Protein AF-A0A7C5S3G1-F1 (afdb_monomer)

Radius of gyration: 50.73 Å; Cα contacts (8 Å, |Δi|>4): 1025; chains: 1; bounding box: 122×66×166 Å

pLDDT: mean 83.25, std 14.41, range [30.55, 98.38]

Solvent-accessible surface area (backbone atoms only — not comparable to full-atom values): 41359 Å² total; per-residue (Å²): 82,63,66,64,18,50,52,30,42,52,52,16,53,56,25,45,77,72,67,38,54,65,62,16,49,53,29,41,54,52,16,39,71,38,32,77,83,46,61,65,61,52,51,53,49,47,70,59,40,53,64,52,35,52,52,27,40,56,52,16,50,55,28,47,76,70,50,36,33,71,62,14,27,49,29,13,47,56,23,28,73,66,38,77,78,48,62,65,35,47,55,52,22,52,53,24,49,50,54,54,49,52,37,51,53,52,54,52,50,38,54,48,25,56,75,71,66,37,59,69,59,28,55,53,54,52,70,72,47,56,78,71,61,60,52,76,75,57,47,58,52,51,50,45,39,65,73,30,52,52,54,34,55,53,36,43,52,54,15,52,50,27,45,76,56,18,38,49,70,60,15,46,54,32,21,49,55,24,40,74,65,38,77,78,46,60,67,38,56,53,48,38,54,50,49,50,51,52,49,57,52,38,54,54,37,50,51,53,18,48,55,27,43,76,70,66,38,30,69,58,16,42,54,40,42,52,52,35,42,74,75,28,68,50,44,64,69,56,51,54,50,43,50,50,38,42,52,52,43,44,58,71,30,62,94,42,71,71,20,73,69,51,40,51,54,41,34,50,52,44,28,70,78,36,71,85,42,62,66,48,45,56,51,36,54,55,49,52,53,50,50,52,52,51,51,55,40,50,51,52,17,53,54,26,40,76,69,68,37,30,72,59,15,32,51,37,30,45,58,52,30,76,76,42,77,65,41,62,70,45,53,50,53,30,52,51,25,52,51,62,57,53,64,59,58,54,64,69,48,55,73,62,52,66,69,59,58,75,79,62,65,78,69,58,66,64,67,55,58,55,52,58,51,54,28,48,57,32,41,75,70,70,38,53,69,60,18,50,53,63,71,64,57,88,71,84,92,71,94,54,77,74,59,57,50,60,53,51,51,54,52,50,53,52,50,50,52,52,42,48,55,51,22,52,51,27,48,76,72,69,38,53,68,61,19,45,51,41,52,52,49,49,44,61,72,56,53,85,82,46,64,67,60,46,52,53,51,53,19,52,48,26,40,55,52,19,54,54,32,42,57,50,16,52,52,31,43,76,70,65,39,51,71,60,14,36,54,30,21,52,51,19,22,55,25,28,57,66,29,61,60,86,63,60,58,66,29,48,47,26,51,52,50,32,53,55,49,50,59,62,70,63,60,91,84,87,73,62,75,67,62,52,53,50,54,50,47,73,77,64,74,74,79,91,85,48,75,71,56,56,55,55,35,64,75,68,71,47,38,62,68,61,15,51,52,28,36,53,53,18,41,54,27,47,64,70,68,36,30,81,64,14,25,63,36,12,49,49,14,26,68,24,29,76,82,42,59,66,27,51,30,50,24,54,49,21,50,53,39,48,61,18,45,79,72,48,17,29,58,40,50,83,56,68,79,64,65,56,87,78,71,78,80,56,46,73,79,48,53,75,65,26,33,26,32,41,25,23,45,28,86,41,42,78,69,39,63,55,51,42,54,45,22,49,63,51,51,39,48,59,21,44,77,72,78,30,33,43,26,40,53,71,55,49,30,45,58,23,14,36,58,80,66,24,43,32,43,75,32,71,70,88,57,88,78,33,35,44,32,43,86,34,90,60,73,59,34,25,60,71,45,80,67,24,41,27,96,65,61,37,27,48,50,29,6,30,44,15,24,47,25,64,42,68,47,97,58,84,94,56,76,19,27,35,29,34,12,20,17,11,64,22,46,71,73,46,19,19,24,85,25,70,49,75,45,52,42,81,53,54,36,80,52,28,28,34,40,36,23,37,77,65,79,68,94,83,81,124

Structure (mmCIF, N/CA/C/O backbone):
data_AF-A0A7C5S3G1-F1
#
_entry.id   AF-A0A7C5S3G1-F1
#
loop_
_atom_site.group_PDB
_atom_site.id
_atom_site.type_symbol
_atom_site.label_atom_id
_atom_site.label_alt_id
_atom_site.label_comp_id
_atom_site.label_asym_id
_atom_site.label_entity_id
_atom_site.label_seq_id
_atom_site.pdbx_PDB_ins_code
_atom_site.Cartn_x
_atom_site.Cartn_y
_atom_site.Cartn_z
_atom_site.occupancy
_atom_site.B_iso_or_equiv
_atom_site.auth_seq_id
_atom_site.auth_comp_id
_atom_site.auth_asym_id
_atom_site.auth_atom_id
_atom_site.pdbx_PDB_model_num
ATOM 1 N N . ASP A 1 1 ? 62.668 -14.182 -77.738 1.00 82.31 1 ASP A N 1
ATOM 2 C CA . ASP A 1 1 ? 61.913 -14.275 -79.000 1.00 82.31 1 ASP A CA 1
ATOM 3 C C . ASP A 1 1 ? 61.719 -12.854 -79.522 1.00 82.31 1 ASP A C 1
ATOM 5 O O . ASP A 1 1 ? 60.781 -12.180 -79.097 1.00 82.31 1 ASP A O 1
ATOM 9 N N . PRO A 1 2 ? 62.682 -12.342 -80.312 1.00 82.62 2 PRO A N 1
ATOM 10 C CA . PRO A 1 2 ? 62.678 -10.951 -80.769 1.00 82.62 2 PRO A CA 1
ATOM 11 C C . PRO A 1 2 ? 61.502 -10.607 -81.692 1.00 82.62 2 PRO A C 1
ATOM 13 O O . PRO A 1 2 ? 61.017 -9.477 -81.658 1.00 82.62 2 PRO A O 1
ATOM 16 N N . ASP A 1 3 ? 61.011 -11.572 -82.473 1.00 85.25 3 ASP A N 1
ATOM 17 C CA . ASP A 1 3 ? 59.884 -11.356 -83.385 1.00 85.25 3 ASP A CA 1
ATOM 18 C C . ASP A 1 3 ? 58.589 -11.169 -82.592 1.00 85.25 3 ASP A C 1
ATOM 20 O O . ASP A 1 3 ? 57.885 -10.173 -82.773 1.00 85.25 3 ASP A O 1
ATOM 24 N N . ARG A 1 4 ? 58.349 -12.018 -81.583 1.00 89.44 4 ARG A N 1
ATOM 25 C CA . ARG A 1 4 ? 57.205 -11.839 -80.679 1.00 89.44 4 ARG A CA 1
ATOM 26 C C . ARG A 1 4 ? 57.287 -10.551 -79.852 1.00 89.44 4 ARG A C 1
ATOM 28 O O . ARG A 1 4 ? 56.257 -9.952 -79.543 1.00 89.44 4 ARG A O 1
ATOM 35 N N . ALA A 1 5 ? 58.494 -10.107 -79.489 1.00 87.81 5 ALA A N 1
ATOM 36 C CA . ALA A 1 5 ? 58.695 -8.820 -78.821 1.00 87.81 5 ALA A CA 1
ATOM 37 C C . ALA A 1 5 ? 58.315 -7.631 -79.728 1.00 87.81 5 ALA A C 1
ATOM 39 O O . ALA A 1 5 ? 57.731 -6.658 -79.250 1.00 87.81 5 ALA A O 1
ATOM 40 N N . ARG A 1 6 ? 58.594 -7.718 -81.036 1.00 87.75 6 ARG A N 1
ATOM 41 C CA . ARG A 1 6 ? 58.230 -6.692 -82.026 1.00 87.75 6 ARG A CA 1
ATOM 42 C C . ARG A 1 6 ? 56.716 -6.636 -82.277 1.00 87.75 6 ARG A C 1
ATOM 44 O O . ARG A 1 6 ? 56.167 -5.535 -82.367 1.00 87.75 6 ARG A O 1
ATOM 51 N N . ASP A 1 7 ? 56.042 -7.785 -82.313 1.00 91.06 7 ASP A N 1
ATOM 52 C CA . ASP A 1 7 ? 54.574 -7.852 -82.400 1.00 91.06 7 ASP A CA 1
ATOM 53 C C . ASP A 1 7 ? 53.919 -7.149 -81.205 1.00 91.06 7 ASP A C 1
ATOM 55 O O . ASP A 1 7 ? 53.092 -6.254 -81.377 1.00 91.06 7 ASP A O 1
ATOM 59 N N . LEU A 1 8 ? 54.362 -7.477 -79.986 1.00 91.38 8 LEU A N 1
ATOM 60 C CA . LEU A 1 8 ? 53.862 -6.859 -78.755 1.00 91.38 8 LEU A CA 1
ATOM 61 C C . LEU A 1 8 ? 54.127 -5.350 -78.700 1.00 91.38 8 LEU A C 1
ATOM 63 O O . LEU A 1 8 ? 53.281 -4.600 -78.219 1.00 91.38 8 LEU A O 1
ATOM 67 N N . ALA A 1 9 ? 55.272 -4.883 -79.203 1.00 88.88 9 ALA A N 1
ATOM 68 C CA . ALA A 1 9 ? 55.548 -3.451 -79.304 1.00 88.88 9 ALA A CA 1
ATOM 69 C C . ALA A 1 9 ? 54.588 -2.747 -80.284 1.00 88.88 9 ALA A C 1
ATOM 71 O O . ALA A 1 9 ? 54.141 -1.635 -80.015 1.00 88.88 9 ALA A O 1
ATOM 72 N N . THR A 1 10 ? 54.212 -3.406 -81.383 1.00 92.06 10 THR A N 1
ATOM 73 C CA . THR A 1 10 ? 53.241 -2.875 -82.356 1.00 92.06 10 THR A CA 1
ATOM 74 C C . THR A 1 10 ? 51.826 -2.837 -81.771 1.00 92.06 10 THR A C 1
ATOM 76 O O . THR A 1 10 ? 51.118 -1.836 -81.898 1.00 92.06 10 THR A O 1
ATOM 79 N N . GLU A 1 11 ? 51.424 -3.900 -81.070 1.00 92.50 11 GLU A N 1
ATOM 80 C CA . GLU A 1 11 ? 50.157 -3.953 -80.331 1.00 92.50 11 GLU A CA 1
ATOM 81 C C . GLU A 1 11 ? 50.089 -2.868 -79.243 1.00 92.50 11 GLU A C 1
ATOM 83 O O . GLU A 1 11 ? 49.038 -2.242 -79.061 1.00 92.50 11 GLU A O 1
ATOM 88 N N . ALA A 1 12 ? 51.213 -2.590 -78.574 1.00 91.38 12 ALA A N 1
ATOM 89 C CA . ALA A 1 12 ? 51.317 -1.527 -77.584 1.00 91.38 12 ALA A CA 1
ATOM 90 C C . ALA A 1 12 ? 51.097 -0.136 -78.192 1.00 91.38 12 ALA A C 1
ATOM 92 O O . ALA A 1 12 ? 50.335 0.656 -77.639 1.00 91.38 12 ALA A O 1
ATOM 93 N N . GLU A 1 13 ? 51.697 0.164 -79.347 1.00 90.88 13 GLU A N 1
ATOM 94 C CA . GLU A 1 13 ? 51.466 1.440 -80.040 1.00 90.88 13 GLU A CA 1
ATOM 95 C C . GLU A 1 13 ? 49.998 1.582 -80.474 1.00 90.88 13 GLU A C 1
ATOM 97 O O . GLU A 1 13 ? 49.388 2.638 -80.296 1.00 90.88 13 GLU A O 1
ATOM 102 N N . ALA A 1 14 ? 49.371 0.497 -80.939 1.00 90.94 14 ALA A N 1
ATOM 103 C CA . ALA A 1 14 ? 47.941 0.500 -81.239 1.00 90.94 14 ALA A CA 1
ATOM 104 C C . ALA A 1 14 ? 47.080 0.753 -79.984 1.00 90.94 14 ALA A C 1
ATOM 106 O O . ALA A 1 14 ? 46.043 1.413 -80.070 1.00 90.94 14 ALA A O 1
ATOM 107 N N . ALA A 1 15 ? 47.489 0.247 -78.816 1.00 90.00 15 ALA A N 1
ATOM 108 C CA . ALA A 1 15 ? 46.822 0.520 -77.543 1.00 90.00 15 ALA A CA 1
ATOM 109 C C . ALA A 1 15 ? 46.979 1.987 -77.102 1.00 90.00 15 ALA A C 1
ATOM 111 O O . ALA A 1 15 ? 45.993 2.588 -76.673 1.00 90.00 15 ALA A O 1
ATOM 112 N N . LEU A 1 16 ? 48.153 2.599 -77.300 1.00 89.88 16 LEU A N 1
ATOM 113 C CA . LEU A 1 16 ? 48.372 4.029 -77.035 1.00 89.88 16 LEU A CA 1
ATOM 114 C C . LEU A 1 16 ? 47.479 4.921 -77.901 1.00 89.88 16 LEU A C 1
ATOM 116 O O . LEU A 1 16 ? 46.891 5.869 -77.386 1.00 89.88 16 LEU A O 1
ATOM 120 N N . VAL A 1 17 ? 47.313 4.593 -79.187 1.00 90.38 17 VAL A N 1
ATOM 121 C CA . VAL A 1 17 ? 46.406 5.324 -80.095 1.00 90.38 17 VAL A CA 1
ATOM 122 C C . VAL A 1 17 ? 44.952 5.261 -79.614 1.00 90.38 17 VAL A C 1
ATOM 124 O O . VAL A 1 17 ? 44.202 6.220 -79.779 1.00 90.38 17 VAL A O 1
ATOM 127 N N . ARG A 1 18 ? 44.555 4.159 -78.966 1.00 91.00 18 ARG A N 1
ATOM 128 C CA . ARG A 1 18 ? 43.231 4.009 -78.339 1.00 91.00 18 ARG A CA 1
ATOM 129 C C . ARG A 1 18 ? 43.126 4.659 -76.952 1.00 91.00 18 ARG A C 1
ATOM 131 O O . ARG A 1 18 ? 42.055 4.609 -76.354 1.00 91.00 18 ARG A O 1
ATOM 138 N N . GLY A 1 19 ? 44.205 5.246 -76.433 1.00 86.94 19 GLY A N 1
ATOM 139 C CA . GLY A 1 19 ? 44.266 5.832 -75.092 1.00 86.94 19 GLY A CA 1
ATOM 140 C C . GLY A 1 19 ? 44.413 4.814 -73.953 1.00 86.94 19 GLY A C 1
ATOM 141 O O . GLY A 1 19 ? 44.324 5.196 -72.788 1.00 86.94 19 GLY A O 1
ATOM 142 N N . ASP A 1 20 ? 44.655 3.535 -74.253 1.00 88.12 20 ASP A N 1
ATOM 143 C CA . ASP A 1 20 ? 44.841 2.479 -73.252 1.00 88.12 20 ASP A CA 1
ATOM 144 C C . ASP A 1 20 ? 46.323 2.332 -72.880 1.00 88.12 20 ASP A C 1
ATOM 146 O O . ASP A 1 20 ? 47.040 1.416 -73.300 1.00 88.12 20 ASP A O 1
ATOM 150 N N . MET A 1 21 ? 46.789 3.296 -72.089 1.00 87.00 21 MET A N 1
ATOM 151 C CA . MET A 1 21 ? 48.182 3.388 -71.662 1.00 87.00 21 MET A CA 1
ATOM 152 C C . MET A 1 21 ? 48.625 2.196 -70.805 1.00 87.00 21 MET A C 1
ATOM 154 O O . MET A 1 21 ? 49.755 1.735 -70.947 1.00 87.00 21 MET A O 1
ATOM 158 N N . LEU A 1 22 ? 47.755 1.665 -69.941 1.00 86.31 22 LEU A N 1
ATOM 159 C CA . LEU A 1 22 ? 48.108 0.556 -69.050 1.00 86.31 22 LEU A CA 1
ATOM 160 C C . LEU A 1 22 ? 48.348 -0.737 -69.838 1.00 86.31 22 LEU A C 1
ATOM 162 O O . LEU A 1 22 ? 49.325 -1.443 -69.583 1.00 86.31 22 LEU A O 1
ATOM 166 N N . SER A 1 23 ? 47.494 -1.033 -70.822 1.00 87.56 23 SER A N 1
ATOM 167 C CA . SER A 1 23 ? 47.705 -2.179 -71.709 1.00 87.56 23 SER A CA 1
ATOM 168 C C . SER A 1 23 ? 48.968 -2.010 -72.550 1.00 87.56 23 SER A C 1
ATOM 170 O O . SER A 1 23 ? 49.753 -2.952 -72.647 1.00 87.56 23 SER A O 1
ATOM 172 N N . ALA A 1 24 ? 49.221 -0.806 -73.077 1.00 90.25 24 ALA A N 1
ATOM 173 C CA . ALA A 1 24 ? 50.446 -0.513 -73.818 1.00 90.25 24 ALA A CA 1
ATOM 174 C C . ALA A 1 24 ? 51.715 -0.726 -72.975 1.00 90.25 24 ALA A C 1
ATOM 176 O O . ALA A 1 24 ? 52.665 -1.365 -73.424 1.00 90.25 24 ALA A O 1
ATOM 177 N N . VAL A 1 25 ? 51.718 -0.250 -71.727 1.00 90.44 25 VAL A N 1
ATOM 178 C CA . VAL A 1 25 ? 52.826 -0.436 -70.778 1.00 90.44 25 VAL A CA 1
ATOM 179 C C . VAL A 1 25 ? 53.055 -1.918 -70.476 1.00 90.44 25 VAL A C 1
ATOM 181 O O . VAL A 1 25 ? 54.194 -2.377 -70.536 1.00 90.44 25 VAL A O 1
ATOM 184 N N . ARG A 1 26 ? 51.994 -2.699 -70.229 1.00 89.19 26 ARG A N 1
ATOM 185 C CA . ARG A 1 26 ? 52.100 -4.153 -69.994 1.00 89.19 26 ARG A CA 1
ATOM 186 C C . ARG A 1 26 ? 52.662 -4.897 -71.205 1.00 89.19 26 ARG A C 1
ATOM 188 O O . ARG A 1 26 ? 53.531 -5.755 -71.043 1.00 89.19 26 ARG A O 1
ATOM 195 N N . MET A 1 27 ? 52.199 -4.555 -72.407 1.00 91.69 27 MET A N 1
ATOM 196 C CA . MET A 1 27 ? 52.683 -5.133 -73.664 1.00 91.69 27 MET A CA 1
ATOM 197 C C . MET A 1 27 ? 54.166 -4.805 -73.896 1.00 91.69 27 MET A C 1
ATOM 199 O O . MET A 1 27 ? 54.946 -5.709 -74.193 1.00 91.69 27 MET A O 1
ATOM 203 N N . LEU A 1 28 ? 54.590 -3.556 -73.664 1.00 89.50 28 LEU A N 1
ATOM 204 C CA . LEU A 1 28 ? 56.001 -3.151 -73.742 1.00 89.50 28 LEU A CA 1
ATOM 205 C C . LEU A 1 28 ? 56.870 -3.844 -72.680 1.00 89.50 28 LEU A C 1
ATOM 207 O O . LEU A 1 28 ? 57.966 -4.307 -72.990 1.00 89.50 28 LEU A O 1
ATOM 211 N N . GLN A 1 29 ? 56.390 -3.981 -71.441 1.00 89.00 29 GLN A N 1
ATOM 212 C CA . GLN A 1 29 ? 57.085 -4.735 -70.390 1.00 89.00 29 GLN A CA 1
ATOM 213 C C . GLN A 1 29 ? 57.253 -6.216 -70.766 1.00 89.00 29 GLN A C 1
ATOM 215 O O . GLN A 1 29 ? 58.312 -6.801 -70.530 1.00 89.00 29 GLN A O 1
ATOM 220 N N . GLN A 1 30 ? 56.230 -6.835 -71.363 1.00 90.38 30 GLN A N 1
ATOM 221 C CA . GLN A 1 30 ? 56.302 -8.213 -71.849 1.00 90.38 30 GLN A CA 1
ATOM 222 C C . GLN A 1 30 ? 57.262 -8.344 -73.039 1.00 90.38 30 GLN A C 1
ATOM 224 O O . GLN A 1 30 ? 58.056 -9.285 -73.067 1.00 90.38 30 GLN A O 1
ATOM 229 N N . ALA A 1 31 ? 57.256 -7.381 -73.965 1.00 90.19 31 ALA A N 1
ATOM 230 C CA . ALA A 1 31 ? 58.207 -7.316 -75.072 1.00 90.19 31 ALA A CA 1
ATOM 231 C C . ALA A 1 31 ? 59.661 -7.244 -74.568 1.00 90.19 31 ALA A C 1
ATOM 233 O O . ALA A 1 31 ? 60.505 -8.017 -75.014 1.00 90.19 31 ALA A O 1
ATOM 234 N N . ILE A 1 32 ? 59.943 -6.408 -73.562 1.00 89.50 32 ILE A N 1
ATOM 235 C CA . ILE A 1 32 ? 61.277 -6.291 -72.941 1.00 89.50 32 ILE A CA 1
ATOM 236 C C . ILE A 1 32 ? 61.702 -7.591 -72.238 1.00 89.50 32 ILE A C 1
ATOM 238 O O . ILE A 1 32 ? 62.880 -7.940 -72.252 1.00 89.50 32 ILE A O 1
ATOM 242 N N . LYS A 1 33 ? 60.774 -8.346 -71.634 1.00 89.44 33 LYS A N 1
ATOM 243 C CA . LYS A 1 33 ? 61.093 -9.665 -71.050 1.00 89.44 33 LYS A CA 1
ATOM 244 C C . LYS A 1 33 ? 61.487 -10.695 -72.113 1.00 89.44 33 LYS A C 1
ATOM 246 O O . LYS A 1 33 ? 62.301 -11.571 -71.831 1.00 89.44 33 LYS A O 1
ATOM 251 N N . LEU A 1 34 ? 60.908 -10.603 -73.311 1.00 89.69 34 LEU A N 1
ATOM 252 C CA . LEU A 1 34 ? 61.186 -11.503 -74.435 1.00 89.69 34 LEU A CA 1
ATOM 253 C C . LEU A 1 34 ? 62.453 -11.120 -75.216 1.00 89.69 34 LEU A C 1
ATOM 255 O O . LEU A 1 34 ? 63.053 -12.000 -75.846 1.00 89.69 34 LEU A O 1
ATOM 259 N N . ASP A 1 35 ? 62.853 -9.847 -75.151 1.00 89.00 35 ASP A N 1
ATOM 260 C CA . ASP A 1 35 ? 64.079 -9.292 -75.729 1.00 89.00 35 ASP A CA 1
ATOM 261 C C . ASP A 1 35 ? 64.787 -8.354 -74.732 1.00 89.00 35 ASP A C 1
ATOM 263 O O . ASP A 1 35 ? 64.680 -7.124 -74.764 1.00 89.00 35 ASP A O 1
ATOM 267 N N . THR A 1 36 ? 65.528 -8.962 -73.805 1.00 84.00 36 THR A N 1
ATOM 268 C CA . THR A 1 36 ? 66.110 -8.256 -72.658 1.00 84.00 36 THR A CA 1
ATOM 269 C C . THR A 1 36 ? 67.249 -7.311 -73.018 1.00 84.00 36 THR A C 1
ATOM 271 O O . THR A 1 36 ? 67.618 -6.513 -72.164 1.00 84.00 36 THR A O 1
ATOM 274 N N . LYS A 1 37 ? 67.812 -7.359 -74.232 1.00 85.88 37 LYS A N 1
ATOM 275 C CA . LYS A 1 37 ? 68.916 -6.477 -74.665 1.00 85.88 37 LYS A CA 1
ATOM 276 C C . LYS A 1 37 ? 68.439 -5.268 -75.483 1.00 85.88 37 LYS A C 1
ATOM 278 O O . LYS A 1 37 ? 69.264 -4.491 -75.952 1.00 85.88 37 LYS A O 1
ATOM 283 N N . ASN A 1 38 ? 67.128 -5.098 -75.656 1.00 87.81 38 ASN A N 1
ATOM 284 C CA . ASN A 1 38 ? 66.557 -4.046 -76.489 1.00 87.81 38 ASN A CA 1
ATOM 285 C C . ASN A 1 38 ? 66.454 -2.703 -75.754 1.00 87.81 38 ASN A C 1
ATOM 287 O O . ASN A 1 38 ? 65.442 -2.384 -75.121 1.00 87.81 38 ASN A O 1
ATOM 291 N N . ASP A 1 39 ? 67.508 -1.896 -75.849 1.00 85.06 39 ASP A N 1
ATOM 292 C CA . ASP A 1 39 ? 67.550 -0.590 -75.189 1.00 85.06 39 ASP A CA 1
ATOM 293 C C . ASP A 1 39 ? 66.545 0.413 -75.777 1.00 85.06 39 ASP A C 1
ATOM 295 O O . ASP A 1 39 ? 66.054 1.278 -75.053 1.00 85.06 39 ASP A O 1
ATOM 299 N N . THR A 1 40 ? 66.145 0.262 -77.043 1.00 87.62 40 THR A N 1
ATOM 300 C CA . THR A 1 40 ? 65.120 1.111 -77.671 1.00 87.62 40 THR A CA 1
ATOM 301 C C . THR A 1 40 ? 63.745 0.900 -77.037 1.00 87.62 40 THR A C 1
ATOM 303 O O . THR A 1 40 ? 63.069 1.875 -76.706 1.00 87.62 40 THR A O 1
ATOM 306 N N . LEU A 1 41 ? 63.339 -0.353 -76.797 1.00 87.56 41 LEU A N 1
ATOM 307 C CA . LEU A 1 41 ? 62.082 -0.656 -76.101 1.00 87.56 41 LEU A CA 1
ATOM 308 C C . LEU A 1 41 ? 62.104 -0.160 -74.649 1.00 87.56 41 LEU A C 1
ATOM 310 O O . LEU A 1 41 ? 61.102 0.371 -74.169 1.00 87.56 41 LEU A O 1
ATOM 314 N N . ARG A 1 42 ? 63.253 -0.261 -73.966 1.00 86.50 42 ARG A N 1
ATOM 315 C CA . ARG A 1 42 ? 63.431 0.281 -72.607 1.00 86.50 42 ARG A CA 1
ATOM 316 C C . ARG A 1 42 ? 63.316 1.805 -72.571 1.00 86.50 42 ARG A C 1
ATOM 318 O O . ARG A 1 42 ? 62.611 2.333 -71.718 1.00 86.50 42 ARG A O 1
ATOM 325 N N . GLN A 1 43 ? 63.959 2.508 -73.504 1.00 87.19 43 GLN A N 1
ATOM 326 C CA . GLN A 1 43 ? 63.862 3.968 -73.621 1.00 87.19 43 GLN A CA 1
ATOM 327 C C . GLN A 1 43 ? 62.438 4.415 -73.969 1.00 87.19 43 GLN A C 1
ATOM 329 O O . GLN A 1 43 ? 61.948 5.388 -73.397 1.00 87.19 43 GLN A O 1
ATOM 334 N N . ARG A 1 44 ? 61.746 3.687 -74.856 1.00 89.12 44 ARG A N 1
ATOM 335 C CA . ARG A 1 44 ? 60.343 3.953 -75.200 1.00 89.12 44 ARG A CA 1
ATOM 336 C C . ARG A 1 44 ? 59.425 3.782 -73.992 1.00 89.12 44 ARG A C 1
ATOM 338 O O . ARG A 1 44 ? 58.617 4.668 -73.727 1.00 89.12 44 ARG A O 1
ATOM 345 N N . LEU A 1 45 ? 59.579 2.688 -73.242 1.00 88.44 45 LEU A N 1
ATOM 346 C CA . LEU A 1 45 ? 58.820 2.444 -72.016 1.00 88.44 45 LEU A CA 1
ATOM 347 C C . LEU A 1 45 ? 59.086 3.536 -70.968 1.00 88.44 45 LEU A C 1
ATOM 349 O O . LEU A 1 45 ? 58.136 4.101 -70.433 1.00 88.44 45 LEU A O 1
ATOM 353 N N . ALA A 1 46 ? 60.352 3.887 -70.724 1.00 86.06 46 ALA A N 1
ATOM 354 C CA . ALA A 1 46 ? 60.721 4.942 -69.778 1.00 86.06 46 ALA A CA 1
ATOM 355 C C . ALA A 1 46 ? 60.149 6.314 -70.183 1.00 86.06 46 ALA A C 1
ATOM 357 O O . ALA A 1 46 ? 59.576 7.019 -69.356 1.00 86.06 46 ALA A O 1
ATOM 358 N N . GLY A 1 47 ? 60.222 6.672 -71.470 1.00 86.94 47 GLY A N 1
ATOM 359 C CA . GLY A 1 47 ? 59.671 7.927 -71.991 1.00 86.94 47 GLY A CA 1
ATOM 360 C C . GLY A 1 47 ? 58.148 8.046 -71.862 1.00 86.94 47 GLY A C 1
ATOM 361 O O . GLY A 1 47 ? 57.636 9.160 -71.772 1.00 86.94 47 GLY A O 1
ATOM 362 N N . LEU A 1 48 ? 57.429 6.920 -71.823 1.00 87.94 48 LEU A N 1
ATOM 363 C CA . LEU A 1 48 ? 55.980 6.878 -71.609 1.00 87.94 48 LEU A CA 1
ATOM 364 C C . LEU A 1 48 ? 55.614 6.884 -70.118 1.00 87.94 48 LEU A C 1
ATOM 366 O O . LEU A 1 48 ? 54.720 7.617 -69.706 1.00 87.94 48 LEU A O 1
ATOM 370 N N . VAL A 1 49 ? 56.297 6.071 -69.310 1.00 90.31 49 VAL A N 1
ATOM 371 C CA . VAL A 1 49 ? 55.931 5.807 -67.911 1.00 90.31 49 VAL A CA 1
ATOM 372 C C . VAL A 1 49 ? 56.387 6.927 -66.974 1.00 90.31 49 VAL A C 1
ATOM 374 O O . VAL A 1 49 ? 55.588 7.415 -66.175 1.00 90.31 49 VAL A O 1
ATOM 377 N N . THR A 1 50 ? 57.637 7.390 -67.083 1.00 88.88 50 THR A N 1
ATOM 378 C CA . THR A 1 50 ? 58.234 8.322 -66.109 1.00 88.88 50 THR A CA 1
ATOM 379 C C . THR A 1 50 ? 57.477 9.659 -65.973 1.00 88.88 50 THR A C 1
ATOM 381 O O . THR A 1 50 ? 57.247 10.089 -64.838 1.00 88.88 50 THR A O 1
ATOM 384 N N . PRO A 1 51 ? 57.038 10.339 -67.056 1.00 91.12 51 PRO A N 1
ATOM 385 C CA . PRO A 1 51 ? 56.298 11.600 -66.934 1.00 91.12 51 PRO A CA 1
ATOM 386 C C . PRO A 1 51 ? 54.912 11.436 -66.295 1.00 91.12 51 PRO A C 1
ATOM 388 O O . PRO A 1 51 ? 54.498 12.282 -65.498 1.00 91.12 51 PRO A O 1
ATOM 391 N N . GLU A 1 52 ? 54.200 10.354 -66.621 1.00 90.50 52 GLU A N 1
ATOM 392 C CA . GLU A 1 52 ? 52.841 10.129 -66.119 1.00 90.50 52 GLU A CA 1
ATOM 393 C C . GLU A 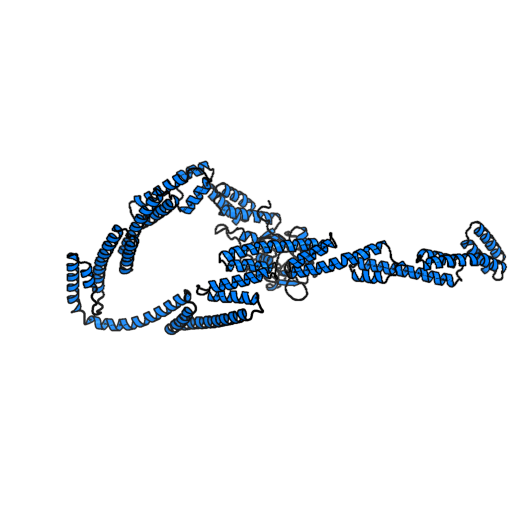1 52 ? 52.853 9.646 -64.664 1.00 90.50 52 GLU A C 1
ATOM 395 O O . GLU A 1 52 ? 52.067 10.144 -63.858 1.00 90.50 52 GLU A O 1
ATOM 400 N N . VAL A 1 53 ? 53.797 8.772 -64.287 1.00 92.62 53 VAL A N 1
ATOM 401 C CA . VAL A 1 53 ? 54.021 8.380 -62.884 1.00 92.62 53 VAL A CA 1
ATOM 402 C C . VAL A 1 53 ? 54.314 9.614 -62.033 1.00 92.62 53 VAL A C 1
ATOM 404 O O . VAL A 1 53 ? 53.642 9.828 -61.025 1.00 92.62 53 VAL A O 1
ATOM 407 N N . ARG A 1 54 ? 55.221 10.499 -62.471 1.00 93.88 54 ARG A N 1
ATOM 408 C CA . ARG A 1 54 ? 55.523 11.749 -61.754 1.00 93.88 54 ARG A CA 1
ATOM 409 C C . ARG A 1 54 ? 54.283 12.624 -61.567 1.00 93.88 54 ARG A C 1
ATOM 411 O O . ARG A 1 54 ? 54.020 13.097 -60.465 1.00 93.88 54 ARG A O 1
ATOM 418 N N . LYS A 1 55 ? 53.493 12.812 -62.626 1.00 94.38 55 LYS A N 1
ATOM 419 C CA . LYS A 1 55 ? 52.247 13.590 -62.587 1.00 94.38 55 LYS A CA 1
AT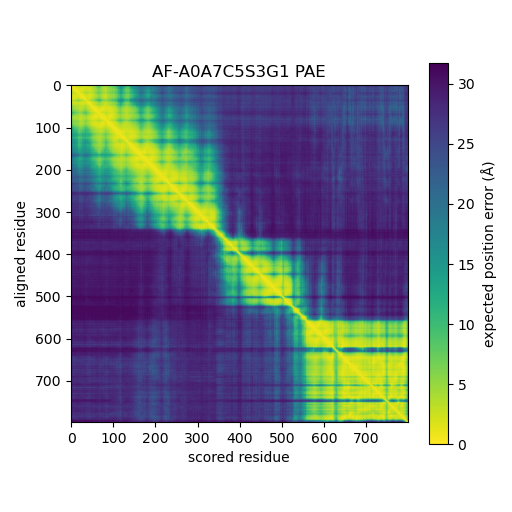OM 420 C C . LYS A 1 55 ? 51.222 12.992 -61.617 1.00 94.38 55 LYS A C 1
ATOM 422 O O . LYS A 1 55 ? 50.611 13.739 -60.851 1.00 94.38 55 LYS A O 1
ATOM 427 N N . LEU A 1 56 ? 51.040 11.670 -61.629 1.00 94.94 56 LEU A N 1
ATOM 428 C CA . LEU A 1 56 ? 50.133 10.959 -60.723 1.00 94.94 56 LEU A CA 1
ATOM 429 C C . LEU A 1 56 ? 50.601 11.041 -59.269 1.00 94.94 56 LEU A C 1
ATOM 431 O O . LEU A 1 56 ? 49.790 11.310 -58.385 1.00 94.94 56 LEU A O 1
ATOM 435 N N . VAL A 1 57 ? 51.900 10.872 -59.021 1.00 95.38 57 VAL A N 1
ATOM 436 C CA . VAL A 1 57 ? 52.489 10.985 -57.684 1.00 95.38 57 VAL A CA 1
ATOM 437 C C . VAL A 1 57 ? 52.368 12.419 -57.154 1.00 95.38 57 VAL A C 1
ATOM 439 O O . VAL A 1 57 ? 51.945 12.610 -56.016 1.00 95.38 57 VAL A O 1
ATOM 442 N N . ASP A 1 58 ? 52.644 13.444 -57.963 1.00 95.06 58 ASP A N 1
ATOM 443 C CA . ASP A 1 58 ? 52.511 14.849 -57.552 1.00 95.06 58 ASP A CA 1
ATOM 444 C C . ASP A 1 58 ? 51.050 15.244 -57.281 1.00 95.06 58 ASP A C 1
ATOM 446 O O . ASP A 1 58 ? 50.759 15.952 -56.310 1.00 95.06 58 ASP A O 1
ATOM 450 N N . ALA A 1 59 ? 50.109 14.760 -58.097 1.00 94.69 59 ALA A N 1
ATOM 451 C CA . ALA A 1 59 ? 48.679 14.919 -57.840 1.00 94.69 59 ALA A CA 1
ATOM 452 C C . ALA A 1 59 ? 48.256 14.199 -56.549 1.00 94.69 59 ALA A C 1
ATOM 454 O O . ALA A 1 59 ? 47.579 14.791 -55.704 1.00 94.69 59 ALA A O 1
ATOM 455 N N . GLY A 1 60 ? 48.715 12.959 -56.359 1.00 95.44 60 GLY A N 1
ATOM 456 C CA . GLY A 1 60 ? 48.465 12.158 -55.165 1.00 95.44 60 GLY A CA 1
ATOM 457 C C . GLY A 1 60 ? 49.011 12.811 -53.896 1.00 95.44 60 GLY A C 1
ATOM 458 O O . GLY A 1 60 ? 48.312 12.844 -52.889 1.00 95.44 60 GLY A O 1
ATOM 459 N N . ARG A 1 61 ? 50.207 13.417 -53.931 1.00 95.50 61 ARG A N 1
ATOM 460 C CA . ARG A 1 61 ? 50.771 14.171 -52.793 1.00 95.50 61 ARG A CA 1
ATOM 461 C C . ARG A 1 61 ? 49.898 15.354 -52.400 1.00 95.50 61 ARG A C 1
ATOM 463 O O . ARG A 1 61 ? 49.637 15.543 -51.216 1.00 95.50 61 ARG A O 1
ATOM 470 N N . LYS A 1 62 ? 49.433 16.139 -53.378 1.00 94.81 62 LYS A N 1
ATOM 471 C CA . LYS A 1 62 ? 48.526 17.270 -53.118 1.00 94.81 62 LYS A CA 1
ATOM 472 C C . LYS A 1 62 ? 47.238 16.789 -52.452 1.00 94.81 62 LYS A C 1
ATOM 474 O O . LYS A 1 62 ? 46.821 17.360 -51.451 1.00 94.81 62 LYS A O 1
ATOM 479 N N . MET A 1 63 ? 46.651 15.708 -52.963 1.00 94.06 63 MET A N 1
ATOM 480 C CA . MET A 1 63 ? 45.462 15.083 -52.374 1.00 94.06 63 MET A CA 1
ATOM 481 C C . MET A 1 63 ? 45.733 14.557 -50.957 1.00 94.06 63 MET A C 1
ATOM 483 O O . MET A 1 63 ? 44.917 14.764 -50.064 1.00 94.06 63 MET A O 1
ATOM 487 N N . LEU A 1 64 ? 46.894 13.936 -50.727 1.00 90.12 64 LEU A N 1
ATOM 488 C CA . LEU A 1 64 ? 47.298 13.395 -49.429 1.00 90.12 64 LEU A CA 1
ATOM 489 C C . LEU A 1 64 ? 47.443 14.497 -48.369 1.00 90.12 64 LEU A C 1
ATOM 491 O O . LEU A 1 64 ? 46.939 14.340 -47.259 1.00 90.12 64 LEU A O 1
ATOM 495 N N . VAL A 1 65 ? 48.078 15.620 -48.721 1.00 89.31 65 VAL A N 1
ATOM 496 C CA . VAL A 1 65 ? 48.202 16.804 -47.849 1.00 89.31 65 VAL A CA 1
ATOM 497 C C . VAL A 1 65 ? 46.836 17.431 -47.567 1.00 89.31 65 VAL A C 1
ATOM 499 O O . VAL A 1 65 ? 46.579 17.865 -46.450 1.00 89.31 65 VAL A O 1
ATOM 502 N N . ASN A 1 66 ? 45.932 17.414 -48.547 1.00 87.00 66 ASN A N 1
ATOM 503 C CA . ASN A 1 66 ? 44.571 17.935 -48.408 1.00 87.00 66 ASN A CA 1
ATOM 504 C C . ASN A 1 66 ? 43.597 16.961 -47.707 1.00 87.00 66 ASN A C 1
ATOM 506 O O . ASN A 1 66 ? 42.396 17.226 -47.674 1.00 87.00 66 ASN A O 1
ATOM 510 N N . GLY A 1 67 ? 44.068 15.818 -47.190 1.00 85.31 67 GLY A N 1
ATOM 511 C CA . GLY A 1 67 ? 43.227 14.825 -46.507 1.00 85.31 67 GLY A CA 1
ATOM 512 C C . GLY A 1 67 ? 42.305 14.011 -47.430 1.00 85.31 67 GLY A C 1
ATOM 513 O O . GLY A 1 67 ? 41.437 13.271 -46.965 1.00 85.31 67 GLY A O 1
ATOM 514 N N . GLN A 1 68 ? 42.489 14.103 -48.748 1.00 90.12 68 GLN A N 1
ATOM 515 C CA . GLN A 1 68 ? 41.738 13.358 -49.765 1.00 90.12 68 GLN A CA 1
ATOM 516 C C . GLN A 1 68 ? 42.348 11.962 -49.963 1.00 90.12 68 GLN A C 1
ATOM 518 O O . GLN A 1 68 ? 42.846 11.612 -51.032 1.00 90.12 68 GLN A O 1
ATOM 523 N N . TYR A 1 69 ? 42.368 11.160 -48.893 1.00 91.12 69 TYR A N 1
ATOM 524 C CA . TYR A 1 69 ? 43.095 9.884 -48.850 1.00 91.12 69 TYR A CA 1
ATOM 525 C C . TYR A 1 69 ? 42.587 8.853 -49.869 1.00 91.12 69 TYR A C 1
ATOM 527 O O . TYR A 1 69 ? 43.369 8.045 -50.361 1.00 91.12 69 TYR A O 1
ATOM 535 N N . SER A 1 70 ? 41.293 8.881 -50.214 1.00 90.56 70 SER A N 1
ATOM 536 C CA . SER A 1 70 ? 40.703 7.946 -51.189 1.00 90.56 70 SER A CA 1
ATOM 537 C C . SER A 1 70 ? 41.163 8.249 -52.614 1.00 90.56 70 SER A C 1
ATOM 539 O O . SER A 1 70 ? 41.510 7.343 -53.372 1.00 90.56 70 SER A O 1
ATOM 541 N N . GLU A 1 71 ? 41.181 9.528 -52.974 1.00 92.94 71 GLU A N 1
ATOM 542 C CA . GLU A 1 71 ? 41.652 10.030 -54.257 1.00 92.94 71 GLU A CA 1
ATOM 543 C C . GLU A 1 71 ? 43.178 9.904 -54.366 1.00 92.94 71 GLU A C 1
ATOM 545 O O . GLU A 1 71 ? 43.673 9.446 -55.395 1.00 92.94 71 GLU A O 1
ATOM 550 N N . ALA A 1 72 ? 43.909 10.195 -53.283 1.00 94.75 72 ALA A N 1
ATOM 551 C CA . ALA A 1 72 ? 45.355 10.003 -53.196 1.00 94.75 72 ALA A CA 1
ATOM 552 C C . ALA A 1 72 ? 45.747 8.529 -53.387 1.00 94.75 72 ALA A C 1
ATOM 554 O O . ALA A 1 72 ? 46.579 8.225 -54.239 1.00 94.75 72 ALA A O 1
ATOM 555 N N . ALA A 1 73 ? 45.100 7.600 -52.670 1.00 95.69 73 ALA A N 1
ATOM 556 C CA . ALA A 1 73 ? 45.339 6.164 -52.830 1.00 95.69 73 ALA A CA 1
ATOM 557 C C . ALA A 1 73 ? 45.047 5.696 -54.264 1.00 95.69 73 ALA A C 1
ATOM 559 O O . ALA A 1 73 ? 45.786 4.885 -54.811 1.00 95.69 73 ALA A O 1
ATOM 560 N N . ARG A 1 74 ? 44.007 6.232 -54.918 1.00 95.31 74 ARG A N 1
ATOM 561 C CA . ARG A 1 74 ? 43.717 5.922 -56.327 1.00 95.31 74 ARG A CA 1
ATOM 562 C C . ARG A 1 74 ? 44.823 6.418 -57.261 1.00 95.31 74 ARG A C 1
ATOM 564 O O . ARG A 1 74 ? 45.244 5.671 -58.137 1.00 95.31 74 ARG A O 1
ATOM 571 N N . ALA A 1 75 ? 45.297 7.649 -57.071 1.00 94.19 75 ALA A N 1
ATOM 572 C CA . ALA A 1 75 ? 46.375 8.221 -57.874 1.00 94.19 75 ALA A CA 1
ATOM 573 C C . ALA A 1 75 ? 47.688 7.436 -57.711 1.00 94.19 75 ALA A C 1
ATOM 575 O O . ALA A 1 75 ? 48.318 7.092 -58.710 1.00 94.19 75 ALA A O 1
ATOM 576 N N . PHE A 1 76 ? 48.059 7.081 -56.476 1.00 97.00 76 PHE A N 1
ATOM 577 C CA . PHE A 1 76 ? 49.250 6.271 -56.214 1.00 97.00 76 PHE A CA 1
ATOM 578 C C . PHE A 1 76 ? 49.108 4.839 -56.731 1.00 97.00 76 PHE A C 1
ATOM 580 O O . PHE A 1 76 ? 50.061 4.314 -57.293 1.00 97.00 76 PHE A O 1
ATOM 587 N N . ARG A 1 77 ? 47.925 4.218 -56.631 1.00 96.31 77 ARG A N 1
ATOM 588 C CA . ARG A 1 77 ? 47.687 2.880 -57.195 1.00 96.31 77 ARG A CA 1
ATOM 589 C C . ARG A 1 77 ? 47.861 2.869 -58.708 1.00 96.31 77 ARG A C 1
ATOM 591 O O . ARG A 1 77 ? 48.572 2.017 -59.218 1.00 96.31 77 ARG A O 1
ATOM 598 N N . ASN A 1 78 ? 47.313 3.868 -59.400 1.00 92.94 78 ASN A N 1
ATOM 599 C CA . ASN A 1 78 ? 47.520 4.023 -60.839 1.00 92.94 78 ASN A CA 1
ATOM 600 C C . ASN A 1 78 ? 49.006 4.227 -61.189 1.00 92.94 78 ASN A C 1
ATOM 602 O O . ASN A 1 78 ? 49.462 3.723 -62.209 1.00 92.94 78 ASN A O 1
ATOM 606 N N . ALA A 1 79 ? 49.767 4.945 -60.355 1.00 93.38 79 ALA A N 1
ATOM 607 C CA . ALA A 1 79 ? 51.209 5.106 -60.542 1.00 93.38 79 ALA A CA 1
ATOM 608 C C . ALA A 1 79 ? 51.969 3.778 -60.361 1.00 93.38 79 ALA A C 1
ATOM 610 O O . ALA A 1 79 ? 52.806 3.447 -61.194 1.00 93.38 79 ALA A O 1
ATOM 611 N N . VAL A 1 80 ? 51.628 2.987 -59.336 1.00 94.00 80 VAL A N 1
ATOM 612 C CA . VAL A 1 80 ? 52.202 1.649 -59.088 1.00 94.00 80 VAL A CA 1
ATOM 613 C C . VAL A 1 80 ? 51.821 0.649 -60.187 1.00 94.00 80 VAL A C 1
ATOM 615 O O . VAL A 1 80 ? 52.633 -0.193 -60.555 1.00 94.00 80 VAL A O 1
ATOM 618 N N . ASP A 1 81 ? 50.614 0.743 -60.746 1.00 90.69 81 ASP A N 1
ATOM 619 C CA . ASP A 1 81 ? 50.181 -0.104 -61.864 1.00 90.69 81 ASP A CA 1
ATOM 620 C C . ASP A 1 81 ? 50.967 0.191 -63.158 1.00 90.69 81 ASP A C 1
ATOM 622 O O . ASP A 1 81 ? 51.183 -0.719 -63.964 1.00 90.69 81 ASP A O 1
ATOM 626 N N . LEU A 1 82 ? 51.398 1.446 -63.360 1.00 89.12 82 LEU A N 1
ATOM 627 C CA . LEU A 1 82 ? 52.239 1.868 -64.489 1.00 89.12 82 LEU A CA 1
ATOM 628 C C . LEU A 1 82 ? 53.724 1.536 -64.267 1.00 89.12 82 LEU A C 1
ATOM 630 O O . LEU A 1 82 ? 54.386 1.061 -65.191 1.00 89.12 82 LEU A O 1
ATOM 634 N N . ASP A 1 83 ? 54.236 1.752 -63.054 1.00 88.94 83 ASP A N 1
ATOM 635 C CA . ASP A 1 83 ? 55.593 1.380 -62.648 1.00 88.94 83 ASP A CA 1
ATOM 636 C C . ASP A 1 83 ? 55.604 0.677 -61.280 1.00 88.94 83 ASP A C 1
ATOM 638 O O . ASP A 1 83 ? 55.721 1.322 -60.233 1.00 88.94 83 ASP A O 1
ATOM 642 N N . PRO A 1 84 ? 55.555 -0.667 -61.263 1.00 88.75 84 PRO A N 1
ATOM 643 C CA . PRO A 1 84 ? 55.630 -1.429 -60.019 1.00 88.75 84 PRO A CA 1
ATOM 644 C C . PRO A 1 84 ? 56.972 -1.298 -59.284 1.00 88.75 84 PRO A C 1
ATOM 646 O O . PRO A 1 84 ? 57.065 -1.688 -58.118 1.00 88.75 84 PRO A O 1
ATOM 649 N N . SER A 1 85 ? 58.025 -0.813 -59.956 1.00 86.94 85 SER A N 1
ATOM 650 C CA . SER A 1 85 ? 59.360 -0.661 -59.372 1.00 86.94 85 SER A CA 1
ATOM 651 C C . SER A 1 85 ? 59.543 0.661 -58.626 1.00 86.94 85 SER A C 1
ATOM 653 O O . SER A 1 85 ? 60.407 0.731 -57.751 1.00 86.94 85 SER A O 1
ATOM 655 N N . ASP A 1 86 ? 58.674 1.651 -58.856 1.00 91.81 86 ASP A N 1
ATOM 656 C CA . ASP A 1 86 ? 58.704 2.936 -58.160 1.00 91.81 86 ASP A CA 1
ATOM 657 C C . ASP A 1 86 ? 58.457 2.738 -56.649 1.00 91.81 86 ASP A C 1
ATOM 659 O O . ASP A 1 86 ? 57.382 2.332 -56.193 1.00 91.81 86 ASP A O 1
ATOM 663 N N . GLU A 1 87 ? 59.503 2.939 -55.845 1.00 93.19 87 GLU A N 1
ATOM 664 C CA . GLU A 1 87 ? 59.448 2.783 -54.386 1.00 93.19 87 GLU A CA 1
ATOM 665 C C . GLU A 1 87 ? 58.641 3.898 -53.717 1.00 93.19 87 GLU A C 1
ATOM 667 O O . GLU A 1 87 ? 57.994 3.687 -52.686 1.00 93.19 87 GLU A O 1
ATOM 672 N N . GLU A 1 88 ? 58.652 5.092 -54.303 1.00 93.12 88 GLU A N 1
ATOM 673 C CA . GLU A 1 88 ? 58.006 6.256 -53.726 1.00 93.12 88 GLU A CA 1
ATOM 674 C C . GLU A 1 88 ? 56.483 6.168 -53.850 1.00 93.12 88 GLU A C 1
ATOM 676 O O . GLU A 1 88 ? 55.779 6.364 -52.853 1.00 93.12 88 GLU A O 1
ATOM 681 N N . ALA A 1 89 ? 55.976 5.819 -55.033 1.00 92.75 89 ALA A N 1
ATOM 682 C CA . ALA A 1 89 ? 54.558 5.598 -55.287 1.00 92.75 89 ALA A CA 1
ATOM 683 C C . ALA A 1 89 ? 53.992 4.493 -54.383 1.00 92.75 89 ALA A C 1
ATOM 685 O O . ALA A 1 89 ? 52.915 4.666 -53.809 1.00 92.75 89 ALA A O 1
ATOM 686 N N . ARG A 1 90 ? 54.741 3.398 -54.175 1.00 95.31 90 ARG A N 1
ATOM 687 C CA . ARG A 1 90 ? 54.348 2.299 -53.274 1.00 95.31 90 ARG A CA 1
ATOM 688 C C . ARG A 1 90 ? 54.260 2.740 -51.815 1.00 95.31 90 ARG A C 1
ATOM 690 O O . ARG A 1 90 ? 53.237 2.513 -51.175 1.00 95.31 90 ARG A O 1
ATOM 697 N N . ARG A 1 91 ? 55.281 3.431 -51.302 1.00 96.38 91 ARG A N 1
ATOM 698 C CA . ARG A 1 91 ? 55.279 3.952 -49.923 1.00 96.38 91 ARG A CA 1
ATOM 699 C C . ARG A 1 91 ? 54.134 4.943 -49.684 1.00 96.38 91 ARG A C 1
ATOM 701 O O . ARG A 1 91 ? 53.508 4.945 -48.623 1.00 96.38 91 ARG A O 1
ATOM 708 N N . LEU A 1 92 ? 53.856 5.813 -50.656 1.00 95.69 92 LEU A N 1
ATOM 709 C CA . LEU A 1 92 ? 52.767 6.789 -50.562 1.00 95.69 92 LEU A CA 1
ATOM 710 C C . LEU A 1 92 ? 51.384 6.132 -50.661 1.00 95.69 92 LEU A C 1
ATOM 712 O O . LEU A 1 92 ? 50.469 6.551 -49.949 1.00 95.69 92 LEU A O 1
ATOM 716 N N . LEU A 1 93 ? 51.242 5.087 -51.484 1.00 95.88 93 LEU A N 1
ATOM 717 C CA . LEU A 1 93 ? 50.040 4.256 -51.533 1.00 95.88 93 LEU A CA 1
ATOM 718 C C . LEU A 1 93 ? 49.776 3.597 -50.177 1.00 95.88 93 LEU A C 1
ATOM 720 O O . LEU A 1 93 ? 48.685 3.762 -49.638 1.00 95.88 93 LEU A O 1
ATOM 724 N N . GLU A 1 94 ? 50.781 2.934 -49.600 1.00 95.06 94 GLU A N 1
ATOM 725 C CA . GLU A 1 94 ? 50.690 2.303 -48.278 1.00 95.06 94 GLU A CA 1
ATOM 726 C C . GLU A 1 94 ? 50.297 3.323 -47.200 1.00 95.06 94 GLU A C 1
ATOM 728 O O . GLU A 1 94 ? 49.406 3.077 -46.389 1.00 95.06 94 GLU A O 1
ATOM 733 N N . THR A 1 95 ? 50.889 4.520 -47.245 1.00 94.25 95 THR A N 1
ATOM 734 C CA . THR A 1 95 ? 50.538 5.618 -46.333 1.00 94.25 95 THR A CA 1
ATOM 735 C C . THR A 1 95 ? 49.066 6.024 -46.475 1.00 94.25 95 THR A C 1
ATOM 737 O O . THR A 1 95 ? 48.362 6.174 -45.474 1.00 94.25 95 THR A O 1
ATOM 740 N N . ALA A 1 96 ? 48.580 6.209 -47.707 1.00 92.94 96 ALA A N 1
ATOM 741 C CA . ALA A 1 96 ? 47.197 6.603 -47.969 1.00 92.94 96 ALA A CA 1
ATOM 742 C C . ALA A 1 96 ? 46.197 5.506 -47.560 1.00 92.94 96 ALA A C 1
ATOM 744 O O . ALA A 1 96 ? 45.171 5.799 -46.941 1.00 92.94 96 ALA A O 1
ATOM 745 N N . GLU A 1 97 ? 46.503 4.243 -47.860 1.00 93.50 97 GLU A N 1
ATOM 746 C CA . GLU A 1 97 ? 45.682 3.088 -47.489 1.00 93.50 97 GLU A CA 1
ATOM 747 C C . GLU A 1 97 ? 45.656 2.857 -45.974 1.00 93.50 97 GLU A C 1
ATOM 749 O O . GLU A 1 97 ? 44.580 2.618 -45.420 1.00 93.50 97 GLU A O 1
ATOM 754 N N . GLY A 1 98 ? 46.789 3.028 -45.286 1.00 92.56 98 GLY A N 1
ATOM 755 C CA . GLY A 1 98 ? 46.869 2.984 -43.826 1.00 92.56 98 GLY A CA 1
ATOM 756 C C . GLY A 1 98 ? 45.945 4.012 -43.167 1.00 92.56 98 GLY A C 1
ATOM 757 O O . GLY A 1 98 ? 45.141 3.662 -42.304 1.00 92.56 98 GLY A O 1
ATOM 758 N N . LYS A 1 99 ? 45.942 5.264 -43.650 1.00 90.88 99 LYS A N 1
ATOM 759 C CA . LYS A 1 99 ? 45.028 6.312 -43.151 1.00 90.88 99 LYS A CA 1
ATOM 760 C C . LYS A 1 99 ? 43.550 5.980 -43.377 1.00 90.88 99 LYS A C 1
ATOM 762 O O . LYS A 1 99 ? 42.709 6.284 -42.527 1.00 90.88 99 LYS A O 1
ATOM 767 N N . LEU A 1 100 ? 43.210 5.353 -44.505 1.00 90.44 100 LEU A N 1
ATOM 768 C CA . LEU A 1 100 ? 41.840 4.903 -44.782 1.00 90.44 100 LEU A CA 1
ATOM 769 C C . LEU A 1 100 ? 41.413 3.749 -43.868 1.00 90.44 100 LEU A C 1
ATOM 771 O O . LEU A 1 100 ? 40.252 3.702 -43.447 1.00 90.44 100 LEU A O 1
ATOM 775 N N . LEU A 1 101 ? 42.334 2.836 -43.553 1.00 91.56 101 LEU A N 1
ATOM 776 C CA . LEU A 1 101 ? 42.097 1.743 -42.617 1.00 91.56 101 LEU A CA 1
ATOM 777 C C . LEU A 1 101 ? 41.885 2.271 -41.191 1.00 91.56 101 LEU A C 1
ATOM 779 O O . LEU A 1 101 ? 40.887 1.914 -40.563 1.00 91.56 101 LEU A O 1
ATOM 783 N N . ASP A 1 102 ? 42.741 3.185 -40.726 1.00 88.44 102 ASP A N 1
ATOM 784 C CA . ASP A 1 102 ? 42.607 3.848 -39.422 1.00 88.44 102 ASP A CA 1
ATOM 785 C C . ASP A 1 102 ? 41.248 4.540 -39.282 1.00 88.44 102 ASP A C 1
ATOM 787 O O . ASP A 1 102 ? 40.543 4.354 -38.286 1.00 88.44 102 ASP A O 1
ATOM 791 N N . LYS A 1 103 ? 40.837 5.289 -40.317 1.00 90.19 103 LYS A N 1
ATOM 792 C CA . LYS A 1 103 ? 39.516 5.926 -40.384 1.00 90.19 103 LYS A CA 1
ATOM 793 C C . LYS A 1 103 ? 38.390 4.906 -40.235 1.00 90.19 103 LYS A C 1
ATOM 795 O O . LYS A 1 103 ? 37.481 5.111 -39.431 1.00 90.19 103 LYS A O 1
ATOM 800 N N . ARG A 1 104 ? 38.434 3.813 -41.005 1.00 91.38 104 ARG A N 1
ATOM 801 C CA . ARG A 1 104 ? 37.404 2.764 -40.973 1.00 91.38 104 ARG A CA 1
ATOM 802 C C . ARG A 1 104 ? 37.302 2.131 -39.586 1.00 91.38 104 ARG A C 1
ATOM 804 O O . ARG A 1 104 ? 36.193 1.988 -39.073 1.00 91.38 104 ARG A O 1
ATOM 811 N N . ASN A 1 105 ? 38.437 1.783 -38.986 1.00 92.19 105 ASN A N 1
ATOM 812 C CA . ASN A 1 105 ? 38.487 1.153 -37.670 1.00 92.19 105 ASN A CA 1
ATOM 813 C C . ASN A 1 105 ? 37.936 2.091 -36.592 1.00 92.19 105 ASN A C 1
ATOM 815 O O . ASN A 1 105 ? 37.020 1.708 -35.867 1.00 92.19 105 ASN A O 1
ATOM 819 N N . ALA A 1 106 ? 38.395 3.347 -36.562 1.00 90.94 106 ALA A N 1
ATOM 820 C CA . ALA A 1 106 ? 37.924 4.344 -35.603 1.00 90.94 106 ALA A CA 1
ATOM 821 C C . ALA A 1 106 ? 36.410 4.589 -35.701 1.00 90.94 106 ALA A C 1
ATOM 823 O O . ALA A 1 106 ? 35.714 4.631 -34.690 1.00 90.94 106 ALA A O 1
ATOM 824 N N . ILE A 1 107 ? 35.874 4.723 -36.916 1.00 91.75 107 ILE A N 1
ATOM 825 C CA . ILE A 1 107 ? 34.438 4.949 -37.126 1.00 91.75 107 ILE A CA 1
ATOM 826 C C . ILE A 1 107 ? 33.616 3.734 -36.688 1.00 91.75 107 ILE A C 1
ATOM 828 O O . ILE A 1 107 ? 32.559 3.899 -36.075 1.00 91.75 107 ILE A O 1
ATOM 832 N N . ASN A 1 108 ? 34.087 2.519 -36.976 1.00 93.38 108 ASN A N 1
ATOM 833 C CA . ASN A 1 108 ? 33.416 1.293 -36.551 1.00 93.38 108 ASN A CA 1
ATOM 834 C C . ASN A 1 108 ? 33.411 1.149 -35.024 1.00 93.38 108 ASN A C 1
ATOM 836 O O . ASN A 1 108 ? 32.365 0.840 -34.458 1.00 93.38 108 ASN A O 1
ATOM 840 N N . GLU A 1 109 ? 34.531 1.438 -34.359 1.00 94.50 109 GLU A N 1
ATOM 841 C CA . GLU A 1 109 ? 34.623 1.468 -32.893 1.00 94.50 109 GLU A CA 1
ATOM 842 C C . GLU A 1 109 ? 33.659 2.490 -32.290 1.00 94.50 109 GLU A C 1
ATOM 844 O O . GLU A 1 109 ? 32.899 2.163 -31.383 1.00 94.50 109 GLU A O 1
ATOM 849 N N . ILE A 1 110 ? 33.615 3.710 -32.833 1.00 94.75 110 ILE A N 1
ATOM 850 C CA . ILE A 1 110 ? 32.700 4.752 -32.354 1.00 94.75 110 ILE A CA 1
ATOM 851 C C . ILE A 1 110 ? 31.242 4.312 -32.509 1.00 94.75 110 ILE A C 1
ATOM 853 O O . ILE A 1 110 ? 30.454 4.443 -31.574 1.00 94.75 110 ILE A O 1
ATOM 857 N N . ARG A 1 111 ? 30.867 3.746 -33.662 1.00 94.25 111 ARG A N 1
ATOM 858 C CA . ARG A 1 111 ? 29.511 3.215 -33.877 1.00 94.25 111 ARG A CA 1
ATOM 859 C C . ARG A 1 111 ? 29.190 2.071 -32.916 1.00 94.25 111 ARG A C 1
ATOM 861 O O . ARG A 1 111 ? 28.062 1.994 -32.428 1.00 94.25 111 ARG A O 1
ATOM 868 N N . GLN A 1 112 ? 30.168 1.223 -32.611 1.00 94.19 112 GLN A N 1
ATOM 869 C CA . GLN A 1 112 ? 30.020 0.157 -31.628 1.00 94.19 112 GLN A CA 1
ATOM 870 C C . GLN A 1 112 ? 29.814 0.723 -30.217 1.00 94.19 112 GLN A C 1
ATOM 872 O O . GLN A 1 112 ? 28.867 0.323 -29.546 1.00 94.19 112 GLN A O 1
ATOM 877 N N . PHE A 1 113 ? 30.597 1.718 -29.792 1.00 96.62 113 PHE A N 1
ATOM 878 C CA . PHE A 1 113 ? 30.400 2.383 -28.501 1.00 96.62 113 PHE A CA 1
ATOM 879 C C . PHE A 1 113 ? 29.037 3.077 -28.399 1.00 96.62 113 PHE A C 1
ATOM 881 O O . PHE A 1 113 ? 28.402 3.016 -27.348 1.00 96.62 113 PHE A O 1
ATOM 888 N N . ILE A 1 114 ? 28.537 3.677 -29.487 1.00 92.69 114 ILE A N 1
ATOM 889 C CA . ILE A 1 114 ? 27.172 4.227 -29.539 1.00 92.69 114 ILE A CA 1
ATOM 890 C C . ILE A 1 114 ? 26.139 3.114 -29.318 1.00 92.69 114 ILE A C 1
ATOM 892 O O . ILE A 1 114 ? 25.222 3.286 -28.514 1.00 92.69 114 ILE A O 1
ATOM 896 N N . LYS A 1 115 ? 26.296 1.966 -29.990 1.00 92.62 115 LYS A N 1
ATOM 897 C CA . LYS A 1 115 ? 25.403 0.803 -29.853 1.00 92.62 115 LYS A CA 1
ATOM 898 C C . LYS A 1 115 ? 25.421 0.221 -28.435 1.00 92.62 115 LYS A C 1
ATOM 900 O O . LYS A 1 115 ? 24.379 -0.171 -27.921 1.00 92.62 115 LYS A O 1
ATOM 905 N N . GLU A 1 116 ? 26.587 0.202 -27.800 1.00 92.06 116 GLU A N 1
ATOM 906 C CA . GLU A 1 116 ? 26.790 -0.246 -26.416 1.00 92.06 116 GLU A CA 1
ATOM 907 C C . GLU A 1 116 ? 26.424 0.825 -25.369 1.00 92.06 116 GLU A C 1
ATOM 909 O O . GLU A 1 116 ? 26.504 0.563 -24.171 1.00 92.06 116 GLU A O 1
ATOM 914 N N . MET A 1 117 ? 26.016 2.029 -25.794 1.00 90.62 117 MET A N 1
ATOM 915 C CA . MET A 1 117 ? 25.712 3.181 -24.927 1.00 90.62 117 MET A CA 1
ATOM 916 C C . MET A 1 117 ? 26.892 3.641 -24.047 1.00 90.62 117 MET A C 1
ATOM 918 O O . MET A 1 117 ? 26.697 4.217 -22.969 1.00 90.62 117 MET A O 1
ATOM 922 N N . ARG A 1 118 ? 28.124 3.417 -24.516 1.00 94.56 118 ARG A N 1
ATOM 923 C CA . ARG A 1 118 ? 29.386 3.834 -23.885 1.00 94.56 118 ARG A CA 1
ATOM 924 C C . ARG A 1 118 ? 29.782 5.236 -24.351 1.00 94.56 118 ARG A C 1
ATOM 926 O O . ARG A 1 118 ? 30.737 5.430 -25.096 1.00 94.56 118 ARG A O 1
ATOM 933 N N . PHE A 1 119 ? 28.987 6.228 -23.963 1.00 93.31 119 PHE A N 1
ATOM 934 C CA . PHE A 1 119 ? 29.077 7.583 -24.517 1.00 93.31 119 PHE A CA 1
ATOM 935 C C . PHE A 1 119 ? 30.377 8.329 -24.177 1.00 93.31 119 PHE A C 1
ATOM 937 O O . PHE A 1 119 ? 30.850 9.112 -24.998 1.00 93.31 119 PHE A O 1
ATOM 944 N N . ASP A 1 120 ? 30.991 8.065 -23.024 1.00 92.56 120 ASP A N 1
ATOM 945 C CA . ASP A 1 120 ? 32.290 8.658 -22.678 1.00 92.56 120 ASP A CA 1
ATOM 946 C C . ASP A 1 120 ? 33.405 8.148 -23.608 1.00 92.56 120 ASP A C 1
ATOM 948 O O . ASP A 1 120 ? 34.222 8.930 -24.099 1.00 92.56 120 ASP A O 1
ATOM 952 N N . ASP A 1 121 ? 33.376 6.853 -23.944 1.00 95.00 121 ASP A N 1
ATOM 953 C CA . ASP A 1 121 ? 34.309 6.237 -24.894 1.00 95.00 121 ASP A CA 1
ATOM 954 C C . ASP A 1 121 ? 34.101 6.762 -26.322 1.00 95.00 121 ASP A C 1
ATOM 956 O O . ASP A 1 121 ? 35.072 6.960 -27.053 1.00 95.00 121 ASP A O 1
ATOM 960 N N . VAL A 1 122 ? 32.853 7.070 -26.707 1.00 95.62 122 VAL A N 1
ATOM 961 C CA . VAL A 1 122 ? 32.536 7.751 -27.978 1.00 95.62 122 VAL A CA 1
ATOM 962 C C . VAL A 1 122 ? 33.252 9.096 -28.063 1.00 95.62 122 VAL A C 1
ATOM 964 O O . VAL A 1 122 ? 33.947 9.359 -29.044 1.00 95.62 122 VAL A O 1
ATOM 967 N N . VAL A 1 123 ? 33.096 9.949 -27.045 1.00 94.62 123 VAL A N 1
ATOM 968 C CA . VAL A 1 123 ? 33.693 11.293 -27.034 1.00 94.62 123 VAL A CA 1
ATOM 969 C C . VAL A 1 123 ? 35.216 11.203 -27.011 1.00 94.62 123 VAL A C 1
ATOM 971 O O . VAL A 1 123 ? 35.881 11.919 -27.761 1.00 94.62 123 VAL A O 1
ATOM 974 N N . LYS A 1 124 ? 35.774 10.299 -26.198 1.00 94.88 124 LYS A N 1
ATOM 975 C CA . LYS A 1 124 ? 37.218 10.061 -26.132 1.00 94.88 124 LYS A CA 1
ATOM 976 C C . LYS A 1 124 ? 37.774 9.649 -27.496 1.00 94.88 124 LYS A C 1
ATOM 978 O O . LYS A 1 124 ? 38.657 10.324 -28.022 1.00 94.88 124 LYS A O 1
ATOM 983 N N . ARG A 1 125 ? 37.207 8.602 -28.104 1.00 94.56 125 ARG A N 1
ATOM 984 C CA . ARG A 1 125 ? 37.683 8.071 -29.386 1.00 94.56 125 ARG A CA 1
ATOM 985 C C . ARG A 1 125 ? 37.504 9.063 -30.535 1.00 94.56 125 ARG A C 1
ATOM 987 O O . ARG A 1 125 ? 38.363 9.151 -31.408 1.00 94.56 125 ARG A O 1
ATOM 994 N N . TRP A 1 126 ? 36.418 9.839 -30.524 1.00 94.56 126 TRP A N 1
ATOM 995 C CA . TRP A 1 126 ? 36.181 10.907 -31.497 1.00 94.56 126 TRP A CA 1
ATOM 996 C C . TRP A 1 126 ? 37.221 12.029 -31.405 1.00 94.56 126 TRP A C 1
ATOM 998 O O . TRP A 1 126 ? 37.693 12.511 -32.434 1.00 94.56 126 TRP A O 1
ATOM 1008 N N . ASN A 1 127 ? 37.616 12.423 -30.190 1.00 92.62 127 ASN A N 1
ATOM 1009 C CA . ASN A 1 127 ? 38.633 13.456 -29.984 1.00 92.62 127 ASN A CA 1
ATOM 1010 C C . ASN A 1 127 ? 40.032 13.003 -30.432 1.00 92.62 127 ASN A C 1
ATOM 1012 O O . ASN A 1 127 ? 40.792 13.829 -30.930 1.00 92.62 127 ASN A O 1
ATOM 1016 N N . GLU A 1 128 ? 40.348 11.712 -30.299 1.00 92.44 128 GLU A N 1
ATOM 1017 C CA . GLU A 1 128 ? 41.602 11.108 -30.779 1.00 92.44 128 GLU A CA 1
ATOM 1018 C C . GLU A 1 128 ? 41.668 10.994 -32.314 1.00 92.44 128 GLU A C 1
ATOM 1020 O O . GLU A 1 128 ? 42.758 10.914 -32.879 1.00 92.44 128 GLU A O 1
ATOM 1025 N N . LEU A 1 129 ? 40.521 10.979 -33.005 1.00 90.06 129 LEU A N 1
ATOM 1026 C CA . LEU A 1 129 ? 40.466 10.912 -34.465 1.00 90.06 129 LEU A CA 1
ATOM 1027 C C . LEU A 1 129 ? 40.806 12.288 -35.075 1.00 90.06 129 LEU A C 1
ATOM 1029 O O . LEU A 1 129 ? 40.102 13.261 -34.771 1.00 90.06 129 LEU A O 1
ATOM 1033 N N . PRO A 1 130 ? 41.820 12.388 -35.959 1.00 87.81 130 PRO A N 1
ATOM 1034 C CA . PRO A 1 130 ? 42.163 13.633 -36.642 1.00 87.81 130 PRO A CA 1
ATOM 1035 C C . PRO A 1 130 ? 40.968 14.244 -37.392 1.00 87.81 130 PRO A C 1
ATOM 1037 O O . PRO A 1 130 ? 40.175 13.485 -37.964 1.00 87.81 130 PRO A O 1
ATOM 1040 N N . PRO A 1 131 ? 40.819 15.584 -37.420 1.00 86.38 131 PRO A N 1
ATOM 1041 C CA . PRO A 1 131 ? 39.696 16.257 -38.077 1.00 86.38 131 PRO A CA 1
ATOM 1042 C C . PRO A 1 131 ? 39.479 15.839 -39.536 1.00 86.38 131 PRO A C 1
ATOM 1044 O O . PRO A 1 131 ? 38.341 15.697 -39.975 1.00 86.38 131 PRO A O 1
ATOM 1047 N N . GLU A 1 132 ? 40.557 15.560 -40.267 1.00 83.12 132 GLU A N 1
ATOM 1048 C CA . GLU A 1 132 ? 40.545 15.177 -41.684 1.00 83.12 132 GLU A CA 1
ATOM 1049 C C . GLU A 1 132 ? 39.915 13.791 -41.909 1.00 83.12 132 GLU A C 1
ATOM 1051 O O . GLU A 1 132 ? 39.425 13.482 -42.997 1.00 83.12 132 GLU A O 1
ATOM 1056 N N . LEU A 1 133 ? 39.901 12.939 -40.877 1.00 85.00 133 LEU A N 1
ATOM 1057 C CA . LEU A 1 133 ? 39.334 11.590 -40.929 1.00 85.00 133 LEU A CA 1
ATOM 1058 C C . LEU A 1 133 ? 37.882 11.522 -40.428 1.00 85.00 133 LEU A C 1
ATOM 1060 O O . LEU A 1 133 ? 37.246 10.473 -40.565 1.00 85.00 133 LEU A O 1
ATOM 1064 N N . ARG A 1 134 ? 37.331 12.615 -39.886 1.00 88.50 134 ARG A N 1
ATOM 1065 C CA . ARG A 1 134 ? 35.981 12.658 -39.304 1.00 88.50 134 ARG A CA 1
ATOM 1066 C C . ARG A 1 134 ? 34.882 12.684 -40.369 1.00 88.50 134 ARG A C 1
ATOM 1068 O O . ARG A 1 134 ? 34.992 13.318 -41.416 1.00 88.50 134 ARG A O 1
ATOM 1075 N N . GLU A 1 135 ? 33.781 11.985 -40.096 1.00 86.50 135 GLU A N 1
ATOM 1076 C CA . GLU A 1 135 ? 32.575 12.017 -40.933 1.00 86.50 135 GLU A CA 1
ATOM 1077 C C . GLU A 1 135 ? 31.586 13.073 -40.423 1.00 86.50 135 GLU A C 1
ATOM 1079 O O . GLU A 1 135 ? 31.150 12.997 -39.278 1.00 86.50 135 GLU A O 1
ATOM 1084 N N . LYS A 1 136 ? 31.130 13.988 -41.291 1.00 85.50 136 LYS A N 1
ATOM 1085 C CA . LYS A 1 136 ? 30.168 15.056 -40.931 1.00 85.50 136 LYS A CA 1
ATOM 1086 C C . LYS A 1 136 ? 28.866 14.548 -40.297 1.00 85.50 136 LYS A C 1
ATOM 1088 O O . LYS A 1 136 ? 28.295 15.201 -39.428 1.00 85.50 136 LYS A O 1
ATOM 1093 N N . ASN A 1 137 ? 28.361 13.396 -40.741 1.00 83.75 137 ASN A N 1
ATOM 1094 C CA . ASN A 1 137 ? 27.132 12.824 -40.180 1.00 83.75 137 ASN A CA 1
ATOM 1095 C C . ASN A 1 137 ? 27.361 12.262 -38.773 1.00 83.75 137 ASN A C 1
ATOM 1097 O O . ASN A 1 137 ? 26.501 12.411 -37.906 1.00 83.75 137 ASN A O 1
ATOM 1101 N N . LEU A 1 138 ? 28.526 11.649 -38.547 1.00 90.00 138 LEU A N 1
ATOM 1102 C CA . LEU A 1 138 ? 28.909 11.133 -37.238 1.00 90.00 138 LEU A CA 1
ATOM 1103 C C . LEU A 1 138 ? 29.224 12.278 -36.269 1.00 90.00 138 LEU A C 1
ATOM 1105 O O . LEU A 1 138 ? 28.858 12.198 -35.104 1.00 90.00 138 LEU A O 1
ATOM 1109 N N . GLU A 1 139 ? 29.797 13.376 -36.763 1.00 91.44 139 GLU A N 1
ATOM 1110 C CA . GLU A 1 139 ? 30.085 14.583 -35.983 1.00 91.44 139 GLU A CA 1
ATOM 1111 C C . GLU A 1 139 ? 28.843 15.138 -35.289 1.00 91.44 139 GLU A C 1
ATOM 1113 O O .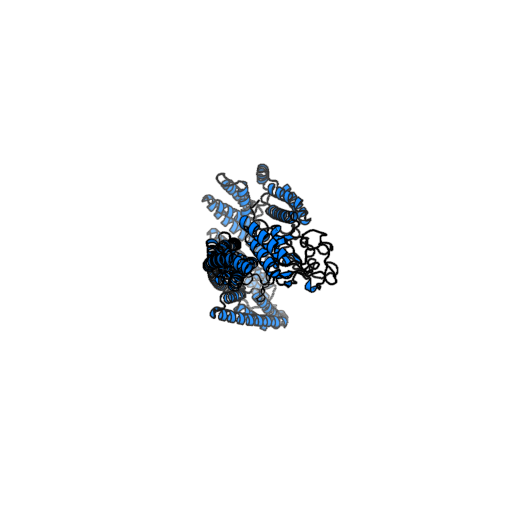 GLU A 1 139 ? 28.829 15.253 -34.067 1.00 91.44 139 GLU A O 1
ATOM 1118 N N . LYS A 1 140 ? 27.751 15.354 -36.035 1.00 91.44 140 LYS A N 1
ATOM 1119 C CA . LYS A 1 140 ? 26.471 15.806 -35.461 1.00 91.44 140 LYS A CA 1
ATOM 1120 C C . LYS A 1 140 ? 25.954 14.864 -34.371 1.00 91.44 140 LYS A C 1
ATOM 1122 O O . LYS A 1 140 ? 25.383 15.304 -33.373 1.00 91.44 140 LYS A O 1
ATOM 1127 N N . GLN A 1 141 ? 26.129 13.557 -34.566 1.00 91.81 141 GLN A N 1
ATOM 1128 C CA . GLN A 1 141 ? 25.696 12.555 -33.597 1.00 91.81 141 GLN A CA 1
ATOM 1129 C C . GLN A 1 141 ? 26.547 12.608 -32.323 1.00 91.81 141 GLN A C 1
ATOM 1131 O O . GLN A 1 141 ? 25.991 12.584 -31.225 1.00 91.81 141 GLN A O 1
ATOM 1136 N N . VAL A 1 142 ? 27.870 12.731 -32.456 1.00 94.56 142 VAL A N 1
ATOM 1137 C CA . VAL A 1 142 ? 28.794 12.852 -31.322 1.00 94.56 142 VAL A CA 1
ATOM 1138 C C . VAL A 1 142 ? 28.585 14.169 -30.573 1.00 94.56 142 VAL A C 1
ATOM 1140 O O . VAL A 1 142 ? 28.562 14.164 -29.345 1.00 94.56 142 VAL A O 1
ATOM 1143 N N . GLU A 1 143 ? 28.351 15.281 -31.272 1.00 93.06 143 GLU A N 1
ATOM 1144 C CA . GLU A 1 143 ? 28.020 16.568 -30.648 1.00 93.06 143 GLU A CA 1
ATOM 1145 C C . GLU A 1 143 ? 26.733 16.488 -29.826 1.00 93.06 143 GLU A C 1
ATOM 1147 O O . GLU A 1 143 ? 26.704 16.936 -28.678 1.00 93.06 143 GLU A O 1
ATOM 1152 N N . ARG A 1 144 ? 25.681 15.852 -30.359 1.00 92.69 144 ARG A N 1
ATOM 1153 C CA . ARG A 1 144 ? 24.450 15.601 -29.597 1.00 92.69 144 ARG A CA 1
ATOM 1154 C C . ARG A 1 144 ? 24.716 14.721 -28.373 1.00 92.69 144 ARG A C 1
ATOM 1156 O O . ARG A 1 144 ? 24.178 14.992 -27.301 1.00 92.69 144 ARG A O 1
ATOM 1163 N N . ILE A 1 145 ? 25.537 13.678 -28.508 1.00 93.56 145 ILE A N 1
ATOM 1164 C CA . ILE A 1 145 ? 25.895 12.804 -27.382 1.00 93.56 145 ILE A CA 1
ATOM 1165 C C . ILE A 1 145 ? 26.605 13.604 -26.284 1.00 93.56 145 ILE A C 1
ATOM 1167 O O . ILE A 1 145 ? 26.216 13.523 -25.119 1.00 93.56 145 ILE A O 1
ATOM 1171 N N . LYS A 1 146 ? 27.591 14.417 -26.670 1.00 93.69 146 LYS A N 1
ATOM 1172 C CA . LYS A 1 146 ? 28.401 15.242 -25.772 1.00 93.69 146 LYS A CA 1
ATOM 1173 C C . LYS A 1 146 ? 27.579 16.313 -25.053 1.00 93.69 146 LYS A C 1
ATOM 1175 O O . LYS A 1 146 ? 27.711 16.463 -23.844 1.00 93.69 146 LYS A O 1
ATOM 1180 N N . ASN A 1 147 ? 26.744 17.047 -25.786 1.00 93.44 147 ASN A N 1
ATOM 1181 C CA . ASN A 1 147 ? 26.087 18.250 -25.268 1.00 93.44 147 ASN A CA 1
ATOM 1182 C C . ASN A 1 147 ? 24.701 17.977 -24.669 1.00 93.44 147 ASN A C 1
ATOM 1184 O O . ASN A 1 147 ? 24.230 18.760 -23.853 1.00 93.44 147 ASN A O 1
ATOM 1188 N N . VAL A 1 148 ? 24.046 16.881 -25.066 1.00 93.94 148 VAL A N 1
ATOM 1189 C CA . VAL A 1 148 ? 22.680 16.556 -24.629 1.00 93.94 148 VAL A CA 1
ATOM 1190 C C . VAL A 1 148 ? 22.645 15.229 -23.883 1.00 93.94 148 VAL A C 1
ATOM 1192 O O . VAL A 1 148 ? 22.240 15.186 -22.727 1.00 93.94 148 VAL A O 1
ATOM 1195 N N . THR A 1 149 ? 23.081 14.133 -24.512 1.00 91.94 149 THR A N 1
ATOM 1196 C CA . THR A 1 149 ? 22.846 12.779 -23.971 1.00 91.94 149 THR A CA 1
ATOM 1197 C C . THR A 1 149 ? 23.603 12.507 -22.668 1.00 91.94 149 THR A C 1
ATOM 1199 O O . THR A 1 149 ? 23.002 11.994 -21.724 1.00 91.94 149 THR A O 1
ATOM 1202 N N . ILE A 1 150 ? 24.894 12.850 -22.589 1.00 92.38 150 ILE A N 1
ATOM 1203 C CA . ILE A 1 150 ? 25.700 12.641 -21.374 1.00 92.38 150 ILE A CA 1
ATOM 1204 C C . ILE A 1 150 ? 25.193 13.519 -20.211 1.00 92.38 150 ILE A C 1
ATOM 1206 O O . ILE A 1 150 ? 24.856 12.947 -19.168 1.00 92.38 150 ILE A O 1
ATOM 1210 N N . PRO A 1 151 ? 25.040 14.855 -20.362 1.00 94.94 151 PRO A N 1
ATOM 1211 C CA . PRO A 1 151 ? 24.521 15.704 -19.286 1.00 94.94 151 PRO A CA 1
ATOM 1212 C C . PRO A 1 151 ? 23.114 15.305 -18.830 1.00 94.94 151 PRO A C 1
ATOM 1214 O O . PRO A 1 151 ? 22.864 15.203 -17.629 1.00 94.94 151 PRO A O 1
ATOM 1217 N N . ALA A 1 152 ? 22.208 14.998 -19.768 1.00 93.69 152 ALA A N 1
ATOM 1218 C CA . ALA A 1 152 ? 20.857 14.548 -19.440 1.00 93.69 152 ALA A CA 1
ATOM 1219 C C . ALA A 1 152 ? 20.878 13.261 -18.599 1.00 93.69 152 ALA A C 1
ATOM 1221 O O . ALA A 1 152 ? 20.160 13.161 -17.608 1.00 93.69 152 ALA A O 1
ATOM 1222 N N . ARG A 1 153 ? 21.733 12.284 -18.933 1.00 91.81 153 ARG A N 1
ATOM 1223 C CA . ARG A 1 153 ? 21.860 11.031 -18.168 1.00 91.81 153 ARG A CA 1
ATOM 1224 C C . ARG A 1 153 ? 22.379 11.257 -16.744 1.00 91.81 153 ARG A C 1
ATOM 1226 O O . ARG A 1 153 ? 21.897 10.607 -15.813 1.00 91.81 153 ARG A O 1
ATOM 1233 N N . GLN A 1 154 ? 23.337 12.166 -16.566 1.00 93.00 154 GLN A N 1
ATOM 1234 C CA . GLN A 1 154 ? 23.862 12.518 -15.244 1.00 93.00 154 GLN A CA 1
ATOM 1235 C C . GLN A 1 154 ? 22.793 13.209 -14.392 1.00 93.00 154 GLN A C 1
ATOM 1237 O O . GLN A 1 154 ? 22.546 12.791 -13.262 1.00 93.00 154 GLN A O 1
ATOM 1242 N N . LEU A 1 155 ? 22.099 14.200 -14.958 1.00 96.31 155 LEU A N 1
ATOM 1243 C CA . LEU A 1 155 ? 21.034 14.929 -14.269 1.00 96.31 155 LEU A CA 1
ATOM 1244 C C . LEU A 1 155 ? 19.841 14.035 -13.915 1.00 96.31 155 LEU A C 1
ATOM 1246 O O . LEU A 1 155 ? 19.310 14.159 -12.818 1.00 96.31 155 LEU A O 1
ATOM 1250 N N . VAL A 1 156 ? 19.448 13.093 -14.784 1.00 94.88 156 VAL A N 1
ATOM 1251 C CA . VAL A 1 156 ? 18.408 12.100 -14.450 1.00 94.88 156 VAL A CA 1
ATOM 1252 C C . VAL A 1 156 ? 18.830 11.238 -13.267 1.00 94.88 156 VAL A C 1
ATOM 1254 O O . VAL A 1 156 ? 18.022 11.000 -12.378 1.00 94.88 156 VAL A O 1
ATOM 1257 N N . THR A 1 157 ? 20.087 10.789 -13.231 1.00 94.62 157 THR A N 1
ATOM 1258 C CA . THR A 1 157 ? 20.601 10.006 -12.095 1.00 94.62 157 THR A CA 1
ATOM 1259 C C . THR A 1 157 ? 20.514 10.810 -10.795 1.00 94.62 157 THR A C 1
ATOM 1261 O O . THR A 1 157 ? 19.984 10.310 -9.808 1.00 94.62 157 THR A O 1
ATOM 1264 N N . GLN A 1 158 ? 20.930 12.081 -10.814 1.00 95.44 158 GLN A N 1
ATOM 1265 C CA . GLN A 1 158 ? 20.815 12.978 -9.657 1.00 95.44 158 GLN A CA 1
ATOM 1266 C C . GLN A 1 158 ? 19.351 13.224 -9.256 1.00 95.44 158 GLN A C 1
ATOM 1268 O O . GLN A 1 158 ? 19.027 13.238 -8.069 1.00 95.44 158 GLN A O 1
ATOM 1273 N N . ALA A 1 159 ? 18.449 13.383 -10.229 1.00 95.06 159 ALA A N 1
ATOM 1274 C CA . ALA A 1 159 ? 17.020 13.562 -9.983 1.00 95.06 159 ALA A CA 1
ATOM 1275 C C . ALA A 1 159 ? 16.401 12.323 -9.320 1.00 95.06 159 ALA A C 1
ATOM 1277 O O . ALA A 1 159 ? 15.662 12.444 -8.342 1.00 95.06 159 ALA A O 1
ATOM 1278 N N . ASP A 1 160 ? 16.743 11.130 -9.814 1.00 92.56 160 ASP A N 1
ATOM 1279 C CA . ASP A 1 160 ? 16.311 9.855 -9.244 1.00 92.56 160 ASP A CA 1
ATOM 1280 C C . ASP A 1 160 ? 16.837 9.694 -7.805 1.00 92.56 160 ASP A C 1
ATOM 1282 O O . ASP A 1 160 ? 16.094 9.284 -6.912 1.00 92.56 160 ASP A O 1
ATOM 1286 N N . GLU A 1 161 ? 18.098 10.050 -7.546 1.00 92.06 161 GLU A N 1
ATOM 1287 C CA . GLU A 1 161 ? 18.695 10.047 -6.204 1.00 92.06 161 GLU A CA 1
ATOM 1288 C C . GLU A 1 161 ? 18.003 11.033 -5.254 1.00 92.06 161 GLU A C 1
ATOM 1290 O O . GLU A 1 161 ? 17.701 10.680 -4.111 1.00 92.06 161 GLU A O 1
ATOM 1295 N N . ALA A 1 162 ? 17.703 12.249 -5.716 1.00 90.38 162 ALA A N 1
ATOM 1296 C CA . ALA A 1 162 ? 16.957 13.241 -4.946 1.00 90.38 162 ALA A CA 1
ATOM 1297 C C . ALA A 1 162 ? 15.530 12.760 -4.635 1.00 90.38 162 ALA A C 1
ATOM 1299 O O . ALA A 1 162 ? 15.091 12.842 -3.485 1.00 90.38 162 ALA A O 1
ATOM 1300 N N . ASN A 1 163 ? 14.831 12.178 -5.617 1.00 89.75 163 ASN A N 1
ATOM 1301 C CA . ASN A 1 163 ? 13.493 11.606 -5.447 1.00 89.75 163 ASN A CA 1
ATOM 1302 C C . ASN A 1 163 ? 13.506 10.466 -4.415 1.00 89.75 163 ASN A C 1
ATOM 1304 O O . ASN A 1 163 ? 12.719 10.470 -3.467 1.00 89.75 163 ASN A O 1
ATOM 1308 N N . ASN A 1 164 ? 14.441 9.522 -4.548 1.00 84.88 164 ASN A N 1
ATOM 1309 C CA . ASN A 1 164 ? 14.594 8.402 -3.616 1.00 84.88 164 ASN A CA 1
ATOM 1310 C C . ASN A 1 164 ? 14.998 8.865 -2.208 1.00 84.88 164 ASN A C 1
ATOM 1312 O O . ASN A 1 164 ? 14.565 8.278 -1.218 1.00 84.88 164 ASN A O 1
ATOM 1316 N N . GLY A 1 165 ? 15.786 9.937 -2.110 1.00 81.50 165 GLY A N 1
ATOM 1317 C CA . GLY A 1 165 ? 16.164 10.575 -0.850 1.00 81.50 165 GLY A CA 1
ATOM 1318 C C . GLY A 1 165 ? 15.070 11.446 -0.220 1.00 81.50 165 GLY A C 1
ATOM 1319 O O . GLY A 1 165 ? 15.306 12.030 0.836 1.00 81.50 165 GLY A O 1
ATOM 1320 N N . GLY A 1 166 ? 13.894 11.573 -0.846 1.00 81.06 166 GLY A N 1
ATOM 1321 C CA . GLY A 1 166 ? 12.796 12.410 -0.355 1.00 81.06 166 GLY A CA 1
ATOM 1322 C C . GLY A 1 166 ? 13.014 13.916 -0.538 1.00 81.06 166 GLY A C 1
ATOM 1323 O O . GLY A 1 166 ? 12.254 14.709 0.011 1.00 81.06 166 GLY A O 1
ATOM 1324 N N . ARG A 1 167 ? 14.014 14.339 -1.320 1.00 87.75 167 ARG A N 1
ATOM 1325 C CA . ARG A 1 167 ? 14.251 15.746 -1.683 1.00 87.75 167 ARG A CA 1
ATOM 1326 C C . ARG A 1 167 ? 13.420 16.103 -2.916 1.00 87.75 167 ARG A C 1
ATOM 1328 O O . ARG A 1 167 ? 13.928 16.325 -4.008 1.00 87.75 167 ARG A O 1
ATOM 1335 N N . ILE A 1 168 ? 12.100 16.117 -2.727 1.00 88.06 168 ILE A N 1
ATOM 1336 C CA . ILE A 1 168 ? 11.092 16.219 -3.798 1.00 88.06 168 ILE A CA 1
ATOM 1337 C C . ILE A 1 168 ? 11.252 17.495 -4.630 1.00 88.06 168 ILE A C 1
ATOM 1339 O O . ILE A 1 168 ? 11.188 17.422 -5.852 1.00 88.06 168 ILE A O 1
ATOM 1343 N N . ASN A 1 169 ? 11.487 18.653 -4.004 1.00 87.69 169 ASN A N 1
ATOM 1344 C CA . ASN A 1 169 ? 11.636 19.912 -4.746 1.00 87.69 169 ASN A CA 1
ATOM 1345 C C . ASN A 1 169 ? 12.898 19.914 -5.624 1.00 87.69 169 ASN A C 1
ATOM 1347 O O . ASN A 1 169 ? 12.817 20.264 -6.796 1.00 87.69 169 ASN A O 1
ATOM 1351 N N . GLU A 1 170 ? 14.025 19.431 -5.093 1.00 91.31 170 GLU A N 1
ATOM 1352 C CA . GLU A 1 170 ? 15.267 19.263 -5.858 1.00 91.31 170 GLU A CA 1
ATOM 1353 C C . GLU A 1 170 ? 15.065 18.293 -7.034 1.00 91.31 170 GLU A C 1
ATOM 1355 O O . GLU A 1 170 ? 15.472 18.579 -8.157 1.00 91.31 170 GLU A O 1
ATOM 1360 N N . ALA A 1 171 ? 14.363 17.176 -6.811 1.00 94.12 171 ALA A N 1
ATOM 1361 C CA . ALA A 1 171 ? 14.057 16.214 -7.866 1.00 94.12 171 ALA A CA 1
ATOM 1362 C C . ALA A 1 171 ? 13.206 16.823 -8.995 1.00 94.12 171 ALA A C 1
ATOM 1364 O O . ALA A 1 171 ? 13.485 16.571 -10.167 1.00 94.12 171 ALA A O 1
ATOM 1365 N N . VAL A 1 172 ? 12.196 17.645 -8.667 1.00 94.25 172 VAL A N 1
ATOM 1366 C CA . VAL A 1 172 ? 11.395 18.372 -9.673 1.00 94.25 172 VAL A CA 1
ATOM 1367 C C . VAL A 1 172 ? 12.287 19.259 -10.537 1.00 94.25 172 VAL A C 1
ATOM 1369 O O . VAL A 1 172 ? 12.215 19.169 -11.762 1.00 94.25 172 VAL A O 1
ATOM 1372 N N . GLU A 1 173 ? 13.133 20.081 -9.913 1.00 95.44 173 GLU A N 1
ATOM 1373 C CA . GLU A 1 173 ? 14.030 20.996 -10.627 1.00 95.44 173 GLU A CA 1
ATOM 1374 C C . GLU A 1 173 ? 15.007 20.242 -11.535 1.00 95.44 173 GLU A C 1
ATOM 1376 O O . GLU A 1 173 ? 15.229 20.633 -12.682 1.00 95.44 173 GLU A O 1
ATOM 1381 N N . LEU A 1 174 ? 15.578 19.135 -11.053 1.00 97.12 174 LEU A N 1
ATOM 1382 C CA . LEU A 1 174 ? 16.513 18.326 -11.831 1.00 97.12 174 LEU A CA 1
ATOM 1383 C C . LEU A 1 174 ? 15.830 17.653 -13.029 1.00 97.12 174 LEU A C 1
ATOM 1385 O O . LEU A 1 174 ? 16.366 17.711 -14.135 1.00 97.12 174 LEU A O 1
ATOM 1389 N N . TYR A 1 175 ? 14.632 17.078 -12.864 1.00 97.31 175 TYR A N 1
ATOM 1390 C CA . TYR A 1 175 ? 13.889 16.522 -14.002 1.00 97.31 175 TYR A CA 1
ATOM 1391 C C . TYR A 1 175 ? 13.482 17.597 -15.017 1.00 97.31 175 TYR A C 1
ATOM 1393 O O . TYR A 1 175 ? 13.513 17.332 -16.217 1.00 97.31 175 TYR A O 1
ATOM 1401 N N . GLN A 1 176 ? 13.137 18.808 -14.572 1.00 97.00 176 GLN A N 1
ATOM 1402 C CA . GLN A 1 176 ? 12.847 19.928 -15.474 1.00 97.00 176 GLN A CA 1
ATOM 1403 C C . GLN A 1 176 ? 14.080 20.328 -16.290 1.00 97.00 176 GLN A C 1
ATOM 1405 O O . GLN A 1 176 ? 13.986 20.393 -17.513 1.00 97.00 176 GLN A O 1
ATOM 1410 N N . LYS A 1 177 ? 15.250 20.464 -15.651 1.00 97.25 177 LYS A N 1
ATOM 1411 C CA . LYS A 1 177 ? 16.527 20.722 -16.345 1.00 97.25 177 LYS A CA 1
ATOM 1412 C C . LYS A 1 177 ? 16.860 19.650 -17.382 1.00 97.25 177 LYS A C 1
ATOM 1414 O O . LYS A 1 177 ? 17.380 19.959 -18.450 1.00 97.25 177 LYS A O 1
ATOM 1419 N N . VAL A 1 178 ? 16.543 18.382 -17.107 1.00 97.38 178 VAL A N 1
ATOM 1420 C CA . VAL A 1 178 ? 16.703 17.315 -18.108 1.00 97.38 178 VAL A CA 1
ATOM 1421 C C . VAL A 1 178 ? 15.806 17.560 -19.316 1.00 97.38 178 VAL A C 1
ATOM 1423 O O . VAL A 1 178 ? 16.266 17.394 -20.438 1.00 97.38 178 VAL A O 1
ATOM 1426 N N . LEU A 1 179 ? 14.543 17.934 -19.107 1.00 95.94 179 LEU A N 1
ATOM 1427 C CA . LEU A 1 179 ? 13.588 18.160 -20.195 1.00 95.94 179 LEU A CA 1
ATOM 1428 C C . LEU A 1 179 ? 13.876 19.439 -20.991 1.00 95.94 179 LEU A C 1
ATOM 1430 O O . LEU A 1 179 ? 13.518 19.502 -22.163 1.00 95.94 179 LEU A O 1
ATOM 1434 N N . GLU A 1 180 ? 14.548 20.423 -20.393 1.00 95.75 180 GLU A N 1
ATOM 1435 C CA . GLU A 1 180 ? 15.100 21.579 -21.110 1.00 95.75 180 GLU A CA 1
ATOM 1436 C C . GLU A 1 180 ? 16.227 21.165 -22.069 1.00 95.75 180 GLU A C 1
ATOM 1438 O O . GLU A 1 180 ? 16.305 21.673 -23.187 1.00 95.75 180 GLU A O 1
ATOM 1443 N N . LEU A 1 181 ? 17.074 20.211 -21.662 1.00 94.06 181 LEU A N 1
ATOM 1444 C CA . LEU A 1 181 ? 18.165 19.680 -22.488 1.00 94.06 181 LEU A CA 1
ATOM 1445 C C . LEU A 1 181 ? 17.681 18.659 -23.532 1.00 94.06 181 LEU A C 1
ATOM 1447 O O . LEU A 1 181 ? 18.116 18.685 -24.682 1.00 94.06 181 LEU A O 1
ATOM 1451 N N . ASP A 1 182 ? 16.798 17.744 -23.133 1.00 93.44 182 ASP A N 1
ATOM 1452 C CA . ASP A 1 182 ? 16.225 16.682 -23.961 1.00 93.44 182 ASP A CA 1
ATOM 1453 C C . ASP A 1 182 ? 14.705 16.568 -23.728 1.00 93.44 182 ASP A C 1
ATOM 1455 O O . ASP A 1 182 ? 14.248 15.766 -22.902 1.00 93.44 182 ASP A O 1
ATOM 1459 N N . PRO A 1 183 ? 13.888 17.319 -24.493 1.00 94.75 183 PRO A N 1
ATOM 1460 C CA . PRO A 1 183 ? 12.428 17.328 -24.351 1.00 94.75 183 PRO A CA 1
ATOM 1461 C C . PRO A 1 183 ? 11.752 15.969 -24.570 1.00 94.75 183 PRO A C 1
ATOM 1463 O O . PRO A 1 183 ? 10.587 15.777 -24.209 1.00 94.75 183 PRO A O 1
ATOM 1466 N N . ASN A 1 184 ? 12.452 15.009 -25.180 1.00 90.88 184 ASN A N 1
ATOM 1467 C CA . ASN A 1 184 ? 11.938 13.672 -25.464 1.00 90.88 184 ASN A CA 1
ATOM 1468 C C . ASN A 1 184 ? 12.411 12.620 -24.454 1.00 90.88 184 ASN A C 1
ATOM 1470 O O . ASN A 1 184 ? 12.102 11.440 -24.621 1.00 90.88 184 ASN A O 1
ATOM 1474 N N . ASN A 1 185 ? 13.098 13.027 -23.384 1.00 93.50 185 ASN A N 1
ATOM 1475 C CA . ASN A 1 185 ? 13.570 12.108 -22.360 1.00 93.50 185 ASN A CA 1
ATOM 1476 C C . ASN A 1 185 ? 12.401 11.499 -21.567 1.00 93.50 185 ASN A C 1
ATOM 1478 O O . ASN A 1 185 ? 11.825 12.117 -20.670 1.00 93.50 185 ASN A O 1
ATOM 1482 N N . GLN A 1 186 ? 12.057 10.255 -21.899 1.00 92.25 186 GLN A N 1
ATOM 1483 C CA . GLN A 1 186 ? 10.917 9.560 -21.305 1.00 92.25 186 GLN A CA 1
ATOM 1484 C C . GLN A 1 186 ? 11.082 9.341 -19.796 1.00 92.25 186 GLN A C 1
ATOM 1486 O O . GLN A 1 186 ? 10.132 9.531 -19.038 1.00 92.25 186 GLN A O 1
ATOM 1491 N N . ARG A 1 187 ? 12.300 9.015 -19.347 1.00 90.12 187 ARG A N 1
ATOM 1492 C CA . ARG A 1 187 ? 12.593 8.769 -17.929 1.00 90.12 187 ARG A CA 1
ATOM 1493 C C . ARG A 1 187 ? 12.373 10.024 -17.086 1.00 90.12 187 ARG A C 1
ATOM 1495 O O . ARG A 1 187 ? 11.774 9.933 -16.022 1.00 90.12 187 ARG A O 1
ATOM 1502 N N . ALA A 1 188 ? 12.777 11.194 -17.583 1.00 94.06 188 ALA A N 1
ATOM 1503 C CA . ALA A 1 188 ? 12.522 12.458 -16.898 1.00 94.06 188 ALA A CA 1
ATOM 1504 C C . ALA A 1 188 ? 11.033 12.841 -16.875 1.00 94.06 188 ALA A C 1
ATOM 1506 O O . ALA A 1 188 ? 10.552 13.320 -15.850 1.00 94.06 188 ALA A O 1
ATOM 1507 N N . LYS A 1 189 ? 10.273 12.581 -17.953 1.00 94.19 189 LYS A N 1
ATOM 1508 C CA . LYS A 1 189 ? 8.808 12.797 -17.971 1.00 94.19 189 LYS A CA 1
ATOM 1509 C C . LYS A 1 189 ? 8.094 11.941 -16.926 1.00 94.19 189 LYS A C 1
ATOM 1511 O O . LYS A 1 189 ? 7.228 12.433 -16.202 1.00 94.19 189 LYS A O 1
ATOM 1516 N N . GLU A 1 190 ? 8.451 10.663 -16.852 1.00 92.00 190 GLU A N 1
ATOM 1517 C CA . GLU A 1 190 ? 7.879 9.719 -15.890 1.00 92.00 190 GLU A CA 1
ATOM 1518 C C . GLU A 1 190 ? 8.267 10.075 -14.453 1.00 92.00 190 GLU A C 1
ATOM 1520 O O . GLU A 1 190 ? 7.387 10.171 -13.595 1.00 92.00 190 GLU A O 1
ATOM 1525 N N . GLY A 1 191 ? 9.551 10.359 -14.214 1.00 90.56 191 GLY A N 1
ATOM 1526 C CA . GLY A 1 191 ? 10.061 10.786 -12.912 1.00 90.56 191 GLY A CA 1
ATOM 1527 C C . GLY A 1 191 ? 9.392 12.068 -12.417 1.00 90.56 191 GLY A C 1
ATOM 1528 O O . GLY A 1 191 ? 8.903 12.116 -11.288 1.00 90.56 191 GLY A O 1
ATOM 1529 N N . LEU A 1 192 ? 9.246 13.079 -13.278 1.00 93.81 192 LEU A N 1
ATOM 1530 C CA . LEU A 1 192 ? 8.556 14.323 -12.933 1.00 93.81 192 LEU A CA 1
ATOM 1531 C C . LEU A 1 192 ? 7.091 14.075 -12.542 1.00 93.81 192 LEU A C 1
ATOM 1533 O O . LEU A 1 192 ? 6.624 14.603 -11.531 1.00 93.81 192 LEU A O 1
ATOM 1537 N N . LYS A 1 193 ? 6.372 13.234 -13.296 1.00 93.25 193 LYS A N 1
ATOM 1538 C CA . LYS A 1 193 ? 4.982 12.859 -12.988 1.00 93.25 193 LYS A CA 1
ATOM 1539 C C . LYS A 1 193 ? 4.874 12.121 -11.652 1.00 93.25 193 LYS A C 1
ATOM 1541 O O . LYS A 1 193 ? 3.930 12.350 -10.895 1.00 93.25 193 LYS A O 1
ATOM 1546 N N . GLU A 1 194 ? 5.819 11.234 -11.351 1.00 90.19 194 GLU A N 1
ATOM 1547 C CA . GLU A 1 194 ? 5.880 10.526 -10.071 1.00 90.19 194 GLU A CA 1
ATOM 1548 C C . GLU A 1 194 ? 6.100 11.496 -8.903 1.00 90.19 194 GLU A C 1
ATOM 1550 O O . GLU A 1 194 ? 5.339 11.480 -7.931 1.00 90.19 194 GLU A O 1
ATOM 1555 N N . VAL A 1 195 ? 7.102 12.370 -9.009 1.00 91.69 195 VAL A N 1
ATOM 1556 C CA . VAL A 1 195 ? 7.446 13.344 -7.964 1.00 91.69 195 VAL A CA 1
ATOM 1557 C C . VAL A 1 195 ? 6.299 14.329 -7.727 1.00 91.69 195 VAL A C 1
ATOM 1559 O O . VAL A 1 195 ? 5.962 14.612 -6.577 1.00 91.69 195 VAL A O 1
ATOM 1562 N N . GLN A 1 196 ? 5.624 14.783 -8.786 1.00 90.56 196 GLN A N 1
ATOM 1563 C CA . GLN A 1 196 ? 4.427 15.622 -8.671 1.00 90.56 196 GLN A CA 1
ATOM 1564 C C . GLN A 1 196 ? 3.296 14.913 -7.918 1.00 90.56 196 GLN A C 1
ATOM 1566 O O . GLN A 1 196 ? 2.692 15.504 -7.026 1.00 90.56 196 GLN A O 1
ATOM 1571 N N . ARG A 1 197 ? 3.046 13.626 -8.198 1.00 89.56 197 ARG A N 1
ATOM 1572 C CA . ARG A 1 197 ? 2.052 12.833 -7.454 1.00 89.56 197 ARG A CA 1
ATOM 1573 C C . ARG A 1 197 ? 2.413 12.693 -5.976 1.00 89.56 197 ARG A C 1
ATOM 1575 O O . ARG A 1 197 ? 1.529 12.827 -5.129 1.00 89.56 197 ARG A O 1
ATOM 1582 N N . LYS A 1 198 ? 3.689 12.436 -5.654 1.00 87.25 198 LYS A N 1
ATOM 1583 C CA . LYS A 1 198 ? 4.171 12.378 -4.260 1.00 87.25 198 LYS A CA 1
ATOM 1584 C C . LYS A 1 198 ? 3.937 13.708 -3.545 1.00 87.25 198 LYS A C 1
ATOM 1586 O O . LYS A 1 198 ? 3.409 13.697 -2.436 1.00 87.25 198 LYS A O 1
ATOM 1591 N N . LYS A 1 199 ? 4.254 14.826 -4.207 1.00 86.31 199 LYS A N 1
ATOM 1592 C CA . LYS A 1 199 ? 4.037 16.184 -3.693 1.00 86.31 199 LYS A CA 1
ATOM 1593 C C . LYS A 1 199 ? 2.560 16.458 -3.408 1.00 86.31 199 LYS A C 1
ATOM 1595 O O . LYS A 1 199 ? 2.213 16.735 -2.268 1.00 86.31 199 LYS A O 1
ATOM 1600 N N . SER A 1 200 ? 1.675 16.260 -4.388 1.00 87.00 200 SER A N 1
ATOM 1601 C CA . SER A 1 200 ? 0.234 16.489 -4.201 1.00 87.00 200 SER A CA 1
ATOM 1602 C C . SER A 1 200 ? -0.359 15.632 -3.081 1.00 87.00 200 SER A C 1
ATOM 1604 O O . SER A 1 200 ? -1.198 16.097 -2.316 1.00 87.00 200 SER A O 1
ATOM 1606 N N . ARG A 1 201 ? 0.087 14.376 -2.949 1.00 86.56 201 ARG A N 1
ATOM 1607 C CA . ARG A 1 201 ? -0.355 13.500 -1.857 1.00 86.56 201 ARG A CA 1
ATOM 1608 C C . ARG A 1 201 ? 0.140 13.988 -0.494 1.00 86.56 201 ARG A C 1
ATOM 1610 O O . ARG A 1 201 ? -0.624 13.935 0.467 1.00 86.56 201 ARG A O 1
ATOM 1617 N N . ALA A 1 202 ? 1.392 14.433 -0.408 1.00 87.25 202 ALA A N 1
ATOM 1618 C CA . ALA A 1 202 ? 1.948 15.007 0.812 1.00 87.25 202 ALA A CA 1
ATOM 1619 C C . ALA A 1 202 ? 1.173 16.265 1.235 1.00 87.25 202 ALA A C 1
ATOM 1621 O O . ALA A 1 202 ? 0.811 16.367 2.402 1.00 87.25 202 ALA A O 1
ATOM 1622 N N . ASP A 1 203 ? 0.823 17.146 0.293 1.00 86.56 203 ASP A N 1
ATOM 1623 C CA . ASP A 1 203 ? 0.067 18.377 0.566 1.00 86.56 203 ASP A CA 1
ATOM 1624 C C . ASP A 1 203 ? -1.329 18.094 1.154 1.00 86.56 203 ASP A C 1
ATOM 1626 O O . ASP A 1 203 ? -1.742 18.726 2.131 1.00 86.56 203 ASP A O 1
ATOM 1630 N N . VAL A 1 204 ? -2.049 17.106 0.604 1.00 88.75 204 VAL A N 1
ATOM 1631 C CA . VAL A 1 204 ? -3.374 16.696 1.110 1.00 88.75 204 VAL A CA 1
ATOM 1632 C C . VAL A 1 204 ? -3.277 16.161 2.539 1.00 88.75 204 VAL A C 1
ATOM 1634 O O . VAL A 1 204 ? -4.017 16.605 3.416 1.00 88.75 204 VAL A O 1
ATOM 1637 N N . LEU A 1 205 ? -2.338 15.245 2.788 1.00 89.25 205 LEU A N 1
ATOM 1638 C CA . LEU A 1 205 ? -2.125 14.672 4.119 1.00 89.25 205 LEU A CA 1
ATOM 1639 C C . LEU A 1 205 ? -1.641 15.728 5.118 1.00 89.25 205 LEU A C 1
ATOM 1641 O O . LEU A 1 205 ? -1.993 15.682 6.295 1.00 89.25 205 LEU A O 1
ATOM 1645 N N . LEU A 1 206 ? -0.841 16.695 4.665 1.00 90.00 206 LEU A N 1
ATOM 1646 C CA . LEU A 1 206 ? -0.363 17.774 5.517 1.00 90.00 206 LEU A CA 1
ATOM 1647 C C . LEU A 1 206 ? -1.550 18.593 6.031 1.00 90.00 206 LEU A C 1
ATOM 1649 O O . LEU A 1 206 ? -1.632 18.832 7.238 1.00 90.00 206 LEU A O 1
ATOM 1653 N N . LYS A 1 207 ? -2.490 18.946 5.141 1.00 91.06 207 LYS A N 1
ATOM 1654 C CA . LYS A 1 207 ? -3.733 19.649 5.486 1.00 91.06 207 LYS A CA 1
ATOM 1655 C C . LYS A 1 207 ? -4.605 18.842 6.454 1.00 91.06 207 LYS A C 1
ATOM 1657 O O . LYS A 1 207 ? -5.003 19.380 7.482 1.00 91.06 207 LYS A O 1
ATOM 1662 N N . GLU A 1 208 ? -4.840 17.562 6.171 1.00 91.31 208 GLU A N 1
ATOM 1663 C CA . GLU A 1 208 ? -5.621 16.669 7.043 1.00 91.31 208 GLU A CA 1
ATOM 1664 C C . GLU A 1 208 ? -5.013 16.572 8.454 1.00 91.31 208 GLU A C 1
ATOM 1666 O O . GLU A 1 208 ? -5.711 16.687 9.463 1.00 91.31 208 GLU A O 1
ATOM 1671 N N . GLY A 1 209 ? -3.688 16.432 8.554 1.00 92.69 209 GLY A N 1
ATOM 1672 C CA . GLY A 1 209 ? -3.024 16.390 9.854 1.00 92.69 209 GLY A CA 1
ATOM 1673 C C . GLY A 1 209 ? -3.128 17.715 10.622 1.00 92.69 209 GLY A C 1
ATOM 1674 O O . GLY A 1 209 ? -3.282 17.685 11.842 1.00 92.69 209 GLY A O 1
ATOM 1675 N N . TYR A 1 210 ? -3.141 18.871 9.939 1.00 93.31 210 TYR A N 1
ATOM 1676 C CA . TYR A 1 210 ? -3.414 20.163 10.589 1.00 93.31 210 TYR A CA 1
ATOM 1677 C C . TYR A 1 210 ? -4.840 20.251 11.128 1.00 93.31 210 TYR A C 1
ATOM 1679 O O . TYR A 1 210 ? -5.030 20.749 12.236 1.00 93.31 210 TYR A O 1
ATOM 1687 N N . GLU A 1 211 ? -5.835 19.764 10.386 1.00 92.75 211 GLU A N 1
ATOM 1688 C CA . GLU A 1 211 ? -7.228 19.735 10.846 1.00 92.75 211 GLU A CA 1
ATOM 1689 C C . GLU A 1 211 ? -7.353 18.920 12.145 1.00 92.75 211 GLU A C 1
ATOM 1691 O O . GLU A 1 211 ? -7.956 19.381 13.118 1.00 92.75 211 GLU A O 1
ATOM 1696 N N . HIS A 1 212 ? -6.693 17.759 12.218 1.00 94.50 212 HIS A N 1
ATOM 1697 C CA . HIS A 1 212 ? -6.634 16.953 13.441 1.00 94.50 212 HIS A CA 1
ATOM 1698 C C . HIS A 1 212 ? -5.858 17.620 14.578 1.00 94.50 212 HIS A C 1
ATOM 1700 O O . HIS A 1 212 ? -6.299 17.583 15.728 1.00 94.50 212 HIS A O 1
ATOM 1706 N N . PHE A 1 213 ? -4.731 18.262 14.270 1.00 94.75 213 PHE A N 1
ATOM 1707 C CA . PHE A 1 213 ? -3.927 18.975 15.258 1.00 94.75 213 PHE A CA 1
ATOM 1708 C C . PHE A 1 213 ? -4.717 20.126 15.900 1.00 94.75 213 PHE A C 1
ATOM 1710 O O . PHE A 1 213 ? -4.753 20.242 17.125 1.00 94.75 213 PHE A O 1
ATOM 1717 N N . LEU A 1 214 ? -5.420 20.929 15.091 1.00 92.44 214 LEU A N 1
ATOM 1718 C CA . LEU A 1 214 ? -6.280 22.020 15.565 1.00 92.44 214 LEU A CA 1
ATOM 1719 C C . LEU A 1 214 ? -7.471 21.506 16.385 1.00 92.44 214 LEU A C 1
ATOM 1721 O O . LEU A 1 214 ? -7.857 22.135 17.369 1.00 92.44 214 LEU A O 1
ATOM 1725 N N . ALA A 1 215 ? -8.005 20.331 16.044 1.00 92.56 215 ALA A N 1
ATOM 1726 C CA . ALA A 1 215 ? -9.034 19.649 16.828 1.00 92.56 215 ALA A CA 1
ATOM 1727 C C . ALA A 1 215 ? -8.511 19.026 18.144 1.00 92.56 215 ALA A C 1
ATOM 1729 O O . ALA A 1 215 ? -9.286 18.407 18.873 1.00 92.56 215 ALA A O 1
ATOM 1730 N N . ARG A 1 216 ? -7.212 19.174 18.459 1.00 93.44 216 ARG A N 1
ATOM 1731 C CA . ARG A 1 216 ? -6.504 18.518 19.578 1.00 93.44 216 ARG A CA 1
ATOM 1732 C C . ARG A 1 216 ? -6.531 16.985 19.521 1.00 93.44 216 ARG A C 1
ATOM 1734 O O . ARG A 1 216 ? -6.275 16.323 20.528 1.00 93.44 216 ARG A O 1
ATOM 1741 N N . ASP A 1 217 ? -6.796 16.405 18.351 1.00 94.06 217 ASP A N 1
ATOM 1742 C CA . ASP A 1 217 ? -6.656 14.968 18.099 1.00 94.06 217 ASP A CA 1
ATOM 1743 C C . ASP A 1 217 ? -5.214 14.665 17.668 1.00 94.06 217 ASP A C 1
ATOM 1745 O O . ASP A 1 217 ? -4.916 14.334 16.517 1.00 94.06 217 ASP A O 1
ATOM 1749 N N . PHE A 1 218 ? -4.284 14.841 18.611 1.00 94.12 218 PHE A N 1
ATOM 1750 C CA . PHE A 1 218 ? -2.851 14.717 18.340 1.00 94.12 218 PHE A CA 1
ATOM 1751 C C . PHE A 1 218 ? -2.446 13.306 17.899 1.00 94.12 218 PHE A C 1
ATOM 1753 O O . PHE A 1 218 ? -1.497 13.159 17.137 1.00 94.12 218 PHE A O 1
ATOM 1760 N N . GLU A 1 219 ? -3.164 12.270 18.346 1.00 92.25 219 GLU A N 1
ATOM 1761 C CA . GLU A 1 219 ? -2.901 10.880 17.955 1.00 92.25 219 GLU A CA 1
ATOM 1762 C C . GLU A 1 219 ? -3.121 10.698 16.448 1.00 92.25 219 GLU A C 1
ATOM 1764 O O . GLU A 1 219 ? -2.224 10.217 15.755 1.00 92.25 219 GLU A O 1
ATOM 1769 N N . ARG A 1 220 ? -4.250 11.184 15.911 1.00 92.44 220 ARG A N 1
ATOM 1770 C CA . ARG A 1 220 ? -4.487 11.148 14.460 1.00 92.44 220 ARG A CA 1
ATOM 1771 C C . ARG A 1 220 ? -3.567 12.078 13.687 1.00 92.44 220 ARG A C 1
ATOM 1773 O O . ARG A 1 220 ? -3.093 11.687 12.625 1.00 92.44 220 ARG A O 1
ATOM 1780 N N . ALA A 1 221 ? -3.291 13.276 14.202 1.00 94.12 221 ALA A N 1
ATOM 1781 C CA . ALA A 1 221 ? -2.366 14.204 13.551 1.00 94.12 221 ALA A CA 1
ATOM 1782 C C . ALA A 1 221 ? -0.972 13.575 13.371 1.00 94.12 221 ALA A C 1
ATOM 1784 O O . ALA A 1 221 ? -0.401 13.633 12.281 1.00 94.12 221 ALA A O 1
ATOM 1785 N N . ILE A 1 222 ? -0.460 12.905 14.412 1.00 94.75 222 ILE A N 1
ATOM 1786 C CA . ILE A 1 222 ? 0.809 12.169 14.362 1.00 94.75 222 ILE A CA 1
ATOM 1787 C C . ILE A 1 222 ? 0.741 11.027 13.346 1.00 94.75 222 ILE A C 1
ATOM 1789 O O . ILE A 1 222 ? 1.668 10.885 12.550 1.00 94.75 222 ILE A O 1
ATOM 1793 N N . ASP A 1 223 ? -0.335 10.237 13.328 1.00 93.12 223 ASP A N 1
ATOM 1794 C CA . ASP A 1 223 ? -0.489 9.121 12.384 1.00 93.12 223 ASP A CA 1
ATOM 1795 C C . ASP A 1 223 ? -0.518 9.597 10.921 1.00 93.12 223 ASP A C 1
ATOM 1797 O O . ASP A 1 223 ? 0.171 9.035 10.062 1.00 93.12 223 ASP A O 1
ATOM 1801 N N . VAL A 1 224 ? -1.284 10.654 10.631 1.00 92.25 224 VAL A N 1
ATOM 1802 C CA . VAL A 1 224 ? -1.412 11.239 9.288 1.00 92.25 224 VAL A CA 1
ATOM 1803 C C . VAL A 1 224 ? -0.078 11.816 8.822 1.00 92.25 224 VAL A C 1
ATOM 1805 O O . VAL A 1 224 ? 0.404 11.453 7.747 1.00 92.25 224 VAL A O 1
ATOM 1808 N N . TRP A 1 225 ? 0.573 12.651 9.634 1.00 93.81 225 TRP A N 1
ATOM 1809 C CA . TRP A 1 225 ? 1.866 13.235 9.272 1.00 93.81 225 TRP A CA 1
ATOM 1810 C C . TRP A 1 225 ? 2.993 12.193 9.197 1.00 93.81 225 TRP A C 1
ATOM 1812 O O . TRP A 1 225 ? 3.852 12.286 8.320 1.00 93.81 225 TRP A O 1
ATOM 1822 N N . SER A 1 226 ? 2.959 11.135 10.012 1.00 91.25 226 SER A N 1
ATOM 1823 C CA . SER A 1 226 ? 3.916 10.022 9.905 1.00 91.25 226 SER A CA 1
ATOM 1824 C C . SER A 1 226 ? 3.786 9.277 8.573 1.00 91.25 226 SER A C 1
ATOM 1826 O O . SER A 1 226 ? 4.781 8.779 8.043 1.00 91.25 226 SER A O 1
ATOM 1828 N N . ASN A 1 227 ? 2.588 9.226 7.977 1.00 89.44 227 ASN A N 1
ATOM 1829 C CA . ASN A 1 227 ? 2.418 8.663 6.637 1.00 89.44 227 ASN A CA 1
ATOM 1830 C C . ASN A 1 227 ? 3.084 9.521 5.557 1.00 89.44 227 ASN A C 1
ATOM 1832 O O . ASN A 1 227 ? 3.529 8.967 4.552 1.00 89.44 227 ASN A O 1
ATOM 1836 N N . ILE A 1 228 ? 3.211 10.836 5.764 1.00 89.19 228 ILE A N 1
ATOM 1837 C CA . ILE A 1 228 ? 3.933 11.702 4.826 1.00 89.19 228 ILE A CA 1
ATOM 1838 C C . ILE A 1 228 ? 5.410 11.331 4.811 1.00 89.19 228 ILE A C 1
ATOM 1840 O O . ILE A 1 228 ? 5.949 11.153 3.728 1.00 89.19 228 ILE A O 1
ATOM 1844 N N . LEU A 1 229 ? 6.041 11.077 5.964 1.00 86.38 229 LEU A N 1
ATOM 1845 C CA . LEU A 1 229 ? 7.443 10.632 6.013 1.00 86.38 229 LEU A CA 1
ATOM 1846 C C . LEU A 1 229 ? 7.678 9.259 5.359 1.00 86.38 229 LEU A C 1
ATOM 1848 O O . LEU A 1 229 ? 8.800 8.940 4.981 1.00 86.38 229 LEU A O 1
ATOM 1852 N N . ARG A 1 230 ? 6.636 8.444 5.154 1.00 83.50 230 ARG A N 1
ATOM 1853 C CA . ARG A 1 230 ? 6.747 7.213 4.346 1.00 83.50 230 ARG A CA 1
ATOM 1854 C C . ARG A 1 230 ? 6.781 7.497 2.843 1.00 83.50 230 ARG A C 1
ATOM 1856 O O . ARG A 1 230 ? 7.335 6.703 2.091 1.00 83.50 230 ARG A O 1
ATOM 1863 N N . VAL A 1 231 ? 6.167 8.597 2.406 1.00 81.19 231 VAL A N 1
ATOM 1864 C CA . VAL A 1 231 ? 6.131 9.043 1.002 1.00 81.19 231 VAL A CA 1
ATOM 1865 C C . VAL A 1 231 ? 7.311 9.970 0.689 1.00 81.19 231 VAL A C 1
ATOM 1867 O O . VAL A 1 231 ? 7.879 9.895 -0.399 1.00 81.19 231 VAL A O 1
ATOM 1870 N N . VAL A 1 232 ? 7.686 10.815 1.652 1.00 84.19 232 VAL A N 1
ATOM 1871 C CA . VAL A 1 232 ? 8.733 11.839 1.589 1.00 84.19 232 VAL A CA 1
ATOM 1872 C C . VAL A 1 232 ? 9.577 11.789 2.878 1.00 84.19 232 VAL A C 1
ATOM 1874 O O . VAL A 1 232 ? 9.365 12.579 3.797 1.00 84.19 232 VAL A O 1
ATOM 1877 N N . PRO A 1 233 ? 10.548 10.860 2.984 1.00 79.38 233 PRO A N 1
ATOM 1878 C CA . PRO A 1 233 ? 11.318 10.645 4.220 1.00 79.38 233 PRO A CA 1
ATOM 1879 C C . PRO A 1 233 ? 12.143 11.849 4.697 1.00 79.38 233 PRO A C 1
ATOM 1881 O O . PRO A 1 233 ? 12.456 11.968 5.882 1.00 79.38 233 PRO A O 1
ATOM 1884 N N . GLY A 1 234 ? 12.506 12.741 3.774 1.00 75.62 234 GLY A N 1
ATOM 1885 C CA . GLY A 1 234 ? 13.341 13.915 4.023 1.00 75.62 234 GLY A CA 1
ATOM 1886 C C . GLY A 1 234 ? 12.581 15.210 4.320 1.00 75.62 234 GLY A C 1
ATOM 1887 O O . GLY A 1 234 ? 13.205 16.266 4.309 1.00 75.62 234 GLY A O 1
ATOM 1888 N N . ASP A 1 235 ? 11.264 15.171 4.543 1.00 84.19 235 ASP A N 1
ATOM 1889 C CA . ASP A 1 235 ? 10.474 16.395 4.722 1.00 84.19 235 ASP A CA 1
ATOM 1890 C C . ASP A 1 235 ? 10.702 17.044 6.102 1.00 84.19 235 ASP A C 1
ATOM 1892 O O . ASP A 1 235 ? 10.138 16.641 7.124 1.00 84.19 235 ASP A O 1
ATOM 1896 N N . GLU A 1 236 ? 11.538 18.083 6.128 1.00 83.75 236 GLU A N 1
ATOM 1897 C CA . GLU A 1 236 ? 11.864 18.839 7.341 1.00 83.75 236 GLU A CA 1
ATOM 1898 C C . GLU A 1 236 ? 10.672 19.616 7.916 1.00 83.75 236 GLU A C 1
ATOM 1900 O O . GLU A 1 236 ? 10.601 19.839 9.128 1.00 83.75 236 GLU A O 1
ATOM 1905 N N . GLN A 1 237 ? 9.711 20.024 7.082 1.00 85.88 237 GLN A N 1
ATOM 1906 C CA . GLN A 1 237 ? 8.519 20.719 7.560 1.00 85.88 237 GLN A CA 1
ATOM 1907 C C . GLN A 1 237 ? 7.633 19.754 8.350 1.00 85.88 237 GLN A C 1
ATOM 1909 O O . GLN A 1 237 ? 7.204 20.073 9.460 1.00 85.88 237 GLN A O 1
ATOM 1914 N N . VAL A 1 238 ? 7.409 18.556 7.813 1.00 90.31 238 VAL A N 1
ATOM 1915 C CA . VAL A 1 238 ? 6.620 17.509 8.472 1.00 90.31 238 VAL A CA 1
ATOM 1916 C C . VAL A 1 238 ? 7.294 17.039 9.758 1.00 90.31 238 VAL A C 1
ATOM 1918 O O . VAL A 1 238 ? 6.612 16.899 10.772 1.00 90.31 238 VAL A O 1
ATOM 1921 N N . LYS A 1 239 ? 8.623 16.853 9.766 1.00 90.44 239 LYS A N 1
ATOM 1922 C CA . LYS A 1 239 ? 9.363 16.495 10.991 1.00 90.44 239 LYS A CA 1
ATOM 1923 C C . LYS A 1 239 ? 9.127 17.502 12.114 1.00 90.44 239 LYS A C 1
ATOM 1925 O O . LYS A 1 239 ? 8.779 17.096 13.221 1.00 90.44 239 LYS A O 1
ATOM 1930 N N . LYS A 1 240 ? 9.233 18.806 11.827 1.00 90.94 240 LYS A N 1
ATOM 1931 C CA . LYS A 1 240 ? 8.949 19.869 12.810 1.00 90.94 240 LYS A CA 1
ATOM 1932 C C . LYS A 1 240 ? 7.528 19.771 13.365 1.00 90.94 240 LYS A C 1
ATOM 1934 O O . LYS A 1 240 ? 7.341 19.864 14.575 1.00 90.94 240 LYS A O 1
ATOM 1939 N N . ARG A 1 241 ? 6.537 19.528 12.501 1.00 92.81 241 ARG A N 1
ATOM 1940 C CA . ARG A 1 241 ? 5.131 19.368 12.914 1.00 92.81 241 ARG A CA 1
ATOM 1941 C C . ARG A 1 241 ? 4.887 18.115 13.741 1.00 92.81 241 ARG A C 1
ATOM 1943 O O . ARG A 1 241 ? 4.157 18.166 14.727 1.00 92.81 241 ARG A O 1
ATOM 1950 N N . LEU A 1 242 ? 5.538 17.007 13.403 1.00 93.62 242 LEU A N 1
ATOM 1951 C CA . LEU A 1 242 ? 5.489 15.797 14.215 1.00 93.62 242 LEU A CA 1
ATOM 1952 C C . LEU A 1 242 ? 6.084 16.032 15.602 1.00 93.62 242 LEU A C 1
ATOM 1954 O O . LEU A 1 242 ? 5.465 15.625 16.581 1.00 93.62 242 LEU A O 1
ATOM 1958 N N . ILE A 1 243 ? 7.230 16.707 15.709 1.00 91.62 243 ILE A N 1
ATOM 1959 C CA . ILE A 1 243 ? 7.842 17.048 17.003 1.00 91.62 243 ILE A CA 1
ATOM 1960 C C . ILE A 1 243 ? 6.883 17.896 17.849 1.00 91.62 243 ILE A C 1
ATOM 1962 O O . ILE A 1 243 ? 6.655 17.593 19.021 1.00 91.62 243 ILE A O 1
ATOM 1966 N N . GLU A 1 244 ? 6.274 18.916 17.243 1.00 92.88 244 GLU A N 1
ATOM 1967 C CA . GLU A 1 244 ? 5.269 19.772 17.879 1.00 92.88 244 GLU A CA 1
ATOM 1968 C C . GLU A 1 244 ? 4.071 18.953 18.394 1.00 92.88 244 GLU A C 1
ATOM 1970 O O . GLU A 1 244 ? 3.745 19.019 19.580 1.00 92.88 244 GLU A O 1
ATOM 1975 N N . ALA A 1 245 ? 3.483 18.090 17.558 1.00 94.44 245 ALA A N 1
ATOM 1976 C CA . ALA A 1 245 ? 2.370 17.227 17.961 1.00 94.44 245 ALA A CA 1
ATOM 1977 C C . ALA A 1 245 ? 2.729 16.230 19.062 1.00 94.44 245 ALA A C 1
ATOM 1979 O O . ALA A 1 245 ? 1.930 16.015 19.972 1.00 94.44 245 ALA A O 1
ATOM 1980 N N . HIS A 1 246 ? 3.923 15.636 19.023 1.00 93.75 246 HIS A N 1
ATOM 1981 C CA . HIS A 1 246 ? 4.375 14.745 20.089 1.00 93.75 246 HIS A CA 1
ATOM 1982 C C . HIS A 1 246 ? 4.505 15.490 21.421 1.00 93.75 246 HIS A C 1
ATOM 1984 O O . HIS A 1 246 ? 4.056 14.979 22.448 1.00 93.75 246 HIS A O 1
ATOM 1990 N N . ASN A 1 247 ? 5.084 16.693 21.419 1.00 92.12 247 ASN A N 1
ATOM 1991 C CA . ASN A 1 247 ? 5.248 17.503 22.626 1.00 92.12 247 ASN A CA 1
ATOM 1992 C C . ASN A 1 247 ? 3.901 17.950 23.212 1.00 92.12 247 ASN A C 1
ATOM 1994 O O . ASN A 1 247 ? 3.678 17.791 24.417 1.00 92.12 247 ASN A O 1
ATOM 1998 N N . GLU A 1 248 ? 2.985 18.430 22.370 1.00 94.00 248 GLU A N 1
ATOM 1999 C CA . GLU A 1 248 ? 1.625 18.799 22.780 1.00 94.00 248 GLU A CA 1
ATOM 2000 C C . GLU A 1 248 ? 0.853 17.591 23.323 1.00 94.00 248 GLU A C 1
ATOM 2002 O O . GLU A 1 248 ? 0.234 17.672 24.389 1.00 94.00 248 GLU A O 1
ATOM 2007 N N . TYR A 1 249 ? 0.964 16.423 22.678 1.00 94.94 249 TYR A N 1
ATOM 2008 C CA . TYR A 1 249 ? 0.292 15.217 23.157 1.00 94.94 249 TYR A CA 1
ATOM 2009 C C . TYR A 1 249 ? 0.871 14.721 24.488 1.00 94.94 249 TYR A C 1
ATOM 2011 O O . TYR A 1 249 ? 0.127 14.337 25.392 1.00 94.94 249 TYR A O 1
ATOM 2019 N N . ILE A 1 250 ? 2.197 14.770 24.656 1.00 90.88 250 ILE A N 1
ATOM 2020 C CA . ILE A 1 250 ? 2.845 14.456 25.937 1.00 90.88 250 ILE A CA 1
ATOM 2021 C C . ILE A 1 250 ? 2.328 15.388 27.035 1.00 90.88 250 ILE A C 1
ATOM 2023 O O . ILE A 1 250 ? 2.071 14.923 28.146 1.00 90.88 250 ILE A O 1
ATOM 2027 N N . SER A 1 251 ? 2.174 16.682 26.741 1.00 90.44 251 SER A N 1
ATOM 2028 C CA . SER A 1 251 ? 1.622 17.661 27.680 1.00 90.44 251 SER A CA 1
ATOM 2029 C C . SER A 1 251 ? 0.179 17.318 28.065 1.00 90.44 251 SER A C 1
ATOM 2031 O O . SER A 1 251 ? -0.134 17.229 29.253 1.00 90.44 251 SER A O 1
ATOM 2033 N N . ASP A 1 252 ? -0.668 17.018 27.076 1.00 90.38 252 ASP A N 1
ATOM 2034 C CA . ASP A 1 252 ? -2.084 16.684 27.256 1.00 90.38 252 ASP A CA 1
ATOM 2035 C C . ASP A 1 252 ? -2.311 15.369 28.028 1.00 90.38 252 ASP A C 1
ATOM 2037 O O . ASP A 1 252 ? -3.298 15.228 28.750 1.00 90.38 252 ASP A O 1
ATOM 2041 N N . LEU A 1 253 ? -1.389 14.407 27.935 1.00 88.31 253 LEU A N 1
ATOM 2042 C CA . LEU A 1 253 ? -1.483 13.115 28.626 1.00 88.31 253 LEU A CA 1
ATOM 2043 C C . LEU A 1 253 ? -1.054 13.146 30.099 1.00 88.31 253 LEU A C 1
ATOM 2045 O O . LEU A 1 253 ? -1.307 12.173 30.823 1.00 88.31 253 LEU A O 1
ATOM 2049 N N . LYS A 1 254 ? -0.407 14.218 30.572 1.00 84.44 254 LYS A N 1
ATOM 2050 C CA . LYS A 1 254 ? 0.022 14.318 31.975 1.00 84.44 254 LYS A CA 1
ATOM 2051 C C . LYS A 1 254 ? -1.193 14.260 32.906 1.00 84.44 254 LYS A C 1
ATOM 2053 O O . LYS A 1 254 ? -2.107 15.069 32.816 1.00 84.44 254 LYS A O 1
ATOM 2058 N N . GLY A 1 255 ? -1.194 13.291 33.822 1.00 74.69 255 GLY A N 1
ATOM 2059 C CA . GLY A 1 255 ? -2.263 13.113 34.812 1.00 74.69 255 GLY A CA 1
ATOM 2060 C C . GLY A 1 255 ? -3.535 12.418 34.303 1.00 74.69 255 GLY A C 1
ATOM 2061 O O . GLY A 1 255 ? -4.465 12.245 35.091 1.00 74.69 255 GLY A O 1
ATOM 2062 N N . LYS A 1 256 ? -3.588 11.987 33.031 1.00 79.38 256 LYS A N 1
ATOM 2063 C CA . LYS A 1 256 ? -4.715 11.219 32.468 1.00 79.38 256 LYS A CA 1
ATOM 2064 C C . LYS A 1 256 ? -4.536 9.707 32.667 1.00 79.38 256 LYS A C 1
ATOM 2066 O O . LYS A 1 256 ? -3.413 9.199 32.641 1.00 79.38 256 LYS A O 1
ATOM 2071 N N . GLU A 1 257 ? -5.646 8.976 32.819 1.00 74.25 257 GLU A N 1
ATOM 2072 C CA . GLU A 1 257 ? -5.657 7.507 32.953 1.00 74.25 257 GLU A CA 1
ATOM 2073 C C . GLU A 1 257 ? -4.874 6.835 31.803 1.00 74.25 257 GLU A C 1
ATOM 2075 O O . GLU A 1 257 ? -5.163 7.042 30.624 1.00 74.25 257 GLU A O 1
ATOM 2080 N N . GLY A 1 258 ? -3.852 6.038 32.139 1.00 73.88 258 GLY A N 1
ATOM 2081 C CA . GLY A 1 258 ? -3.007 5.343 31.156 1.00 73.88 258 GLY A CA 1
ATOM 2082 C C . GLY A 1 258 ? -1.999 6.227 30.401 1.00 73.88 258 GLY A C 1
ATOM 2083 O O . GLY A 1 258 ? -1.233 5.704 29.582 1.00 73.88 258 GLY A O 1
ATOM 2084 N N . GLY A 1 259 ? -1.947 7.533 30.695 1.00 80.44 259 GLY A N 1
ATOM 2085 C CA . GLY A 1 259 ? -1.077 8.507 30.029 1.00 80.44 259 GLY A CA 1
ATOM 2086 C C . GLY A 1 259 ? 0.413 8.196 30.164 1.00 80.44 259 GLY A C 1
ATOM 2087 O O . GLY A 1 259 ? 1.154 8.343 29.196 1.00 80.44 259 GLY A O 1
ATOM 2088 N N . PHE A 1 260 ? 0.844 7.649 31.306 1.00 80.38 260 PHE A N 1
ATOM 2089 C CA . PHE A 1 260 ? 2.247 7.300 31.572 1.00 80.38 260 PHE A CA 1
ATOM 2090 C C . PHE A 1 260 ? 2.858 6.377 30.499 1.00 80.38 260 PHE A C 1
ATOM 2092 O O . PHE A 1 260 ? 3.926 6.653 29.957 1.00 80.38 260 PHE A O 1
ATOM 2099 N N . SER A 1 261 ? 2.141 5.317 30.111 1.00 80.75 261 SER A N 1
ATOM 2100 C CA . SER A 1 261 ? 2.598 4.377 29.074 1.00 80.75 261 SER A CA 1
ATOM 2101 C C . SER A 1 261 ? 2.597 4.974 27.659 1.00 80.75 261 SER A C 1
ATOM 2103 O O . SER A 1 261 ? 3.429 4.618 26.823 1.00 80.75 261 SER A O 1
ATOM 2105 N N . LYS A 1 262 ? 1.661 5.890 27.376 1.00 87.31 262 LYS A N 1
ATOM 2106 C CA . LYS A 1 262 ? 1.571 6.598 26.094 1.00 87.31 262 LYS A CA 1
ATOM 2107 C C . LYS A 1 262 ? 2.707 7.614 25.945 1.00 87.31 262 LYS A C 1
ATOM 2109 O O . LYS A 1 262 ? 3.336 7.641 24.895 1.00 87.31 262 LYS A O 1
ATOM 2114 N N . ILE A 1 263 ? 3.028 8.362 27.003 1.00 89.81 263 ILE A N 1
ATOM 2115 C CA . ILE A 1 263 ? 4.127 9.342 27.025 1.00 89.81 263 ILE A CA 1
ATOM 2116 C C . ILE A 1 263 ? 5.459 8.688 26.645 1.00 89.81 263 ILE A C 1
ATOM 2118 O O . ILE A 1 263 ? 6.188 9.233 25.823 1.00 89.81 263 ILE A O 1
ATOM 2122 N N . ILE A 1 264 ? 5.755 7.493 27.165 1.00 88.56 264 ILE A N 1
ATOM 2123 C CA . ILE A 1 264 ? 6.990 6.768 26.823 1.00 88.56 264 ILE A CA 1
ATOM 2124 C C . ILE A 1 264 ? 7.045 6.433 25.329 1.00 88.56 264 ILE A C 1
ATOM 2126 O O . ILE A 1 264 ? 8.078 6.637 24.699 1.00 88.56 264 ILE A O 1
ATOM 2130 N N . ARG A 1 265 ? 5.936 5.966 24.736 1.00 89.56 265 ARG A N 1
ATOM 2131 C CA . ARG A 1 265 ? 5.870 5.705 23.286 1.00 89.56 265 ARG A CA 1
ATOM 2132 C C . ARG A 1 265 ? 6.097 6.975 22.468 1.00 89.56 265 ARG A C 1
ATOM 2134 O O . ARG A 1 265 ? 6.859 6.942 21.512 1.00 89.56 265 ARG A O 1
ATOM 2141 N N . LEU A 1 266 ? 5.496 8.089 22.879 1.00 92.12 266 LEU A N 1
ATOM 2142 C CA . LEU A 1 266 ? 5.676 9.378 22.207 1.00 92.12 266 LEU A CA 1
ATOM 2143 C C . LEU A 1 266 ? 7.120 9.887 22.321 1.00 92.12 266 LEU A C 1
ATOM 2145 O O . LEU A 1 266 ? 7.675 10.390 21.351 1.00 92.12 266 LEU A O 1
ATOM 2149 N N . ARG A 1 267 ? 7.775 9.704 23.473 1.00 92.00 267 ARG A N 1
ATOM 2150 C CA . ARG A 1 267 ? 9.196 10.050 23.634 1.00 92.00 267 ARG A CA 1
ATOM 2151 C C . ARG A 1 267 ? 10.121 9.191 22.778 1.00 92.00 267 ARG A C 1
ATOM 2153 O O . ARG A 1 267 ? 11.117 9.713 22.293 1.00 92.00 267 ARG A O 1
ATOM 2160 N N . LYS A 1 268 ? 9.795 7.911 22.565 1.00 91.62 268 LYS A N 1
ATOM 2161 C CA . LYS A 1 268 ? 10.515 7.071 21.592 1.00 91.62 268 LYS A CA 1
ATOM 2162 C C . LYS A 1 268 ? 10.407 7.654 20.190 1.00 91.62 268 LYS A C 1
ATOM 2164 O O . LYS A 1 268 ? 11.439 7.883 19.573 1.00 91.62 268 LYS A O 1
ATOM 2169 N N . GLY A 1 269 ? 9.191 8.005 19.764 1.00 89.69 269 GLY A N 1
ATOM 2170 C CA . GLY A 1 269 ? 8.961 8.681 18.484 1.00 89.69 269 GLY A CA 1
ATOM 2171 C C . GLY A 1 269 ? 9.757 9.985 18.342 1.00 89.69 269 GLY A C 1
ATOM 2172 O O . GLY A 1 269 ? 10.384 10.211 17.316 1.00 89.69 269 GLY A O 1
ATOM 2173 N N . LEU A 1 270 ? 9.832 10.809 19.394 1.00 91.00 270 LEU A N 1
ATOM 2174 C CA . LEU A 1 270 ? 10.662 12.025 19.395 1.00 91.00 270 LEU A CA 1
ATOM 2175 C C . LEU A 1 270 ? 12.159 11.738 19.221 1.00 91.00 270 LEU A C 1
ATOM 2177 O O . LEU A 1 270 ? 12.825 12.434 18.464 1.00 91.00 270 LEU A O 1
ATOM 2181 N N . VAL A 1 271 ? 12.696 10.719 19.898 1.00 91.56 271 VAL A N 1
ATOM 2182 C CA . VAL A 1 271 ? 14.110 10.324 19.754 1.00 91.56 271 VAL A CA 1
ATOM 2183 C C . VAL A 1 271 ? 14.393 9.737 18.367 1.00 91.56 271 VAL A C 1
ATOM 2185 O O . VAL A 1 271 ? 15.488 9.921 17.844 1.00 91.56 271 VAL A O 1
ATOM 2188 N N . GLU A 1 272 ? 13.423 9.052 17.760 1.00 89.25 272 GLU A N 1
ATOM 2189 C CA . GLU A 1 272 ? 13.519 8.559 16.380 1.00 89.25 272 GLU A CA 1
ATOM 2190 C C . GLU A 1 272 ? 13.518 9.708 15.360 1.00 89.25 272 GLU A C 1
ATOM 2192 O O . GLU A 1 272 ? 14.294 9.678 14.406 1.00 89.25 272 GLU A O 1
ATOM 2197 N N . LEU A 1 273 ? 12.691 10.737 15.579 1.00 87.69 273 LEU A N 1
ATOM 2198 C CA . LEU A 1 273 ? 12.632 11.938 14.739 1.00 87.69 273 LEU A CA 1
ATOM 2199 C C . LEU A 1 273 ? 13.877 12.820 14.892 1.00 87.69 273 LEU A C 1
ATOM 2201 O O . LEU A 1 273 ? 14.363 13.371 13.905 1.00 87.69 273 LEU A O 1
ATOM 2205 N N . GLU A 1 274 ? 14.415 12.925 16.110 1.00 88.31 274 GLU A N 1
ATOM 2206 C CA . GLU A 1 274 ? 15.611 13.708 16.422 1.00 88.31 274 GLU A CA 1
ATOM 2207 C C . GLU A 1 274 ? 16.663 12.875 17.168 1.00 88.31 274 GLU A C 1
ATOM 2209 O O . GLU A 1 274 ? 16.880 13.053 18.375 1.00 88.31 274 GLU A O 1
ATOM 2214 N N . PRO A 1 275 ? 17.408 12.002 16.466 1.00 86.62 275 PRO A N 1
ATOM 2215 C CA . PRO A 1 275 ? 18.412 11.180 17.118 1.00 86.62 275 PRO A CA 1
ATOM 2216 C C . PRO A 1 275 ? 19.468 12.019 17.836 1.00 86.62 275 PRO A C 1
ATOM 2218 O O . PRO A 1 275 ? 19.933 11.614 18.889 1.00 86.62 275 PRO A O 1
ATOM 2221 N N . SER A 1 276 ? 19.852 13.192 17.340 1.00 86.62 276 SER A N 1
ATOM 2222 C CA . SER A 1 276 ? 20.866 14.042 17.981 1.00 86.62 276 SER A CA 1
ATOM 2223 C C . SER A 1 276 ? 20.384 14.763 19.251 1.00 86.62 276 SER A C 1
ATOM 2225 O O 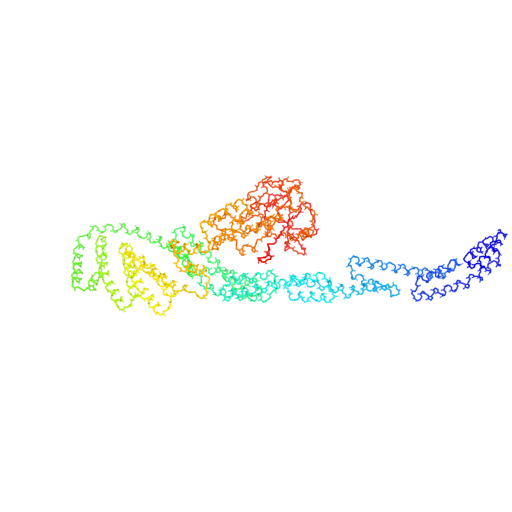. SER A 1 276 ? 21.216 15.297 19.992 1.00 86.62 276 SER A O 1
ATOM 2227 N N . ASN A 1 277 ? 19.079 14.764 19.550 1.00 88.75 277 ASN A N 1
ATOM 2228 C CA . ASN A 1 277 ? 18.511 15.504 20.673 1.00 88.75 277 ASN A CA 1
ATOM 2229 C C . ASN A 1 277 ? 18.804 14.805 22.018 1.00 88.75 277 ASN A C 1
ATOM 2231 O O . ASN A 1 277 ? 18.145 13.844 22.427 1.00 88.75 277 ASN A O 1
ATOM 2235 N N . ARG A 1 278 ? 19.821 15.309 22.733 1.00 89.00 278 ARG A N 1
ATOM 2236 C CA . ARG A 1 278 ? 20.243 14.779 24.042 1.00 89.00 278 ARG A CA 1
ATOM 2237 C C . ARG A 1 278 ? 19.159 14.907 25.112 1.00 89.00 278 ARG A C 1
ATOM 2239 O O . ARG A 1 278 ? 19.050 14.027 25.963 1.00 89.00 278 ARG A O 1
ATOM 2246 N N . GLU A 1 279 ? 18.364 15.971 25.074 1.00 86.00 279 GLU A N 1
ATOM 2247 C CA . GLU A 1 279 ? 17.320 16.220 26.069 1.00 86.00 279 GLU A CA 1
ATOM 2248 C C . GLU A 1 279 ? 16.167 15.221 25.929 1.00 86.00 279 GLU A C 1
ATOM 2250 O O . GLU A 1 279 ? 15.744 14.620 26.922 1.00 86.00 279 GLU A O 1
ATOM 2255 N N . ALA A 1 280 ? 15.716 14.968 24.696 1.00 83.81 280 ALA A N 1
ATOM 2256 C CA . ALA A 1 280 ? 14.690 13.968 24.405 1.00 83.81 280 ALA A CA 1
ATOM 2257 C C . ALA A 1 280 ? 15.122 12.562 24.859 1.00 83.81 280 ALA A C 1
ATOM 2259 O O . ALA A 1 280 ? 14.341 11.857 25.506 1.00 83.81 280 ALA A O 1
ATOM 2260 N N . ARG A 1 281 ? 16.388 12.186 24.610 1.00 89.50 281 ARG A N 1
ATOM 2261 C CA . ARG A 1 281 ? 16.973 10.911 25.067 1.00 89.50 281 ARG A CA 1
ATOM 2262 C C . ARG A 1 281 ? 17.007 10.797 26.588 1.00 89.50 281 ARG A C 1
ATOM 2264 O O . ARG A 1 281 ? 16.519 9.813 27.134 1.00 89.50 281 ARG A O 1
ATOM 2271 N N . ALA A 1 282 ? 17.515 11.819 27.277 1.00 89.25 282 ALA A N 1
ATOM 2272 C CA . ALA A 1 282 ? 17.565 11.832 28.739 1.00 89.25 282 ALA A CA 1
ATOM 2273 C C . ALA A 1 282 ? 16.159 11.807 29.368 1.00 89.25 282 ALA A C 1
ATOM 2275 O O . ALA A 1 282 ? 15.950 11.269 30.456 1.00 89.25 282 ALA A O 1
ATOM 2276 N N . ALA A 1 283 ? 15.163 12.404 28.710 1.00 86.94 283 ALA A N 1
ATOM 2277 C CA . ALA A 1 283 ? 13.777 12.323 29.151 1.00 86.94 283 ALA A CA 1
ATOM 2278 C C . ALA A 1 283 ? 13.177 10.921 28.950 1.00 86.94 283 ALA A C 1
ATOM 2280 O O . ALA A 1 283 ? 12.492 10.433 29.848 1.00 86.94 283 ALA A O 1
ATOM 2281 N N . LEU A 1 284 ? 13.461 10.263 27.819 1.00 91.00 284 LEU A N 1
ATOM 2282 C CA . LEU A 1 284 ? 13.048 8.882 27.564 1.00 91.00 284 LEU A CA 1
ATOM 2283 C C . LEU A 1 284 ? 13.658 7.916 28.587 1.00 91.00 284 LEU A C 1
ATOM 2285 O O . LEU A 1 284 ? 12.921 7.152 29.202 1.00 91.00 284 LEU A O 1
ATOM 2289 N N . GLU A 1 285 ? 14.967 7.998 28.824 1.00 89.56 285 GLU A N 1
ATOM 2290 C CA . GLU A 1 285 ? 15.680 7.126 29.765 1.00 89.56 285 GLU A CA 1
ATOM 2291 C C . GLU A 1 285 ? 15.111 7.235 31.190 1.00 89.56 285 GLU A C 1
ATOM 2293 O O . GLU A 1 285 ? 14.848 6.227 31.850 1.00 89.56 285 GLU A O 1
ATOM 2298 N N . ARG A 1 286 ? 14.820 8.464 31.645 1.00 88.88 286 ARG A N 1
ATOM 2299 C CA . ARG A 1 286 ? 14.165 8.705 32.942 1.00 88.88 286 ARG A CA 1
ATOM 2300 C C . ARG A 1 286 ? 12.786 8.051 33.036 1.00 88.88 286 ARG A C 1
ATOM 2302 O O . ARG A 1 286 ? 12.454 7.485 34.079 1.00 88.88 286 ARG A O 1
ATOM 2309 N N . ASP A 1 287 ? 11.971 8.144 31.989 1.00 85.94 287 ASP A N 1
ATOM 2310 C CA . ASP A 1 287 ? 10.616 7.585 32.000 1.00 85.94 287 ASP A CA 1
ATOM 2311 C C . ASP A 1 287 ? 10.621 6.050 31.832 1.00 85.94 287 ASP A C 1
ATOM 2313 O O . ASP A 1 287 ? 9.816 5.363 32.464 1.00 85.94 287 ASP A O 1
ATOM 2317 N N . GLU A 1 288 ? 11.572 5.483 31.082 1.00 87.00 288 GLU A N 1
ATOM 2318 C CA . GLU A 1 288 ? 11.784 4.031 30.992 1.00 87.00 288 GLU A CA 1
ATOM 2319 C C . GLU A 1 288 ? 12.250 3.426 32.323 1.00 87.00 288 GLU A C 1
ATOM 2321 O O . GLU A 1 288 ? 11.740 2.378 32.734 1.00 87.00 288 GLU A O 1
ATOM 2326 N N . ALA A 1 289 ? 13.148 4.105 33.044 1.00 86.81 289 ALA A N 1
ATOM 2327 C CA . ALA A 1 289 ? 13.562 3.693 34.384 1.00 86.81 289 ALA A CA 1
ATOM 2328 C C . ALA A 1 289 ? 12.368 3.647 35.355 1.00 86.81 289 ALA A C 1
ATOM 2330 O O . ALA A 1 289 ? 12.176 2.653 36.062 1.00 86.81 289 ALA A O 1
ATOM 2331 N N . LYS A 1 290 ? 11.504 4.673 35.327 1.00 84.69 290 LYS A N 1
ATOM 2332 C CA . LYS A 1 290 ? 10.262 4.698 36.118 1.00 84.69 290 LYS A CA 1
ATOM 2333 C C . LYS A 1 290 ? 9.298 3.576 35.730 1.00 84.69 290 LYS A C 1
ATOM 2335 O O . LYS A 1 290 ? 8.665 2.992 36.606 1.00 84.69 290 LYS A O 1
ATOM 2340 N N . LEU A 1 291 ? 9.174 3.249 34.441 1.00 84.12 291 LEU A N 1
ATOM 2341 C CA . LEU A 1 291 ? 8.316 2.150 33.982 1.00 84.12 291 LEU A CA 1
ATOM 2342 C C . LEU A 1 291 ? 8.821 0.791 34.468 1.00 84.12 291 LEU A C 1
ATOM 2344 O O . LEU A 1 291 ? 8.020 -0.053 34.875 1.00 84.12 291 LEU A O 1
ATOM 2348 N N . LYS A 1 292 ? 10.140 0.584 34.459 1.00 86.44 292 LYS A N 1
ATOM 2349 C CA . LYS A 1 292 ? 10.756 -0.621 35.015 1.00 86.44 292 LYS A CA 1
ATOM 2350 C C . LYS A 1 292 ? 10.433 -0.763 36.504 1.00 86.44 292 LYS A C 1
ATOM 2352 O O . LYS A 1 292 ? 9.918 -1.803 36.912 1.00 86.44 292 LYS A O 1
ATOM 2357 N N . GLU A 1 293 ? 10.635 0.298 37.285 1.00 86.88 293 GLU A N 1
ATOM 2358 C CA . GLU A 1 293 ? 10.303 0.319 38.716 1.00 86.88 293 GLU A CA 1
ATOM 2359 C C . GLU A 1 293 ? 8.805 0.056 38.964 1.00 86.88 293 GLU A C 1
ATOM 2361 O O . GLU A 1 293 ? 8.438 -0.756 39.820 1.00 86.88 293 GLU A O 1
ATOM 2366 N N . TYR A 1 294 ? 7.930 0.683 38.173 1.00 85.44 294 TYR A N 1
ATOM 2367 C CA . TYR A 1 294 ? 6.482 0.487 38.235 1.00 85.44 294 TYR A CA 1
ATOM 2368 C C . TYR A 1 294 ? 6.086 -0.981 37.993 1.00 85.44 294 TYR A C 1
ATOM 2370 O O . TYR A 1 294 ? 5.287 -1.551 38.743 1.00 85.44 294 TYR A O 1
ATOM 2378 N N . ASN A 1 295 ? 6.671 -1.629 36.983 1.00 85.75 295 ASN A N 1
ATOM 2379 C CA . ASN A 1 295 ? 6.390 -3.029 36.660 1.00 85.75 295 ASN A CA 1
ATOM 2380 C C . ASN A 1 295 ? 6.866 -3.984 37.765 1.00 85.75 295 ASN A C 1
ATOM 2382 O O . ASN A 1 295 ? 6.101 -4.851 38.198 1.00 85.75 295 ASN A O 1
ATOM 2386 N N . GLU A 1 296 ? 8.081 -3.788 38.285 1.00 89.44 296 GLU A N 1
ATOM 2387 C CA . GLU A 1 296 ? 8.615 -4.583 39.399 1.00 89.44 296 GLU A CA 1
ATOM 2388 C C . GLU A 1 296 ? 7.736 -4.466 40.653 1.00 89.44 296 GLU A C 1
ATOM 2390 O O . GLU A 1 296 ? 7.441 -5.452 41.340 1.00 89.44 296 GLU A O 1
ATOM 2395 N N . LEU A 1 297 ? 7.277 -3.253 40.960 1.00 89.88 297 LEU A N 1
ATOM 2396 C CA . LEU A 1 297 ? 6.416 -2.989 42.106 1.00 89.88 297 LEU A CA 1
ATOM 2397 C C . LEU A 1 297 ? 5.021 -3.623 41.934 1.00 89.88 297 LEU A C 1
ATOM 2399 O O . LEU A 1 297 ? 4.465 -4.151 42.904 1.00 89.88 297 LEU A O 1
ATOM 2403 N N . SER A 1 298 ? 4.484 -3.641 40.711 1.00 88.06 298 SER A N 1
ATOM 2404 C CA . SER A 1 298 ? 3.221 -4.312 40.359 1.00 88.06 298 SER A CA 1
ATOM 2405 C C . SER A 1 298 ? 3.295 -5.833 40.527 1.00 88.06 298 SER A C 1
ATOM 2407 O O . SER A 1 298 ? 2.392 -6.455 41.107 1.00 88.06 298 SER A O 1
ATOM 2409 N N . GLU A 1 299 ? 4.408 -6.445 40.118 1.00 91.62 299 GLU A N 1
ATOM 2410 C CA . GLU A 1 299 ? 4.648 -7.875 40.315 1.00 91.62 299 GLU A CA 1
ATOM 2411 C C . GLU A 1 299 ? 4.749 -8.219 41.810 1.00 91.62 299 GLU A C 1
ATOM 2413 O O . GLU A 1 299 ? 4.087 -9.144 42.301 1.00 91.62 299 GLU A O 1
ATOM 2418 N N . ARG A 1 300 ? 5.506 -7.419 42.576 1.00 93.81 300 ARG A N 1
ATOM 2419 C CA . ARG A 1 300 ? 5.620 -7.567 44.038 1.00 93.81 300 ARG A CA 1
ATOM 2420 C C . ARG A 1 300 ? 4.260 -7.454 44.727 1.00 93.81 300 ARG A C 1
ATOM 2422 O O . ARG A 1 300 ? 3.974 -8.245 45.632 1.00 93.81 300 ARG A O 1
ATOM 2429 N N . ALA A 1 301 ? 3.406 -6.525 44.293 1.00 91.19 301 ALA A N 1
ATOM 2430 C CA . ALA A 1 301 ? 2.046 -6.368 44.807 1.00 91.19 301 ALA A CA 1
ATOM 2431 C C . ALA A 1 301 ? 1.191 -7.622 44.567 1.00 91.19 301 ALA A C 1
ATOM 2433 O O . ALA A 1 301 ? 0.600 -8.166 45.507 1.00 91.19 301 ALA A O 1
ATOM 2434 N N . SER A 1 302 ? 1.204 -8.136 43.336 1.00 91.62 302 SER A N 1
ATOM 2435 C CA . SER A 1 302 ? 0.451 -9.329 42.932 1.00 91.62 302 SER A CA 1
ATOM 2436 C C . SER A 1 302 ? 0.925 -10.589 43.669 1.00 91.62 302 SER A C 1
ATOM 2438 O O . SER A 1 302 ? 0.116 -11.352 44.203 1.00 91.62 302 SER A O 1
ATOM 2440 N N . LYS A 1 303 ? 2.245 -10.767 43.810 1.00 94.00 303 LYS A N 1
ATOM 2441 C CA . LYS A 1 303 ? 2.868 -11.876 44.554 1.00 94.00 303 LYS A CA 1
ATOM 2442 C C . LYS A 1 303 ? 2.596 -11.808 46.059 1.00 94.00 303 LYS A C 1
ATOM 2444 O O . LYS A 1 303 ? 2.432 -12.837 46.718 1.00 94.00 303 LYS A O 1
ATOM 2449 N N . ALA A 1 304 ? 2.551 -10.608 46.637 1.00 92.06 304 ALA A N 1
ATOM 2450 C CA . ALA A 1 304 ? 2.156 -10.427 48.032 1.00 92.06 304 ALA A CA 1
ATOM 2451 C C . ALA A 1 304 ? 0.678 -10.794 48.243 1.00 92.06 304 ALA A C 1
ATOM 2453 O O . ALA A 1 304 ? 0.340 -11.433 49.243 1.00 92.06 304 ALA A O 1
ATOM 2454 N N . PHE A 1 305 ? -0.190 -10.446 47.290 1.00 92.00 305 PHE A N 1
ATOM 2455 C CA . PHE A 1 305 ? -1.612 -10.765 47.348 1.00 92.00 305 PHE A CA 1
ATOM 2456 C C . PHE A 1 305 ? -1.875 -12.272 47.248 1.00 92.00 305 PHE A C 1
ATOM 2458 O O . PHE A 1 305 ? -2.591 -12.815 48.092 1.00 92.00 305 PHE A O 1
ATOM 2465 N N . SER A 1 306 ? -1.247 -12.964 46.289 1.00 91.06 306 SER A N 1
ATOM 2466 C CA . SER A 1 306 ? -1.394 -14.419 46.116 1.00 91.06 306 SER A CA 1
ATOM 2467 C C . SER A 1 306 ? -0.900 -15.203 47.334 1.00 91.06 306 SER A C 1
ATOM 2469 O O . SER A 1 306 ? -1.542 -16.152 47.779 1.00 91.06 306 SER A O 1
ATOM 2471 N N . ARG A 1 307 ? 0.176 -14.732 47.977 1.00 94.19 307 ARG A N 1
ATOM 2472 C CA . ARG A 1 307 ? 0.707 -15.288 49.234 1.00 94.19 307 ARG A CA 1
ATOM 2473 C C . ARG A 1 307 ? -0.093 -14.885 50.481 1.00 94.19 307 ARG A C 1
ATOM 2475 O O . ARG A 1 307 ? 0.407 -15.018 51.594 1.00 94.19 307 ARG A O 1
ATOM 2482 N N . ARG A 1 308 ? -1.312 -14.354 50.322 1.00 88.81 308 ARG A N 1
ATOM 2483 C CA . ARG A 1 308 ? -2.216 -13.914 51.405 1.00 88.81 308 ARG A CA 1
ATOM 2484 C C . ARG A 1 308 ? -1.624 -12.835 52.329 1.00 88.81 308 ARG A C 1
ATOM 2486 O O . ARG A 1 308 ? -2.156 -12.576 53.410 1.00 88.81 308 ARG A O 1
ATOM 2493 N N . ARG A 1 309 ? -0.557 -12.146 51.905 1.00 92.25 309 ARG A N 1
ATOM 2494 C CA . ARG A 1 309 ? 0.073 -11.019 52.617 1.00 92.25 309 ARG A CA 1
ATOM 2495 C C . ARG A 1 309 ? -0.616 -9.709 52.233 1.00 92.25 309 ARG A C 1
ATOM 2497 O O . ARG A 1 309 ? 0.004 -8.779 51.721 1.00 92.25 309 ARG A O 1
ATOM 2504 N N . TYR A 1 310 ? -1.921 -9.628 52.500 1.00 89.38 310 TYR A N 1
ATOM 2505 C CA . TYR A 1 310 ? -2.788 -8.537 52.030 1.00 89.38 310 TYR A CA 1
ATOM 2506 C C . TYR A 1 310 ? -2.353 -7.140 52.502 1.00 89.38 310 TYR A C 1
ATOM 2508 O O . TYR A 1 310 ? -2.558 -6.166 51.785 1.00 89.38 310 TYR A O 1
ATOM 2516 N N . GLY A 1 311 ? -1.710 -7.029 53.671 1.00 88.62 311 GLY A N 1
ATOM 2517 C CA . GLY A 1 311 ? -1.145 -5.764 54.157 1.00 88.62 311 GLY A CA 1
ATOM 2518 C C . GLY A 1 311 ? 0.046 -5.271 53.329 1.00 88.62 311 GLY A C 1
ATOM 2519 O O . GLY A 1 311 ? 0.132 -4.082 53.044 1.00 88.62 311 GLY A O 1
ATOM 2520 N N . GLN A 1 312 ? 0.933 -6.176 52.898 1.00 91.50 312 GLN A N 1
ATOM 2521 C CA . GLN A 1 312 ? 2.055 -5.836 52.012 1.00 91.50 312 GLN A CA 1
ATOM 2522 C C . GLN A 1 312 ? 1.549 -5.512 50.600 1.00 91.50 312 GLN A C 1
ATOM 2524 O O . GLN A 1 312 ? 1.938 -4.494 50.036 1.00 91.50 312 GLN A O 1
ATOM 2529 N N . ALA A 1 313 ? 0.605 -6.305 50.079 1.00 91.50 313 ALA A N 1
ATOM 2530 C CA . ALA A 1 313 ? -0.037 -6.047 48.788 1.00 91.50 313 ALA A CA 1
ATOM 2531 C C . ALA A 1 313 ? -0.721 -4.668 48.738 1.00 91.50 313 ALA A C 1
ATOM 2533 O O . ALA A 1 313 ? -0.537 -3.920 47.783 1.00 91.50 313 ALA A O 1
ATOM 2534 N N . ALA A 1 314 ? -1.447 -4.291 49.799 1.00 91.25 314 ALA A N 1
ATOM 2535 C CA . ALA A 1 314 ? -2.086 -2.980 49.897 1.00 91.25 314 ALA A CA 1
ATOM 2536 C C . ALA A 1 314 ? -1.081 -1.814 49.943 1.00 91.25 314 ALA A C 1
ATOM 2538 O O . ALA A 1 314 ? -1.384 -0.749 49.414 1.00 91.25 314 ALA A O 1
ATOM 2539 N N . ARG A 1 315 ? 0.108 -1.992 50.539 1.00 92.69 315 ARG A N 1
ATOM 2540 C CA . ARG A 1 315 ? 1.166 -0.964 50.509 1.00 92.69 315 ARG A CA 1
ATOM 2541 C C . ARG A 1 315 ? 1.759 -0.801 49.112 1.00 92.69 315 ARG A C 1
ATOM 2543 O O . ARG A 1 315 ? 1.917 0.326 48.664 1.00 92.69 315 ARG A O 1
ATOM 2550 N N . TYR A 1 316 ? 2.071 -1.906 48.430 1.00 93.56 316 TYR A N 1
ATOM 2551 C CA . TYR A 1 316 ? 2.644 -1.852 47.082 1.00 93.56 316 TYR A CA 1
ATOM 2552 C C . TYR A 1 316 ? 1.659 -1.263 46.062 1.00 93.56 316 TYR A C 1
ATOM 2554 O O . TYR A 1 316 ? 2.037 -0.368 45.315 1.00 93.56 316 TYR A O 1
ATOM 2562 N N . TRP A 1 317 ? 0.383 -1.666 46.090 1.00 92.31 317 TRP A N 1
ATOM 2563 C CA . TRP A 1 317 ? -0.647 -1.026 45.261 1.00 92.31 317 TRP A CA 1
ATOM 2564 C C . TRP A 1 317 ? -0.937 0.426 45.652 1.00 92.31 317 TRP A C 1
ATOM 2566 O O . TRP A 1 317 ? -1.314 1.197 44.783 1.00 92.31 317 TRP A O 1
ATOM 2576 N N . GLY A 1 318 ? -0.737 0.818 46.915 1.00 90.12 318 GLY A N 1
ATOM 2577 C CA . GLY A 1 318 ? -0.792 2.224 47.329 1.00 90.12 318 GLY A CA 1
ATOM 2578 C C . GLY A 1 318 ? 0.277 3.065 46.631 1.00 90.12 318 GLY A C 1
ATOM 2579 O O . GLY A 1 318 ? -0.065 4.010 45.937 1.00 90.12 318 GLY A O 1
ATOM 2580 N N . LYS A 1 319 ? 1.544 2.636 46.700 1.00 89.31 319 LYS A N 1
ATOM 2581 C CA . LYS A 1 319 ? 2.662 3.309 46.015 1.00 89.31 319 LYS A CA 1
ATOM 2582 C C . LYS A 1 319 ? 2.470 3.414 44.497 1.00 89.31 319 LYS A C 1
ATOM 2584 O O . LYS A 1 319 ? 2.833 4.415 43.896 1.00 89.31 319 LYS A O 1
ATOM 2589 N N . LEU A 1 320 ? 1.900 2.383 43.871 1.00 88.00 320 LEU A N 1
ATOM 2590 C CA . LEU A 1 320 ? 1.588 2.423 42.439 1.00 88.00 320 LEU A CA 1
ATOM 2591 C C . LEU A 1 320 ? 0.444 3.388 42.106 1.00 88.00 320 LEU A C 1
ATOM 2593 O O . LEU A 1 320 ? 0.438 3.967 41.025 1.00 88.00 320 LEU A O 1
ATOM 2597 N N . LEU A 1 321 ? -0.521 3.548 43.015 1.00 85.56 321 LEU A N 1
ATOM 2598 C CA . LEU A 1 321 ? -1.616 4.503 42.863 1.00 85.56 321 LEU A CA 1
ATOM 2599 C C . LEU A 1 321 ? -1.129 5.945 43.058 1.00 85.56 321 LEU A C 1
ATOM 2601 O O . LEU A 1 321 ? -1.631 6.832 42.386 1.00 85.56 321 LEU A O 1
ATOM 2605 N N . ASP A 1 322 ? -0.124 6.177 43.904 1.00 82.69 322 ASP A N 1
ATOM 2606 C CA . ASP A 1 322 ? 0.509 7.497 44.034 1.00 82.69 322 ASP A CA 1
ATOM 2607 C C . ASP A 1 322 ? 1.187 7.930 42.715 1.00 82.69 322 ASP A C 1
ATOM 2609 O O . ASP A 1 322 ? 1.200 9.112 42.381 1.00 82.69 322 ASP A O 1
ATOM 2613 N N . ALA A 1 323 ? 1.706 6.969 41.937 1.00 75.50 323 ALA A N 1
ATOM 2614 C CA . ALA A 1 323 ? 2.311 7.208 40.623 1.00 75.50 323 ALA A CA 1
ATOM 2615 C C . ALA A 1 323 ? 1.289 7.309 39.468 1.00 75.50 323 ALA A C 1
ATOM 2617 O O . ALA A 1 323 ? 1.546 8.006 38.488 1.00 75.50 323 ALA A O 1
ATOM 2618 N N . ASP A 1 324 ? 0.145 6.623 39.565 1.00 75.81 324 ASP A N 1
ATOM 2619 C CA . ASP A 1 324 ? -0.942 6.640 38.570 1.00 75.81 324 ASP A CA 1
ATOM 2620 C C . ASP A 1 324 ? -2.322 6.675 39.270 1.00 75.81 324 ASP A C 1
ATOM 2622 O O . ASP A 1 324 ? -2.991 5.638 39.397 1.00 75.81 324 ASP A O 1
ATOM 2626 N N . PRO A 1 325 ? -2.765 7.858 39.753 1.00 76.19 325 PRO A N 1
ATOM 2627 C CA . PRO A 1 325 ? -3.936 7.991 40.631 1.00 76.19 325 PRO A CA 1
ATOM 2628 C C . PRO A 1 325 ? -5.261 7.560 40.007 1.00 76.19 325 PRO A C 1
ATOM 2630 O O . PRO A 1 325 ? -6.202 7.210 40.722 1.00 76.19 325 PRO A O 1
ATOM 2633 N N . GLN A 1 326 ? -5.353 7.579 38.676 1.00 74.94 326 GLN A N 1
ATOM 2634 C CA . GLN A 1 326 ? -6.577 7.236 37.952 1.00 74.94 326 GLN A CA 1
ATOM 2635 C C . GLN A 1 326 ? -6.642 5.759 37.539 1.00 74.94 326 GLN A C 1
ATOM 2637 O O . GLN A 1 326 ? -7.627 5.334 36.935 1.00 74.94 326 GLN A O 1
ATOM 2642 N N . ASN A 1 327 ? -5.650 4.938 37.900 1.00 80.75 327 ASN A N 1
ATOM 2643 C CA . ASN A 1 327 ? -5.617 3.536 37.505 1.00 80.75 327 ASN A CA 1
ATOM 2644 C C . ASN A 1 327 ? -6.701 2.701 38.211 1.00 80.75 327 ASN A C 1
ATOM 2646 O O . ASN A 1 327 ? -6.562 2.259 39.364 1.00 80.75 327 ASN A O 1
ATOM 2650 N N . LYS A 1 328 ? -7.795 2.418 37.495 1.00 81.69 328 LYS A N 1
ATOM 2651 C CA . LYS A 1 328 ? -8.935 1.649 38.023 1.00 81.69 328 LYS A CA 1
ATOM 2652 C C . LYS A 1 328 ? -8.553 0.225 38.435 1.00 81.69 328 LYS A C 1
ATOM 2654 O O . LYS A 1 328 ? -9.091 -0.280 39.424 1.00 81.69 328 LYS A O 1
ATOM 2659 N N . LYS A 1 329 ? -7.600 -0.415 37.741 1.00 83.81 329 LYS A N 1
ATOM 2660 C CA . LYS A 1 329 ? -7.140 -1.783 38.061 1.00 83.81 329 LYS A CA 1
ATOM 2661 C C . LYS A 1 329 ? -6.401 -1.832 39.398 1.00 83.81 329 LYS A C 1
ATOM 2663 O O . LYS A 1 329 ? -6.660 -2.724 40.212 1.00 83.81 329 LYS A O 1
ATOM 2668 N N . ILE A 1 330 ? -5.529 -0.859 39.656 1.00 86.44 330 ILE A N 1
ATOM 2669 C CA . ILE A 1 330 ? -4.804 -0.756 40.930 1.00 86.44 330 ILE A CA 1
ATOM 2670 C C . ILE A 1 330 ? -5.755 -0.363 42.058 1.00 86.44 330 ILE A C 1
ATOM 2672 O O . ILE A 1 330 ? -5.734 -0.981 43.123 1.00 86.44 330 ILE A O 1
ATOM 2676 N N . THR A 1 331 ? -6.682 0.561 41.794 1.00 87.12 331 THR A N 1
ATOM 2677 C CA . THR A 1 331 ? -7.738 0.946 42.742 1.00 87.12 331 THR A CA 1
ATOM 2678 C C . THR A 1 331 ? -8.601 -0.252 43.159 1.00 87.12 331 THR A C 1
ATOM 2680 O O . THR A 1 331 ? -8.878 -0.450 44.348 1.00 87.12 331 THR A O 1
ATOM 2683 N N . ALA A 1 332 ? -9.016 -1.088 42.202 1.00 88.38 332 ALA A N 1
ATOM 2684 C CA . ALA A 1 332 ? -9.791 -2.299 42.465 1.00 88.38 332 ALA A CA 1
ATOM 2685 C C . ALA A 1 332 ? -8.987 -3.329 43.276 1.00 88.38 332 ALA A C 1
ATOM 2687 O O . ALA A 1 332 ? -9.485 -3.851 44.278 1.00 88.38 332 ALA A O 1
ATOM 2688 N N . SER A 1 333 ? -7.729 -3.565 42.897 1.00 90.38 333 SER A N 1
ATOM 2689 C CA . SER A 1 333 ? -6.817 -4.484 43.590 1.00 90.38 333 SER A CA 1
ATOM 2690 C C . SER A 1 333 ? -6.539 -4.049 45.036 1.00 90.38 333 SER A C 1
ATOM 2692 O O . SER A 1 333 ? -6.626 -4.851 45.971 1.00 90.38 333 SER A O 1
ATOM 2694 N N . LEU A 1 334 ? -6.331 -2.748 45.260 1.00 92.00 334 LEU A N 1
ATOM 2695 C CA . LEU A 1 334 ? -6.179 -2.156 46.589 1.00 92.00 334 LEU A CA 1
ATOM 2696 C C . LEU A 1 334 ? -7.447 -2.328 47.441 1.00 92.00 334 LEU A C 1
ATOM 2698 O O . LEU A 1 334 ? -7.366 -2.739 48.605 1.00 92.00 334 LEU A O 1
ATOM 2702 N N . LYS A 1 335 ? -8.633 -2.067 46.870 1.00 90.50 335 LYS A N 1
ATOM 2703 C CA . LYS A 1 335 ? -9.923 -2.310 47.544 1.00 90.50 335 LYS A CA 1
ATOM 2704 C C . LYS A 1 335 ? -10.092 -3.789 47.910 1.00 90.50 335 LYS A C 1
ATOM 2706 O O . LYS A 1 335 ? -10.529 -4.088 49.025 1.00 90.50 335 LYS A O 1
ATOM 2711 N N . ALA A 1 336 ? -9.711 -4.711 47.025 1.00 88.94 336 ALA A N 1
ATOM 2712 C CA . ALA A 1 336 ? -9.770 -6.150 47.277 1.00 88.94 336 ALA A CA 1
ATOM 2713 C C . ALA A 1 336 ? -8.852 -6.574 48.439 1.00 88.94 336 ALA A C 1
ATOM 2715 O O . ALA A 1 336 ? -9.303 -7.276 49.350 1.00 88.94 336 ALA A O 1
ATOM 2716 N N . ALA A 1 337 ? -7.604 -6.089 48.477 1.00 87.94 337 ALA A N 1
ATOM 2717 C CA . ALA A 1 337 ? -6.683 -6.334 49.594 1.00 87.94 337 ALA A CA 1
ATOM 2718 C C . ALA A 1 337 ? -7.225 -5.797 50.926 1.00 87.94 337 ALA A C 1
ATOM 2720 O O . ALA A 1 337 ? -7.214 -6.507 51.936 1.00 87.94 337 ALA A O 1
ATOM 2721 N N . ARG A 1 338 ? -7.765 -4.569 50.930 1.00 88.00 338 ARG A N 1
ATOM 2722 C CA . ARG A 1 338 ? -8.351 -3.946 52.130 1.00 88.00 338 ARG A CA 1
ATOM 2723 C C . ARG A 1 338 ? -9.578 -4.708 52.651 1.00 88.00 338 ARG A C 1
ATOM 2725 O O . ARG A 1 338 ? -9.703 -4.887 53.863 1.00 88.00 338 ARG A O 1
ATOM 2732 N N . ARG A 1 339 ? -10.451 -5.232 51.777 1.00 85.12 339 ARG A N 1
ATOM 2733 C CA . ARG A 1 339 ? -11.588 -6.082 52.202 1.00 85.12 339 ARG A CA 1
ATOM 2734 C C . ARG A 1 339 ? -11.127 -7.366 52.890 1.00 85.12 339 ARG A C 1
ATOM 2736 O O . ARG A 1 339 ? -11.668 -7.724 53.935 1.00 85.12 339 ARG A O 1
ATOM 2743 N N . LYS A 1 340 ? -10.113 -8.045 52.341 1.00 83.62 340 LYS A N 1
ATOM 2744 C CA . LYS A 1 340 ? -9.575 -9.289 52.922 1.00 83.62 340 LYS A CA 1
ATOM 2745 C C . LYS A 1 340 ? -8.929 -9.065 54.299 1.00 83.62 340 LYS A C 1
ATOM 2747 O O . LYS A 1 340 ? -8.983 -9.965 55.133 1.00 83.62 340 LYS A O 1
ATOM 2752 N N . LEU A 1 341 ? -8.403 -7.866 54.577 1.00 77.38 341 LEU A N 1
ATOM 2753 C CA . LEU A 1 341 ? -7.940 -7.466 55.916 1.00 77.38 341 LEU A CA 1
ATOM 2754 C C . LEU A 1 341 ? -9.096 -7.287 56.921 1.00 77.38 341 LEU A C 1
ATOM 2756 O O . LEU A 1 341 ? -8.983 -7.747 58.057 1.00 77.38 341 LEU A O 1
ATOM 2760 N N . ARG A 1 342 ? -10.225 -6.680 56.514 1.00 70.19 342 ARG A N 1
ATOM 2761 C CA . ARG A 1 342 ? -11.406 -6.491 57.389 1.00 70.19 342 ARG A CA 1
ATOM 2762 C C . ARG A 1 342 ? -12.075 -7.812 57.790 1.00 70.19 342 ARG A C 1
ATOM 2764 O O . ARG A 1 342 ? -12.420 -7.982 58.956 1.00 70.19 342 ARG A O 1
ATOM 2771 N N . GLY A 1 343 ? -12.180 -8.781 56.877 1.00 59.97 343 GLY A N 1
ATOM 2772 C CA . GLY A 1 343 ? -12.825 -10.079 57.146 1.00 59.97 343 GLY A CA 1
ATOM 2773 C C . GLY A 1 343 ? -12.102 -10.994 58.152 1.00 59.97 343 GLY A C 1
ATOM 2774 O O . GLY A 1 343 ? -12.681 -11.982 58.600 1.00 59.97 343 GLY A O 1
ATOM 2775 N N . ARG A 1 344 ? -10.847 -10.687 58.519 1.00 55.00 344 ARG A N 1
ATOM 2776 C CA . ARG A 1 344 ? -10.064 -11.459 59.503 1.00 55.00 344 ARG A CA 1
ATOM 2777 C C . ARG A 1 344 ? -10.199 -10.918 60.932 1.00 55.00 344 ARG A C 1
ATOM 2779 O O . ARG A 1 344 ? -10.122 -11.700 61.867 1.00 55.00 344 ARG A O 1
ATOM 2786 N N . ARG A 1 345 ? -10.452 -9.612 61.103 1.00 53.44 345 ARG A N 1
ATOM 2787 C CA . ARG A 1 345 ? -10.686 -8.995 62.426 1.00 53.44 345 ARG A CA 1
ATOM 2788 C C . ARG A 1 345 ? -12.081 -9.290 62.982 1.00 53.44 345 ARG A C 1
ATOM 2790 O O . ARG A 1 345 ? -12.221 -9.504 64.175 1.00 53.44 345 ARG A O 1
ATOM 2797 N N . ILE A 1 346 ? -13.089 -9.365 62.113 1.00 52.06 346 ILE A N 1
ATOM 2798 C CA . ILE A 1 346 ? -14.494 -9.568 62.510 1.00 52.06 346 ILE A CA 1
ATOM 2799 C C . ILE A 1 346 ? -14.736 -10.988 63.058 1.00 52.06 346 ILE A C 1
ATOM 2801 O O . ILE A 1 346 ? -15.500 -11.169 63.998 1.00 52.06 346 ILE A O 1
ATOM 2805 N N . ARG A 1 347 ? -14.027 -12.000 62.542 1.00 49.91 347 ARG A N 1
ATOM 2806 C CA . ARG A 1 347 ? -14.217 -13.409 62.931 1.00 49.91 347 ARG A CA 1
ATOM 2807 C C . ARG A 1 347 ? -13.731 -13.737 64.348 1.00 49.91 347 ARG A C 1
ATOM 2809 O O . ARG A 1 347 ? -14.330 -14.576 65.003 1.00 49.91 347 ARG A O 1
ATOM 2816 N N . ASN A 1 348 ? -12.696 -13.048 64.827 1.00 48.53 348 ASN A N 1
ATOM 2817 C CA . ASN A 1 348 ? -12.164 -13.238 66.182 1.00 48.53 348 ASN A CA 1
ATOM 2818 C C . ASN A 1 348 ? -12.956 -12.448 67.239 1.00 48.53 348 ASN A C 1
ATOM 2820 O O . ASN A 1 348 ? -12.863 -12.746 68.421 1.00 48.53 348 ASN A O 1
ATOM 2824 N N . PHE A 1 349 ? -13.740 -11.455 66.814 1.00 48.34 349 PHE A N 1
ATOM 2825 C CA . PHE A 1 349 ? -14.528 -10.596 67.698 1.00 48.34 349 PHE A CA 1
ATOM 2826 C C . PHE A 1 349 ? -15.916 -11.191 68.007 1.00 48.34 349 PHE A C 1
ATOM 2828 O O . PHE A 1 349 ? -16.416 -11.060 69.117 1.00 48.34 349 PHE A O 1
ATOM 2835 N N . ILE A 1 350 ? -16.515 -11.919 67.056 1.00 49.84 350 ILE A N 1
ATOM 2836 C CA . ILE A 1 350 ? -17.870 -12.489 67.189 1.00 49.84 350 ILE A CA 1
ATOM 2837 C C . ILE A 1 350 ? -17.953 -13.591 68.265 1.00 49.84 350 ILE A C 1
ATOM 2839 O O . ILE A 1 350 ? -18.956 -13.668 68.964 1.00 49.84 350 ILE A O 1
ATOM 2843 N N . GLY A 1 351 ? -16.903 -14.397 68.465 1.00 48.12 351 GLY A N 1
ATOM 2844 C CA . GLY A 1 351 ? -16.903 -15.463 69.483 1.00 48.12 351 GLY A CA 1
ATOM 2845 C C . GLY A 1 351 ? -16.856 -14.961 70.933 1.00 48.12 351 GLY A C 1
ATOM 2846 O O . GLY A 1 351 ? -17.346 -15.635 71.829 1.00 48.12 351 GLY A O 1
ATOM 2847 N N . PHE A 1 352 ? -16.313 -13.763 71.162 1.00 47.62 352 PHE A N 1
ATOM 2848 C CA . PHE A 1 352 ? -16.157 -13.181 72.500 1.00 47.62 352 PHE A CA 1
ATOM 2849 C C . PHE A 1 352 ? -17.402 -12.391 72.948 1.00 47.62 352 PHE A C 1
ATOM 2851 O O . PHE A 1 352 ? -17.720 -12.325 74.131 1.00 47.62 352 PHE A O 1
ATOM 2858 N N . VAL A 1 353 ? -18.150 -11.828 71.994 1.00 47.31 353 VAL A N 1
ATOM 2859 C CA . VAL A 1 353 ? -19.311 -10.961 72.260 1.00 47.31 353 VAL A CA 1
ATOM 2860 C C . VAL A 1 353 ? -20.586 -11.758 72.579 1.00 47.31 353 VAL A C 1
ATOM 2862 O O . VAL A 1 353 ? -21.419 -11.293 73.352 1.00 47.31 353 VAL A O 1
ATOM 2865 N N . VAL A 1 354 ? -20.724 -12.985 72.064 1.00 51.16 354 VAL A N 1
ATOM 2866 C CA . VAL A 1 354 ? -21.900 -13.847 72.318 1.00 51.16 354 VAL A CA 1
ATOM 2867 C C . VAL A 1 354 ? -21.988 -14.300 73.787 1.00 51.16 354 VAL A C 1
ATOM 2869 O O . VAL A 1 354 ? -23.087 -14.475 74.301 1.00 51.16 354 VAL A O 1
ATOM 2872 N N . PHE A 1 355 ? -20.858 -14.407 74.492 1.00 47.97 355 PHE A N 1
ATOM 2873 C CA . PHE A 1 355 ? -20.806 -14.820 75.901 1.00 47.97 355 PHE A CA 1
ATOM 2874 C C . PHE A 1 355 ? -21.230 -13.705 76.879 1.00 47.97 355 PHE A C 1
ATOM 2876 O O . PHE A 1 355 ? -21.855 -13.974 77.900 1.00 47.97 355 PHE A O 1
ATOM 2883 N N . LEU A 1 356 ? -20.952 -12.439 76.547 1.00 45.88 356 LEU A N 1
ATOM 2884 C CA . LEU A 1 356 ? -21.248 -11.287 77.413 1.00 45.88 356 LEU A CA 1
ATOM 2885 C C . LEU A 1 356 ? -22.698 -10.782 77.299 1.00 45.88 356 LEU A C 1
ATOM 2887 O O . LEU A 1 356 ? -23.213 -10.176 78.236 1.00 45.88 356 LEU A O 1
ATOM 2891 N N . LEU A 1 357 ? -23.382 -11.051 76.182 1.00 48.66 357 LEU A N 1
ATOM 2892 C CA . LEU A 1 357 ? -24.739 -10.545 75.926 1.00 48.66 357 LEU A CA 1
ATOM 2893 C C . LEU A 1 357 ? -25.855 -11.307 76.658 1.00 48.66 357 LEU A C 1
ATOM 2895 O O . LEU A 1 357 ? -26.961 -10.785 76.777 1.00 48.66 357 LEU A O 1
ATOM 2899 N N . VAL A 1 358 ? -25.571 -12.496 77.196 1.00 51.03 358 VAL A N 1
ATOM 2900 C CA . VAL A 1 358 ? -26.545 -13.291 77.968 1.00 51.03 358 VAL A CA 1
ATOM 2901 C C . VAL A 1 358 ? -26.749 -12.724 79.385 1.00 51.03 358 VAL A C 1
ATOM 2903 O O . VAL A 1 358 ? -27.807 -12.921 79.972 1.00 51.03 358 VAL A O 1
ATOM 2906 N N . LEU A 1 359 ? -25.798 -11.944 79.917 1.00 47.81 359 LEU A N 1
ATOM 2907 C CA . LEU A 1 359 ? -25.840 -11.441 81.301 1.00 47.81 359 LEU A CA 1
ATOM 2908 C C . LEU A 1 359 ? -26.418 -10.020 81.466 1.00 47.81 359 LEU A C 1
ATOM 2910 O O . LEU A 1 359 ? -26.761 -9.636 82.578 1.00 47.81 359 LEU A O 1
ATOM 2914 N N . ALA A 1 360 ? -26.580 -9.240 80.390 1.00 49.53 360 ALA A N 1
ATOM 2915 C CA . ALA A 1 360 ? -26.971 -7.820 80.469 1.00 49.53 360 ALA A CA 1
ATOM 2916 C C . ALA A 1 360 ? -28.381 -7.499 79.918 1.00 49.53 360 ALA A C 1
ATOM 2918 O O . ALA A 1 360 ? -28.731 -6.332 79.741 1.00 49.53 360 ALA A O 1
ATOM 2919 N N . GLY A 1 361 ? -29.202 -8.514 79.624 1.00 49.09 361 GLY A N 1
ATOM 2920 C CA . GLY A 1 361 ? -30.473 -8.349 78.898 1.00 49.09 361 GLY A CA 1
ATOM 2921 C C . GLY A 1 361 ? -31.628 -7.700 79.678 1.00 49.09 361 GLY A C 1
ATOM 2922 O O . GLY A 1 361 ? -32.582 -7.234 79.060 1.00 49.09 361 GLY A O 1
ATOM 2923 N N . GLY A 1 362 ? -31.563 -7.638 81.012 1.00 49.09 362 GLY A N 1
ATOM 2924 C CA . GLY A 1 362 ? -32.703 -7.227 81.848 1.00 49.09 362 GLY A CA 1
ATOM 2925 C C . GLY A 1 362 ? -32.907 -5.714 82.018 1.00 49.09 362 GLY A C 1
ATOM 2926 O O . GLY A 1 362 ? -34.043 -5.259 82.092 1.00 49.09 362 GLY A O 1
ATOM 2927 N N . ALA A 1 363 ? -31.841 -4.909 82.050 1.00 49.94 363 ALA A N 1
ATOM 2928 C CA . ALA A 1 363 ? -31.938 -3.479 82.394 1.00 49.94 363 ALA A CA 1
ATOM 2929 C C . ALA A 1 363 ? -32.141 -2.546 81.180 1.00 49.94 363 ALA A C 1
ATOM 2931 O O . ALA A 1 363 ? -32.635 -1.427 81.316 1.00 49.94 363 ALA A O 1
ATOM 2932 N N . VAL A 1 364 ? -31.790 -3.002 79.974 1.00 54.66 364 VAL A N 1
ATOM 2933 C CA . VAL A 1 364 ? -31.770 -2.178 78.749 1.00 54.66 364 VAL A CA 1
ATOM 2934 C C . VAL A 1 364 ? -33.173 -1.957 78.168 1.00 54.66 364 VAL A C 1
ATOM 2936 O O . VAL A 1 364 ? -33.467 -0.882 77.651 1.00 54.66 364 VAL A O 1
ATOM 2939 N N . VAL A 1 365 ? -34.075 -2.930 78.334 1.00 55.97 365 VAL A N 1
ATOM 2940 C CA . VAL A 1 365 ? -35.449 -2.893 77.795 1.00 55.97 365 VAL A CA 1
ATOM 2941 C C . VAL A 1 365 ? -36.309 -1.793 78.443 1.00 55.97 365 VAL A C 1
ATOM 2943 O O . VAL A 1 365 ? -37.224 -1.266 77.809 1.00 55.97 365 VAL A O 1
ATOM 2946 N N . TYR A 1 366 ? -36.008 -1.397 79.685 1.00 54.31 366 TYR A N 1
ATOM 2947 C CA . TYR A 1 366 ? -36.803 -0.416 80.432 1.00 54.31 366 TYR A CA 1
ATOM 2948 C C . TYR A 1 366 ? -36.519 1.041 80.018 1.00 54.31 366 TYR A C 1
ATOM 2950 O O . TYR A 1 366 ? -37.449 1.818 79.810 1.00 54.31 366 TYR A O 1
ATOM 2958 N N . LEU A 1 367 ? -35.247 1.410 79.820 1.00 56.41 367 LEU A N 1
ATOM 2959 C CA . LEU A 1 367 ? -34.838 2.780 79.462 1.00 56.41 367 LEU A CA 1
ATOM 2960 C C . LEU A 1 367 ? -35.172 3.157 78.003 1.00 56.41 367 LEU A C 1
ATOM 2962 O O . LEU A 1 367 ? -35.295 4.334 77.667 1.00 56.41 367 LEU A O 1
ATOM 2966 N N . GLU A 1 368 ? -35.336 2.167 77.124 1.00 59.31 368 GLU A N 1
ATOM 2967 C CA . GLU A 1 368 ? -35.572 2.373 75.690 1.00 59.31 368 GLU A CA 1
ATOM 2968 C C . GLU A 1 368 ? -37.017 2.750 75.338 1.00 59.31 368 GLU A C 1
ATOM 2970 O O . GLU A 1 368 ? -37.246 3.589 74.460 1.00 59.31 368 GLU A O 1
ATOM 2975 N N . ASN A 1 369 ? -37.990 2.160 76.037 1.00 60.06 369 ASN A N 1
ATOM 2976 C CA . ASN A 1 369 ? -39.414 2.414 75.804 1.00 60.06 369 ASN A CA 1
ATOM 2977 C C . ASN A 1 369 ? -39.846 3.827 76.233 1.00 60.06 369 ASN A C 1
ATOM 2979 O O . ASN A 1 369 ? -40.778 4.378 75.648 1.00 60.06 369 ASN A O 1
ATOM 2983 N N . ASP A 1 370 ? -39.167 4.438 77.206 1.00 65.81 370 ASP A N 1
ATOM 2984 C CA . ASP A 1 370 ? -39.445 5.811 77.651 1.00 65.81 370 ASP A CA 1
ATOM 2985 C C . ASP A 1 370 ? -39.063 6.855 76.584 1.00 65.81 370 ASP A C 1
ATOM 2987 O O . ASP A 1 370 ? -39.823 7.780 76.296 1.00 65.81 370 ASP A O 1
ATOM 2991 N N . MET A 1 371 ? -37.926 6.675 75.903 1.00 64.56 371 MET A N 1
ATOM 2992 C CA . MET A 1 371 ? -37.477 7.627 74.878 1.00 64.56 371 MET A CA 1
ATOM 2993 C C . MET A 1 371 ? -38.350 7.624 73.621 1.00 64.56 371 MET A C 1
ATOM 2995 O O . MET A 1 371 ? -38.636 8.693 73.082 1.00 64.56 371 MET A O 1
ATOM 2999 N N . LEU A 1 372 ? -38.810 6.452 73.168 1.00 66.38 372 LEU A N 1
ATOM 3000 C CA . LEU A 1 372 ? -39.737 6.367 72.032 1.00 66.38 372 LEU A CA 1
ATOM 3001 C C . LEU A 1 372 ? -41.068 7.069 72.336 1.00 66.38 372 LEU A C 1
ATOM 3003 O O . LEU A 1 372 ? -41.624 7.713 71.449 1.00 66.38 372 LEU A O 1
ATOM 3007 N N . ARG A 1 373 ? -41.541 7.011 73.590 1.00 70.25 373 ARG A N 1
ATOM 3008 C CA . ARG A 1 373 ? -42.732 7.751 74.035 1.00 70.25 373 ARG A CA 1
ATOM 3009 C C . ARG A 1 373 ? -42.510 9.264 74.014 1.00 70.25 373 ARG A C 1
ATOM 3011 O O . ARG A 1 373 ? -43.343 9.977 73.471 1.00 70.25 373 ARG A O 1
ATOM 3018 N N . ARG A 1 374 ? -41.376 9.762 74.522 1.00 70.75 374 ARG A N 1
ATOM 3019 C CA . ARG A 1 374 ? -41.059 11.208 74.516 1.00 70.75 374 ARG A CA 1
ATOM 3020 C C . ARG A 1 374 ? -40.856 11.775 73.110 1.00 70.75 374 ARG A C 1
ATOM 3022 O O . ARG A 1 374 ? -41.239 12.910 72.848 1.00 70.75 374 ARG A O 1
ATOM 3029 N N . ALA A 1 375 ? -40.256 10.999 72.209 1.00 66.69 375 ALA A N 1
ATOM 3030 C CA . ALA A 1 375 ? -40.103 11.397 70.812 1.00 66.69 375 ALA A CA 1
ATOM 3031 C C . ALA A 1 375 ? -41.451 11.433 70.071 1.00 66.69 375 ALA A C 1
ATOM 3033 O O . ALA A 1 375 ? -41.672 12.342 69.274 1.00 66.69 375 ALA A O 1
ATOM 3034 N N . ALA A 1 376 ? -42.353 10.485 70.354 1.00 66.50 376 ALA A N 1
ATOM 3035 C CA . ALA A 1 376 ? -43.715 10.498 69.821 1.00 66.50 376 ALA A CA 1
ATOM 3036 C C . ALA A 1 376 ? -44.510 11.716 70.328 1.00 66.50 376 ALA A C 1
ATOM 3038 O O . ALA A 1 376 ? -45.057 12.456 69.522 1.00 66.50 376 ALA A O 1
ATOM 3039 N N . ASP A 1 377 ? -44.454 12.006 71.630 1.00 72.25 377 ASP A N 1
ATOM 3040 C CA . ASP A 1 377 ? -45.165 13.138 72.245 1.00 72.25 377 ASP A CA 1
ATOM 3041 C C . ASP A 1 377 ? -44.679 14.512 71.724 1.00 72.25 377 ASP A C 1
ATOM 3043 O O . ASP A 1 377 ? -45.461 15.446 71.554 1.00 72.25 377 ASP A O 1
ATOM 3047 N N . ALA A 1 378 ? -43.384 14.646 71.407 1.00 70.50 378 ALA A N 1
ATOM 3048 C CA . ALA A 1 378 ? -42.838 15.847 70.765 1.00 70.50 378 ALA A CA 1
ATOM 3049 C C . ALA A 1 378 ? -43.285 16.000 69.297 1.00 70.50 378 ALA A C 1
ATOM 3051 O O . ALA A 1 378 ? -43.509 17.122 68.834 1.00 70.50 378 ALA A O 1
ATOM 3052 N N . ALA A 1 379 ? -43.425 14.885 68.572 1.00 62.88 379 ALA A N 1
ATOM 3053 C CA . ALA A 1 379 ? -43.921 14.881 67.199 1.00 62.88 379 ALA A CA 1
ATOM 3054 C C . ALA A 1 379 ? -45.419 15.222 67.133 1.00 62.88 379 ALA A C 1
ATOM 3056 O O . ALA A 1 379 ? -45.815 16.023 66.288 1.00 62.88 379 ALA A O 1
ATOM 3057 N N . ASP A 1 380 ? -46.222 14.701 68.065 1.00 69.94 380 ASP A N 1
ATOM 3058 C CA . ASP A 1 380 ? -47.664 14.973 68.154 1.00 69.94 380 ASP A CA 1
ATOM 3059 C C . ASP A 1 380 ? -47.962 16.446 68.490 1.00 69.94 380 ASP A C 1
ATOM 3061 O O . ASP A 1 380 ? -48.976 16.999 68.071 1.00 69.94 380 ASP A O 1
ATOM 3065 N N . LYS A 1 381 ? -47.028 17.130 69.166 1.00 74.25 381 LYS A N 1
ATOM 3066 C CA . LYS A 1 381 ? -47.068 18.582 69.433 1.00 74.25 381 LYS A CA 1
ATOM 3067 C C . LYS A 1 381 ? -46.550 19.444 68.270 1.00 74.25 381 LYS A C 1
ATOM 3069 O O . LYS A 1 381 ? -46.384 20.650 68.431 1.00 74.25 381 LYS A O 1
ATOM 3074 N N . GLY A 1 382 ? -46.264 18.847 67.109 1.00 62.41 382 GLY A N 1
ATOM 3075 C CA . GLY A 1 382 ? -45.821 19.543 65.896 1.00 62.41 382 GLY A CA 1
ATOM 3076 C C . GLY A 1 382 ? -44.338 19.934 65.867 1.00 62.41 382 GLY A C 1
ATOM 3077 O O . GLY A 1 382 ? -43.888 20.537 64.894 1.00 62.41 382 GLY A O 1
ATOM 3078 N N . ASN A 1 383 ? -43.544 19.575 66.884 1.00 74.69 383 ASN A N 1
ATOM 3079 C CA . ASN A 1 383 ? -42.131 19.951 66.978 1.00 74.69 383 ASN A CA 1
ATOM 3080 C C . ASN A 1 383 ? -41.206 18.825 66.476 1.00 74.69 383 ASN A C 1
ATOM 3082 O O . ASN A 1 383 ? -40.500 18.160 67.241 1.00 74.69 383 ASN A O 1
ATOM 3086 N N . ILE A 1 384 ? -41.228 18.592 65.158 1.00 66.62 384 ILE A N 1
ATOM 3087 C CA . ILE A 1 384 ? -40.527 17.466 64.511 1.00 66.62 384 ILE A CA 1
ATOM 3088 C C . ILE A 1 384 ? -39.002 17.552 64.684 1.00 66.62 384 ILE A C 1
ATOM 3090 O O . ILE A 1 384 ? -38.341 16.528 64.864 1.00 66.62 384 ILE A O 1
ATOM 3094 N N . GLU A 1 385 ? -38.431 18.756 64.698 1.00 67.00 385 GLU A N 1
ATOM 3095 C CA . GLU A 1 385 ? -36.990 18.943 64.898 1.00 67.00 385 GLU A CA 1
ATOM 3096 C C . GLU A 1 385 ? -36.560 18.534 66.317 1.00 67.00 385 GLU A C 1
ATOM 3098 O O . GLU A 1 385 ? -35.541 17.863 66.503 1.00 67.00 385 GLU A O 1
ATOM 3103 N N . GLN A 1 386 ? -37.379 18.853 67.325 1.00 72.00 386 GLN A N 1
ATOM 3104 C CA . GLN A 1 386 ? -37.158 18.410 68.699 1.00 72.00 386 GLN A CA 1
ATOM 3105 C C . GLN A 1 386 ? -37.304 16.885 68.831 1.00 72.00 386 GLN A C 1
ATOM 3107 O O . GLN A 1 386 ? -36.487 16.259 69.509 1.00 72.00 386 GLN A O 1
ATOM 3112 N N . ALA A 1 387 ? -38.272 16.271 68.140 1.00 69.44 387 ALA A N 1
ATOM 3113 C CA . ALA A 1 387 ? -38.447 14.817 68.109 1.00 69.44 387 ALA A CA 1
ATOM 3114 C C . ALA A 1 387 ? -37.236 14.087 67.490 1.00 69.44 387 ALA A C 1
ATOM 3116 O O . ALA A 1 387 ? -36.777 13.081 68.036 1.00 69.44 387 ALA A O 1
ATOM 3117 N N . ILE A 1 388 ? -36.658 14.623 66.405 1.00 70.88 388 ILE A N 1
ATOM 3118 C CA . ILE A 1 388 ? -35.432 14.092 65.782 1.00 70.88 388 ILE A CA 1
ATOM 3119 C C . ILE A 1 388 ? -34.236 14.229 66.735 1.00 70.88 388 ILE A C 1
ATOM 3121 O O . ILE A 1 388 ? -33.530 13.248 66.956 1.00 70.88 388 ILE A O 1
ATOM 3125 N N . ARG A 1 389 ? -34.046 15.389 67.385 1.00 73.75 389 ARG A N 1
ATOM 3126 C CA . ARG A 1 389 ? -32.955 15.583 68.362 1.00 73.75 389 ARG A CA 1
ATOM 3127 C C . ARG A 1 389 ? -33.054 14.645 69.568 1.00 73.75 389 ARG A C 1
ATOM 3129 O O . ARG A 1 389 ? -32.022 14.215 70.079 1.00 73.75 389 ARG A O 1
ATOM 3136 N N . ILE A 1 390 ? -34.265 14.329 70.039 1.00 71.81 390 ILE A N 1
ATOM 3137 C CA . ILE A 1 390 ? -34.483 13.360 71.130 1.00 71.81 390 ILE A CA 1
ATOM 3138 C C . ILE A 1 390 ? -34.001 11.963 70.711 1.00 71.81 390 ILE A C 1
ATOM 3140 O O . ILE A 1 390 ? -33.362 11.279 71.510 1.00 71.81 390 ILE A O 1
ATOM 3144 N N . LEU A 1 391 ? -34.253 11.569 69.459 1.00 66.94 391 LEU A N 1
ATOM 3145 C CA . LEU A 1 391 ? -33.834 10.280 68.896 1.00 66.94 391 LEU A CA 1
ATOM 3146 C C . LEU A 1 391 ? -32.351 10.247 68.469 1.00 66.94 391 LEU A C 1
ATOM 3148 O O . LEU A 1 391 ? -31.763 9.173 68.398 1.00 66.94 391 LEU A O 1
ATOM 3152 N N . GLU A 1 392 ? -31.724 11.395 68.198 1.00 69.12 392 GLU A N 1
ATOM 3153 C CA . GLU A 1 392 ? -30.309 11.501 67.796 1.00 69.12 392 GLU A CA 1
ATOM 3154 C C . GLU A 1 392 ? -29.317 11.566 68.970 1.00 69.12 392 GLU A C 1
ATOM 3156 O O . GLU A 1 392 ? -28.103 11.531 68.751 1.00 69.12 392 GLU A O 1
ATOM 3161 N N . ARG A 1 393 ? -29.793 11.635 70.223 1.00 67.06 393 ARG A N 1
ATOM 3162 C CA . ARG A 1 393 ? -28.905 11.642 71.396 1.00 67.06 393 ARG A CA 1
ATOM 3163 C C . ARG A 1 393 ? -28.045 10.362 71.440 1.00 67.06 393 ARG A C 1
ATOM 3165 O O . ARG A 1 393 ? -28.601 9.263 71.377 1.00 67.06 393 ARG A O 1
ATOM 3172 N N . PRO A 1 394 ? -26.708 10.472 71.590 1.00 51.03 394 PRO A N 1
ATOM 3173 C CA . PRO A 1 394 ? -25.817 9.314 71.626 1.00 51.03 394 PRO A CA 1
ATOM 3174 C C . PRO A 1 394 ? -26.179 8.363 72.769 1.00 51.03 394 PRO A C 1
ATOM 3176 O O . PRO A 1 394 ? -26.447 8.808 73.886 1.00 51.03 394 PRO A O 1
ATOM 3179 N N . ARG A 1 395 ? -26.136 7.052 72.512 1.00 56.47 395 ARG A N 1
ATOM 3180 C CA . ARG A 1 395 ? -26.267 6.025 73.553 1.00 56.47 395 ARG A CA 1
ATOM 3181 C C . ARG A 1 395 ? -24.962 5.292 73.816 1.00 56.47 395 ARG A C 1
ATOM 3183 O O . ARG A 1 395 ? -24.103 5.191 72.946 1.00 56.47 395 ARG A O 1
ATOM 3190 N N . PHE A 1 396 ? -24.904 4.718 75.018 1.00 52.28 396 PHE A N 1
ATOM 3191 C CA . PHE A 1 396 ? -24.045 3.591 75.363 1.00 52.28 396 PHE A CA 1
ATOM 3192 C C . PHE A 1 396 ? -24.281 2.427 74.382 1.00 52.28 396 PHE A C 1
ATOM 3194 O O . PHE A 1 396 ? -25.414 1.993 74.171 1.00 52.28 396 PHE A O 1
ATOM 3201 N N . ASP A 1 397 ? -23.197 1.950 73.775 1.00 48.22 397 ASP A N 1
ATOM 3202 C CA . ASP A 1 397 ? -23.148 0.960 72.693 1.00 48.22 397 ASP A CA 1
ATOM 3203 C C . ASP A 1 397 ? -23.482 -0.467 73.205 1.00 48.22 397 ASP A C 1
ATOM 3205 O O . ASP A 1 397 ? -22.594 -1.295 73.407 1.00 48.22 397 ASP A O 1
ATOM 3209 N N . ILE A 1 398 ? -24.764 -0.779 73.454 1.00 46.41 398 ILE A N 1
ATOM 3210 C CA . ILE A 1 398 ? -25.213 -2.152 73.778 1.00 46.41 398 ILE A CA 1
ATOM 3211 C C . ILE A 1 398 ? -25.972 -2.756 72.576 1.00 46.41 398 ILE A C 1
ATOM 3213 O O . ILE A 1 398 ? -27.018 -2.236 72.180 1.00 46.41 398 ILE A O 1
ATOM 3217 N N . PRO A 1 399 ? -25.486 -3.856 71.966 1.00 48.97 399 PRO A N 1
ATOM 3218 C CA . PRO A 1 399 ? -26.014 -4.376 70.708 1.00 48.97 399 PRO A CA 1
ATOM 3219 C C . PRO A 1 399 ? -27.147 -5.396 70.922 1.00 48.97 399 PRO A C 1
ATOM 3221 O O . PRO A 1 399 ? -26.918 -6.603 70.887 1.00 48.97 399 PRO A O 1
ATOM 3224 N N . VAL A 1 400 ? -28.393 -4.928 71.064 1.00 49.50 400 VAL A N 1
ATOM 3225 C CA . VAL A 1 400 ? -29.589 -5.783 70.911 1.00 49.50 400 VAL A CA 1
ATOM 3226 C C . VAL A 1 400 ? -30.256 -5.483 69.562 1.00 49.50 400 VAL A C 1
ATOM 3228 O O . VAL A 1 400 ? -30.875 -4.441 69.356 1.00 49.50 400 VAL A O 1
ATOM 3231 N N . LEU A 1 401 ? -30.101 -6.408 68.607 1.00 49.22 401 LEU A N 1
ATOM 3232 C CA . LEU A 1 401 ? -30.473 -6.263 67.186 1.00 49.22 401 LEU A CA 1
ATOM 3233 C C . LEU A 1 401 ? -31.952 -5.911 66.928 1.00 49.22 401 LEU A C 1
ATOM 3235 O O . LEU A 1 401 ? -32.254 -5.267 65.924 1.00 49.22 401 LEU A O 1
ATOM 3239 N N . VAL A 1 402 ? -32.866 -6.306 67.817 1.00 50.22 402 VAL A N 1
ATOM 3240 C CA . VAL A 1 402 ? -34.318 -6.118 67.636 1.00 50.22 402 VAL A CA 1
ATOM 3241 C C . VAL A 1 402 ? -34.756 -4.672 67.918 1.00 50.22 402 VAL A C 1
ATOM 3243 O O . VAL A 1 402 ? -35.617 -4.143 67.215 1.00 50.22 402 VAL A O 1
ATOM 3246 N N . PHE A 1 403 ? -34.129 -3.990 68.881 1.00 54.31 403 PHE A N 1
ATOM 3247 C CA . PHE A 1 403 ? -34.510 -2.626 69.276 1.00 54.31 403 PHE A CA 1
ATOM 3248 C C . PHE A 1 403 ? -33.920 -1.545 68.363 1.00 54.31 403 PHE A C 1
ATOM 3250 O O . PHE A 1 403 ? -34.597 -0.562 68.050 1.00 54.31 403 PHE A O 1
ATOM 3257 N N . LYS A 1 404 ? -32.717 -1.781 67.818 1.00 58.03 404 LYS A N 1
ATOM 3258 C CA . LYS A 1 404 ? -32.087 -0.895 66.825 1.00 58.03 404 LYS A CA 1
ATOM 3259 C C . LYS A 1 404 ? -32.988 -0.668 65.607 1.00 58.03 404 LYS A C 1
ATOM 3261 O O . LYS A 1 404 ? -33.080 0.456 65.129 1.00 58.03 404 LYS A O 1
ATOM 3266 N N . LYS A 1 405 ? -33.699 -1.707 65.154 1.00 62.50 405 LYS A N 1
ATOM 3267 C CA . LYS A 1 405 ? -34.603 -1.635 63.998 1.00 62.50 405 LYS A CA 1
ATOM 3268 C C . LYS A 1 405 ? -35.818 -0.738 64.263 1.00 62.50 405 LYS A C 1
ATOM 3270 O O . LYS A 1 405 ? -36.045 0.202 63.517 1.00 62.50 405 LYS A O 1
ATOM 3275 N N . ARG A 1 406 ? -36.519 -0.936 65.386 1.00 63.75 406 ARG A N 1
ATOM 3276 C CA . ARG A 1 406 ? -37.724 -0.160 65.753 1.00 63.75 406 ARG A CA 1
ATOM 3277 C C . ARG A 1 406 ? -37.442 1.341 65.919 1.00 63.75 406 ARG A C 1
ATOM 3279 O O . ARG A 1 406 ? -38.265 2.176 65.555 1.00 63.75 406 ARG A O 1
ATOM 3286 N N . HIS A 1 407 ? -36.267 1.677 66.450 1.00 64.94 407 HIS A N 1
ATOM 3287 C CA . HIS A 1 407 ? -35.793 3.056 66.580 1.00 64.94 407 HIS A CA 1
ATOM 3288 C C . HIS A 1 407 ? -35.423 3.675 65.222 1.00 64.94 407 HIS A C 1
ATOM 3290 O O . HIS A 1 407 ? -35.813 4.805 64.926 1.00 64.94 407 HIS A O 1
ATOM 3296 N N . GLN A 1 408 ? -34.700 2.925 64.381 1.00 65.44 408 GLN A N 1
ATOM 3297 C CA . GLN A 1 408 ? -34.345 3.338 63.021 1.00 65.44 408 GLN A CA 1
ATOM 3298 C C . GLN A 1 408 ? -35.599 3.589 62.168 1.00 65.44 408 GLN A C 1
ATOM 3300 O O . GLN A 1 408 ? -35.647 4.577 61.437 1.00 65.44 408 GLN A O 1
ATOM 3305 N N . ASP A 1 409 ? -36.627 2.750 62.311 1.00 67.88 409 ASP A N 1
ATOM 3306 C CA . ASP A 1 409 ? -37.895 2.870 61.588 1.00 67.88 409 ASP A CA 1
ATOM 3307 C C . ASP A 1 409 ? -38.626 4.178 61.957 1.00 67.88 409 ASP A C 1
ATOM 3309 O O . ASP A 1 409 ? -38.992 4.951 61.067 1.00 67.88 409 ASP A O 1
ATOM 3313 N N . LYS A 1 410 ? -38.753 4.503 63.257 1.00 72.06 410 LYS A N 1
ATOM 3314 C CA . LYS A 1 410 ? -39.420 5.742 63.715 1.00 72.06 410 LYS A CA 1
ATOM 3315 C C . LYS A 1 410 ? -38.631 7.012 63.367 1.00 72.06 410 LYS A C 1
ATOM 3317 O O . LYS A 1 410 ? -39.220 8.021 62.984 1.00 72.06 410 LYS A O 1
ATOM 3322 N N . LEU A 1 411 ? -37.298 6.964 63.434 1.00 71.31 411 LEU A N 1
ATOM 3323 C CA . LEU A 1 411 ? -36.433 8.065 62.989 1.00 71.31 411 LEU A CA 1
ATOM 3324 C C . LEU A 1 411 ? -36.548 8.299 61.473 1.00 71.31 411 LEU A C 1
ATOM 3326 O O . LEU A 1 411 ? -36.562 9.443 61.018 1.00 71.31 411 LEU A O 1
ATOM 3330 N N . THR A 1 412 ? -36.660 7.224 60.688 1.00 69.81 412 THR A N 1
ATOM 3331 C CA . THR A 1 412 ? -36.833 7.296 59.230 1.00 69.81 412 THR A CA 1
ATOM 3332 C C . THR A 1 412 ? -38.196 7.886 58.861 1.00 69.81 412 THR A C 1
ATOM 3334 O O . THR A 1 412 ? -38.278 8.691 57.934 1.00 69.81 412 THR A O 1
ATOM 3337 N N . GLU A 1 413 ? -39.253 7.553 59.607 1.00 74.56 413 GLU A N 1
ATOM 3338 C CA . GLU A 1 413 ? -40.592 8.145 59.472 1.00 74.56 413 GLU A CA 1
ATOM 3339 C C . GLU A 1 413 ? -40.584 9.663 59.735 1.00 74.56 413 GLU A C 1
ATOM 3341 O O . GLU A 1 413 ? -41.053 10.439 58.901 1.00 74.56 413 GLU A O 1
ATOM 3346 N N . LEU A 1 414 ? -39.980 10.111 60.841 1.00 74.00 414 LEU A N 1
ATOM 3347 C CA . LEU A 1 414 ? -39.917 11.537 61.195 1.00 74.00 414 LEU A CA 1
ATOM 3348 C C . LEU A 1 414 ? -39.052 12.349 60.223 1.00 74.00 414 LEU A C 1
ATOM 3350 O O . LEU A 1 414 ? -39.464 13.422 59.779 1.00 74.00 414 LEU A O 1
ATOM 3354 N N . ARG A 1 415 ? -37.885 11.822 59.825 1.00 75.38 415 ARG A N 1
ATOM 3355 C CA . ARG A 1 415 ? -37.035 12.457 58.804 1.00 75.38 415 ARG A CA 1
ATOM 3356 C C . ARG A 1 415 ? -37.755 12.553 57.462 1.00 75.38 415 ARG A C 1
ATOM 3358 O O . ARG A 1 415 ? -37.666 13.586 56.807 1.00 75.38 415 ARG A O 1
ATOM 3365 N N . ARG A 1 416 ? -38.502 11.518 57.062 1.00 75.69 416 ARG A N 1
ATOM 3366 C CA . ARG A 1 416 ? -39.304 11.540 55.831 1.00 75.69 416 ARG A CA 1
ATOM 3367 C C . ARG A 1 416 ? -40.294 12.703 55.833 1.00 75.69 416 ARG A C 1
ATOM 3369 O O . ARG A 1 416 ? -40.347 13.429 54.845 1.00 75.69 416 ARG A O 1
ATOM 3376 N N . ASN A 1 417 ? -41.036 12.896 56.922 1.00 76.00 417 ASN A N 1
ATOM 3377 C CA . ASN A 1 417 ? -42.019 13.977 57.022 1.00 76.00 417 ASN A CA 1
ATOM 3378 C C . ASN A 1 417 ? -41.349 15.358 57.010 1.00 76.00 417 ASN A C 1
ATOM 3380 O O . ASN A 1 417 ? -41.785 16.238 56.273 1.00 76.00 417 ASN A O 1
ATOM 3384 N N . PHE A 1 418 ? -40.246 15.520 57.743 1.00 80.19 418 PHE A N 1
ATOM 3385 C CA . PHE A 1 418 ? -39.493 16.774 57.801 1.00 80.19 418 PHE A CA 1
ATOM 3386 C C . PHE A 1 418 ? -38.897 17.182 56.446 1.00 80.19 418 PHE A C 1
ATOM 3388 O O . PHE A 1 418 ? -39.134 18.289 55.965 1.00 80.19 418 PHE A O 1
ATOM 3395 N N . TYR A 1 419 ? -38.157 16.278 55.794 1.00 79.00 419 TYR A N 1
ATOM 3396 C CA . TYR A 1 419 ? -37.535 16.565 54.499 1.00 79.00 419 TYR A CA 1
ATOM 3397 C C . TYR A 1 419 ? -38.571 16.769 53.391 1.00 79.00 419 TYR A C 1
ATOM 3399 O O . TYR A 1 419 ? -38.338 17.589 52.507 1.00 79.00 419 TYR A O 1
ATOM 3407 N N . ARG A 1 420 ? -39.722 16.082 53.447 1.00 77.88 420 ARG A N 1
ATOM 3408 C CA . ARG A 1 420 ? -40.834 16.338 52.519 1.00 77.88 420 ARG A CA 1
ATOM 3409 C C . ARG A 1 420 ? -41.447 17.716 52.721 1.00 77.88 420 ARG A C 1
ATOM 3411 O O . ARG A 1 420 ? -41.576 18.442 51.748 1.00 77.88 420 ARG A O 1
ATOM 3418 N N . GLN A 1 421 ? -41.739 18.110 53.960 1.00 81.06 421 GLN A N 1
ATOM 3419 C CA . GLN A 1 421 ? -42.272 19.446 54.245 1.00 81.06 421 GLN A CA 1
ATOM 3420 C C . GLN A 1 421 ? -41.318 20.558 53.787 1.00 81.06 421 GLN A C 1
ATOM 3422 O O . GLN A 1 421 ? -41.763 21.544 53.203 1.00 81.06 421 GLN A O 1
ATOM 3427 N N . GLN A 1 422 ? -40.007 20.392 53.988 1.00 79.62 422 GLN A N 1
ATOM 3428 C CA . GLN A 1 422 ? -39.027 21.357 53.483 1.00 79.62 422 GLN A CA 1
ATOM 3429 C C . GLN A 1 422 ? -38.911 21.350 51.958 1.00 79.62 422 GLN A C 1
ATOM 3431 O O . GLN A 1 422 ? -38.836 22.417 51.353 1.00 79.62 422 GLN A O 1
ATOM 3436 N N . ALA A 1 423 ? -38.923 20.175 51.322 1.00 80.44 423 ALA A N 1
ATOM 3437 C CA . ALA A 1 423 ? -38.929 20.083 49.866 1.00 80.44 423 ALA A CA 1
ATOM 3438 C C . ALA A 1 423 ? -40.184 20.746 49.276 1.00 80.44 423 ALA A C 1
ATOM 3440 O O . ALA A 1 423 ? -40.074 21.479 48.299 1.00 80.44 423 ALA A O 1
ATOM 3441 N N . ASP A 1 424 ? -41.352 20.569 49.897 1.00 80.25 424 ASP A N 1
ATOM 3442 C CA . ASP A 1 424 ? -42.596 21.236 49.502 1.00 80.25 424 ASP A CA 1
ATOM 3443 C C . ASP A 1 424 ? -42.528 22.754 4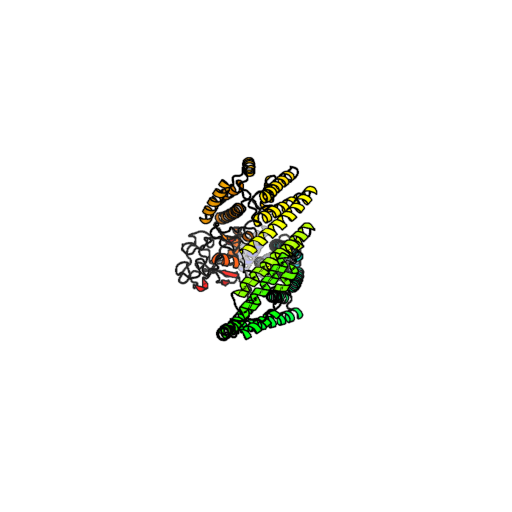9.681 1.00 80.25 424 ASP A C 1
ATOM 3445 O O . ASP A 1 424 ? -43.005 23.495 48.821 1.00 80.25 424 ASP A O 1
ATOM 3449 N N . HIS A 1 425 ? -41.904 23.233 50.758 1.00 82.00 425 HIS A N 1
ATOM 3450 C CA . HIS A 1 425 ? -41.659 24.659 50.950 1.00 82.00 425 HIS A CA 1
ATOM 3451 C C . HIS A 1 425 ? -40.756 25.229 49.844 1.00 82.00 425 HIS A C 1
ATOM 3453 O O . HIS A 1 425 ? -41.100 26.245 49.246 1.00 82.00 425 HIS A O 1
ATOM 3459 N N . LEU A 1 426 ? -39.647 24.551 49.521 1.00 83.00 426 LEU A N 1
ATOM 3460 C CA . LEU A 1 426 ? -38.734 24.965 48.448 1.00 83.00 426 LEU A CA 1
ATOM 3461 C C . LEU A 1 426 ? -39.395 24.924 47.063 1.00 83.00 426 LEU A C 1
ATOM 3463 O O . LEU A 1 426 ? -39.208 25.842 46.267 1.00 83.00 426 LEU A O 1
ATOM 3467 N N . ARG A 1 427 ? -40.240 23.917 46.795 1.00 80.88 427 ARG A N 1
ATOM 3468 C CA . ARG A 1 427 ? -41.062 23.862 45.573 1.00 80.88 427 ARG A CA 1
ATOM 3469 C C . ARG A 1 427 ? -41.961 25.092 45.457 1.00 80.88 427 ARG A C 1
ATOM 3471 O O . ARG A 1 427 ? -42.017 25.702 44.395 1.00 80.88 427 ARG A O 1
ATOM 3478 N N . ARG A 1 428 ? -42.640 25.479 46.545 1.00 80.12 428 ARG A N 1
ATOM 3479 C CA . ARG A 1 428 ? -43.527 26.657 46.566 1.00 80.12 428 ARG A CA 1
ATOM 3480 C C . ARG A 1 428 ? -42.772 27.976 46.424 1.00 80.12 428 ARG A C 1
ATOM 3482 O O . ARG A 1 428 ? -43.335 28.920 45.885 1.00 80.12 428 ARG A O 1
ATOM 3489 N N . SER A 1 429 ? -41.519 28.043 46.874 1.00 80.00 429 SER A N 1
ATOM 3490 C CA . SER A 1 429 ? -40.657 29.214 46.681 1.00 80.00 429 SER A CA 1
ATOM 3491 C C . SER A 1 429 ? -39.920 29.229 45.333 1.00 80.00 429 SER A C 1
ATOM 3493 O O . SER A 1 429 ? -39.138 30.144 45.097 1.00 80.00 429 SER A O 1
ATOM 3495 N N . GLY A 1 430 ? -40.136 28.234 44.462 1.00 76.38 430 GLY A N 1
ATOM 3496 C CA . GLY A 1 430 ? -39.517 28.137 43.134 1.00 76.38 430 GLY A CA 1
ATOM 3497 C C . GLY A 1 430 ? -38.116 27.508 43.096 1.00 76.38 430 GLY A C 1
ATOM 3498 O O . GLY A 1 430 ? -37.541 27.376 42.019 1.00 76.38 430 GLY A O 1
ATOM 3499 N N . ASP A 1 431 ? -37.564 27.067 44.232 1.00 84.00 431 ASP A N 1
ATOM 3500 C CA . ASP A 1 431 ? -36.255 26.400 44.298 1.00 84.00 431 ASP A CA 1
ATOM 3501 C C . ASP A 1 431 ? -36.399 24.882 44.095 1.00 84.00 431 ASP A C 1
ATOM 3503 O O . ASP A 1 431 ? -36.362 24.068 45.027 1.00 84.00 431 ASP A O 1
ATOM 3507 N N . ILE A 1 432 ? -36.593 24.491 42.836 1.00 84.44 432 ILE A N 1
ATOM 3508 C CA . ILE A 1 432 ? -36.763 23.086 42.447 1.00 84.44 432 ILE A CA 1
ATOM 3509 C C . ILE A 1 432 ? -35.482 22.276 42.676 1.00 84.44 432 ILE A C 1
ATOM 3511 O O . ILE A 1 432 ? -35.542 21.119 43.101 1.00 84.44 432 ILE A O 1
ATOM 3515 N N . GLU A 1 433 ? -34.313 22.869 42.430 1.00 82.56 433 GLU A N 1
ATOM 3516 C CA . GLU A 1 433 ? -33.032 22.186 42.612 1.00 82.56 433 GLU A CA 1
ATOM 3517 C C . GLU A 1 433 ? -32.772 21.888 44.095 1.00 82.56 433 GLU A C 1
ATOM 3519 O O . GLU A 1 433 ? -32.372 20.771 44.443 1.00 82.56 433 GLU A O 1
ATOM 3524 N N . GLY A 1 434 ? -33.060 22.847 44.979 1.00 79.31 434 GLY A N 1
ATOM 3525 C CA . GLY A 1 434 ? -33.027 22.668 46.426 1.00 79.31 434 GLY A CA 1
ATOM 3526 C C . GLY A 1 434 ? -34.000 21.587 46.898 1.00 79.31 434 GLY A C 1
ATOM 3527 O O . GLY A 1 434 ? -33.604 20.688 47.648 1.00 79.31 434 GLY A O 1
ATOM 3528 N N . ALA A 1 435 ? -35.237 21.588 46.392 1.00 83.56 435 ALA A N 1
ATOM 3529 C CA . ALA A 1 435 ? -36.225 20.557 46.712 1.00 83.56 435 ALA A CA 1
ATOM 3530 C C . ALA A 1 435 ? -35.759 19.146 46.301 1.00 83.56 435 ALA A C 1
ATOM 3532 O O . ALA A 1 435 ? -35.837 18.202 47.092 1.00 83.56 435 ALA A O 1
ATOM 3533 N N . VAL A 1 436 ? -35.207 18.989 45.091 1.00 86.06 436 VAL A N 1
ATOM 3534 C CA . VAL A 1 436 ? -34.667 17.705 44.613 1.00 86.06 436 VAL A CA 1
ATOM 3535 C C . VAL A 1 436 ? -33.449 17.271 45.433 1.00 86.06 436 VAL A C 1
ATOM 3537 O O . VAL A 1 436 ? -33.349 16.092 45.784 1.00 86.06 436 VAL A O 1
ATOM 3540 N N . LYS A 1 437 ? -32.546 18.193 45.797 1.00 86.00 437 LYS A N 1
ATOM 3541 C CA . LYS A 1 437 ? -31.389 17.897 46.664 1.00 86.00 437 LYS A CA 1
ATOM 3542 C C . LYS A 1 437 ? -31.822 17.358 48.027 1.00 86.00 437 LYS A C 1
ATOM 3544 O O . LYS A 1 437 ? -31.248 16.366 48.482 1.00 86.00 437 LYS A O 1
ATOM 3549 N N . LEU A 1 438 ? -32.852 17.938 48.648 1.00 83.56 438 LEU A N 1
ATOM 3550 C CA . LEU A 1 438 ? -33.393 17.448 49.922 1.00 83.56 438 LEU A CA 1
ATOM 3551 C C . LEU A 1 438 ? -33.990 16.039 49.799 1.00 83.56 438 LEU A C 1
ATOM 3553 O O . LEU A 1 438 ? -33.727 15.179 50.642 1.00 83.56 438 LEU A O 1
ATOM 3557 N N . LEU A 1 439 ? -34.730 15.753 48.725 1.00 84.12 439 LEU A N 1
ATOM 3558 C CA . LEU A 1 439 ? -35.292 14.417 48.484 1.00 84.12 439 LEU A CA 1
ATOM 3559 C C . LEU A 1 439 ? -34.204 13.375 48.185 1.00 84.12 439 LEU A C 1
ATOM 3561 O O . LEU A 1 439 ? -34.272 12.243 48.665 1.00 84.12 439 LEU A O 1
ATOM 3565 N N . GLN A 1 440 ? -33.154 13.749 47.449 1.00 85.88 440 GLN A N 1
ATOM 3566 C CA . GLN A 1 440 ? -31.985 12.893 47.229 1.00 85.88 440 GLN A CA 1
ATOM 3567 C C . GLN A 1 440 ? -31.203 12.647 48.524 1.00 85.88 440 GLN A C 1
ATOM 3569 O O . GLN A 1 440 ? -30.714 11.538 48.751 1.00 85.88 440 GLN A O 1
ATOM 3574 N N . GLN A 1 441 ? -31.090 13.655 49.392 1.00 82.81 441 GLN A N 1
ATOM 3575 C CA . GLN A 1 441 ? -30.510 13.501 50.722 1.00 82.81 441 GLN A CA 1
ATOM 3576 C C . GLN A 1 441 ? -31.338 12.525 51.565 1.00 82.81 441 GLN A C 1
ATOM 3578 O O . GLN A 1 441 ? -30.759 11.640 52.193 1.00 82.81 441 GLN A O 1
ATOM 3583 N N . LEU A 1 442 ? -32.670 12.600 51.503 1.00 82.06 442 LEU A N 1
ATOM 3584 C CA . LEU A 1 442 ? -33.550 11.630 52.151 1.00 82.06 442 LEU A CA 1
ATOM 3585 C C . LEU A 1 442 ? -33.332 10.206 51.608 1.00 82.06 442 LEU A C 1
ATOM 3587 O O . LEU A 1 442 ? -33.201 9.281 52.404 1.00 82.06 442 LEU A O 1
ATOM 3591 N N . ILE A 1 443 ? -33.185 10.018 50.290 1.00 82.75 443 ILE A N 1
ATOM 3592 C CA . ILE A 1 443 ? -32.839 8.708 49.698 1.00 82.75 443 ILE A CA 1
ATOM 3593 C C . ILE A 1 443 ? -31.506 8.174 50.249 1.00 82.75 443 ILE A C 1
ATOM 3595 O O . ILE A 1 443 ? -31.403 6.993 50.581 1.00 82.75 443 ILE A O 1
ATOM 3599 N N . ARG A 1 444 ? -30.484 9.030 50.390 1.00 81.00 444 ARG A N 1
ATOM 3600 C CA . ARG A 1 444 ? -29.188 8.634 50.977 1.00 81.00 444 ARG A CA 1
ATOM 3601 C C . ARG A 1 444 ? -29.314 8.245 52.450 1.00 81.00 444 ARG A C 1
ATOM 3603 O O . ARG A 1 444 ? -28.629 7.323 52.879 1.00 81.00 444 ARG A O 1
ATOM 3610 N N . ILE A 1 445 ? -30.169 8.939 53.203 1.00 73.81 445 ILE A N 1
ATOM 3611 C CA . ILE A 1 445 ? -30.437 8.653 54.618 1.00 73.81 445 ILE A CA 1
ATOM 3612 C C . ILE A 1 445 ? -31.174 7.318 54.782 1.00 73.81 445 ILE A C 1
ATOM 3614 O O . ILE A 1 445 ? -30.852 6.565 55.697 1.00 73.81 445 ILE A O 1
ATOM 3618 N N . VAL A 1 446 ? -32.136 7.023 53.903 1.00 74.62 446 VAL A N 1
ATOM 3619 C CA . VAL A 1 446 ? -32.893 5.759 53.892 1.00 74.62 446 VAL A CA 1
ATOM 3620 C C . VAL A 1 446 ? -31.993 4.564 53.547 1.00 74.62 446 VAL A C 1
ATOM 3622 O O . VAL A 1 446 ? -32.210 3.466 54.054 1.00 74.62 446 VAL A O 1
ATOM 3625 N N . GLY A 1 447 ? -30.958 4.762 52.723 1.00 71.44 447 GLY A N 1
ATOM 3626 C CA . GLY A 1 447 ? -30.030 3.694 52.344 1.00 71.44 447 GLY A CA 1
ATOM 3627 C C . GLY A 1 447 ? -30.693 2.604 51.488 1.00 71.44 447 GLY A C 1
ATOM 3628 O O . GLY A 1 447 ? -31.623 2.876 50.730 1.00 71.44 447 GLY A O 1
ATOM 3629 N N . ASP A 1 448 ? -30.199 1.365 51.577 1.00 67.94 448 ASP A N 1
ATOM 3630 C CA . ASP A 1 448 ? -30.720 0.216 50.808 1.00 67.94 448 ASP A CA 1
ATOM 3631 C C . ASP A 1 448 ? -31.723 -0.651 51.596 1.00 67.94 448 ASP A C 1
ATOM 3633 O O . ASP A 1 448 ? -32.194 -1.672 51.084 1.00 67.94 448 ASP A O 1
ATOM 3637 N N . ASP A 1 449 ? -32.066 -0.240 52.819 1.00 63.88 449 ASP A N 1
ATOM 3638 C CA . ASP A 1 449 ? -32.857 -1.038 53.761 1.00 63.88 449 ASP A CA 1
ATOM 3639 C C . ASP A 1 449 ? -34.367 -1.036 53.429 1.00 63.88 449 ASP A C 1
ATOM 3641 O O . ASP A 1 449 ? -35.034 -2.052 53.630 1.00 63.88 449 ASP A O 1
ATOM 3645 N N . ASP A 1 450 ? -34.904 0.048 52.846 1.00 71.94 450 ASP A N 1
ATOM 3646 C CA . ASP A 1 450 ? -36.311 0.163 52.412 1.00 71.94 450 ASP A CA 1
ATOM 3647 C C . ASP A 1 450 ? -36.423 0.535 50.921 1.00 71.94 450 ASP A C 1
ATOM 3649 O O . ASP A 1 450 ? -36.547 1.697 50.514 1.00 71.94 450 ASP A O 1
ATOM 3653 N N . LYS A 1 451 ? -36.386 -0.501 50.075 1.00 76.56 451 LYS A N 1
ATOM 3654 C CA . LYS A 1 451 ? -36.480 -0.377 48.610 1.00 76.56 451 LYS A CA 1
ATOM 3655 C C . LYS A 1 451 ? -37.812 0.216 48.140 1.00 76.56 451 LYS A C 1
ATOM 3657 O O . LYS A 1 451 ? -37.846 0.871 47.098 1.00 76.56 451 LYS A O 1
ATOM 3662 N N . THR A 1 452 ? -38.898 -0.014 48.877 1.00 79.81 452 THR A N 1
ATOM 3663 C CA . THR A 1 452 ? -40.243 0.450 48.504 1.00 79.81 452 THR A CA 1
ATOM 3664 C C . THR A 1 452 ? -40.345 1.959 48.677 1.00 79.81 452 THR A C 1
ATOM 3666 O O . THR A 1 452 ? -40.793 2.661 47.767 1.00 79.81 452 THR A O 1
ATOM 3669 N N . LEU A 1 453 ? -39.853 2.474 49.807 1.00 77.75 453 LEU A N 1
ATOM 3670 C CA . LEU A 1 453 ? -39.782 3.908 50.058 1.00 77.75 453 LEU A CA 1
ATOM 3671 C C . LEU A 1 453 ? -38.852 4.622 49.076 1.00 77.75 453 LEU A C 1
ATOM 3673 O O . LEU A 1 453 ? -39.221 5.663 48.536 1.00 77.75 453 LEU A O 1
ATOM 3677 N N . LYS A 1 454 ? -37.671 4.054 48.812 1.00 81.38 454 LYS A N 1
ATOM 3678 C CA . LYS A 1 454 ? -36.712 4.605 47.846 1.00 81.38 454 LYS A CA 1
ATOM 3679 C C . LYS A 1 454 ? -37.355 4.803 46.473 1.00 81.38 454 LYS A C 1
ATOM 3681 O O . LYS A 1 454 ? -37.312 5.903 45.932 1.00 81.38 454 LYS A O 1
ATOM 3686 N N . LYS A 1 455 ? -38.068 3.785 45.983 1.00 82.00 455 LYS A N 1
ATOM 3687 C CA . LYS A 1 455 ? -38.811 3.857 44.718 1.00 82.00 455 LYS A CA 1
ATOM 3688 C C . LYS A 1 455 ? -39.925 4.910 44.750 1.00 82.00 455 LYS A C 1
ATOM 3690 O O . LYS A 1 455 ? -40.161 5.581 43.750 1.00 82.00 455 LYS A O 1
ATOM 3695 N N . SER A 1 456 ? -40.611 5.081 45.884 1.00 82.25 456 SER A N 1
ATOM 3696 C CA . SER A 1 456 ? -41.614 6.143 46.045 1.00 82.25 456 SER A CA 1
ATOM 3697 C C . SER A 1 456 ? -41.000 7.545 45.987 1.00 82.25 456 SER A C 1
ATOM 3699 O O . SER A 1 456 ? -41.620 8.434 45.413 1.00 82.25 456 SER A O 1
ATOM 3701 N N . LEU A 1 457 ? -39.818 7.749 46.572 1.00 83.19 457 LEU A N 1
ATOM 3702 C CA . LEU A 1 457 ? -39.111 9.034 46.557 1.00 83.19 457 LEU A CA 1
ATOM 3703 C C . LEU A 1 457 ? -38.512 9.341 45.177 1.00 83.19 457 LEU A C 1
ATOM 3705 O O . LEU A 1 457 ? -38.586 10.475 44.718 1.00 83.19 457 LEU A O 1
ATOM 3709 N N . GLU A 1 458 ? -37.980 8.332 44.482 1.00 84.38 458 GLU A N 1
ATOM 3710 C CA . GLU A 1 458 ? -37.498 8.460 43.099 1.00 84.38 458 GLU A CA 1
ATOM 3711 C C . GLU A 1 458 ? -38.621 8.913 42.156 1.00 84.38 458 GLU A C 1
ATOM 3713 O O . GLU A 1 458 ? -38.433 9.844 41.373 1.00 84.38 458 GLU A O 1
ATOM 3718 N N . ARG A 1 459 ? -39.819 8.328 42.287 1.00 85.69 459 ARG A N 1
ATOM 3719 C CA . ARG A 1 459 ? -41.005 8.771 41.535 1.00 85.69 459 ARG A CA 1
ATOM 3720 C C . ARG A 1 459 ? -41.373 10.223 41.829 1.00 85.69 459 ARG A C 1
ATOM 3722 O O . ARG A 1 459 ? -41.681 10.973 40.910 1.00 85.69 459 ARG A O 1
ATOM 3729 N N . GLU A 1 460 ? -41.311 10.624 43.095 1.00 84.88 460 GLU A N 1
ATOM 3730 C CA . GLU A 1 460 ? -41.621 11.991 43.522 1.00 84.88 460 GLU A CA 1
ATOM 3731 C C . GLU A 1 460 ? -40.630 13.020 42.943 1.00 84.88 460 GLU A C 1
ATOM 3733 O O . GLU A 1 460 ? -41.035 14.091 42.487 1.00 84.88 460 GLU A O 1
ATOM 3738 N N . ILE A 1 461 ? -39.338 12.674 42.884 1.00 86.44 461 ILE A N 1
ATOM 3739 C CA . ILE A 1 461 ? -38.304 13.481 42.218 1.00 86.44 461 ILE A CA 1
ATOM 3740 C C . ILE A 1 461 ? -38.604 13.605 40.723 1.00 86.44 461 ILE A C 1
ATOM 3742 O O . ILE A 1 461 ? -38.573 14.708 40.180 1.00 86.44 461 ILE A O 1
ATOM 3746 N N . HIS A 1 462 ? -38.909 12.489 40.056 1.00 87.00 462 HIS A N 1
ATOM 3747 C CA . HIS A 1 462 ? -39.225 12.490 38.630 1.00 87.00 462 HIS A CA 1
ATOM 3748 C C . HIS A 1 462 ? -40.455 13.341 38.304 1.00 87.00 462 HIS A C 1
ATOM 3750 O O . HIS A 1 462 ? -40.400 14.099 37.338 1.00 87.00 462 HIS A O 1
ATOM 3756 N N . ARG A 1 463 ? -41.503 13.296 39.139 1.00 86.06 463 ARG A N 1
ATOM 3757 C CA . ARG A 1 463 ? -42.687 14.153 38.984 1.00 86.06 463 ARG A CA 1
ATOM 3758 C C . ARG A 1 463 ? -42.337 15.636 39.138 1.00 86.06 463 ARG A C 1
ATOM 3760 O O . ARG A 1 463 ? -42.658 16.429 38.264 1.00 86.06 463 ARG A O 1
ATOM 3767 N N . THR A 1 464 ? -41.576 15.983 40.178 1.00 85.00 464 THR A N 1
ATOM 3768 C CA . THR A 1 464 ? -41.142 17.374 40.434 1.00 85.00 464 THR A CA 1
ATOM 3769 C C . THR A 1 464 ? -40.336 17.950 39.263 1.00 85.00 464 THR A C 1
ATOM 3771 O O . THR A 1 464 ? -40.539 19.090 38.863 1.00 85.00 464 THR A O 1
ATOM 3774 N N . LEU A 1 465 ? -39.424 17.155 38.694 1.00 86.94 465 LEU A N 1
ATOM 3775 C CA . LEU A 1 465 ? -38.628 17.563 37.534 1.00 86.94 465 LEU A CA 1
ATOM 3776 C C . LEU A 1 465 ? -39.474 17.682 36.261 1.00 86.94 465 LEU A C 1
ATOM 3778 O O . LEU A 1 465 ? -39.211 18.560 35.447 1.00 86.94 465 LEU A O 1
ATOM 3782 N N . ALA A 1 466 ? -40.463 16.803 36.074 1.00 86.00 466 ALA A N 1
ATOM 3783 C CA . ALA A 1 466 ? -41.371 16.880 34.934 1.00 86.00 466 ALA A CA 1
ATOM 3784 C C . ALA A 1 466 ? -42.193 18.179 34.956 1.00 86.00 466 ALA A C 1
ATOM 3786 O O . ALA A 1 466 ? -42.352 18.806 33.913 1.00 86.00 466 ALA A O 1
ATOM 3787 N N . ASP A 1 467 ? -42.656 18.606 36.134 1.00 84.62 467 ASP A N 1
ATOM 3788 C CA . ASP A 1 467 ? -43.404 19.856 36.301 1.00 84.62 467 ASP A CA 1
ATOM 3789 C C . ASP A 1 467 ? -42.552 21.098 35.994 1.00 84.62 467 ASP A C 1
ATOM 3791 O O . ASP A 1 467 ? -42.989 21.966 35.242 1.00 84.62 467 ASP A O 1
ATOM 3795 N N . ASP A 1 468 ? -41.316 21.155 36.498 1.00 87.06 468 ASP A N 1
ATOM 3796 C CA . ASP A 1 468 ? -40.373 22.247 36.204 1.00 87.06 468 ASP A CA 1
ATOM 3797 C C . ASP A 1 468 ? -40.026 22.330 34.710 1.00 87.06 468 ASP A C 1
ATOM 3799 O O . ASP A 1 468 ? -40.095 23.398 34.098 1.00 87.06 468 ASP A O 1
ATOM 3803 N N . LEU A 1 469 ? -39.711 21.185 34.095 1.00 88.56 469 LEU A N 1
ATOM 3804 C CA . LEU A 1 469 ? -39.440 21.105 32.660 1.00 88.56 469 LEU A CA 1
ATOM 3805 C C . LEU A 1 469 ? -40.652 21.527 31.829 1.00 88.56 469 LEU A C 1
ATOM 3807 O O . LEU A 1 469 ? -40.475 22.146 30.785 1.00 88.56 469 LEU A O 1
ATOM 3811 N N . ARG A 1 470 ? -41.872 21.231 32.291 1.00 87.62 470 ARG A N 1
ATOM 3812 C CA . ARG A 1 470 ? -43.106 21.638 31.615 1.00 87.62 470 ARG A CA 1
ATOM 3813 C C . ARG A 1 470 ? -43.277 23.151 31.645 1.00 87.62 470 ARG A C 1
ATOM 3815 O O . ARG A 1 470 ? -43.539 23.717 30.593 1.00 87.62 470 ARG A O 1
ATOM 3822 N N . CYS A 1 471 ? -43.053 23.798 32.789 1.00 84.75 471 CYS A N 1
ATOM 3823 C CA . CYS A 1 471 ? -43.085 25.261 32.890 1.00 84.75 471 CYS A CA 1
ATOM 3824 C C . CYS A 1 471 ? -42.031 25.934 31.993 1.00 84.75 471 CYS A C 1
ATOM 3826 O O . CYS A 1 471 ? -42.293 26.967 31.381 1.00 84.75 471 CYS A O 1
ATOM 3828 N N . LYS A 1 472 ? -40.836 25.340 31.880 1.00 88.50 472 LYS A N 1
ATOM 3829 C CA . LYS A 1 472 ? -39.786 25.828 30.971 1.00 88.50 472 LYS A CA 1
ATOM 3830 C C . LYS A 1 472 ? -40.156 25.620 29.505 1.00 88.50 472 LYS A C 1
ATOM 3832 O O . LYS A 1 472 ? -39.936 26.514 28.698 1.00 88.50 472 LYS A O 1
ATOM 3837 N N . ALA A 1 473 ? -40.736 24.468 29.170 1.00 85.19 473 ALA A N 1
ATOM 3838 C CA . ALA A 1 473 ? -41.187 24.159 27.817 1.00 85.19 473 ALA A CA 1
ATOM 3839 C C . ALA A 1 473 ? -42.289 25.122 27.354 1.00 85.19 473 ALA A C 1
ATOM 3841 O O . ALA A 1 473 ? -42.203 25.640 26.245 1.00 85.19 473 ALA A O 1
ATOM 3842 N N . THR A 1 474 ? -43.273 25.414 28.213 1.00 88.38 474 THR A N 1
ATOM 3843 C CA . THR A 1 474 ? -44.336 26.388 27.918 1.00 88.38 474 THR A CA 1
ATOM 3844 C C . THR A 1 474 ? -43.775 27.797 27.748 1.00 88.38 474 THR A C 1
ATOM 3846 O O . THR A 1 474 ? -44.135 28.474 26.795 1.00 88.38 474 THR A O 1
ATOM 3849 N N . ALA A 1 475 ? -42.837 28.222 28.603 1.00 87.12 475 ALA A N 1
ATOM 3850 C CA . ALA A 1 475 ? -42.208 29.538 28.482 1.00 87.12 475 ALA A CA 1
ATOM 3851 C C . ALA A 1 475 ? -41.366 29.676 27.197 1.00 87.12 475 ALA A C 1
ATOM 3853 O O . ALA A 1 475 ? -41.430 30.703 26.526 1.00 87.12 475 ALA A O 1
ATOM 3854 N N . ALA A 1 476 ? -40.604 28.639 26.825 1.00 82.44 476 ALA A N 1
ATOM 3855 C CA . ALA A 1 476 ? -39.850 28.608 25.569 1.00 82.44 476 ALA A CA 1
ATOM 3856 C C . ALA A 1 476 ? -40.784 28.639 24.348 1.00 82.44 476 ALA A C 1
ATOM 3858 O O . ALA A 1 476 ? -40.492 29.296 23.350 1.00 82.44 476 ALA A O 1
ATOM 3859 N N . GLU A 1 477 ? -41.926 27.958 24.441 1.00 84.69 477 GLU A N 1
ATOM 3860 C CA . GLU A 1 477 ? -42.946 27.951 23.400 1.00 84.69 477 GLU A CA 1
ATOM 3861 C C . GLU A 1 477 ? -43.620 29.322 23.232 1.00 84.69 477 GLU A C 1
ATOM 3863 O O . GLU A 1 477 ? -43.744 29.804 22.108 1.00 84.69 477 GLU A O 1
ATOM 3868 N N . GLU A 1 478 ? -43.992 29.981 24.331 1.00 87.44 478 GLU A N 1
ATOM 3869 C CA . GLU A 1 478 ? -44.534 31.349 24.333 1.00 87.44 478 GLU A CA 1
ATOM 3870 C C . GLU A 1 478 ? -43.521 32.377 23.805 1.00 87.44 478 GLU A C 1
ATOM 3872 O O . GLU A 1 478 ? -43.905 33.344 23.147 1.00 87.44 478 GLU A O 1
ATOM 3877 N N . ALA A 1 479 ? -42.224 32.144 24.031 1.00 83.38 479 ALA A N 1
ATOM 3878 C CA . ALA A 1 479 ? -41.133 32.952 23.487 1.00 83.38 479 ALA A CA 1
ATOM 3879 C C . ALA A 1 479 ? -40.836 32.681 21.995 1.00 83.38 479 ALA A C 1
ATOM 3881 O O . ALA A 1 479 ? -39.998 33.365 21.409 1.00 83.38 479 ALA A O 1
ATOM 3882 N N . GLY A 1 480 ? -41.499 31.700 21.369 1.00 77.88 480 GLY A N 1
ATOM 3883 C CA . GLY A 1 480 ? -41.289 31.324 19.965 1.00 77.88 480 GLY A CA 1
ATOM 3884 C C . GLY A 1 480 ? -40.064 30.436 19.708 1.00 77.88 480 GLY A C 1
ATOM 3885 O O . GLY A 1 480 ? -39.747 30.147 18.552 1.00 77.88 480 GLY A O 1
ATOM 3886 N N . ASN A 1 481 ? -39.391 29.950 20.755 1.00 80.19 481 ASN A N 1
ATOM 3887 C CA . ASN A 1 481 ? -38.252 29.035 20.653 1.00 80.19 481 ASN A CA 1
ATOM 3888 C C . ASN A 1 481 ? -38.739 27.585 20.492 1.00 80.19 481 ASN A C 1
ATOM 3890 O O . ASN A 1 481 ? -38.594 26.745 21.381 1.00 80.19 481 ASN A O 1
ATOM 3894 N N . PHE A 1 482 ? -39.334 27.275 19.340 1.00 76.50 482 PHE A N 1
ATOM 3895 C CA . PHE A 1 482 ? -40.005 25.994 19.090 1.00 76.50 482 PHE A CA 1
ATOM 3896 C C . PHE A 1 482 ? -39.088 24.759 19.179 1.00 76.50 482 PHE A C 1
ATOM 3898 O O . PHE A 1 482 ? -39.531 23.706 19.636 1.00 76.50 482 PHE A O 1
ATOM 3905 N N . GLU A 1 483 ? -37.812 24.865 18.794 1.00 69.12 483 GLU A N 1
ATOM 3906 C CA . GLU A 1 483 ? -36.842 23.761 18.922 1.00 69.12 483 GLU A CA 1
ATOM 3907 C C . GLU A 1 483 ? -36.505 23.457 20.391 1.00 69.12 483 GLU A C 1
ATOM 3909 O O . GLU A 1 483 ? -36.483 22.297 20.814 1.00 69.12 483 GLU A O 1
ATOM 3914 N N . GLU A 1 484 ? -36.302 24.507 21.191 1.00 76.38 484 GLU A N 1
ATOM 3915 C CA . GLU A 1 484 ? -36.058 24.406 22.631 1.00 76.38 484 GLU A CA 1
ATOM 3916 C C . GLU A 1 484 ? -37.294 23.852 23.352 1.00 76.38 484 GLU A C 1
ATOM 3918 O O . GLU A 1 484 ? -37.185 22.907 24.137 1.00 76.38 484 GLU A O 1
ATOM 3923 N N . ALA A 1 485 ? -38.482 24.358 23.011 1.00 80.19 485 ALA A N 1
ATOM 3924 C CA . ALA A 1 485 ? -39.753 23.874 23.533 1.00 80.19 485 ALA A CA 1
ATOM 3925 C C . ALA A 1 485 ? -39.973 22.383 23.226 1.00 80.19 485 ALA A C 1
ATOM 3927 O O . ALA A 1 485 ? -40.289 21.610 24.132 1.00 80.19 485 ALA A O 1
ATOM 3928 N N . ALA A 1 486 ? -39.746 21.940 21.982 1.00 76.50 486 ALA A N 1
ATOM 3929 C CA . ALA A 1 486 ? -39.896 20.535 21.593 1.00 76.50 486 ALA A CA 1
ATOM 3930 C C . ALA A 1 486 ? -38.927 19.609 22.353 1.00 76.50 486 ALA A C 1
ATOM 3932 O O . ALA A 1 486 ? -39.326 18.544 22.836 1.00 76.50 486 ALA A O 1
ATOM 3933 N N . SER A 1 487 ? -37.670 20.034 22.518 1.00 76.69 487 SER A N 1
ATOM 3934 C CA . SER A 1 487 ? -36.677 19.314 23.324 1.00 76.69 487 SER A CA 1
ATOM 3935 C C . SER A 1 487 ? -37.105 19.199 24.792 1.00 76.69 487 SER A C 1
ATOM 3937 O O . SER A 1 487 ? -37.059 18.112 25.379 1.00 76.69 487 SER A O 1
ATOM 3939 N N . LEU A 1 488 ? -37.582 20.294 25.390 1.00 83.62 488 LEU A N 1
ATOM 3940 C CA . LEU A 1 488 ? -38.035 20.318 26.781 1.00 83.62 488 LEU A CA 1
ATOM 3941 C C . LEU A 1 488 ? -39.291 19.458 26.988 1.00 83.62 488 LEU A C 1
ATOM 3943 O O . LEU A 1 488 ? -39.310 18.649 27.917 1.00 83.62 488 LEU A O 1
ATOM 3947 N N . TYR A 1 489 ? -40.293 19.518 26.103 1.00 84.06 489 TYR A N 1
ATOM 3948 C CA . TYR A 1 489 ? -41.475 18.645 26.183 1.00 84.06 489 TYR A CA 1
ATOM 3949 C C . TYR A 1 489 ? -41.135 17.152 26.006 1.00 84.06 489 TYR A C 1
ATOM 3951 O O . TYR A 1 489 ? -41.743 16.300 26.660 1.00 84.06 489 TYR A O 1
ATOM 3959 N N . SER A 1 490 ? -40.123 16.803 25.202 1.00 78.75 490 SER A N 1
ATOM 3960 C CA . SER A 1 490 ? -39.614 15.423 25.126 1.00 78.75 490 SER A CA 1
ATOM 3961 C C . SER A 1 490 ? -39.043 14.954 26.474 1.00 78.75 490 SER A C 1
ATOM 3963 O O . SER A 1 490 ? -39.360 13.863 26.969 1.00 78.75 490 SER A O 1
ATOM 3965 N N . GLN A 1 491 ? -38.279 15.819 27.150 1.00 83.25 491 GLN A N 1
ATOM 3966 C CA . GLN A 1 491 ? -37.772 15.541 28.496 1.00 83.25 491 GLN A CA 1
ATOM 3967 C C . GLN A 1 491 ? -38.902 15.431 29.534 1.00 83.25 491 GLN A C 1
ATOM 3969 O O . GLN A 1 491 ? -38.844 14.535 30.383 1.00 83.25 491 GLN A O 1
ATOM 3974 N N . VAL A 1 492 ? -39.954 16.258 29.439 1.00 85.38 492 VAL A N 1
ATOM 3975 C CA . VAL A 1 492 ? -41.175 16.131 30.263 1.00 85.38 492 VAL A CA 1
ATOM 3976 C C . VAL A 1 492 ? -41.783 14.741 30.100 1.00 85.38 492 VAL A C 1
ATOM 3978 O O . VAL A 1 492 ? -42.044 14.076 31.102 1.00 85.38 492 VAL A O 1
ATOM 3981 N N . SER A 1 493 ? -41.940 14.254 28.862 1.00 82.31 493 SER A N 1
ATOM 3982 C CA . SER A 1 493 ? -42.491 12.917 28.609 1.00 82.31 493 SER A CA 1
ATOM 3983 C C . SER A 1 493 ? -41.665 11.814 29.279 1.00 82.31 493 SER A C 1
ATOM 3985 O O . SER A 1 493 ? -42.242 10.916 29.897 1.00 82.31 493 SER A O 1
ATOM 3987 N N . SER A 1 494 ? -40.334 11.886 29.196 1.00 81.31 494 SER A N 1
ATOM 3988 C CA . SER A 1 494 ? -39.434 10.909 29.823 1.00 81.31 494 SER A CA 1
ATOM 3989 C C . SER A 1 494 ? -39.544 10.915 31.354 1.00 81.31 494 SER A C 1
ATOM 3991 O O . SER A 1 494 ? -39.670 9.857 31.980 1.00 81.31 494 SER A O 1
ATOM 3993 N N . LYS A 1 495 ? -39.529 12.102 31.980 1.00 85.12 495 LYS A N 1
ATOM 3994 C CA . LYS A 1 495 ? -39.609 12.237 33.445 1.00 85.12 495 LYS A CA 1
ATOM 3995 C C . LYS A 1 495 ? -40.991 11.872 33.989 1.00 85.12 495 LYS A C 1
ATOM 3997 O O . LYS A 1 495 ? -41.058 11.181 35.002 1.00 85.12 495 LYS A O 1
ATOM 4002 N N . ALA A 1 496 ? -42.067 12.237 33.294 1.00 82.25 496 ALA A N 1
ATOM 4003 C CA . ALA A 1 496 ? -43.430 11.852 33.659 1.00 82.25 496 ALA A CA 1
ATOM 4004 C C . ALA A 1 496 ? -43.631 10.325 33.590 1.00 82.25 496 ALA A C 1
ATOM 4006 O O . ALA A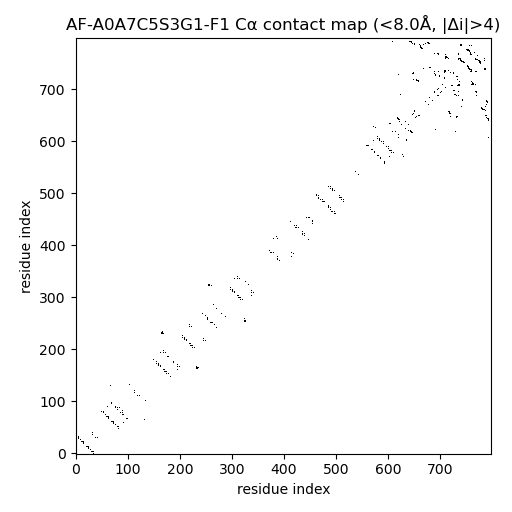 1 496 ? -44.168 9.730 34.523 1.00 82.25 496 ALA A O 1
ATOM 4007 N N . ALA A 1 497 ? -43.102 9.661 32.553 1.00 77.81 497 ALA A N 1
ATOM 4008 C CA . ALA A 1 497 ? -43.139 8.199 32.456 1.00 77.81 497 ALA A CA 1
ATOM 4009 C C . ALA A 1 497 ? -42.370 7.519 33.608 1.00 77.81 497 ALA A C 1
ATOM 4011 O O . ALA A 1 497 ? -42.851 6.553 34.204 1.00 77.81 497 ALA A O 1
ATOM 4012 N N . ALA A 1 498 ? -41.200 8.051 33.981 1.00 79.88 498 ALA A N 1
ATOM 4013 C CA . ALA A 1 498 ? -40.407 7.542 35.104 1.00 79.88 498 ALA A CA 1
ATOM 4014 C C . ALA A 1 498 ? -41.080 7.746 36.480 1.00 79.88 498 ALA A C 1
ATOM 4016 O O . ALA A 1 498 ? -40.848 6.959 37.402 1.00 79.88 498 ALA A O 1
ATOM 4017 N N . ALA A 1 499 ? -41.941 8.760 36.626 1.00 80.06 499 ALA A N 1
ATOM 4018 C CA . ALA A 1 499 ? -42.731 8.990 37.838 1.00 80.06 499 ALA A CA 1
ATOM 4019 C C . ALA A 1 499 ? -43.831 7.931 38.052 1.00 80.06 499 ALA A C 1
ATOM 4021 O O . ALA A 1 499 ? -44.304 7.749 39.177 1.00 80.06 499 ALA A O 1
ATOM 4022 N N . GLY A 1 500 ? -44.189 7.171 37.010 1.00 68.19 500 GLY A N 1
ATOM 4023 C CA . GLY A 1 500 ? -45.205 6.123 37.083 1.00 68.19 500 GLY A CA 1
ATOM 4024 C C . GLY A 1 500 ? -46.616 6.663 37.312 1.00 68.19 500 GLY A C 1
ATOM 4025 O O . GLY A 1 500 ? -47.414 5.974 37.953 1.00 68.19 500 GLY A O 1
ATOM 4026 N N . ASP A 1 501 ? -46.901 7.881 36.835 1.00 59.22 501 ASP A N 1
ATOM 4027 C CA . ASP A 1 501 ? -48.264 8.401 36.750 1.00 59.22 501 ASP A CA 1
ATOM 4028 C C . ASP A 1 501 ? -49.086 7.449 35.880 1.00 59.22 501 ASP A C 1
ATOM 4030 O O . ASP A 1 501 ? -48.834 7.288 34.691 1.00 59.22 501 ASP A O 1
ATOM 4034 N N . LYS A 1 502 ? -50.009 6.731 36.528 1.00 47.66 502 LYS A N 1
ATOM 4035 C CA . LYS A 1 502 ? -50.872 5.727 35.894 1.00 47.66 502 LYS A CA 1
ATOM 4036 C C . LYS A 1 502 ? -51.988 6.336 35.049 1.00 47.66 502 LYS A C 1
ATOM 4038 O O . LYS A 1 502 ? -52.669 5.590 34.357 1.00 47.66 502 LYS A O 1
ATOM 4043 N N . ASP A 1 503 ? -52.134 7.653 35.084 1.00 49.56 503 ASP A N 1
ATOM 4044 C CA . ASP A 1 503 ? -52.920 8.372 34.101 1.00 49.56 503 ASP A CA 1
ATOM 4045 C C . ASP A 1 503 ? -51.937 8.881 33.052 1.00 49.56 503 ASP A C 1
ATOM 4047 O O . ASP A 1 503 ? -51.216 9.854 33.275 1.00 49.56 503 ASP A O 1
ATOM 4051 N N . ASP A 1 504 ? -51.911 8.206 31.904 1.00 53.69 504 ASP A N 1
ATOM 4052 C CA . ASP A 1 504 ? -51.101 8.502 30.715 1.00 53.69 504 ASP A CA 1
ATOM 4053 C C . ASP A 1 504 ? -51.172 9.973 30.237 1.00 53.69 504 ASP A C 1
ATOM 4055 O O . ASP A 1 504 ? -50.459 10.359 29.314 1.00 53.69 504 ASP A O 1
ATOM 4059 N N . SER A 1 505 ? -51.990 10.832 30.856 1.00 63.66 505 SER A N 1
ATOM 4060 C CA . SER A 1 505 ? -52.327 12.169 30.375 1.00 63.66 505 SER A CA 1
ATOM 4061 C C . SER A 1 505 ? -51.143 13.132 30.332 1.00 63.66 505 SER A C 1
ATOM 4063 O O . SER A 1 505 ? -51.009 13.836 29.342 1.00 63.66 505 SER A O 1
ATOM 4065 N N . SER A 1 506 ? -50.244 13.165 31.325 1.00 67.38 506 SER A N 1
ATOM 4066 C CA . SER A 1 506 ? -49.161 14.171 31.339 1.00 67.38 506 SER A CA 1
ATOM 4067 C C . SER A 1 506 ? -48.033 13.840 30.358 1.00 67.38 506 SER A C 1
ATOM 4069 O O . SER A 1 506 ? -47.544 14.720 29.648 1.00 67.38 506 SER A O 1
ATOM 4071 N N . ALA A 1 507 ? -47.640 12.565 30.268 1.00 70.50 507 ALA A N 1
ATOM 4072 C CA . ALA A 1 507 ? -46.643 12.119 29.296 1.00 70.50 507 ALA A CA 1
ATOM 4073 C C . ALA A 1 507 ? -47.209 12.132 27.866 1.00 70.50 507 ALA A C 1
ATOM 4075 O O . ALA A 1 507 ? -46.512 12.552 26.941 1.00 70.50 507 ALA A O 1
ATOM 4076 N N . ALA A 1 508 ? -48.469 11.720 27.678 1.00 70.94 508 ALA A N 1
ATOM 4077 C CA . ALA A 1 508 ? -49.137 11.785 26.381 1.00 70.94 508 ALA A CA 1
ATOM 4078 C C . ALA A 1 508 ? -49.413 13.229 25.940 1.00 70.94 508 ALA A C 1
ATOM 4080 O O . ALA A 1 508 ? -49.206 13.535 24.771 1.00 70.94 508 ALA A O 1
ATOM 4081 N N . ALA A 1 509 ? -49.793 14.135 26.848 1.00 77.38 509 ALA A N 1
ATOM 4082 C CA . ALA A 1 509 ? -49.975 15.554 26.534 1.00 77.38 509 ALA A CA 1
ATOM 4083 C C . ALA A 1 509 ? -48.660 16.205 26.096 1.00 77.38 509 ALA A C 1
ATOM 4085 O O . ALA A 1 509 ? -48.641 16.916 25.097 1.00 77.38 509 ALA A O 1
ATOM 4086 N N . ALA A 1 510 ? -47.545 15.904 26.774 1.00 78.44 510 ALA A N 1
ATOM 4087 C CA . ALA A 1 510 ? -46.229 16.383 26.356 1.00 78.44 510 ALA A CA 1
ATOM 4088 C C . ALA A 1 510 ? -45.850 15.859 24.957 1.00 78.44 510 ALA A C 1
ATOM 4090 O O . ALA A 1 510 ? -45.405 16.631 24.113 1.00 78.44 510 ALA A O 1
ATOM 4091 N N . LYS A 1 511 ? -46.106 14.573 24.666 1.00 73.44 511 LYS A N 1
ATOM 4092 C CA . LYS A 1 511 ? -45.925 14.005 23.316 1.00 73.44 511 LYS A CA 1
ATOM 4093 C C . LYS A 1 511 ? -46.827 14.670 22.273 1.00 73.44 511 LYS A C 1
ATOM 4095 O O . LYS A 1 511 ? -46.362 14.972 21.179 1.00 73.44 511 LYS A O 1
ATOM 4100 N N . SER A 1 512 ? -48.094 14.916 22.604 1.00 74.56 512 SER A N 1
ATOM 4101 C CA . SER A 1 512 ? -49.041 15.606 21.720 1.00 74.56 512 SER A CA 1
ATOM 4102 C C . SER A 1 512 ? -48.568 17.023 21.409 1.00 74.56 512 SER A C 1
ATOM 4104 O O . SER A 1 512 ? -48.592 17.441 20.255 1.00 74.56 512 SER A O 1
ATOM 4106 N N . ARG A 1 513 ? -48.048 17.738 22.414 1.00 80.56 513 ARG A N 1
ATOM 4107 C CA . ARG A 1 513 ? -47.544 19.099 22.233 1.00 80.56 513 ARG A CA 1
ATOM 4108 C C . ARG A 1 513 ? -46.284 19.150 21.372 1.00 80.56 513 ARG A C 1
ATOM 4110 O O . ARG A 1 513 ? -46.189 20.004 20.497 1.00 80.56 513 ARG A O 1
ATOM 4117 N N . VAL A 1 514 ? -45.374 18.182 21.529 1.00 75.19 514 VAL A N 1
ATOM 4118 C CA . VAL A 1 514 ? -44.235 17.993 20.610 1.00 75.19 514 VAL A CA 1
ATOM 4119 C C . VAL A 1 514 ? -44.730 17.846 19.169 1.00 75.19 514 VAL A C 1
ATOM 4121 O O . VAL A 1 514 ? -44.235 18.536 18.285 1.00 75.19 514 VAL A O 1
ATOM 4124 N N . LEU A 1 515 ? -45.744 17.012 18.920 1.00 68.44 515 LEU A N 1
ATOM 4125 C CA . LEU A 1 515 ? -46.302 16.817 17.574 1.00 68.44 515 LEU A CA 1
ATOM 4126 C C . LEU A 1 515 ? -46.920 18.099 16.987 1.00 68.44 515 LEU A C 1
ATOM 4128 O O . LEU A 1 515 ? -46.761 18.369 15.797 1.00 68.44 515 LEU A O 1
ATOM 4132 N N . GLU A 1 516 ? -47.599 18.909 17.798 1.00 73.19 516 GLU A N 1
ATOM 4133 C CA . GLU A 1 516 ? -48.174 20.194 17.371 1.00 73.19 516 GLU A CA 1
ATOM 4134 C C . GLU A 1 516 ? -47.102 21.237 17.018 1.00 73.19 516 GLU A C 1
ATOM 4136 O O . GLU A 1 516 ? -47.203 21.908 15.984 1.00 73.19 516 GLU A O 1
ATOM 4141 N N . ILE A 1 517 ? -46.041 21.330 17.824 1.00 70.88 517 ILE A N 1
ATOM 4142 C CA . ILE A 1 517 ? -44.896 22.212 17.560 1.00 70.88 517 ILE A CA 1
ATOM 4143 C C . ILE A 1 517 ? -44.180 21.786 16.272 1.00 70.88 517 ILE A C 1
ATOM 4145 O O . ILE A 1 517 ? -43.881 22.621 15.418 1.00 70.88 517 ILE A O 1
ATOM 4149 N N . LEU A 1 518 ? -43.983 20.481 16.069 1.00 63.53 518 LEU A N 1
ATOM 4150 C CA . LEU A 1 518 ? -43.371 19.941 14.850 1.00 63.53 518 LEU A CA 1
ATOM 4151 C C . LEU A 1 518 ? -44.208 20.222 13.599 1.00 63.53 518 LEU A C 1
ATOM 4153 O O . LEU A 1 518 ? -43.651 20.589 12.568 1.00 63.53 518 LEU A O 1
ATOM 4157 N N . ASN A 1 519 ? -45.537 20.114 13.684 1.00 60.91 519 ASN A N 1
ATOM 4158 C CA . ASN A 1 519 ? -46.432 20.484 12.582 1.00 60.91 519 ASN A CA 1
ATOM 4159 C C . ASN A 1 519 ? -46.347 21.981 12.240 1.00 60.91 519 ASN A C 1
ATOM 4161 O O . ASN A 1 519 ? -46.519 22.365 11.083 1.00 60.91 519 ASN A O 1
ATOM 4165 N N . THR A 1 520 ? -46.062 22.825 13.232 1.00 64.94 520 THR A N 1
ATOM 4166 C CA . THR A 1 520 ? -45.864 24.268 13.040 1.00 64.94 520 THR A CA 1
ATOM 4167 C C . THR A 1 520 ? -44.517 24.559 12.367 1.00 64.94 520 THR A C 1
ATOM 4169 O O . THR A 1 520 ? -44.469 25.345 11.420 1.00 64.94 520 THR A O 1
ATOM 4172 N N . LEU A 1 521 ? -43.450 23.853 12.763 1.00 57.09 521 LEU A N 1
ATOM 4173 C CA . LEU A 1 521 ? -42.121 23.901 12.128 1.00 57.09 521 LEU A CA 1
ATOM 4174 C C . LEU A 1 521 ? -42.103 23.323 10.696 1.00 57.09 521 LEU A C 1
ATOM 4176 O O . LEU A 1 521 ? -41.277 23.714 9.868 1.00 57.09 521 LEU A O 1
ATOM 4180 N N . ALA A 1 522 ? -43.028 22.411 10.386 1.00 51.19 522 ALA A N 1
ATOM 4181 C CA . ALA A 1 522 ? -43.149 21.737 9.093 1.00 51.19 522 ALA A CA 1
ATOM 4182 C C . ALA A 1 522 ? -43.803 22.582 7.980 1.00 51.19 522 ALA A C 1
ATOM 4184 O O . ALA A 1 522 ? -43.946 22.089 6.860 1.00 51.19 522 ALA A O 1
ATOM 4185 N N . ARG A 1 523 ? -44.180 23.847 8.231 1.00 55.47 523 ARG A N 1
ATOM 4186 C CA . ARG A 1 523 ? -44.698 24.730 7.170 1.00 55.47 523 ARG A CA 1
ATOM 4187 C C . ARG A 1 523 ? -43.623 25.028 6.100 1.00 55.47 523 ARG A C 1
ATOM 4189 O O . ARG A 1 523 ? -42.426 25.030 6.413 1.00 55.47 523 ARG A O 1
ATOM 4196 N N . PRO A 1 524 ? -44.024 25.203 4.827 1.00 47.81 524 PRO A N 1
ATOM 4197 C CA . PRO A 1 524 ? -43.155 24.938 3.689 1.00 47.81 524 PRO A CA 1
ATOM 4198 C C . PRO A 1 524 ? -42.447 26.202 3.215 1.00 47.81 524 PRO A C 1
ATOM 4200 O O . PRO A 1 524 ? -43.059 26.988 2.508 1.00 47.81 524 PRO A O 1
A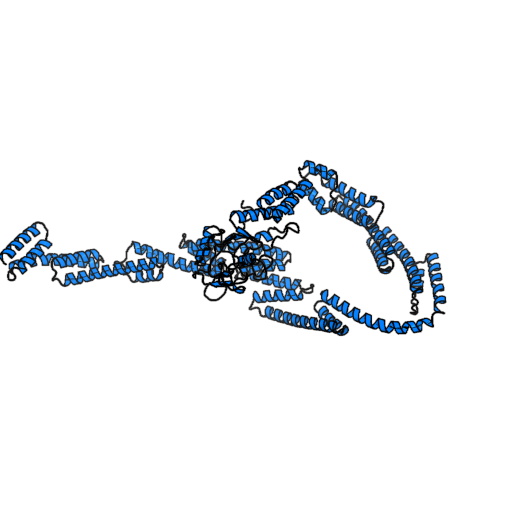TOM 4203 N N . GLU A 1 525 ? -41.156 26.362 3.522 1.00 49.41 525 GLU A N 1
ATOM 4204 C CA . GLU A 1 525 ? -40.319 27.265 2.714 1.00 49.41 525 GLU A CA 1
ATOM 4205 C C . GLU A 1 525 ? -38.904 26.756 2.377 1.00 49.41 525 GLU A C 1
ATOM 4207 O O . GLU A 1 525 ? -38.353 27.263 1.405 1.00 49.41 525 GLU A O 1
ATOM 4212 N N . LYS A 1 526 ? -38.274 25.777 3.071 1.00 46.59 526 LYS A N 1
ATOM 4213 C CA . LYS A 1 526 ? -36.824 25.509 2.833 1.00 46.59 526 LYS A CA 1
ATOM 4214 C C . LYS A 1 526 ? -36.260 24.077 2.981 1.00 46.59 526 LYS A C 1
ATOM 4216 O O . LYS A 1 526 ? -35.051 23.951 3.145 1.00 46.59 526 LYS A O 1
ATOM 4221 N N . THR A 1 527 ? -37.025 22.981 2.944 1.00 48.88 527 THR A N 1
ATOM 4222 C CA . THR A 1 527 ? -36.392 21.633 3.028 1.00 48.88 527 THR A CA 1
ATOM 4223 C C . THR A 1 527 ? -37.248 20.514 2.435 1.00 48.88 527 THR A C 1
ATOM 4225 O O . THR A 1 527 ? -38.474 20.589 2.515 1.00 48.88 527 THR A O 1
ATOM 4228 N N . ASP A 1 528 ? -36.596 19.488 1.869 1.00 54.28 528 ASP A N 1
ATOM 4229 C CA . ASP A 1 528 ? -37.228 18.260 1.364 1.00 54.28 528 ASP A CA 1
ATOM 4230 C C . ASP A 1 528 ? -38.076 17.616 2.485 1.00 54.28 528 ASP A C 1
ATOM 4232 O O . ASP A 1 528 ? -37.559 17.374 3.587 1.00 54.28 528 ASP A O 1
ATOM 4236 N N . PRO A 1 529 ? -39.377 17.357 2.249 1.00 48.50 529 PRO A N 1
ATOM 4237 C CA . PRO A 1 529 ? -40.271 16.748 3.230 1.00 48.50 529 PRO A CA 1
ATOM 4238 C C . PRO A 1 529 ? -39.737 15.442 3.841 1.00 48.50 529 PRO A C 1
ATOM 4240 O O . PRO A 1 529 ? -40.032 15.156 5.001 1.00 48.50 529 PRO A O 1
ATOM 4243 N N . VAL A 1 530 ? -38.938 14.664 3.100 1.00 50.34 530 VAL A N 1
ATOM 4244 C CA . VAL A 1 530 ? -38.426 13.346 3.520 1.00 50.34 530 VAL A CA 1
ATOM 4245 C C . VAL A 1 530 ? -37.191 13.468 4.422 1.00 50.34 530 VAL A C 1
ATOM 4247 O O . VAL A 1 530 ? -37.091 12.775 5.437 1.00 50.34 530 VAL A O 1
ATOM 4250 N N . GLU A 1 531 ? -36.285 14.399 4.119 1.00 50.47 531 GLU A N 1
ATOM 4251 C CA . GLU A 1 531 ? -35.089 14.684 4.927 1.00 50.47 531 GLU A CA 1
ATOM 4252 C C . GLU A 1 531 ? -35.466 15.265 6.302 1.00 50.47 531 GLU A C 1
ATOM 4254 O O . GLU A 1 531 ? -34.910 14.888 7.337 1.00 50.47 531 GLU A O 1
ATOM 4259 N N . ARG A 1 532 ? -36.508 16.104 6.342 1.00 51.84 532 ARG A N 1
ATOM 4260 C CA . ARG A 1 532 ? -37.067 16.649 7.589 1.00 51.84 532 ARG A CA 1
ATOM 4261 C C . ARG A 1 532 ? -37.689 15.581 8.485 1.00 51.84 532 ARG A C 1
ATOM 4263 O O . ARG A 1 532 ? -37.473 15.610 9.693 1.00 51.84 532 ARG A O 1
ATOM 4270 N N . VAL A 1 533 ? -38.417 14.614 7.925 1.00 49.62 533 VAL A N 1
ATOM 4271 C CA . VAL A 1 533 ? -38.985 13.488 8.695 1.00 49.62 533 VAL A CA 1
ATOM 4272 C C . VAL A 1 533 ? -37.877 12.619 9.303 1.00 49.62 533 VAL A C 1
ATOM 4274 O O . VAL A 1 533 ? -38.031 12.100 10.411 1.00 49.62 533 VAL A O 1
ATOM 4277 N N . PHE A 1 534 ? -36.729 12.514 8.630 1.00 51.53 534 PHE A N 1
ATOM 4278 C CA . PHE A 1 534 ? -35.569 11.778 9.128 1.00 51.53 534 PHE A CA 1
ATOM 4279 C C . PHE A 1 534 ? -34.853 12.500 10.282 1.00 51.53 534 PHE A C 1
ATOM 4281 O O . PHE A 1 534 ? -34.532 11.870 11.290 1.00 51.53 534 PHE A O 1
ATOM 4288 N N . LEU A 1 535 ? -34.706 13.826 10.200 1.00 49.44 535 LEU A N 1
ATOM 4289 C CA . LEU A 1 535 ? -34.212 14.654 11.310 1.00 49.44 535 LEU A CA 1
ATOM 4290 C C . LEU A 1 535 ? -35.142 14.581 12.536 1.00 49.44 535 LEU A C 1
ATOM 4292 O O . LEU A 1 535 ? -34.676 14.511 13.671 1.00 49.44 535 LEU A O 1
ATOM 4296 N N . ILE A 1 536 ? -36.458 14.508 12.313 1.00 49.31 536 ILE A N 1
ATOM 4297 C CA . ILE A 1 536 ? -37.475 14.343 13.366 1.00 49.31 536 ILE A CA 1
ATOM 4298 C C . ILE A 1 536 ? -37.392 12.947 14.020 1.00 49.31 536 ILE A C 1
ATOM 4300 O O . ILE A 1 536 ? -37.518 12.830 15.241 1.00 49.31 536 ILE A O 1
ATOM 4304 N N . LYS A 1 537 ? -37.127 11.890 13.236 1.00 52.94 537 LYS A N 1
ATOM 4305 C CA . LYS A 1 537 ? -36.889 10.515 13.721 1.00 52.94 537 LYS A CA 1
ATOM 4306 C C . LYS A 1 537 ? -35.664 10.442 14.637 1.00 52.94 537 LYS A C 1
ATOM 4308 O O . LYS A 1 537 ? -35.727 9.807 15.691 1.00 52.94 537 LYS A O 1
ATOM 4313 N N . GLU A 1 538 ? -34.569 11.084 14.239 1.00 49.53 538 GLU A N 1
ATOM 4314 C CA . GLU A 1 538 ? -33.302 11.067 14.976 1.00 49.53 538 GLU A CA 1
ATOM 4315 C C . GLU A 1 538 ? -33.351 11.943 16.239 1.00 49.53 538 GLU A C 1
ATOM 4317 O O . GLU A 1 538 ? -32.838 11.545 17.284 1.00 49.53 538 GLU A O 1
ATOM 4322 N N . ALA A 1 539 ? -34.046 13.084 16.186 1.00 44.34 539 ALA A N 1
ATOM 4323 C CA . ALA A 1 539 ? -34.167 14.005 17.316 1.00 44.34 539 ALA A CA 1
ATOM 4324 C C . ALA A 1 539 ? -35.100 13.513 18.444 1.00 44.34 539 ALA A C 1
ATOM 4326 O O . ALA A 1 539 ? -34.938 13.939 19.588 1.00 44.34 539 ALA A O 1
ATOM 4327 N N . LEU A 1 540 ? -36.082 12.644 18.155 1.00 46.41 540 LEU A N 1
ATOM 4328 C CA . LEU A 1 540 ? -37.182 12.351 19.095 1.00 46.41 540 LEU A CA 1
ATOM 4329 C C . LEU A 1 540 ? -37.357 10.882 19.499 1.00 46.41 540 LEU A C 1
ATOM 4331 O O . LEU A 1 540 ? -38.058 10.621 20.476 1.00 46.41 540 LEU A O 1
ATOM 4335 N N . GLY A 1 541 ? -36.750 9.919 18.795 1.00 50.97 541 GLY A N 1
ATOM 4336 C CA . GLY A 1 541 ? -36.749 8.506 19.207 1.00 50.97 541 GLY A CA 1
ATOM 4337 C C . GLY A 1 541 ? -38.139 7.857 19.357 1.00 50.97 541 GLY A C 1
ATOM 4338 O O . GLY A 1 541 ? -38.367 7.133 20.327 1.00 50.97 541 GLY A O 1
ATOM 4339 N N . ILE A 1 542 ? -39.075 8.125 18.438 1.00 47.53 542 ILE A N 1
ATOM 4340 C CA . ILE A 1 542 ? -40.467 7.622 18.479 1.00 47.53 542 ILE A CA 1
ATOM 4341 C C . ILE A 1 542 ? -40.632 6.324 17.649 1.00 47.53 542 ILE A C 1
ATOM 4343 O O . ILE A 1 542 ? -40.002 6.165 16.605 1.00 47.53 542 ILE A O 1
ATOM 4347 N N . ASP A 1 543 ? -41.495 5.414 18.126 1.00 46.06 543 ASP A N 1
ATOM 4348 C CA . ASP A 1 543 ? -41.860 4.100 17.549 1.00 46.06 543 ASP A CA 1
ATOM 4349 C C . ASP A 1 543 ? -42.740 4.226 16.267 1.00 46.06 543 ASP A C 1
ATOM 4351 O O . ASP A 1 543 ? -43.532 5.169 16.162 1.00 46.06 543 ASP A O 1
ATOM 4355 N N . PRO A 1 544 ? -42.655 3.306 15.278 1.00 42.06 544 PRO A N 1
ATOM 4356 C CA . PRO A 1 544 ? -42.997 3.543 13.871 1.00 42.06 544 PRO A CA 1
ATOM 4357 C C . PRO A 1 544 ? -44.488 3.426 13.493 1.00 42.06 544 PRO A C 1
ATOM 4359 O O . PRO A 1 544 ? -44.816 3.430 12.309 1.00 42.06 544 PRO A O 1
ATOM 4362 N N . LEU A 1 545 ? -45.419 3.348 14.447 1.00 44.91 545 LEU A N 1
ATOM 4363 C CA . LEU A 1 545 ? -46.851 3.124 14.173 1.00 44.91 545 LEU A CA 1
ATOM 4364 C C . LEU A 1 545 ? -47.696 4.409 14.208 1.00 44.91 545 LEU A C 1
ATOM 4366 O O . LEU A 1 545 ? -48.767 4.441 14.811 1.00 44.91 545 LEU A O 1
ATOM 4370 N N . TYR A 1 546 ? -47.240 5.477 13.545 1.00 49.91 546 TYR A N 1
ATOM 4371 C CA . TYR A 1 546 ? -48.048 6.688 13.366 1.00 49.91 546 TYR A CA 1
ATOM 4372 C C . TYR A 1 546 ? -48.826 6.634 12.033 1.00 49.91 546 TYR A C 1
ATOM 4374 O O . TYR A 1 546 ? -48.202 6.686 10.970 1.00 49.91 546 TYR A O 1
ATOM 4382 N N . PRO A 1 547 ? -50.175 6.578 12.033 1.00 46.34 547 PRO A N 1
ATOM 4383 C CA . PRO A 1 547 ? -50.980 6.387 10.816 1.00 46.34 547 PRO A CA 1
ATOM 4384 C C . PRO A 1 547 ? -50.782 7.457 9.729 1.00 46.34 547 PRO A C 1
ATOM 4386 O O . PRO A 1 547 ? -50.919 7.182 8.542 1.00 46.34 547 PRO A O 1
ATOM 4389 N N . ARG A 1 548 ? -50.395 8.683 10.103 1.00 47.25 548 ARG A N 1
ATOM 4390 C CA . ARG A 1 548 ? -50.117 9.766 9.142 1.00 47.25 548 ARG A CA 1
ATOM 4391 C C . ARG A 1 548 ? -48.765 9.608 8.434 1.00 47.25 548 ARG A C 1
ATOM 4393 O O . ARG A 1 548 ? -48.592 10.135 7.341 1.00 47.25 548 ARG A O 1
ATOM 4400 N N . LEU A 1 549 ? -47.832 8.858 9.031 1.00 49.28 549 LEU A N 1
ATOM 4401 C CA . LEU A 1 549 ? -46.562 8.488 8.405 1.00 49.28 549 LEU A CA 1
ATOM 4402 C C . LEU A 1 549 ? -46.806 7.492 7.263 1.00 49.28 549 LEU A C 1
ATOM 4404 O O . LEU A 1 549 ? -46.204 7.624 6.207 1.00 49.28 549 LEU A O 1
ATOM 4408 N N . GLN A 1 550 ? -47.744 6.554 7.439 1.00 50.34 550 GLN A N 1
ATOM 4409 C CA . GLN A 1 550 ? -48.117 5.585 6.403 1.00 50.34 550 GLN A CA 1
ATOM 4410 C C . GLN A 1 550 ? -48.708 6.262 5.157 1.00 50.34 550 GLN A C 1
ATOM 4412 O O . GLN A 1 550 ? -48.368 5.874 4.042 1.00 50.34 550 GLN A O 1
ATOM 4417 N N . GLU A 1 551 ? -49.518 7.313 5.319 1.00 51.91 551 GLU A N 1
ATOM 4418 C CA . GLU A 1 551 ? -50.080 8.047 4.175 1.00 51.91 551 GLU A CA 1
ATOM 4419 C C . GLU A 1 551 ? -49.027 8.905 3.445 1.00 51.91 551 GLU A C 1
ATOM 4421 O O . GLU A 1 551 ? -49.019 8.949 2.218 1.00 51.91 551 GLU A O 1
ATOM 4426 N N . LEU A 1 552 ? -48.076 9.512 4.168 1.00 49.41 552 LEU A N 1
ATOM 4427 C CA . LEU A 1 552 ? -46.950 10.248 3.565 1.00 49.41 552 LEU A CA 1
ATOM 4428 C C . LEU A 1 552 ? -45.962 9.317 2.835 1.00 49.41 552 LEU A C 1
ATOM 4430 O O . LEU A 1 552 ? -45.452 9.662 1.772 1.00 49.41 552 LEU A O 1
ATOM 4434 N N . VAL A 1 553 ? -45.739 8.111 3.364 1.00 51.19 553 VAL A N 1
ATOM 4435 C CA . VAL A 1 553 ? -44.929 7.047 2.737 1.00 51.19 553 VAL A CA 1
ATOM 4436 C C . VAL A 1 553 ? -45.584 6.544 1.448 1.00 51.19 553 VAL A C 1
ATOM 4438 O O . VAL A 1 553 ? -44.903 6.375 0.435 1.00 51.19 553 VAL A O 1
ATOM 4441 N N . ARG A 1 554 ? -46.916 6.399 1.449 1.00 52.53 554 ARG A N 1
ATOM 4442 C CA . ARG A 1 554 ? -47.708 5.998 0.277 1.00 52.53 554 ARG A CA 1
ATOM 4443 C C . ARG A 1 554 ? -47.693 7.051 -0.836 1.00 52.53 554 ARG A C 1
ATOM 4445 O O . ARG A 1 554 ? -47.705 6.689 -2.007 1.00 52.53 554 ARG A O 1
ATOM 4452 N N . GLN A 1 555 ? -47.622 8.335 -0.484 1.00 54.28 555 GLN A N 1
ATOM 4453 C CA . GLN A 1 555 ? -47.511 9.444 -1.441 1.00 54.28 555 GLN A CA 1
ATOM 4454 C C . GLN A 1 555 ? -46.092 9.606 -2.021 1.00 54.28 555 GLN A C 1
ATOM 4456 O O . GLN A 1 555 ? -45.950 10.138 -3.119 1.00 54.28 555 GLN A O 1
ATOM 4461 N N . GLY A 1 556 ? -45.055 9.116 -1.326 1.00 56.94 556 GLY A N 1
ATOM 4462 C CA . GLY A 1 556 ? -43.651 9.155 -1.766 1.00 56.94 556 GLY A CA 1
ATOM 4463 C C . GLY A 1 556 ? -43.152 7.921 -2.535 1.00 56.94 556 GLY A C 1
ATOM 4464 O O . GLY A 1 556 ? -42.025 7.938 -3.018 1.00 56.94 556 GLY A O 1
ATOM 4465 N N . GLY A 1 557 ? -43.955 6.856 -2.656 1.00 58.88 557 GLY A N 1
ATOM 4466 C CA . GLY A 1 557 ? -43.591 5.636 -3.398 1.00 58.88 557 GLY A CA 1
ATOM 4467 C C . GLY A 1 557 ? -42.622 4.681 -2.679 1.00 58.88 557 GLY A C 1
ATOM 4468 O O . GLY A 1 557 ? -42.110 3.755 -3.306 1.00 58.88 557 GLY A O 1
ATOM 4469 N N . TYR A 1 558 ? -42.378 4.874 -1.381 1.00 65.38 558 TYR A N 1
ATOM 4470 C CA . TYR A 1 558 ? -41.457 4.055 -0.582 1.00 65.38 558 TYR A CA 1
ATOM 4471 C C . TYR A 1 558 ? -42.178 2.862 0.068 1.00 65.38 558 TYR A C 1
ATOM 4473 O O . TYR A 1 558 ? -43.324 2.980 0.500 1.00 65.38 558 TYR A O 1
ATOM 4481 N N . ASN A 1 559 ? -41.514 1.704 0.159 1.00 74.44 559 ASN A N 1
ATOM 4482 C CA . ASN A 1 559 ? -42.087 0.474 0.722 1.00 74.44 559 ASN A CA 1
ATOM 4483 C C . ASN A 1 559 ? -41.057 -0.249 1.602 1.00 74.44 559 ASN A C 1
ATOM 4485 O O . ASN A 1 559 ? -40.243 -1.036 1.119 1.00 74.44 559 ASN A O 1
ATOM 4489 N N . PHE A 1 560 ? -41.110 0.017 2.907 1.00 73.12 560 PHE A N 1
ATOM 4490 C CA . PHE A 1 560 ? -40.135 -0.484 3.880 1.00 73.12 560 PHE A CA 1
ATOM 4491 C C . PHE A 1 560 ? -40.188 -1.999 4.091 1.00 73.12 560 PHE A C 1
ATOM 4493 O O . PHE A 1 560 ? -39.154 -2.617 4.338 1.00 73.12 560 PHE A O 1
ATOM 4500 N N . GLU A 1 561 ? -41.371 -2.607 3.988 1.00 75.81 561 GLU A N 1
ATOM 4501 C CA . GLU A 1 561 ? -41.532 -4.056 4.141 1.00 75.81 561 GLU A CA 1
ATOM 4502 C C . GLU A 1 561 ? -40.876 -4.791 2.966 1.00 75.81 561 GLU A C 1
ATOM 4504 O O . GLU A 1 561 ? -40.039 -5.672 3.171 1.00 75.81 561 GLU A O 1
ATOM 4509 N N . ALA A 1 562 ? -41.142 -4.332 1.739 1.00 81.44 562 ALA A N 1
ATOM 4510 C CA . ALA A 1 562 ? -40.466 -4.837 0.548 1.00 81.44 562 ALA A CA 1
ATOM 4511 C C . ALA A 1 562 ? -38.955 -4.543 0.577 1.00 81.44 562 ALA A C 1
ATOM 4513 O O . ALA A 1 562 ? -38.152 -5.394 0.197 1.00 81.44 562 ALA A O 1
ATOM 4514 N N . ALA A 1 563 ? -38.537 -3.372 1.072 1.00 84.75 563 ALA A N 1
ATOM 4515 C CA . ALA A 1 563 ? -37.121 -3.037 1.224 1.00 84.75 563 ALA A CA 1
ATOM 4516 C C . ALA A 1 563 ? -36.399 -3.993 2.192 1.00 84.75 563 ALA A C 1
ATOM 4518 O O . ALA A 1 563 ? -35.288 -4.444 1.903 1.00 84.75 563 ALA A O 1
ATOM 4519 N N . ALA A 1 564 ? -37.035 -4.347 3.315 1.00 82.19 564 ALA A N 1
ATOM 4520 C CA . ALA A 1 564 ? -36.501 -5.301 4.284 1.00 82.19 564 ALA A CA 1
ATOM 4521 C C . ALA A 1 564 ? -36.402 -6.724 3.707 1.00 82.19 564 ALA A C 1
ATOM 4523 O O . ALA A 1 564 ? -35.396 -7.407 3.924 1.00 82.19 564 ALA A O 1
ATOM 4524 N N . GLU A 1 565 ? -37.397 -7.160 2.929 1.00 89.38 565 GLU A N 1
ATOM 4525 C CA . GLU A 1 565 ? -37.360 -8.445 2.223 1.00 89.38 565 GLU A CA 1
ATOM 4526 C C . GLU A 1 565 ? -36.206 -8.499 1.211 1.00 89.38 565 GLU A C 1
ATOM 4528 O O . GLU A 1 565 ? -35.420 -9.452 1.208 1.00 89.38 565 GLU A O 1
ATOM 4533 N N . LYS A 1 566 ? -36.058 -7.452 0.389 1.00 92.75 566 LYS A N 1
ATOM 4534 C CA . LYS A 1 566 ? -34.979 -7.342 -0.602 1.00 92.75 566 LYS A CA 1
ATOM 4535 C C . LYS A 1 566 ? -33.609 -7.297 0.062 1.00 92.75 566 LYS A C 1
ATOM 4537 O O . LYS A 1 566 ? -32.701 -7.990 -0.385 1.00 92.75 566 LYS A O 1
ATOM 4542 N N . LEU A 1 567 ? -33.457 -6.562 1.164 1.00 90.44 567 LEU A N 1
ATOM 4543 C CA . LEU A 1 567 ? -32.219 -6.551 1.943 1.00 90.44 567 LEU A CA 1
ATOM 4544 C C . LEU A 1 567 ? -31.851 -7.961 2.432 1.00 90.44 567 LEU A C 1
ATOM 4546 O O . LEU A 1 567 ? -30.714 -8.387 2.242 1.00 90.44 567 LEU A O 1
ATOM 4550 N N . ARG A 1 568 ? -32.811 -8.712 2.993 1.00 90.44 568 ARG A N 1
ATOM 4551 C CA . ARG A 1 568 ? -32.595 -10.099 3.442 1.00 90.44 568 ARG A CA 1
ATOM 4552 C C . ARG A 1 568 ? -32.168 -11.012 2.290 1.00 90.44 568 ARG A C 1
ATOM 4554 O O . ARG A 1 568 ? -31.218 -11.773 2.436 1.00 90.44 568 ARG A O 1
ATOM 4561 N N . LEU A 1 569 ? -32.836 -10.919 1.141 1.00 92.69 569 LEU A N 1
ATOM 4562 C CA . LEU A 1 569 ? -32.483 -11.706 -0.041 1.00 92.69 569 LEU A CA 1
ATOM 4563 C C . LEU A 1 569 ? -31.092 -11.329 -0.581 1.00 92.69 569 LEU A C 1
ATOM 4565 O O . LEU A 1 569 ? -30.311 -12.200 -0.956 1.00 92.69 569 LEU A O 1
ATOM 4569 N N . GLY A 1 570 ? -30.757 -10.037 -0.589 1.00 91.88 570 GLY A N 1
ATOM 4570 C CA . GLY A 1 570 ? -29.433 -9.546 -0.963 1.00 91.88 570 GLY A CA 1
ATOM 4571 C C . GLY A 1 570 ? -28.331 -10.078 -0.043 1.00 91.88 570 GLY A C 1
ATOM 4572 O O . GLY A 1 570 ? -27.283 -10.497 -0.529 1.00 91.88 570 GLY A O 1
ATOM 4573 N N . GLU A 1 571 ? -28.587 -10.136 1.268 1.00 89.44 571 GLU A N 1
ATOM 4574 C CA . GLU A 1 571 ? -27.692 -10.756 2.256 1.00 89.44 571 GLU A CA 1
ATOM 4575 C C . GLU A 1 571 ? -27.449 -12.239 1.967 1.00 89.44 571 GLU A C 1
ATOM 4577 O O . GLU A 1 571 ? -26.300 -12.676 1.954 1.00 89.44 571 GLU A O 1
ATOM 4582 N N . GLU A 1 572 ? -28.504 -13.001 1.670 1.00 89.94 572 GLU A N 1
ATOM 4583 C CA . GLU A 1 572 ? -28.389 -14.420 1.313 1.00 89.94 572 GLU A CA 1
ATOM 4584 C C . GLU A 1 572 ? -27.556 -14.629 0.045 1.00 89.94 572 GLU A C 1
ATOM 4586 O O . GLU A 1 572 ? -26.713 -15.527 -0.006 1.00 89.94 572 GLU A O 1
ATOM 4591 N N . MET A 1 573 ? -27.743 -13.779 -0.970 1.00 91.69 573 MET A N 1
ATOM 4592 C CA . MET A 1 573 ? -26.961 -13.846 -2.207 1.00 91.69 573 MET A CA 1
ATOM 4593 C C . MET A 1 573 ? -25.487 -13.496 -1.973 1.00 91.69 573 MET A C 1
ATOM 4595 O O . MET A 1 573 ? -24.614 -14.155 -2.541 1.00 91.69 573 MET A O 1
ATOM 4599 N N . LEU A 1 574 ? -25.190 -12.510 -1.119 1.00 87.56 574 LEU A N 1
ATOM 4600 C CA . LEU A 1 574 ? -23.816 -12.185 -0.723 1.00 87.56 574 LEU A CA 1
ATOM 4601 C C . LEU A 1 574 ? -23.153 -13.327 0.048 1.00 87.56 574 LEU A C 1
ATOM 4603 O O . LEU A 1 574 ? -22.020 -13.688 -0.269 1.00 87.56 574 LEU A O 1
ATOM 4607 N N . ASP A 1 575 ? -23.856 -13.917 1.016 1.00 83.00 575 ASP A N 1
ATOM 4608 C CA . ASP A 1 575 ? -23.358 -15.050 1.804 1.00 83.00 575 ASP A CA 1
ATOM 4609 C C . ASP A 1 575 ? -23.128 -16.295 0.927 1.00 83.00 575 ASP A C 1
ATOM 4611 O O . ASP A 1 575 ? -22.205 -17.072 1.178 1.00 83.00 575 ASP A O 1
ATOM 4615 N N . ALA A 1 576 ? -23.908 -16.457 -0.147 1.00 84.81 576 ALA A N 1
ATOM 4616 C CA . ALA A 1 576 ? -23.698 -17.479 -1.172 1.00 84.81 576 ALA A CA 1
ATOM 4617 C C . ALA A 1 576 ? -22.586 -17.131 -2.189 1.00 84.81 576 ALA A C 1
ATOM 4619 O O . ALA A 1 576 ? -22.306 -17.927 -3.087 1.00 84.81 576 ALA A O 1
ATOM 4620 N N . GLY A 1 577 ? -21.957 -15.953 -2.091 1.00 84.62 577 GLY A N 1
ATOM 4621 C CA . GLY A 1 577 ? -20.920 -15.488 -3.021 1.00 84.62 577 GLY A CA 1
ATOM 4622 C C . GLY A 1 577 ? -21.437 -15.139 -4.423 1.00 84.62 577 GLY A C 1
ATOM 4623 O O . GLY A 1 577 ? -20.658 -15.154 -5.384 1.00 84.62 577 GLY A O 1
ATOM 4624 N N . ASN A 1 578 ? -22.738 -14.858 -4.549 1.00 91.62 578 ASN A N 1
ATOM 4625 C CA . ASN A 1 578 ? -23.428 -14.509 -5.790 1.00 91.62 578 ASN A CA 1
ATOM 4626 C C . ASN A 1 578 ? -23.638 -12.990 -5.888 1.00 91.62 578 ASN A C 1
ATOM 4628 O O . ASN A 1 578 ? -24.741 -12.469 -5.701 1.00 91.62 578 ASN A O 1
ATOM 4632 N N . PHE A 1 579 ? -22.548 -12.271 -6.145 1.00 92.06 579 PHE A N 1
ATOM 4633 C CA . PHE A 1 579 ? -22.516 -10.807 -6.139 1.00 92.06 579 PHE A CA 1
ATOM 4634 C C . PHE A 1 579 ? -23.369 -10.198 -7.256 1.00 92.06 579 PHE A C 1
ATOM 4636 O O . PHE A 1 579 ? -24.025 -9.181 -7.050 1.00 92.06 579 PHE A O 1
ATOM 4643 N N . GLU A 1 580 ? -23.412 -10.862 -8.405 1.00 93.94 580 GLU A N 1
ATOM 4644 C CA . GLU A 1 580 ? -24.132 -10.485 -9.617 1.00 93.94 580 GLU A CA 1
ATOM 4645 C C . GLU A 1 580 ? -25.649 -10.492 -9.398 1.00 93.94 580 GLU A C 1
ATOM 4647 O O . GLU A 1 580 ? -26.351 -9.632 -9.925 1.00 93.94 580 GLU A O 1
ATOM 4652 N N . LYS A 1 581 ? -26.159 -11.424 -8.577 1.00 95.19 581 LYS A N 1
ATOM 4653 C CA . LYS A 1 581 ? -27.561 -11.411 -8.130 1.00 95.19 581 LYS A CA 1
ATOM 4654 C C . LYS A 1 581 ? -27.783 -10.472 -6.951 1.00 95.19 581 LYS A C 1
ATOM 4656 O O . LYS A 1 581 ? -28.819 -9.819 -6.893 1.00 95.19 581 LYS A O 1
ATOM 4661 N N . ALA A 1 582 ? -26.833 -10.393 -6.019 1.00 94.12 582 ALA A N 1
ATOM 4662 C CA . ALA A 1 582 ? -26.967 -9.552 -4.834 1.00 94.12 582 ALA A CA 1
ATOM 4663 C C . ALA A 1 582 ? -27.068 -8.059 -5.180 1.00 94.12 582 ALA A C 1
ATOM 4665 O O . ALA A 1 582 ? -27.917 -7.364 -4.628 1.00 94.12 582 ALA A O 1
ATOM 4666 N N . PHE A 1 583 ? -26.223 -7.570 -6.093 1.00 95.50 583 PHE A N 1
ATOM 4667 C CA . PHE A 1 583 ? -26.124 -6.151 -6.437 1.00 95.50 583 PHE A CA 1
ATOM 4668 C C . PHE A 1 583 ? -27.469 -5.512 -6.837 1.00 95.50 583 PHE A C 1
ATOM 4670 O O . PHE A 1 583 ? -27.904 -4.606 -6.123 1.00 95.50 583 PHE A O 1
ATOM 4677 N N . PRO A 1 584 ? -28.186 -5.989 -7.876 1.00 96.19 584 PRO A N 1
ATOM 4678 C CA . PRO A 1 584 ? -29.452 -5.376 -8.285 1.00 96.19 584 PRO A CA 1
ATOM 4679 C C . PRO A 1 584 ? -30.548 -5.485 -7.213 1.00 96.19 584 PRO A C 1
ATOM 4681 O O . PRO A 1 584 ? -31.360 -4.574 -7.074 1.00 96.19 584 PRO A O 1
ATOM 4684 N N . ILE A 1 585 ? -30.555 -6.559 -6.414 1.00 95.75 585 ILE A N 1
ATOM 4685 C CA . ILE A 1 585 ? -31.511 -6.747 -5.309 1.00 95.75 585 ILE A CA 1
ATOM 4686 C C . ILE A 1 585 ? -31.287 -5.696 -4.212 1.00 95.75 585 ILE A C 1
ATOM 4688 O O . ILE A 1 585 ? -32.239 -5.142 -3.664 1.00 95.75 585 ILE A O 1
ATOM 4692 N N . LEU A 1 586 ? -30.025 -5.400 -3.899 1.00 93.88 586 LEU A N 1
ATOM 4693 C CA . LEU A 1 586 ? -29.652 -4.408 -2.892 1.00 93.88 586 LEU A CA 1
ATOM 4694 C C . LEU A 1 586 ? -29.872 -2.971 -3.385 1.00 93.88 586 LEU A C 1
ATOM 4696 O O . LEU A 1 586 ? -30.263 -2.115 -2.591 1.00 93.88 586 LEU A O 1
ATOM 4700 N N . GLU A 1 587 ? -29.683 -2.702 -4.680 1.00 94.12 587 GLU A N 1
ATOM 4701 C CA . GLU A 1 587 ? -30.074 -1.421 -5.282 1.00 94.12 587 GLU A CA 1
ATOM 4702 C C . GLU A 1 587 ? -31.593 -1.217 -5.249 1.00 94.12 587 GLU A C 1
ATOM 4704 O O . GLU A 1 587 ? -32.065 -0.119 -4.957 1.00 94.12 587 GLU A O 1
ATOM 4709 N N . GLU A 1 588 ? -32.376 -2.267 -5.504 1.00 92.88 588 GLU A N 1
ATOM 4710 C CA . GLU A 1 588 ? -33.834 -2.220 -5.374 1.00 92.88 588 GLU A CA 1
ATOM 4711 C C . GLU A 1 588 ? -34.254 -1.957 -3.921 1.00 92.88 588 GLU A C 1
ATOM 4713 O O . GLU A 1 588 ? -35.084 -1.083 -3.679 1.00 92.88 588 GLU A O 1
ATOM 4718 N N . ALA A 1 589 ? -33.621 -2.619 -2.945 1.00 90.12 589 ALA A N 1
ATOM 4719 C CA . ALA A 1 589 ? -33.843 -2.339 -1.525 1.00 90.12 589 ALA A CA 1
ATOM 4720 C C . ALA A 1 589 ? -33.576 -0.862 -1.182 1.00 90.12 589 ALA A C 1
ATOM 4722 O O . ALA A 1 589 ? -34.349 -0.251 -0.449 1.00 90.12 589 ALA A O 1
ATOM 4723 N N . GLN A 1 590 ? -32.519 -0.268 -1.749 1.00 87.75 590 GLN A N 1
ATOM 4724 C CA . GLN A 1 590 ? -32.198 1.147 -1.556 1.00 87.75 590 GLN A CA 1
ATOM 4725 C C . GLN A 1 590 ? -33.208 2.087 -2.234 1.00 87.75 590 GLN A C 1
ATOM 4727 O O . GLN A 1 590 ? -33.491 3.157 -1.703 1.00 87.75 590 GLN A O 1
ATOM 4732 N N . LYS A 1 591 ? -33.763 1.717 -3.393 1.00 84.31 591 LYS A N 1
ATOM 4733 C CA . LYS A 1 591 ? -34.831 2.496 -4.044 1.00 84.31 591 LYS A CA 1
ATOM 4734 C C . LYS A 1 591 ? -36.115 2.488 -3.212 1.00 84.31 591 LYS A C 1
ATOM 4736 O O . LYS A 1 591 ? -36.789 3.509 -3.125 1.00 84.31 591 LYS A O 1
ATOM 4741 N N . LEU A 1 592 ? -36.433 1.348 -2.599 1.00 81.88 592 LEU A N 1
ATOM 4742 C CA . LEU A 1 592 ? -37.627 1.161 -1.771 1.00 81.88 592 LEU A CA 1
ATOM 4743 C C . LEU A 1 592 ? -37.498 1.813 -0.383 1.00 81.88 592 LEU A C 1
ATOM 4745 O O . LEU A 1 592 ? -38.505 2.270 0.157 1.00 81.88 592 LEU A O 1
ATOM 4749 N N . ASP A 1 593 ? -36.282 1.884 0.170 1.00 76.56 593 ASP A N 1
ATOM 4750 C CA . ASP A 1 593 ? -35.938 2.632 1.386 1.00 76.56 593 ASP A CA 1
ATOM 4751 C C . ASP A 1 593 ? -34.520 3.241 1.286 1.00 76.56 593 ASP A C 1
ATOM 4753 O O . ASP A 1 593 ? -33.522 2.587 1.626 1.00 76.56 593 ASP A O 1
ATOM 4757 N N . PRO A 1 594 ? -34.403 4.521 0.879 1.00 71.19 594 PRO A N 1
ATOM 4758 C CA . PRO A 1 594 ? -33.114 5.208 0.776 1.00 71.19 594 PRO A CA 1
ATOM 4759 C C . PRO A 1 594 ? -32.350 5.327 2.101 1.00 71.19 594 PRO A C 1
ATOM 4761 O O . PRO A 1 594 ? -31.137 5.558 2.093 1.00 71.19 594 PRO A O 1
ATOM 4764 N N . SER A 1 595 ? -33.023 5.147 3.245 1.00 64.94 595 SER A N 1
ATOM 4765 C CA . SER A 1 595 ? -32.395 5.207 4.565 1.00 64.94 595 SER A CA 1
ATOM 4766 C C . SER A 1 595 ? -31.640 3.927 4.947 1.00 64.94 595 SER A C 1
ATOM 4768 O O . SER A 1 595 ? -30.836 3.948 5.890 1.00 64.94 595 SER A O 1
ATOM 4770 N N . LEU A 1 596 ? -31.812 2.827 4.193 1.00 77.75 596 LEU A N 1
ATOM 4771 C CA . LEU A 1 596 ? -31.081 1.567 4.373 1.00 77.75 596 LEU A CA 1
ATOM 4772 C C . LEU A 1 596 ? -29.608 1.710 3.978 1.00 77.75 596 LEU A C 1
ATOM 4774 O O . LEU A 1 596 ? -29.118 1.170 2.984 1.00 77.75 596 LEU A O 1
ATOM 4778 N N . THR A 1 597 ? -28.843 2.357 4.853 1.00 76.75 597 THR A N 1
ATOM 4779 C CA . THR A 1 597 ? -27.384 2.475 4.734 1.00 76.75 597 THR A CA 1
ATOM 4780 C C . THR A 1 597 ? -26.724 1.099 4.588 1.00 76.75 597 THR A C 1
ATOM 4782 O O . THR A 1 597 ? -25.720 0.960 3.893 1.00 76.75 597 THR A O 1
ATOM 4785 N N . ARG A 1 598 ? -27.320 0.066 5.196 1.00 82.81 598 ARG A N 1
ATOM 4786 C CA . ARG A 1 598 ? -26.879 -1.326 5.088 1.00 82.81 598 ARG A CA 1
ATOM 4787 C C . ARG A 1 598 ? -26.926 -1.842 3.644 1.00 82.81 598 ARG A C 1
ATOM 4789 O O . ARG A 1 598 ? -25.915 -2.360 3.175 1.00 82.81 598 ARG A O 1
ATOM 4796 N N . ALA A 1 599 ? -28.043 -1.630 2.942 1.00 86.69 599 ALA A N 1
ATOM 4797 C CA . ALA A 1 599 ? -28.220 -2.032 1.546 1.00 86.69 599 ALA A CA 1
ATOM 4798 C C . ALA A 1 599 ? -27.196 -1.339 0.639 1.00 86.69 599 ALA A C 1
ATOM 4800 O O . ALA A 1 599 ? -26.509 -1.998 -0.135 1.00 86.69 599 ALA A O 1
ATOM 4801 N N . ARG A 1 600 ? -26.993 -0.029 0.831 1.00 86.19 600 ARG A N 1
ATOM 4802 C CA . ARG A 1 600 ? -26.001 0.759 0.083 1.00 86.19 600 ARG A CA 1
ATOM 4803 C C . ARG A 1 600 ? -24.565 0.253 0.271 1.00 86.19 600 ARG A C 1
ATOM 4805 O O . ARG A 1 600 ? -23.814 0.140 -0.695 1.00 86.19 600 ARG A O 1
ATOM 4812 N N . ILE A 1 601 ? -24.169 -0.054 1.510 1.00 86.12 601 ILE A N 1
ATOM 4813 C CA . ILE A 1 601 ? -22.839 -0.605 1.833 1.00 86.12 601 ILE A CA 1
ATOM 4814 C C . ILE A 1 601 ? -22.646 -1.968 1.155 1.00 86.12 601 ILE A C 1
ATOM 4816 O O . ILE A 1 601 ? -21.604 -2.222 0.552 1.00 86.12 601 ILE A O 1
ATOM 4820 N N . MET A 1 602 ? -23.655 -2.835 1.237 1.00 87.94 602 MET A N 1
ATOM 4821 C CA . MET A 1 602 ? -23.630 -4.169 0.641 1.00 87.94 602 MET A CA 1
ATOM 4822 C C . MET A 1 602 ? -23.612 -4.125 -0.892 1.00 87.94 602 MET A C 1
ATOM 4824 O O . MET A 1 602 ? -22.847 -4.864 -1.506 1.00 87.94 602 MET A O 1
ATOM 4828 N N . ALA A 1 603 ? -24.381 -3.225 -1.513 1.00 90.19 603 ALA A N 1
ATOM 4829 C CA . ALA A 1 603 ? -24.375 -3.020 -2.959 1.00 90.19 603 ALA A CA 1
ATOM 4830 C C . ALA A 1 603 ? -22.995 -2.549 -3.441 1.00 90.19 603 ALA A C 1
ATOM 4832 O O . ALA A 1 603 ? -22.445 -3.100 -4.390 1.00 90.19 603 ALA A O 1
ATOM 4833 N N . ALA A 1 604 ? -22.376 -1.595 -2.738 1.00 88.69 604 ALA A N 1
ATOM 4834 C CA . ALA A 1 604 ? -21.020 -1.154 -3.058 1.00 88.69 604 ALA A CA 1
ATOM 4835 C C . ALA A 1 604 ? -19.993 -2.300 -2.962 1.00 88.69 604 ALA A C 1
ATOM 4837 O O . ALA A 1 604 ? -19.123 -2.409 -3.824 1.00 88.69 604 ALA A O 1
ATOM 4838 N N . PHE A 1 605 ? -20.114 -3.182 -1.962 1.00 89.25 605 PHE A N 1
ATOM 4839 C CA . PHE A 1 605 ? -19.257 -4.365 -1.846 1.00 89.25 605 PHE A CA 1
ATOM 4840 C C . PHE A 1 605 ? -19.485 -5.363 -2.986 1.00 89.25 605 PHE A C 1
ATOM 4842 O O . PHE A 1 605 ? -18.521 -5.874 -3.559 1.00 89.25 605 PHE A O 1
ATOM 4849 N N . ALA A 1 606 ? -20.748 -5.628 -3.336 1.00 91.81 606 ALA A N 1
ATOM 4850 C CA . ALA A 1 606 ? -21.100 -6.496 -4.454 1.00 91.81 606 ALA A CA 1
ATOM 4851 C C . ALA A 1 606 ? -20.498 -5.970 -5.764 1.00 91.81 606 ALA A C 1
ATOM 4853 O O . ALA A 1 606 ? -19.838 -6.720 -6.479 1.00 91.81 606 ALA A O 1
ATOM 4854 N N . ARG A 1 607 ? -20.636 -4.665 -6.028 1.00 92.94 607 ARG A N 1
ATOM 4855 C CA . ARG A 1 607 ? -20.072 -3.996 -7.207 1.00 92.94 607 ARG A CA 1
ATOM 4856 C C . ARG A 1 607 ? -18.554 -4.150 -7.297 1.00 92.94 607 ARG A C 1
ATOM 4858 O O . ARG A 1 607 ? -18.050 -4.555 -8.340 1.00 92.94 607 ARG A O 1
ATOM 4865 N N . ASP A 1 608 ? -17.825 -3.871 -6.216 1.00 92.62 608 ASP A N 1
ATOM 4866 C CA . ASP A 1 608 ? -16.360 -3.986 -6.222 1.00 92.62 608 ASP A CA 1
ATOM 4867 C C . ASP A 1 608 ? -15.904 -5.457 -6.403 1.00 92.62 608 ASP A C 1
ATOM 4869 O O . ASP A 1 608 ? -14.897 -5.716 -7.065 1.00 92.62 608 ASP A O 1
ATOM 4873 N N . ASN A 1 609 ? -16.667 -6.442 -5.904 1.00 92.50 609 ASN A N 1
ATOM 4874 C CA . ASN A 1 609 ? -16.405 -7.861 -6.191 1.00 92.50 609 ASN A CA 1
ATOM 4875 C C . ASN A 1 609 ? -16.639 -8.213 -7.661 1.00 92.50 609 ASN A C 1
ATOM 4877 O O . ASN A 1 609 ? -15.800 -8.889 -8.259 1.00 92.50 609 ASN A O 1
ATOM 4881 N N . ILE A 1 610 ? -17.756 -7.763 -8.242 1.00 94.19 610 ILE A N 1
ATOM 4882 C CA . ILE A 1 610 ? -18.068 -7.958 -9.665 1.00 94.19 610 ILE A CA 1
ATOM 4883 C C . ILE A 1 610 ? -16.930 -7.384 -10.517 1.00 94.19 610 ILE A C 1
ATOM 4885 O O . ILE A 1 610 ? -16.415 -8.067 -11.404 1.00 94.19 610 ILE A O 1
ATOM 4889 N N . TYR A 1 611 ? -16.470 -6.172 -10.193 1.00 94.56 611 TYR A N 1
ATOM 4890 C CA . TYR A 1 611 ? -15.367 -5.508 -10.886 1.00 94.56 611 TYR A CA 1
ATOM 4891 C C . TYR A 1 611 ? -14.077 -6.347 -10.913 1.00 94.56 611 TYR A C 1
ATOM 4893 O O . TYR A 1 611 ? -13.437 -6.454 -11.968 1.00 94.56 611 TYR A O 1
ATOM 4901 N N . CYS A 1 612 ? -13.689 -6.950 -9.781 1.00 95.31 612 CYS A N 1
ATOM 4902 C CA . CYS A 1 612 ? -12.520 -7.831 -9.724 1.00 95.31 612 CYS A CA 1
ATOM 4903 C C . CYS A 1 612 ? -12.767 -9.151 -10.478 1.00 95.31 612 CYS A C 1
ATOM 4905 O O . CYS A 1 612 ? -11.926 -9.579 -11.274 1.00 95.31 612 CYS A O 1
ATOM 4907 N N . ARG A 1 613 ? -13.936 -9.778 -10.289 1.00 94.19 613 ARG A N 1
ATOM 4908 C CA . ARG A 1 613 ? -14.272 -11.080 -10.891 1.00 94.19 613 ARG A CA 1
ATOM 4909 C C . ARG A 1 613 ? -14.318 -11.049 -12.411 1.00 94.19 613 ARG A C 1
ATOM 4911 O O . ARG A 1 613 ? -13.839 -11.988 -13.041 1.00 94.1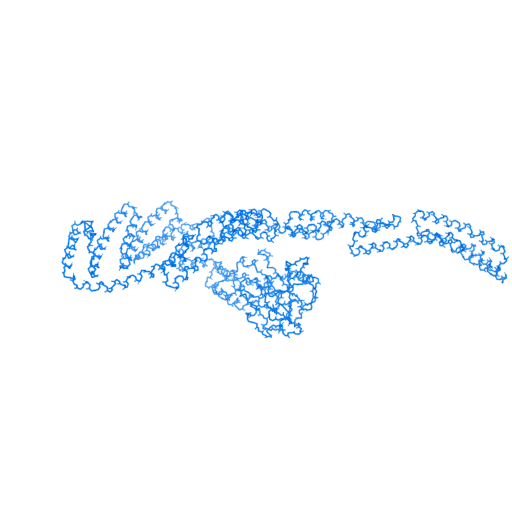9 613 ARG A O 1
ATOM 4918 N N . GLN A 1 614 ? -14.789 -9.955 -13.008 1.00 94.88 614 GLN A N 1
ATOM 4919 C CA . GLN A 1 614 ? -14.753 -9.755 -14.463 1.00 94.88 614 GLN A CA 1
ATOM 4920 C C . GLN A 1 614 ? -13.335 -9.845 -15.055 1.00 94.88 614 GLN A C 1
ATOM 4922 O O . GLN A 1 614 ? -13.180 -10.098 -16.246 1.00 94.88 614 GLN A O 1
ATOM 4927 N N . LYS A 1 615 ? -12.292 -9.657 -14.237 1.00 95.25 615 LYS A N 1
ATOM 4928 C CA . LYS A 1 615 ? -10.874 -9.736 -14.632 1.00 95.25 615 LYS A CA 1
ATOM 4929 C C . LYS A 1 615 ? -10.198 -11.029 -14.154 1.00 95.25 615 LYS A C 1
ATOM 4931 O O . LYS A 1 615 ? -8.970 -11.108 -14.167 1.00 95.25 615 LYS A O 1
ATOM 4936 N N . ASN A 1 616 ? -10.995 -12.011 -13.719 1.00 96.38 616 ASN A N 1
ATOM 4937 C CA . ASN A 1 616 ? -10.572 -13.239 -13.042 1.00 96.38 616 ASN A CA 1
ATOM 4938 C C . ASN A 1 616 ? -9.736 -12.975 -11.774 1.00 96.38 616 ASN A C 1
ATOM 4940 O O . ASN A 1 616 ? -8.757 -13.663 -11.503 1.00 96.38 616 ASN A O 1
ATOM 4944 N N . MET A 1 617 ? -10.077 -11.932 -11.016 1.00 97.50 617 MET A N 1
ATOM 4945 C CA . MET A 1 617 ? -9.368 -11.535 -9.797 1.00 97.50 617 MET A CA 1
ATOM 4946 C C . MET A 1 617 ? -10.294 -11.628 -8.580 1.00 97.50 617 MET A C 1
ATOM 4948 O O . MET A 1 617 ? -11.499 -11.394 -8.680 1.00 97.50 617 MET A O 1
ATOM 4952 N N . ALA A 1 618 ? -9.729 -11.930 -7.416 1.00 95.12 618 ALA A N 1
ATOM 4953 C CA . ALA A 1 618 ? -10.420 -11.875 -6.137 1.00 95.12 618 ALA A CA 1
ATOM 4954 C C . ALA A 1 618 ? -10.283 -10.480 -5.514 1.00 95.12 618 ALA A C 1
ATOM 4956 O O . ALA A 1 618 ? -9.206 -9.883 -5.549 1.00 95.12 618 ALA A O 1
ATOM 4957 N N . LEU A 1 619 ? -11.364 -9.968 -4.923 1.00 93.69 619 LEU A N 1
ATOM 4958 C CA . LEU A 1 619 ? -11.318 -8.759 -4.105 1.00 93.69 619 LEU A CA 1
ATOM 4959 C C . LEU A 1 619 ? -10.693 -9.091 -2.747 1.00 93.69 619 LEU A C 1
ATOM 4961 O O . LEU A 1 619 ? -11.246 -9.883 -1.983 1.00 93.69 619 LEU A O 1
ATOM 4965 N N . ILE A 1 620 ? -9.565 -8.459 -2.430 1.00 92.44 620 ILE A N 1
ATOM 4966 C CA . ILE A 1 620 ? -8.852 -8.662 -1.171 1.00 92.44 620 ILE A CA 1
ATOM 4967 C C . ILE A 1 620 ? -9.126 -7.508 -0.222 1.00 92.44 620 ILE A C 1
ATOM 4969 O O . ILE A 1 620 ? -9.034 -6.334 -0.577 1.00 92.44 620 ILE A O 1
ATOM 4973 N N . THR A 1 621 ? -9.451 -7.859 1.018 1.00 86.44 621 THR A N 1
ATOM 4974 C CA . THR A 1 621 ? -9.835 -6.921 2.071 1.00 86.44 621 THR A CA 1
ATOM 4975 C C . THR A 1 621 ? -9.075 -7.251 3.356 1.00 86.44 621 THR A C 1
ATOM 4977 O O . THR A 1 621 ? -8.839 -8.412 3.686 1.00 86.44 621 THR A O 1
ATOM 4980 N N . GLN A 1 622 ? -8.717 -6.239 4.154 1.00 68.56 622 GLN A N 1
ATOM 4981 C CA . GLN A 1 622 ? -8.014 -6.462 5.434 1.00 68.56 622 GLN A CA 1
ATOM 4982 C C . GLN A 1 622 ? -8.885 -7.141 6.514 1.00 68.56 622 GLN A C 1
ATOM 4984 O O . GLN A 1 622 ? -8.398 -7.509 7.585 1.00 68.56 622 GLN A O 1
ATOM 4989 N N . ARG A 1 623 ? -10.184 -7.314 6.248 1.00 63.91 623 ARG A N 1
ATOM 4990 C CA . ARG A 1 623 ? -11.152 -8.038 7.078 1.00 63.91 623 ARG A CA 1
ATOM 4991 C C . ARG A 1 623 ? -11.898 -9.023 6.190 1.00 63.91 623 ARG A C 1
ATOM 4993 O O . ARG A 1 623 ? -12.506 -8.590 5.218 1.00 63.91 623 ARG A O 1
ATOM 5000 N N . ILE A 1 624 ? -11.896 -10.310 6.534 1.00 54.53 624 ILE A N 1
ATOM 5001 C CA . ILE A 1 624 ? -12.827 -11.275 5.954 1.00 54.53 624 ILE A CA 1
ATOM 5002 C C . ILE A 1 624 ? -14.204 -10.779 6.361 1.00 54.53 624 ILE A C 1
ATOM 5004 O O . ILE A 1 624 ? -14.532 -10.749 7.552 1.00 54.53 624 ILE A O 1
ATOM 5008 N N . MET A 1 625 ? -14.983 -10.349 5.376 1.00 53.12 625 MET A N 1
ATOM 5009 C CA . MET A 1 625 ? -16.415 -10.195 5.558 1.00 53.12 625 MET A CA 1
ATOM 5010 C C . MET A 1 625 ? -16.917 -11.595 5.922 1.00 53.12 625 MET A C 1
ATOM 5012 O O . MET A 1 625 ? -16.845 -12.512 5.108 1.00 53.12 625 MET A O 1
ATOM 5016 N N . GLY A 1 626 ? -17.278 -11.806 7.191 1.00 50.88 626 GLY A N 1
ATOM 5017 C CA . GLY A 1 626 ? -17.983 -13.019 7.606 1.00 50.88 626 GLY A CA 1
ATOM 5018 C C . GLY A 1 626 ? -19.379 -13.052 6.978 1.00 50.88 626 GLY A C 1
ATOM 5019 O O . GLY A 1 626 ? -19.623 -12.391 5.975 1.00 50.88 626 GLY A O 1
ATOM 5020 N N . ARG A 1 627 ? -20.333 -13.749 7.608 1.00 51.03 627 ARG A N 1
ATOM 5021 C CA . ARG A 1 627 ? -21.742 -13.598 7.210 1.00 51.03 627 ARG A CA 1
ATOM 5022 C C . ARG A 1 627 ? -22.131 -12.123 7.283 1.00 51.03 627 ARG A C 1
ATOM 5024 O O . ARG A 1 627 ? -21.993 -11.498 8.343 1.00 51.03 627 ARG A O 1
ATOM 5031 N N . PHE A 1 628 ? -22.618 -11.578 6.172 1.00 51.16 628 PHE A N 1
ATOM 5032 C CA . PHE A 1 628 ? -23.070 -10.189 6.052 1.00 51.16 628 PHE A CA 1
ATOM 5033 C C . PHE A 1 628 ? -24.220 -9.867 7.019 1.00 51.16 628 PHE A C 1
ATOM 5035 O O . PHE A 1 628 ? -24.471 -8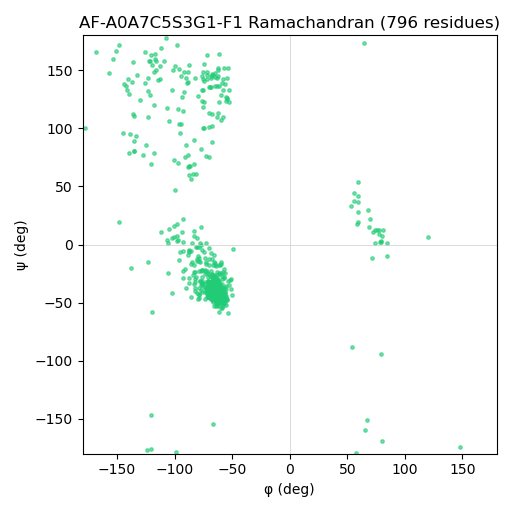.695 7.321 1.00 51.16 628 PHE A O 1
ATOM 5042 N N . SER A 1 629 ? -24.843 -10.910 7.578 1.00 46.03 629 SER A N 1
ATOM 5043 C CA . SER A 1 629 ? -25.899 -10.876 8.587 1.00 46.03 629 SER A CA 1
ATOM 5044 C C . SER A 1 629 ? -25.520 -10.203 9.921 1.00 46.03 629 SER A C 1
ATOM 5046 O O . SER A 1 629 ? -26.417 -9.857 10.683 1.00 46.03 629 SER A O 1
ATOM 5048 N N . ALA A 1 630 ? -24.227 -10.019 10.241 1.00 47.69 630 ALA A N 1
ATOM 5049 C CA . ALA A 1 630 ? -23.808 -9.576 11.581 1.00 47.69 630 ALA A CA 1
ATOM 5050 C C . ALA A 1 630 ? -23.418 -8.087 11.699 1.00 47.69 630 ALA A C 1
ATOM 5052 O O . ALA A 1 630 ? -23.775 -7.470 12.701 1.00 47.69 630 ALA A O 1
ATOM 5053 N N . ASN A 1 631 ? -22.689 -7.506 10.730 1.00 51.75 631 ASN A N 1
ATOM 5054 C CA . ASN A 1 631 ? -22.376 -6.062 10.648 1.00 51.75 631 ASN A CA 1
ATOM 5055 C C . ASN A 1 631 ? -21.567 -5.749 9.360 1.00 51.75 631 ASN A C 1
ATOM 5057 O O . ASN A 1 631 ? -20.362 -6.016 9.333 1.00 51.75 631 ASN A O 1
ATOM 5061 N N . PRO A 1 632 ? -22.156 -5.225 8.269 1.00 57.06 632 PRO A N 1
ATOM 5062 C CA . PRO A 1 632 ? -21.394 -4.945 7.052 1.00 57.06 632 PRO A CA 1
ATOM 5063 C C . PRO A 1 632 ? -20.504 -3.705 7.219 1.00 57.06 632 PRO A C 1
ATOM 5065 O O . PRO A 1 632 ? -20.971 -2.595 7.485 1.00 57.06 632 PRO A O 1
ATOM 5068 N N . HIS A 1 633 ? -19.201 -3.883 7.014 1.00 64.94 633 HIS A N 1
ATOM 5069 C CA . HIS A 1 633 ? -18.206 -2.812 7.056 1.00 64.94 633 HIS A CA 1
ATOM 5070 C C . HIS A 1 633 ? -17.537 -2.668 5.686 1.00 64.94 633 HIS A C 1
ATOM 5072 O O . HIS A 1 633 ? -16.443 -3.175 5.467 1.00 64.94 633 HIS A O 1
ATOM 5078 N N . TRP A 1 634 ? -18.226 -2.005 4.752 1.00 79.62 634 TRP A N 1
ATOM 5079 C CA . TRP A 1 634 ? -17.672 -1.589 3.457 1.00 79.62 634 TRP A CA 1
ATOM 5080 C C . TRP A 1 634 ? -17.748 -0.068 3.312 1.00 79.62 634 TRP A C 1
ATOM 5082 O O . TRP A 1 634 ? -18.581 0.478 2.588 1.00 79.62 634 TRP A O 1
ATOM 5092 N N . ARG A 1 635 ? -16.938 0.644 4.101 1.00 76.62 635 ARG A N 1
ATOM 5093 C CA . ARG A 1 635 ? -16.857 2.114 4.058 1.00 76.62 635 ARG A CA 1
ATOM 5094 C C . ARG A 1 635 ? -15.663 2.561 3.219 1.00 76.62 635 ARG A C 1
ATOM 5096 O O . ARG A 1 635 ? -14.797 1.759 2.884 1.00 76.62 635 ARG A O 1
ATOM 5103 N N . ALA A 1 636 ? -15.569 3.863 2.945 1.00 74.31 636 ALA A N 1
ATOM 5104 C CA . ALA A 1 636 ? -14.456 4.445 2.188 1.00 74.31 636 ALA A CA 1
ATOM 5105 C C . ALA A 1 636 ? -13.070 4.042 2.736 1.00 74.31 636 ALA A C 1
ATOM 5107 O O . ALA A 1 636 ? -12.171 3.747 1.958 1.00 74.31 636 ALA A O 1
ATOM 5108 N N . ALA A 1 637 ? -12.920 3.954 4.063 1.00 75.88 637 ALA A N 1
ATOM 5109 C CA . ALA A 1 637 ? -11.679 3.527 4.717 1.00 75.88 637 ALA A CA 1
ATOM 5110 C C . ALA A 1 637 ? -11.357 2.028 4.555 1.00 75.88 637 ALA A C 1
ATOM 5112 O O . ALA A 1 637 ? -10.187 1.651 4.610 1.00 75.88 637 ALA A O 1
ATOM 5113 N N . ASP A 1 638 ? -12.373 1.173 4.392 1.00 80.56 638 ASP A N 1
ATOM 5114 C CA . ASP A 1 638 ? -12.178 -0.254 4.112 1.00 80.56 638 ASP A CA 1
ATOM 5115 C C . ASP A 1 638 ? -11.831 -0.442 2.628 1.00 80.56 638 ASP A C 1
ATOM 5117 O O . ASP A 1 638 ? -10.855 -1.115 2.295 1.00 80.56 638 ASP A O 1
ATOM 5121 N N . ARG A 1 639 ? -12.582 0.232 1.746 1.00 85.75 639 ARG A N 1
ATOM 5122 C CA . ARG A 1 639 ? -12.386 0.205 0.293 1.00 85.75 639 ARG A CA 1
ATOM 5123 C C . ARG A 1 639 ? -11.024 0.758 -0.130 1.00 85.75 639 ARG A C 1
ATOM 5125 O O . ARG A 1 639 ? -10.410 0.205 -1.031 1.00 85.75 639 ARG A O 1
ATOM 5132 N N . SER A 1 640 ? -10.517 1.806 0.525 1.00 84.12 640 SER A N 1
ATOM 5133 C CA . SER A 1 640 ? -9.208 2.403 0.199 1.00 84.12 640 SER A CA 1
ATOM 5134 C C . SER A 1 640 ? -8.012 1.487 0.470 1.00 84.12 640 SER A C 1
ATOM 5136 O O . SER A 1 640 ? -6.911 1.764 0.003 1.00 84.12 640 SER A O 1
ATOM 5138 N N . LYS A 1 641 ? -8.217 0.407 1.231 1.00 85.06 641 LYS A N 1
ATOM 5139 C CA . LYS A 1 641 ? -7.211 -0.623 1.525 1.00 85.06 641 LYS A CA 1
ATOM 5140 C C . LYS A 1 641 ? -7.463 -1.925 0.766 1.00 85.06 641 LYS A C 1
ATOM 5142 O O . LYS A 1 641 ? -6.750 -2.899 1.000 1.00 85.06 641 LYS A O 1
ATOM 5147 N N . ALA A 1 642 ? -8.506 -1.964 -0.059 1.00 90.31 642 ALA A N 1
ATOM 5148 C CA . ALA A 1 642 ? -8.870 -3.122 -0.850 1.00 90.31 642 ALA A CA 1
ATOM 5149 C C . ALA A 1 642 ? -8.303 -3.016 -2.268 1.00 90.31 642 ALA A C 1
ATOM 5151 O O . ALA A 1 642 ? -8.117 -1.926 -2.807 1.00 90.31 642 ALA A O 1
ATOM 5152 N N . TYR A 1 643 ? -8.038 -4.169 -2.864 1.00 94.88 643 TYR A N 1
ATOM 5153 C CA . TYR A 1 643 ? -7.451 -4.305 -4.193 1.00 94.88 643 TYR A CA 1
ATOM 5154 C C . TYR A 1 643 ? -7.891 -5.642 -4.794 1.00 94.88 643 TYR A C 1
ATOM 5156 O O . TYR A 1 643 ? -8.305 -6.553 -4.076 1.00 94.88 643 TYR A O 1
ATOM 5164 N N . CYS A 1 644 ? -7.812 -5.769 -6.112 1.00 97.19 644 CYS A N 1
ATOM 5165 C CA . CYS A 1 644 ? -8.011 -7.038 -6.794 1.00 97.19 644 CYS A CA 1
ATOM 5166 C C . CYS A 1 644 ? -6.673 -7.790 -6.885 1.00 97.19 644 CYS A C 1
ATOM 5168 O O . CYS A 1 644 ? -5.650 -7.184 -7.205 1.00 97.19 644 CYS A O 1
ATOM 5170 N N . MET A 1 645 ? -6.680 -9.106 -6.679 1.00 97.94 645 MET A N 1
ATOM 5171 C CA . MET A 1 645 ? -5.526 -9.997 -6.869 1.00 97.94 645 MET A CA 1
ATOM 5172 C C . MET A 1 645 ? -5.890 -11.141 -7.815 1.00 97.94 645 MET A C 1
ATOM 5174 O O . MET A 1 645 ? -6.988 -11.684 -7.723 1.00 97.94 645 MET A O 1
ATOM 5178 N N . ASP A 1 646 ? -4.990 -11.506 -8.724 1.00 98.38 646 ASP A N 1
ATOM 5179 C CA . ASP A 1 646 ? -5.168 -12.661 -9.608 1.00 98.38 646 ASP A CA 1
ATOM 5180 C C . ASP A 1 646 ? -5.488 -13.944 -8.812 1.00 98.38 646 ASP A C 1
ATOM 5182 O O . ASP A 1 646 ? -4.836 -14.254 -7.811 1.00 98.38 646 ASP A O 1
ATOM 5186 N N . VAL A 1 647 ? -6.515 -14.679 -9.259 1.00 97.94 647 VAL A N 1
ATOM 5187 C CA . VAL A 1 647 ? -7.002 -15.901 -8.595 1.00 97.94 647 VAL A CA 1
ATOM 5188 C C . VAL A 1 647 ? -5.964 -17.020 -8.651 1.00 97.94 647 VAL A C 1
ATOM 5190 O O . VAL A 1 647 ? -5.784 -17.736 -7.666 1.00 97.94 647 VAL A O 1
ATOM 5193 N N . TYR A 1 648 ? -5.280 -17.141 -9.786 1.00 98.12 648 TYR A N 1
ATOM 5194 C CA . TYR A 1 648 ? -4.217 -18.110 -10.035 1.00 98.12 648 TYR A CA 1
ATOM 5195 C C . TYR A 1 648 ? -2.891 -17.383 -10.293 1.00 98.12 648 TYR A C 1
ATOM 5197 O O . TYR A 1 648 ? -2.881 -16.194 -10.621 1.00 98.12 648 TYR A O 1
ATOM 5205 N N . GLU A 1 649 ? -1.779 -18.108 -10.205 1.00 97.69 649 GLU A N 1
ATOM 5206 C CA . GLU A 1 649 ? -0.473 -17.643 -10.689 1.00 97.69 649 GLU A CA 1
ATOM 5207 C C . GLU A 1 649 ? -0.569 -17.199 -12.166 1.00 97.69 649 GLU A C 1
ATOM 5209 O O . GLU A 1 649 ? -1.421 -17.679 -12.924 1.00 97.69 649 GLU A O 1
ATOM 5214 N N . TYR A 1 650 ? 0.283 -16.266 -12.608 1.00 98.00 650 TYR A N 1
ATOM 5215 C CA . TYR A 1 650 ? 0.269 -15.771 -13.991 1.00 98.00 650 TYR A CA 1
ATOM 5216 C C . TYR A 1 650 ? 0.410 -16.944 -14.985 1.00 98.00 650 TYR A C 1
ATOM 5218 O O . TYR A 1 650 ? 1.369 -17.713 -14.861 1.00 98.00 650 TYR A O 1
ATOM 5226 N N . PRO A 1 651 ? -0.490 -17.101 -15.982 1.00 97.25 651 PRO A N 1
ATOM 5227 C CA . PRO A 1 651 ? -1.320 -16.073 -16.634 1.00 97.25 651 PRO A CA 1
ATOM 5228 C C . PRO A 1 651 ? -2.723 -15.849 -16.037 1.00 97.25 651 PRO A C 1
ATOM 5230 O O . PRO A 1 651 ? -3.603 -15.326 -16.723 1.00 97.25 651 PRO A O 1
ATOM 5233 N N . ASN A 1 652 ? -2.940 -16.223 -14.774 1.00 97.69 652 ASN A N 1
ATOM 5234 C CA . ASN A 1 652 ? -4.205 -16.115 -14.053 1.00 97.69 652 ASN A CA 1
ATOM 5235 C C . ASN A 1 652 ? -5.335 -16.899 -14.740 1.00 97.69 652 ASN A C 1
ATOM 5237 O O . ASN A 1 652 ? -6.393 -16.363 -15.082 1.00 97.69 652 ASN A O 1
ATOM 5241 N N . ARG A 1 653 ? -5.085 -18.188 -14.987 1.00 97.19 653 ARG A N 1
ATOM 5242 C CA . ARG A 1 653 ? -6.031 -19.123 -15.605 1.00 97.19 653 ARG A CA 1
ATOM 5243 C C . ARG A 1 653 ? -5.907 -20.491 -14.947 1.00 97.19 653 ARG A C 1
ATOM 5245 O O . ARG A 1 653 ? -4.804 -20.976 -14.727 1.00 97.19 653 ARG A O 1
ATOM 5252 N N . LYS A 1 654 ? -7.046 -21.118 -14.659 1.00 96.69 654 LYS A N 1
ATOM 5253 C CA . LYS A 1 654 ? -7.083 -22.473 -14.106 1.00 96.69 654 LYS A CA 1
ATOM 5254 C C . LYS A 1 654 ? -6.612 -23.484 -15.151 1.00 96.69 654 LYS A C 1
ATOM 5256 O O . LYS A 1 654 ? -7.086 -23.436 -16.282 1.00 96.69 654 LYS A O 1
ATOM 5261 N N . GLY A 1 655 ? -5.769 -24.430 -14.748 1.00 96.62 655 GLY A N 1
ATOM 5262 C CA . GLY A 1 655 ? -5.297 -25.523 -15.600 1.00 96.62 655 GLY A CA 1
ATOM 5263 C C . GLY A 1 655 ? -4.190 -25.135 -16.582 1.00 96.62 655 GLY A C 1
ATOM 5264 O O . GLY A 1 655 ? -3.749 -25.990 -17.342 1.00 96.62 655 GLY A O 1
ATOM 5265 N N . GLU A 1 656 ? -3.723 -23.888 -16.551 1.00 97.38 656 GLU A N 1
ATOM 5266 C CA . GLU A 1 656 ? -2.538 -23.442 -17.288 1.00 97.38 656 GLU A CA 1
ATOM 5267 C C . GLU A 1 656 ? -1.297 -23.574 -16.407 1.00 97.38 656 GLU A C 1
ATOM 5269 O O . GLU A 1 656 ? -1.375 -23.417 -15.188 1.00 97.38 656 GLU A O 1
ATOM 5274 N N . GLU A 1 657 ? -0.136 -23.838 -17.006 1.00 96.88 657 GLU A N 1
ATOM 5275 C CA . GLU A 1 657 ? 1.111 -23.837 -16.242 1.00 96.88 657 GLU A CA 1
ATOM 5276 C C . GLU A 1 657 ? 1.499 -22.421 -15.795 1.00 96.88 657 GLU A C 1
ATOM 5278 O O . GLU A 1 657 ? 1.497 -21.494 -16.619 1.00 96.88 657 GLU A O 1
ATOM 5283 N N . PRO A 1 658 ? 1.927 -22.238 -14.531 1.00 97.62 658 PRO A N 1
ATOM 5284 C CA . PRO A 1 658 ? 2.413 -20.950 -14.082 1.00 97.62 658 PRO A CA 1
ATOM 5285 C C . PRO A 1 658 ? 3.691 -20.573 -14.830 1.00 97.62 658 PRO A C 1
ATOM 5287 O O . PRO A 1 658 ? 4.624 -21.375 -15.024 1.00 97.62 658 PRO A O 1
ATOM 5290 N N . ARG A 1 659 ? 3.747 -19.308 -15.245 1.00 97.81 659 ARG A N 1
ATOM 5291 C CA . ARG A 1 659 ? 4.920 -18.726 -15.891 1.00 97.81 659 ARG A CA 1
ATOM 5292 C C . ARG A 1 659 ? 6.032 -18.581 -14.856 1.00 97.81 659 ARG A C 1
ATOM 5294 O O . ARG A 1 659 ? 5.945 -17.760 -13.948 1.00 97.81 659 ARG A O 1
ATOM 5301 N N . THR A 1 660 ? 7.099 -19.344 -15.045 1.00 97.44 660 THR A N 1
ATOM 5302 C CA . THR A 1 660 ? 8.317 -19.281 -14.232 1.00 97.44 660 THR A CA 1
ATOM 5303 C C . THR A 1 660 ? 9.526 -18.933 -15.095 1.00 97.44 660 THR A C 1
ATOM 5305 O O . THR A 1 660 ? 9.370 -18.643 -16.284 1.00 97.44 660 THR A O 1
ATOM 5308 N N . SER A 1 661 ? 10.729 -18.925 -14.515 1.00 95.94 661 SER A N 1
ATOM 5309 C CA . SER A 1 661 ? 11.968 -18.529 -15.200 1.00 95.94 661 SER A CA 1
ATOM 5310 C C . SER A 1 661 ? 11.922 -17.095 -15.727 1.00 95.94 661 SER A C 1
ATOM 5312 O O . SER A 1 661 ? 12.471 -16.794 -16.782 1.00 95.94 661 SER A O 1
ATOM 5314 N N . VAL A 1 662 ? 11.282 -16.207 -14.967 1.00 95.44 662 VAL A N 1
ATOM 5315 C CA . VAL A 1 662 ? 11.211 -14.772 -15.254 1.00 95.44 662 VAL A CA 1
ATOM 5316 C C . VAL A 1 662 ? 11.949 -13.979 -14.184 1.00 95.44 662 VAL A C 1
ATOM 5318 O O . VAL A 1 662 ? 11.909 -14.309 -12.995 1.00 95.44 662 VAL A O 1
ATOM 5321 N N . SER A 1 663 ? 12.630 -12.927 -14.616 1.00 95.56 663 SER A N 1
ATOM 5322 C CA . SER A 1 663 ? 13.210 -11.914 -13.741 1.00 95.56 663 SER A CA 1
ATOM 5323 C C . SER A 1 663 ? 12.121 -11.033 -13.118 1.00 95.56 663 SER A C 1
ATOM 5325 O O . SER A 1 663 ? 10.992 -10.962 -13.616 1.00 95.56 663 SER A O 1
ATOM 5327 N N . PHE A 1 664 ? 12.458 -10.302 -12.053 1.00 95.62 664 PHE A N 1
ATOM 5328 C CA . PHE A 1 664 ? 11.532 -9.341 -11.440 1.00 95.62 664 PHE A CA 1
ATOM 5329 C C . PHE A 1 664 ? 11.044 -8.292 -12.456 1.00 95.62 664 PHE A C 1
ATOM 5331 O O . PHE A 1 664 ? 9.862 -7.946 -12.487 1.00 95.62 664 PHE A O 1
ATOM 5338 N N . LEU A 1 665 ? 11.951 -7.797 -13.308 1.00 92.44 665 LEU A N 1
ATOM 5339 C CA . LEU A 1 665 ? 11.633 -6.781 -14.317 1.00 92.44 665 LEU A CA 1
ATOM 5340 C C . LEU A 1 665 ? 10.668 -7.316 -15.383 1.00 92.44 665 LEU A C 1
ATOM 5342 O O . LEU A 1 665 ? 9.756 -6.601 -15.799 1.00 92.44 665 LEU A O 1
ATOM 5346 N N . GLU A 1 666 ? 10.826 -8.576 -15.793 1.00 96.25 666 GLU A N 1
ATOM 5347 C CA . GLU A 1 666 ? 9.900 -9.233 -16.721 1.00 96.25 666 GLU A CA 1
ATOM 5348 C C . GLU A 1 666 ? 8.531 -9.455 -16.081 1.00 96.25 666 GLU A C 1
ATOM 5350 O O . GLU A 1 666 ? 7.522 -9.075 -16.673 1.00 96.25 666 GLU A O 1
ATOM 5355 N N . ALA A 1 667 ? 8.483 -9.992 -14.857 1.00 97.56 667 ALA A N 1
ATOM 5356 C CA . ALA A 1 667 ? 7.241 -10.182 -14.107 1.00 97.56 667 ALA A CA 1
ATOM 5357 C C . ALA A 1 667 ? 6.465 -8.857 -13.950 1.00 97.56 667 ALA A C 1
ATOM 5359 O O . ALA A 1 667 ? 5.264 -8.781 -14.224 1.00 97.56 667 ALA A O 1
ATOM 5360 N N . GLN A 1 668 ? 7.170 -7.772 -13.607 1.00 96.56 668 GLN A N 1
ATOM 5361 C CA . GLN A 1 668 ? 6.589 -6.432 -13.531 1.00 96.56 668 GLN A CA 1
ATOM 5362 C C . GLN A 1 668 ? 6.065 -5.948 -14.889 1.00 96.56 668 GLN A C 1
ATOM 5364 O O . GLN A 1 668 ? 4.974 -5.376 -14.957 1.00 96.56 668 GLN A O 1
ATOM 5369 N N . SER A 1 669 ? 6.819 -6.178 -15.966 1.00 96.25 669 SER A N 1
ATOM 5370 C CA . SER A 1 669 ? 6.414 -5.821 -17.328 1.00 96.25 669 SER A CA 1
ATOM 5371 C C . SER A 1 669 ? 5.142 -6.562 -17.755 1.00 96.25 669 SER A C 1
ATOM 5373 O O . SER A 1 669 ? 4.208 -5.923 -18.239 1.00 96.25 669 SER A O 1
ATOM 5375 N N . PHE A 1 670 ? 5.041 -7.871 -17.496 1.00 97.38 670 PHE A N 1
ATOM 5376 C CA . PHE A 1 670 ? 3.852 -8.666 -17.827 1.00 97.38 670 PHE A CA 1
ATOM 5377 C C . PHE A 1 670 ? 2.589 -8.152 -17.134 1.00 97.38 670 PHE A C 1
ATOM 5379 O O . PHE A 1 670 ? 1.550 -8.012 -17.786 1.00 97.38 670 PHE A O 1
ATOM 5386 N N . CYS A 1 671 ? 2.671 -7.811 -15.844 1.00 97.81 671 CYS A N 1
ATOM 5387 C CA . CYS A 1 671 ? 1.538 -7.206 -15.145 1.00 97.81 671 CYS A CA 1
ATOM 5388 C C . CYS A 1 671 ? 1.167 -5.839 -15.738 1.00 97.81 671 CYS A C 1
ATOM 5390 O O . CYS A 1 671 ? -0.009 -5.592 -16.013 1.00 97.81 671 CYS A O 1
ATOM 5392 N N . ARG A 1 672 ? 2.158 -4.975 -16.007 1.00 96.88 672 ARG A N 1
ATOM 5393 C CA . ARG A 1 672 ? 1.930 -3.631 -16.571 1.00 96.88 672 ARG A CA 1
ATOM 5394 C C . ARG A 1 672 ? 1.298 -3.661 -17.957 1.00 96.88 672 ARG A C 1
ATOM 5396 O O . ARG A 1 672 ? 0.422 -2.845 -18.229 1.00 96.88 672 ARG A O 1
ATOM 5403 N N . GLN A 1 673 ? 1.682 -4.614 -18.806 1.00 95.81 673 GLN A N 1
ATOM 5404 C CA . GLN A 1 673 ? 1.083 -4.802 -20.135 1.00 95.81 673 GLN A CA 1
ATOM 5405 C C . GLN A 1 673 ? -0.426 -5.083 -20.075 1.00 95.81 673 GLN A C 1
ATOM 5407 O O . GLN A 1 673 ? -1.142 -4.775 -21.020 1.00 95.81 673 GLN A O 1
ATOM 5412 N N . HIS A 1 674 ? -0.917 -5.611 -18.951 1.00 94.31 674 HIS A N 1
ATOM 5413 C CA . HIS A 1 674 ? -2.336 -5.885 -18.718 1.00 94.31 674 HIS A CA 1
ATOM 5414 C C . HIS A 1 674 ? -3.016 -4.811 -17.853 1.00 94.31 674 HIS A C 1
ATOM 5416 O O . HIS A 1 674 ? -4.090 -5.053 -17.304 1.00 94.31 674 HIS A O 1
ATOM 5422 N N . GLY A 1 675 ? -2.389 -3.639 -17.682 1.00 94.44 675 GLY A N 1
ATOM 5423 C CA . GLY A 1 675 ? -2.906 -2.556 -16.840 1.00 94.44 675 GLY A CA 1
ATOM 5424 C C . GLY A 1 675 ? -2.891 -2.867 -15.339 1.00 94.44 675 GLY A C 1
ATOM 5425 O O . GLY A 1 675 ? -3.556 -2.182 -14.568 1.00 94.44 675 GLY A O 1
ATOM 5426 N N . LYS A 1 676 ? -2.153 -3.900 -14.918 1.00 96.81 676 LYS A N 1
ATOM 5427 C CA . LYS A 1 676 ? -2.003 -4.336 -13.524 1.00 96.81 676 LYS A CA 1
ATOM 5428 C C . LYS A 1 676 ? -0.603 -3.984 -13.004 1.00 96.81 676 LYS A C 1
ATOM 5430 O O . LYS A 1 676 ? 0.256 -3.486 -13.732 1.00 96.81 676 LYS A O 1
ATOM 5435 N N . ARG A 1 677 ? -0.333 -4.285 -11.738 1.00 97.44 677 ARG A N 1
ATOM 5436 C CA . ARG A 1 677 ? 1.002 -4.218 -11.122 1.00 97.44 677 ARG A CA 1
ATOM 5437 C C . ARG A 1 677 ? 1.357 -5.550 -10.474 1.00 97.44 677 ARG A C 1
ATOM 5439 O O . ARG A 1 677 ? 0.481 -6.385 -10.279 1.00 97.44 677 ARG A O 1
ATOM 5446 N N . LEU A 1 678 ? 2.626 -5.753 -10.129 1.00 97.50 678 LEU A N 1
ATOM 5447 C CA . LEU A 1 678 ? 2.957 -6.826 -9.191 1.00 97.50 678 LEU A CA 1
ATOM 5448 C C . LEU A 1 678 ? 2.292 -6.537 -7.845 1.00 97.50 678 LEU A C 1
ATOM 5450 O O . LEU A 1 678 ? 2.161 -5.379 -7.432 1.00 97.50 678 LEU A O 1
ATOM 5454 N N . CYS A 1 679 ? 1.862 -7.596 -7.173 1.00 96.69 679 CYS A N 1
ATOM 5455 C CA . CYS A 1 679 ? 1.366 -7.485 -5.811 1.00 96.69 679 CYS A CA 1
ATOM 5456 C C . CYS A 1 679 ? 2.481 -7.015 -4.879 1.00 96.69 679 CYS A C 1
ATOM 5458 O O . CYS A 1 679 ? 3.646 -7.393 -5.040 1.00 96.69 679 CYS A O 1
ATOM 5460 N N . ARG A 1 680 ? 2.134 -6.186 -3.896 1.00 95.31 680 ARG A N 1
ATOM 5461 C CA . ARG A 1 680 ? 3.068 -5.841 -2.823 1.00 95.31 680 ARG A CA 1
ATOM 5462 C C . ARG A 1 680 ? 3.199 -7.019 -1.871 1.00 95.31 680 ARG A C 1
ATOM 5464 O O . ARG A 1 680 ? 2.306 -7.853 -1.770 1.00 95.31 680 ARG A O 1
ATOM 5471 N N . THR A 1 681 ? 4.312 -7.094 -1.162 1.00 94.06 681 THR A N 1
ATOM 5472 C CA . THR A 1 681 ? 4.601 -8.178 -0.220 1.00 94.06 681 THR A CA 1
ATOM 5473 C C . THR A 1 681 ? 3.575 -8.231 0.911 1.00 94.06 681 THR A C 1
ATOM 5475 O O . THR A 1 681 ? 3.075 -9.298 1.243 1.00 94.06 681 THR A O 1
ATOM 5478 N N . ASP A 1 682 ? 3.214 -7.080 1.479 1.00 92.06 682 ASP A N 1
ATOM 5479 C CA . ASP A 1 682 ? 2.208 -6.982 2.539 1.00 92.06 682 ASP A CA 1
ATOM 5480 C C . ASP A 1 682 ? 0.798 -7.320 2.039 1.00 92.06 682 ASP A C 1
ATOM 5482 O O . ASP A 1 682 ? 0.017 -7.946 2.756 1.00 92.06 682 ASP A O 1
ATOM 5486 N N . GLU A 1 683 ? 0.488 -6.955 0.795 1.00 94.50 683 GLU A N 1
ATOM 5487 C CA . GLU A 1 683 ? -0.746 -7.358 0.122 1.00 94.50 683 GLU A CA 1
ATOM 5488 C C . GLU A 1 683 ? -0.802 -8.874 -0.070 1.00 94.50 683 GLU A C 1
ATOM 5490 O O . GLU A 1 683 ? -1.743 -9.529 0.375 1.00 94.50 683 GLU A O 1
ATOM 5495 N N . TRP A 1 684 ? 0.241 -9.446 -0.664 1.00 96.00 684 TRP A N 1
ATOM 5496 C CA . TRP A 1 684 ? 0.358 -10.877 -0.905 1.00 96.00 684 TRP A CA 1
ATOM 5497 C C . TRP A 1 684 ? 0.209 -11.686 0.392 1.00 96.00 684 TRP A C 1
ATOM 5499 O O . TRP A 1 684 ? -0.579 -12.630 0.456 1.00 96.00 684 TRP A O 1
ATOM 5509 N N . GLU A 1 685 ? 0.887 -11.270 1.464 1.00 94.81 685 GLU A N 1
ATOM 5510 C CA . GLU A 1 685 ? 0.822 -11.933 2.772 1.00 94.81 685 GLU A CA 1
ATOM 5511 C C . GLU A 1 685 ? -0.567 -11.851 3.393 1.00 94.81 685 GLU A C 1
ATOM 5513 O O . GLU A 1 685 ? -1.089 -12.852 3.889 1.00 94.81 685 GLU A O 1
ATOM 5518 N N . ALA A 1 686 ? -1.184 -10.668 3.352 1.00 91.12 686 ALA A N 1
ATOM 5519 C CA . ALA A 1 686 ? -2.533 -10.468 3.861 1.00 91.12 686 ALA A CA 1
ATOM 5520 C C . ALA A 1 686 ? -3.563 -11.290 3.074 1.00 91.12 686 ALA A C 1
ATOM 5522 O O . ALA A 1 686 ? -4.502 -11.828 3.666 1.00 91.12 686 ALA A O 1
ATOM 5523 N N . ALA A 1 687 ? -3.375 -11.415 1.760 1.00 94.06 687 ALA A N 1
ATOM 5524 C CA . ALA A 1 687 ? -4.208 -12.234 0.900 1.00 94.06 687 ALA A CA 1
ATOM 5525 C C . ALA A 1 687 ? -4.041 -13.725 1.222 1.00 94.06 687 ALA A C 1
ATOM 5527 O O . ALA A 1 687 ? -5.042 -14.409 1.424 1.00 94.06 687 ALA A O 1
ATOM 5528 N N . CYS A 1 688 ? -2.800 -14.210 1.356 1.00 95.38 688 CYS A N 1
ATOM 5529 C CA . CYS A 1 688 ? -2.497 -15.603 1.689 1.00 95.38 688 CYS A CA 1
ATOM 5530 C C . CYS A 1 688 ? -3.069 -15.976 3.058 1.00 95.38 688 CYS A C 1
ATOM 5532 O O . CYS A 1 688 ? -3.910 -16.865 3.165 1.00 95.38 688 CYS A O 1
ATOM 5534 N N . ALA A 1 689 ? -2.671 -15.245 4.102 1.00 91.69 689 ALA A N 1
ATOM 5535 C CA . ALA A 1 689 ? -3.028 -15.539 5.486 1.00 91.69 689 ALA A CA 1
ATOM 5536 C C . ALA A 1 689 ? -4.497 -15.222 5.804 1.00 91.69 689 ALA A C 1
ATOM 5538 O O . ALA A 1 689 ? -5.031 -15.663 6.830 1.00 91.69 689 ALA A O 1
ATOM 5539 N N . THR A 1 690 ? -5.163 -14.452 4.938 1.00 87.81 690 THR A N 1
ATOM 5540 C CA . THR A 1 690 ? -6.492 -13.866 5.138 1.00 87.81 690 THR A CA 1
ATOM 5541 C C . THR A 1 690 ? -6.561 -12.978 6.392 1.00 87.81 690 THR A C 1
ATOM 5543 O O . THR A 1 690 ? -5.604 -12.846 7.159 1.00 87.81 690 THR A O 1
ATOM 5546 N N . SER A 1 691 ? -7.724 -12.392 6.700 1.00 80.38 691 SER A N 1
ATOM 5547 C CA . SER A 1 691 ? -7.867 -11.630 7.954 1.00 80.38 691 SER A CA 1
ATOM 5548 C C . SER A 1 691 ? -7.766 -12.487 9.222 1.00 80.38 691 SER A C 1
ATOM 5550 O O . SER A 1 691 ? -7.758 -11.942 10.326 1.00 80.38 691 SER A O 1
ATOM 5552 N N . ARG A 1 692 ? -7.745 -13.820 9.092 1.00 83.31 692 ARG A N 1
ATOM 5553 C CA . ARG A 1 692 ? -7.539 -14.757 10.206 1.00 83.31 692 ARG A CA 1
ATOM 5554 C C . ARG A 1 692 ? -6.065 -14.893 10.586 1.00 83.31 692 ARG A C 1
ATOM 5556 O O . ARG A 1 692 ? -5.797 -15.452 11.645 1.00 83.31 692 ARG A O 1
ATOM 5563 N N . ARG A 1 693 ? -5.144 -14.350 9.774 1.00 88.00 693 ARG A N 1
ATOM 5564 C CA . ARG A 1 693 ? -3.686 -14.461 9.946 1.00 88.00 693 ARG A CA 1
ATOM 5565 C C . ARG A 1 693 ? -3.223 -15.918 10.014 1.00 88.00 693 ARG A C 1
ATOM 5567 O O . ARG A 1 693 ? -2.448 -16.283 10.894 1.00 88.00 693 ARG A O 1
ATOM 5574 N N . PHE A 1 694 ? -3.758 -16.749 9.125 1.00 92.19 694 PHE A N 1
ATOM 5575 C CA . PHE A 1 694 ? -3.384 -18.151 9.046 1.00 92.19 694 PHE A CA 1
ATOM 5576 C C . PHE A 1 694 ? -1.938 -18.336 8.583 1.00 92.19 694 PHE A C 1
ATOM 5578 O O . PHE A 1 694 ? -1.432 -17.563 7.772 1.00 92.19 694 PHE A O 1
ATOM 5585 N N . THR A 1 695 ? -1.287 -19.381 9.094 1.00 94.31 695 THR A N 1
ATOM 5586 C CA . THR A 1 695 ? 0.070 -19.769 8.677 1.00 94.31 695 THR A CA 1
ATOM 5587 C C . THR A 1 695 ? 0.114 -20.233 7.220 1.00 94.31 695 THR A C 1
ATOM 5589 O O . THR A 1 695 ? 1.062 -19.911 6.513 1.00 94.31 695 THR A O 1
ATOM 5592 N N . TYR A 1 696 ? -0.919 -20.940 6.765 1.00 95.25 696 TYR A N 1
ATOM 5593 C CA . TYR A 1 696 ? -1.118 -21.408 5.392 1.00 95.25 696 TYR A CA 1
ATOM 5594 C C . TYR A 1 696 ? -2.452 -20.864 4.860 1.00 95.25 696 TYR A C 1
ATOM 5596 O O . TYR A 1 696 ? -3.350 -20.577 5.658 1.00 95.25 696 TYR A O 1
ATOM 5604 N N . PRO A 1 697 ? -2.659 -20.776 3.533 1.00 93.50 697 PRO A N 1
ATOM 5605 C CA . PRO A 1 697 ? -3.889 -20.223 2.958 1.00 93.50 697 PRO A CA 1
ATOM 5606 C C . PRO A 1 697 ? -5.175 -20.914 3.427 1.00 93.50 697 PRO A C 1
ATOM 5608 O O . PRO A 1 697 ? -6.247 -20.311 3.445 1.00 93.50 697 PRO A O 1
ATOM 5611 N N . TYR A 1 698 ? -5.070 -22.168 3.858 1.00 92.75 698 TYR A N 1
ATOM 5612 C CA . TYR A 1 698 ? -6.185 -22.991 4.309 1.00 92.75 698 TYR A CA 1
ATOM 5613 C C . TYR A 1 698 ? -6.240 -23.210 5.835 1.00 92.75 698 TYR A C 1
ATOM 5615 O O . TYR A 1 698 ? -7.100 -23.960 6.301 1.00 92.75 698 TYR A O 1
ATOM 5623 N N . GLY A 1 699 ? -5.350 -22.602 6.630 1.00 93.56 699 GLY A N 1
ATOM 5624 C CA . GLY A 1 699 ? -5.353 -22.741 8.093 1.00 93.56 699 GLY A CA 1
ATOM 5625 C C . GLY A 1 699 ? -3.970 -22.681 8.746 1.00 93.56 699 GLY A C 1
ATOM 5626 O O . GLY A 1 699 ? -2.964 -22.416 8.102 1.00 93.56 699 GLY A O 1
ATOM 5627 N N . ASN A 1 700 ? -3.909 -22.923 10.057 1.00 94.50 700 ASN A N 1
ATOM 5628 C CA . ASN A 1 700 ? -2.646 -22.873 10.813 1.00 94.50 700 ASN A CA 1
ATOM 5629 C C . ASN A 1 700 ? -1.836 -24.175 10.759 1.00 94.50 700 ASN A C 1
ATOM 5631 O O . ASN A 1 700 ? -0.623 -24.145 10.936 1.00 94.50 700 ASN A O 1
ATOM 5635 N N . ALA A 1 701 ? -2.498 -25.314 10.554 1.00 94.44 701 ALA A N 1
ATOM 5636 C CA . ALA A 1 701 ? -1.836 -26.609 10.462 1.00 94.44 701 ALA A CA 1
ATOM 5637 C C . ALA A 1 701 ? -1.492 -26.910 9.002 1.00 94.44 701 ALA A C 1
ATOM 5639 O O . ALA A 1 701 ? -2.363 -26.795 8.138 1.00 94.44 701 ALA A O 1
ATOM 5640 N N . TYR A 1 702 ? -0.245 -27.309 8.748 1.00 93.81 702 TYR A N 1
ATOM 5641 C CA . TYR A 1 702 ? 0.163 -27.818 7.442 1.00 93.81 702 TYR A CA 1
ATOM 5642 C C . TYR A 1 702 ? -0.599 -29.107 7.133 1.00 93.81 702 TYR A C 1
ATOM 5644 O O . TYR A 1 702 ? -0.749 -29.965 8.005 1.00 93.81 702 TYR A O 1
ATOM 5652 N N . VAL A 1 703 ? -1.080 -29.239 5.900 1.00 93.69 703 VAL A N 1
ATOM 5653 C CA . VAL A 1 703 ? -1.730 -30.459 5.420 1.00 93.69 703 VAL A CA 1
ATOM 5654 C C . VAL A 1 703 ? -0.966 -30.930 4.196 1.00 93.69 703 VAL A C 1
ATOM 5656 O O . VAL A 1 703 ? -1.027 -30.289 3.145 1.00 93.69 703 VAL A O 1
ATOM 5659 N N . ASP A 1 704 ? -0.255 -32.045 4.350 1.00 90.88 704 ASP A N 1
ATOM 5660 C CA . ASP A 1 704 ? 0.521 -32.644 3.269 1.00 90.88 704 ASP A CA 1
ATOM 5661 C C . ASP A 1 704 ? -0.369 -32.968 2.060 1.00 90.88 704 ASP A C 1
ATOM 5663 O O . ASP A 1 704 ? -1.548 -33.310 2.196 1.00 90.88 704 ASP A O 1
ATOM 5667 N N . GLY A 1 705 ? 0.172 -32.770 0.862 1.00 89.69 705 GLY A N 1
ATOM 5668 C CA . GLY A 1 705 ? -0.554 -32.956 -0.393 1.00 89.69 705 GLY A CA 1
ATOM 5669 C C . GLY A 1 705 ? -1.625 -31.900 -0.709 1.00 89.69 705 GLY A C 1
ATOM 5670 O O . GLY A 1 705 ? -2.087 -31.845 -1.850 1.00 89.69 705 GLY A O 1
ATOM 5671 N N . ARG A 1 706 ? -2.011 -31.021 0.228 1.00 94.50 706 ARG A N 1
ATOM 5672 C CA . ARG A 1 706 ? -3.093 -30.045 -0.003 1.00 94.50 706 ARG A CA 1
ATOM 5673 C C . ARG A 1 706 ? -2.732 -28.967 -1.016 1.00 94.50 706 ARG A C 1
ATOM 5675 O O . ARG A 1 706 ? -3.572 -28.609 -1.834 1.00 94.50 706 ARG A O 1
ATOM 5682 N N . CYS A 1 707 ? -1.501 -28.482 -0.950 1.00 94.94 707 CYS A N 1
ATOM 5683 C CA . CYS A 1 707 ? -0.862 -27.642 -1.958 1.00 94.94 707 CYS A CA 1
ATOM 5684 C C . CYS A 1 707 ? 0.394 -28.356 -2.459 1.00 94.94 707 CYS A C 1
ATOM 5686 O O . CYS A 1 707 ? 0.861 -29.297 -1.814 1.00 94.94 707 CYS A O 1
ATOM 5688 N N . ASN A 1 708 ? 0.926 -27.941 -3.607 1.00 94.81 708 ASN A N 1
ATOM 5689 C CA . ASN A 1 708 ? 2.137 -28.534 -4.164 1.00 94.81 708 ASN A CA 1
ATOM 5690 C C . ASN A 1 708 ? 3.358 -28.005 -3.394 1.00 94.81 708 ASN A C 1
ATOM 5692 O O . ASN A 1 708 ? 3.957 -27.026 -3.802 1.00 94.81 708 ASN A O 1
ATOM 5696 N N . SER A 1 709 ? 3.682 -28.569 -2.235 1.00 91.38 709 SER A N 1
ATOM 5697 C CA . SER A 1 709 ? 4.865 -28.217 -1.434 1.00 91.38 709 SER A CA 1
ATOM 5698 C C . SER A 1 709 ? 5.371 -29.442 -0.668 1.00 91.38 709 SER A C 1
ATOM 5700 O O . SER A 1 709 ? 4.724 -30.489 -0.668 1.00 91.38 709 SER A O 1
ATOM 5702 N N . GLY A 1 710 ? 6.536 -29.336 -0.030 1.00 84.00 710 GLY A N 1
ATOM 5703 C CA . GLY A 1 710 ? 7.196 -30.431 0.675 1.00 84.00 710 GLY A CA 1
ATOM 5704 C C . GLY A 1 710 ? 7.932 -31.355 -0.292 1.00 84.00 710 GLY A C 1
ATOM 5705 O O . GLY A 1 710 ? 9.081 -31.103 -0.642 1.00 84.00 710 GLY A O 1
ATOM 5706 N N . ALA A 1 711 ? 7.266 -32.430 -0.720 1.00 75.38 711 ALA A N 1
ATOM 5707 C CA . ALA A 1 711 ? 7.839 -33.485 -1.567 1.00 75.38 711 ALA A CA 1
ATOM 5708 C C . ALA A 1 711 ? 7.521 -33.332 -3.069 1.00 75.38 711 ALA A C 1
ATOM 5710 O O . ALA A 1 711 ? 7.617 -34.301 -3.826 1.00 75.38 711 ALA A O 1
ATOM 5711 N N . GLY A 1 712 ? 7.102 -32.145 -3.517 1.00 79.69 712 GLY A N 1
ATOM 5712 C CA . GLY A 1 712 ? 6.844 -31.897 -4.933 1.00 79.69 712 GLY A CA 1
ATOM 5713 C C . GLY A 1 712 ? 8.126 -32.002 -5.761 1.00 79.69 712 GLY A C 1
ATOM 5714 O O . GLY A 1 712 ? 9.209 -31.616 -5.321 1.00 79.69 712 GLY A O 1
ATOM 5715 N N . THR A 1 713 ? 8.012 -32.517 -6.985 1.00 86.19 713 THR A N 1
ATOM 5716 C CA . THR A 1 713 ? 9.149 -32.695 -7.908 1.00 86.19 713 THR A CA 1
ATOM 5717 C C . THR A 1 713 ? 9.157 -31.674 -9.046 1.00 86.19 713 THR A C 1
ATOM 5719 O O . THR A 1 713 ? 10.224 -31.353 -9.572 1.00 86.19 713 THR A O 1
ATOM 5722 N N . SER A 1 714 ? 7.996 -31.110 -9.393 1.00 93.44 714 SER A N 1
ATOM 5723 C CA . SER A 1 714 ? 7.832 -30.081 -10.423 1.00 93.44 714 SER A CA 1
ATOM 5724 C C . SER A 1 714 ? 6.642 -29.164 -10.128 1.00 93.44 714 SER A C 1
ATOM 5726 O O . SER A 1 714 ? 5.782 -29.485 -9.304 1.00 93.44 714 SER A O 1
ATOM 5728 N N . LYS A 1 715 ? 6.565 -28.031 -10.839 1.00 94.69 715 LYS A N 1
ATOM 5729 C CA . LYS A 1 715 ? 5.337 -27.227 -10.904 1.00 94.69 715 LYS A CA 1
ATOM 5730 C C . LYS A 1 715 ? 4.201 -28.025 -11.547 1.00 94.69 715 LYS A C 1
ATOM 5732 O O . LYS A 1 715 ? 4.438 -28.881 -12.397 1.00 94.69 715 LYS A O 1
ATOM 5737 N N . GLU A 1 716 ? 2.984 -27.707 -11.141 1.00 96.38 716 GLU A N 1
ATOM 5738 C CA . GLU A 1 716 ? 1.727 -28.230 -11.670 1.00 96.38 716 GLU A CA 1
ATOM 5739 C C . GLU A 1 716 ? 0.934 -27.073 -12.306 1.00 96.38 716 GLU A C 1
ATOM 5741 O O . GLU A 1 716 ? 1.154 -25.908 -11.949 1.00 96.38 716 GLU A O 1
ATOM 5746 N N . PRO A 1 717 ? -0.006 -27.352 -13.226 1.00 98.00 717 PRO A N 1
ATOM 5747 C CA . PRO A 1 717 ? -0.932 -26.333 -13.704 1.00 98.00 717 PRO A CA 1
ATOM 5748 C C . PRO A 1 717 ? -1.710 -25.690 -12.550 1.00 98.00 717 PRO A C 1
ATOM 5750 O O . PRO A 1 717 ? -2.169 -26.391 -11.642 1.00 98.00 717 PRO A O 1
ATOM 5753 N N . SER A 1 718 ? -1.888 -24.371 -12.575 1.00 97.44 718 SER A N 1
ATOM 5754 C CA . SER A 1 718 ? -2.490 -23.641 -11.459 1.00 97.44 718 SER A CA 1
ATOM 5755 C C . SER A 1 718 ? -3.926 -24.105 -11.194 1.00 97.44 718 SER A C 1
ATOM 5757 O O . SER A 1 718 ? -4.734 -24.316 -12.105 1.00 97.44 718 SER A O 1
ATOM 5759 N N . GLY A 1 719 ? -4.263 -24.282 -9.922 1.00 95.94 719 GLY A N 1
ATOM 5760 C CA . GLY A 1 719 ? -5.550 -24.785 -9.463 1.00 95.94 719 GLY A CA 1
ATOM 5761 C C . GLY A 1 719 ? -5.752 -26.292 -9.642 1.00 95.94 719 GLY A C 1
ATOM 5762 O O . GLY A 1 719 ? -6.887 -26.754 -9.486 1.00 95.94 719 GLY A O 1
ATOM 5763 N N . SER A 1 720 ? -4.699 -27.064 -9.956 1.00 96.38 720 SER A N 1
ATOM 5764 C CA . SER A 1 720 ? -4.767 -28.537 -10.028 1.00 96.38 720 SER A CA 1
ATOM 5765 C C . SER A 1 720 ? -5.167 -29.156 -8.688 1.00 96.38 720 SER A C 1
ATOM 5767 O O . SER A 1 720 ? -5.924 -30.128 -8.641 1.00 96.38 720 SER A O 1
ATOM 5769 N N . ARG A 1 721 ? -4.726 -28.555 -7.578 1.00 94.56 721 ARG A N 1
ATOM 5770 C CA . ARG A 1 721 ? -5.071 -28.997 -6.226 1.00 94.56 721 ARG A CA 1
ATOM 5771 C C . ARG A 1 721 ? -6.260 -28.205 -5.706 1.00 94.56 721 ARG A C 1
ATOM 5773 O O . ARG A 1 721 ? -6.114 -27.127 -5.140 1.00 94.56 721 ARG A O 1
ATOM 5780 N N . SER A 1 722 ? -7.459 -28.767 -5.850 1.00 92.56 722 SER A N 1
ATOM 5781 C CA . SER A 1 722 ? -8.716 -28.117 -5.439 1.00 92.56 722 SER A CA 1
ATOM 5782 C C . SER A 1 722 ? -8.772 -27.741 -3.950 1.00 92.56 722 SER A C 1
ATOM 5784 O O . SER A 1 722 ? -9.502 -26.827 -3.575 1.00 92.56 722 SER A O 1
ATOM 5786 N N . GLY A 1 723 ? -7.990 -28.418 -3.100 1.00 92.25 723 GLY A N 1
ATOM 5787 C CA . GLY A 1 723 ? -7.841 -28.095 -1.680 1.00 92.25 723 GLY A CA 1
ATOM 5788 C C . GLY A 1 723 ? -6.911 -26.912 -1.379 1.00 92.25 723 GLY A C 1
ATOM 5789 O O . GLY A 1 723 ? -6.954 -26.405 -0.251 1.00 92.25 723 GLY A O 1
ATOM 5790 N N . CYS A 1 724 ? -6.102 -26.468 -2.347 1.00 94.75 724 CYS A N 1
ATOM 5791 C CA . CYS A 1 724 ? -5.165 -25.352 -2.231 1.00 94.75 724 CYS A CA 1
ATOM 5792 C C . CYS A 1 724 ? -5.848 -24.011 -2.522 1.00 94.75 724 CYS A C 1
ATOM 5794 O O . CYS A 1 724 ? -5.454 -23.278 -3.422 1.00 94.75 724 CYS A O 1
ATOM 5796 N N . VAL A 1 725 ? -6.908 -23.704 -1.776 1.00 95.31 725 VAL A N 1
ATOM 5797 C CA . VAL A 1 725 ? -7.705 -22.487 -1.953 1.00 95.31 725 VAL A CA 1
ATOM 5798 C C . VAL A 1 725 ? -8.030 -21.859 -0.602 1.00 95.31 725 VAL A C 1
ATOM 5800 O O . VAL A 1 725 ? -8.318 -22.570 0.366 1.00 95.31 725 VAL A O 1
ATOM 5803 N N . ASN A 1 726 ? -7.967 -20.530 -0.517 1.00 92.88 726 ASN A N 1
ATOM 5804 C CA . ASN A 1 726 ? -8.316 -19.790 0.699 1.00 92.88 726 ASN A CA 1
ATOM 5805 C C . ASN A 1 726 ? -9.742 -19.208 0.659 1.00 92.88 726 ASN A C 1
ATOM 5807 O O . ASN A 1 726 ? -10.483 -19.364 -0.308 1.00 92.88 726 ASN A O 1
ATOM 5811 N N . ALA A 1 727 ? -10.130 -18.493 1.721 1.00 88.25 727 ALA A N 1
ATOM 5812 C CA . ALA A 1 727 ? -11.465 -17.899 1.853 1.00 88.25 727 ALA A CA 1
ATOM 5813 C C . ALA A 1 727 ? -11.791 -16.800 0.818 1.00 88.25 727 ALA A C 1
ATOM 5815 O O . ALA A 1 727 ? -12.962 -16.486 0.631 1.00 88.25 727 ALA A O 1
ATOM 5816 N N . PHE A 1 728 ? -10.787 -16.222 0.150 1.00 89.19 728 PHE A N 1
ATOM 5817 C CA . PHE A 1 728 ? -10.985 -15.276 -0.954 1.00 89.19 728 PHE A CA 1
ATOM 5818 C C . PHE A 1 728 ? -11.125 -15.977 -2.314 1.00 89.19 728 PHE A C 1
ATOM 5820 O O . PHE A 1 728 ? -11.390 -15.321 -3.318 1.00 89.19 728 PHE A O 1
ATOM 5827 N N . GLY A 1 729 ? -10.954 -17.302 -2.357 1.00 92.12 729 GLY A N 1
ATOM 5828 C CA . GLY A 1 729 ? -10.934 -18.074 -3.594 1.00 92.12 729 GLY A CA 1
ATOM 5829 C C . GLY A 1 729 ? -9.589 -18.041 -4.318 1.00 92.12 729 GLY A C 1
ATOM 5830 O O . GLY A 1 729 ? -9.540 -18.457 -5.468 1.00 92.12 729 GLY A O 1
ATOM 5831 N N . LEU A 1 730 ? -8.516 -17.560 -3.679 1.00 96.00 730 LEU A N 1
ATOM 5832 C CA . LEU A 1 730 ? -7.171 -17.567 -4.257 1.00 96.00 730 LEU A CA 1
ATOM 5833 C C . LEU A 1 730 ? -6.574 -18.971 -4.194 1.00 96.00 730 LEU A C 1
ATOM 5835 O O . LEU A 1 730 ? -6.598 -19.594 -3.128 1.00 96.00 730 LEU A O 1
ATOM 5839 N N . TYR A 1 731 ? -6.010 -19.420 -5.312 1.00 97.50 731 TYR A N 1
ATOM 5840 C CA . TYR A 1 731 ? -5.335 -20.705 -5.439 1.00 97.50 731 TYR A CA 1
ATOM 5841 C C . TYR A 1 731 ? -3.821 -20.562 -5.345 1.00 97.50 731 TYR A C 1
ATOM 5843 O O . TYR A 1 731 ? -3.265 -19.503 -5.663 1.00 97.50 731 TYR A O 1
ATOM 5851 N N . ASP A 1 732 ? -3.178 -21.643 -4.900 1.00 96.50 732 ASP A N 1
ATOM 5852 C CA . ASP A 1 732 ? -1.722 -21.825 -4.941 1.00 96.50 732 ASP A CA 1
ATOM 5853 C C . ASP A 1 732 ? -0.956 -20.659 -4.298 1.00 96.50 732 ASP A C 1
ATOM 5855 O O . ASP A 1 732 ? 0.135 -20.293 -4.698 1.00 96.50 732 ASP A O 1
ATOM 5859 N N . MET A 1 733 ? -1.543 -20.054 -3.258 1.00 95.62 733 MET A N 1
ATOM 5860 C CA . MET A 1 733 ? -0.884 -19.020 -2.447 1.00 95.62 733 MET A CA 1
ATOM 5861 C C . MET A 1 733 ? 0.245 -19.603 -1.579 1.00 95.62 733 MET A C 1
ATOM 5863 O O . MET A 1 733 ? 0.873 -18.883 -0.819 1.00 95.62 733 MET A O 1
ATOM 5867 N N . THR A 1 734 ? 0.448 -20.918 -1.601 1.00 92.75 734 THR A N 1
ATOM 5868 C CA . THR A 1 734 ? 1.561 -21.610 -0.954 1.00 92.75 734 THR A CA 1
ATOM 5869 C C . THR A 1 734 ? 1.972 -22.777 -1.835 1.00 92.75 734 THR A C 1
ATOM 5871 O O . THR A 1 734 ? 1.109 -23.507 -2.334 1.00 92.75 734 THR A O 1
ATOM 5874 N N . GLY A 1 735 ? 3.274 -22.983 -1.989 1.00 90.75 735 GLY A N 1
ATOM 5875 C CA . GLY A 1 735 ? 3.787 -23.995 -2.891 1.00 90.75 735 GLY A CA 1
ATOM 5876 C C . GLY A 1 735 ? 3.462 -23.686 -4.351 1.00 90.75 735 GLY A C 1
ATOM 5877 O O . GLY A 1 735 ? 3.187 -22.557 -4.723 1.00 90.75 735 GLY A O 1
ATOM 5878 N N . ASN A 1 736 ? 3.518 -24.726 -5.173 1.00 95.88 736 ASN A N 1
ATOM 5879 C CA . ASN A 1 736 ? 3.583 -24.682 -6.620 1.00 95.88 736 ASN A CA 1
ATOM 5880 C C . ASN A 1 736 ? 4.749 -23.809 -7.081 1.00 95.88 736 ASN A C 1
ATOM 5882 O O . ASN A 1 736 ? 5.850 -24.343 -7.199 1.00 95.88 736 ASN A O 1
ATOM 5886 N N . VAL A 1 737 ? 4.587 -22.498 -7.247 1.00 96.81 737 VAL A N 1
ATOM 5887 C CA . VAL A 1 737 ? 5.712 -21.596 -7.502 1.00 96.81 737 VAL A CA 1
ATOM 5888 C C . VAL A 1 737 ? 5.790 -20.482 -6.466 1.00 96.81 737 VAL A C 1
ATOM 5890 O O . VAL A 1 737 ? 4.791 -19.928 -6.026 1.00 96.81 737 VAL A O 1
ATOM 5893 N N . ALA A 1 738 ? 7.015 -20.112 -6.105 1.00 96.81 738 ALA A N 1
ATOM 5894 C CA . ALA A 1 738 ? 7.237 -18.950 -5.263 1.00 96.81 738 ALA A CA 1
ATOM 5895 C C . ALA A 1 738 ? 7.033 -17.682 -6.109 1.00 96.81 738 ALA A C 1
ATOM 5897 O O . ALA A 1 738 ? 7.322 -17.685 -7.305 1.00 96.81 738 ALA A O 1
ATOM 5898 N N . GLU A 1 739 ? 6.558 -16.583 -5.534 1.00 97.56 739 GLU A N 1
ATOM 5899 C CA . GLU A 1 739 ? 6.076 -15.451 -6.332 1.00 97.56 739 GLU A CA 1
ATOM 5900 C C . GLU A 1 739 ? 6.807 -14.143 -6.068 1.00 97.56 739 GLU A C 1
ATOM 5902 O O . GLU A 1 739 ? 6.893 -13.688 -4.928 1.00 97.56 739 GLU A O 1
ATOM 5907 N N . TRP A 1 740 ? 7.273 -13.496 -7.140 1.00 97.75 740 TRP A N 1
ATOM 5908 C CA . TRP A 1 740 ? 7.806 -12.137 -7.084 1.00 97.75 740 TRP A CA 1
ATOM 5909 C C . TRP A 1 740 ? 6.777 -11.142 -6.541 1.00 97.75 740 TRP A C 1
ATOM 5911 O O . TRP A 1 740 ? 5.649 -11.070 -7.033 1.00 97.75 740 TRP A O 1
ATOM 5921 N N . THR A 1 741 ? 7.206 -10.295 -5.604 1.00 96.56 741 THR A N 1
ATOM 5922 C CA . THR A 1 741 ? 6.420 -9.155 -5.113 1.00 96.56 741 THR A CA 1
ATOM 5923 C C . THR A 1 741 ? 7.154 -7.825 -5.319 1.00 96.56 741 THR A C 1
ATOM 5925 O O . THR A 1 741 ? 8.370 -7.772 -5.503 1.00 96.56 741 THR A O 1
ATOM 5928 N N . GLU A 1 742 ? 6.402 -6.720 -5.354 1.00 93.62 742 GLU A N 1
ATOM 5929 C CA . GLU A 1 742 ? 6.906 -5.392 -5.737 1.00 93.62 742 GLU A CA 1
ATOM 5930 C C . GLU A 1 742 ? 7.999 -4.856 -4.793 1.00 93.62 742 GLU A C 1
ATOM 5932 O O . GLU A 1 742 ? 8.916 -4.158 -5.237 1.00 93.62 742 GLU A O 1
ATOM 5937 N N . ASN A 1 743 ? 7.925 -5.166 -3.496 1.00 90.00 743 ASN A N 1
ATOM 5938 C CA . ASN A 1 743 ? 8.757 -4.518 -2.487 1.00 90.00 743 ASN A CA 1
ATOM 5939 C C . ASN A 1 743 ? 10.226 -4.957 -2.568 1.00 90.00 743 ASN A C 1
ATOM 5941 O O . ASN A 1 743 ? 10.559 -6.127 -2.768 1.00 90.00 743 ASN A O 1
ATOM 5945 N N . ARG A 1 744 ? 11.114 -3.989 -2.326 1.00 84.00 744 ARG A N 1
ATOM 5946 C CA . ARG A 1 744 ? 12.549 -4.226 -2.161 1.00 84.00 744 ARG A CA 1
ATOM 5947 C C . ARG A 1 744 ? 12.861 -4.678 -0.740 1.00 84.00 744 ARG A C 1
ATOM 5949 O O . ARG A 1 744 ? 12.301 -4.149 0.221 1.00 84.00 744 ARG A O 1
ATOM 5956 N N . ALA A 1 745 ? 13.811 -5.592 -0.609 1.00 73.38 745 ALA A N 1
ATOM 5957 C CA . ALA A 1 745 ? 14.421 -5.909 0.669 1.00 73.38 745 ALA A CA 1
ATOM 5958 C C . ALA A 1 745 ? 15.483 -4.857 1.019 1.00 73.38 745 ALA A C 1
ATOM 5960 O O . ALA A 1 745 ? 16.372 -4.570 0.219 1.00 73.38 745 ALA A O 1
ATOM 5961 N N . ALA A 1 746 ? 15.405 -4.281 2.219 1.00 58.06 746 ALA A N 1
ATOM 5962 C CA . ALA A 1 746 ? 16.348 -3.270 2.699 1.00 58.06 746 ALA A CA 1
ATOM 5963 C C . ALA A 1 746 ? 17.644 -3.911 3.237 1.00 58.06 746 ALA A C 1
ATOM 5965 O O . ALA A 1 746 ? 17.950 -3.791 4.422 1.00 58.06 746 ALA A O 1
ATOM 5966 N N . VAL A 1 747 ? 18.384 -4.645 2.398 1.00 49.31 747 VAL A N 1
ATOM 5967 C CA . VAL A 1 747 ? 19.617 -5.338 2.814 1.00 49.31 747 VAL A CA 1
ATOM 5968 C C . VAL A 1 747 ? 20.737 -5.143 1.784 1.00 49.31 747 VAL A C 1
ATOM 5970 O O . VAL A 1 747 ? 20.697 -5.729 0.708 1.00 49.31 747 VAL A O 1
ATOM 5973 N N . GLY A 1 748 ? 21.772 -4.378 2.154 1.00 53.28 748 GLY A N 1
ATOM 5974 C CA . GLY A 1 748 ? 23.027 -4.246 1.397 1.00 53.28 748 GLY A CA 1
ATOM 5975 C C . GLY A 1 748 ? 22.990 -3.292 0.193 1.00 53.28 748 GLY A C 1
ATOM 5976 O O . GLY A 1 748 ? 22.059 -2.508 0.029 1.00 53.28 748 GLY A O 1
ATOM 5977 N N . THR A 1 749 ? 24.045 -3.338 -0.629 1.00 49.03 749 THR A N 1
ATOM 5978 C CA . THR A 1 749 ? 24.226 -2.516 -1.846 1.00 49.03 749 THR A CA 1
ATOM 5979 C C . THR A 1 749 ? 23.465 -3.047 -3.065 1.00 49.03 749 THR A C 1
ATOM 5981 O O . THR A 1 749 ? 23.300 -2.317 -4.040 1.00 49.03 749 THR A O 1
ATOM 5984 N N . ASP A 1 750 ? 22.975 -4.289 -3.012 1.00 58.28 750 ASP A N 1
ATOM 5985 C CA . ASP A 1 750 ? 22.223 -4.915 -4.099 1.00 58.28 750 ASP A CA 1
ATOM 5986 C C . ASP A 1 750 ? 20.721 -4.781 -3.842 1.00 58.28 750 ASP A C 1
ATOM 5988 O O . ASP A 1 750 ? 20.188 -5.338 -2.882 1.00 58.28 750 ASP A O 1
ATOM 5992 N N . ALA A 1 751 ? 20.010 -4.067 -4.716 1.00 74.00 751 ALA A N 1
ATOM 5993 C CA . ALA A 1 751 ? 18.560 -3.917 -4.632 1.00 74.00 751 ALA A CA 1
ATOM 5994 C C . ALA A 1 751 ? 17.858 -5.261 -4.897 1.00 74.00 751 ALA A C 1
ATOM 5996 O O . ALA A 1 751 ? 17.535 -5.562 -6.040 1.00 74.00 751 ALA A O 1
ATOM 5997 N N . ARG A 1 752 ? 17.632 -6.081 -3.864 1.00 87.75 752 ARG A N 1
ATOM 5998 C CA . ARG A 1 752 ? 16.909 -7.364 -3.958 1.00 87.75 752 ARG A CA 1
ATOM 5999 C C . ARG A 1 752 ? 15.401 -7.180 -3.801 1.00 87.75 752 ARG A C 1
ATOM 6001 O O . ARG A 1 752 ? 14.953 -6.243 -3.143 1.00 87.75 752 ARG A O 1
ATOM 6008 N N . HIS A 1 753 ? 14.630 -8.100 -4.368 1.00 92.06 753 HIS A N 1
ATOM 6009 C CA . HIS A 1 753 ? 13.169 -8.135 -4.276 1.00 92.06 753 HIS A CA 1
ATOM 6010 C C . HIS A 1 753 ? 12.693 -9.386 -3.540 1.00 92.06 753 HIS A C 1
ATOM 6012 O O . HIS A 1 753 ? 13.366 -10.421 -3.565 1.00 92.06 753 HIS A O 1
ATOM 6018 N N . PHE A 1 754 ? 11.551 -9.269 -2.861 1.00 94.50 754 PHE A N 1
ATOM 6019 C CA . PHE A 1 754 ? 10.959 -10.382 -2.128 1.00 94.50 754 PHE A CA 1
ATOM 6020 C C . PHE A 1 754 ? 10.284 -11.388 -3.060 1.00 94.50 754 PHE A C 1
ATOM 6022 O O . PHE A 1 754 ? 9.678 -11.028 -4.073 1.00 94.50 754 PHE A O 1
ATOM 6029 N N . ILE A 1 755 ? 10.380 -12.653 -2.664 1.00 94.94 755 ILE A N 1
ATOM 6030 C CA . ILE A 1 755 ? 9.644 -13.773 -3.237 1.00 94.94 755 ILE A CA 1
ATOM 6031 C C . ILE A 1 755 ? 8.864 -14.439 -2.102 1.00 94.94 755 ILE A C 1
ATOM 6033 O O . ILE A 1 755 ? 9.446 -14.714 -1.050 1.00 94.94 755 ILE A O 1
ATOM 6037 N N . ASN A 1 756 ? 7.578 -14.704 -2.312 1.00 95.69 756 ASN A N 1
ATOM 6038 C CA . ASN A 1 756 ? 6.655 -15.198 -1.293 1.00 95.69 756 ASN A CA 1
ATOM 6039 C C . ASN A 1 756 ? 6.097 -16.597 -1.620 1.00 95.69 756 ASN A C 1
ATOM 6041 O O . ASN A 1 756 ? 6.113 -17.019 -2.772 1.00 95.69 756 ASN A O 1
ATOM 6045 N N . GLY A 1 757 ? 5.595 -17.311 -0.606 1.00 89.75 757 GLY A N 1
ATOM 6046 C CA . GLY A 1 757 ? 4.746 -18.506 -0.768 1.00 89.75 757 GLY A CA 1
ATOM 6047 C C . GLY A 1 757 ? 5.440 -19.845 -0.986 1.00 89.75 757 GLY A C 1
ATOM 6048 O O . GLY A 1 757 ? 4.785 -20.877 -0.860 1.00 89.75 757 GLY A O 1
ATOM 6049 N N . GLY A 1 758 ? 6.754 -19.858 -1.219 1.00 92.94 758 GLY A N 1
ATOM 6050 C CA . GLY A 1 758 ? 7.507 -21.092 -1.474 1.00 92.94 758 GLY A CA 1
ATOM 6051 C C . GLY A 1 758 ? 7.083 -21.789 -2.774 1.00 92.94 758 GLY A C 1
ATOM 6052 O O . GLY A 1 758 ? 6.148 -21.376 -3.442 1.00 92.94 758 GLY A O 1
ATOM 6053 N N . HIS A 1 759 ? 7.795 -22.840 -3.166 1.00 94.88 759 HIS A N 1
ATOM 6054 C CA . HIS A 1 759 ? 7.561 -23.587 -4.406 1.00 94.88 759 HIS A CA 1
ATOM 6055 C C . HIS A 1 759 ? 7.341 -25.082 -4.123 1.00 94.88 759 HIS A C 1
ATOM 6057 O O . HIS A 1 759 ? 7.354 -25.518 -2.973 1.00 94.88 759 HIS A O 1
ATOM 6063 N N . TRP A 1 760 ? 7.178 -25.891 -5.174 1.00 94.62 760 TRP A N 1
ATOM 6064 C CA . TRP A 1 760 ? 6.911 -27.336 -5.086 1.00 94.62 760 TRP A CA 1
ATOM 6065 C C . TRP A 1 760 ? 7.872 -28.140 -4.198 1.00 94.62 760 TRP A C 1
ATOM 6067 O O . TRP A 1 760 ? 7.465 -29.127 -3.592 1.00 94.62 760 TRP A O 1
ATOM 6077 N N . GLY A 1 761 ? 9.125 -27.700 -4.085 1.00 92.12 761 GLY A N 1
ATOM 6078 C CA . GLY A 1 761 ? 10.165 -28.342 -3.276 1.00 92.12 761 GLY A CA 1
ATOM 6079 C C . GLY A 1 761 ? 10.448 -27.646 -1.943 1.00 92.12 761 GLY A C 1
ATOM 6080 O O . GLY A 1 761 ? 11.413 -28.006 -1.279 1.00 92.12 761 GLY A O 1
ATOM 6081 N N . SER A 1 762 ? 9.673 -26.621 -1.577 1.00 94.25 762 SER A N 1
ATOM 6082 C CA . SER A 1 762 ? 9.841 -25.908 -0.308 1.00 94.25 762 SER A CA 1
ATOM 6083 C C . SER A 1 762 ? 9.337 -26.742 0.862 1.00 94.25 762 SER A C 1
ATOM 6085 O O . SER A 1 762 ? 8.276 -27.360 0.758 1.00 94.25 762 SER A O 1
ATOM 6087 N N . SER A 1 763 ? 10.042 -26.710 1.995 1.00 93.19 763 SER A N 1
ATOM 6088 C CA . SER A 1 763 ? 9.544 -27.324 3.233 1.00 93.19 763 SER A CA 1
ATOM 6089 C C . SER A 1 763 ? 8.224 -26.672 3.691 1.00 93.19 763 SER A C 1
ATOM 6091 O O . SER A 1 763 ? 7.891 -25.567 3.245 1.00 93.19 763 SER A O 1
ATOM 6093 N N . PRO A 1 764 ? 7.456 -27.298 4.604 1.00 90.81 764 PRO A N 1
ATOM 6094 C CA . PRO A 1 764 ? 6.274 -26.667 5.194 1.00 90.81 764 PRO A CA 1
ATOM 6095 C C . PRO A 1 764 ? 6.552 -25.253 5.732 1.00 90.81 764 PRO A C 1
ATOM 6097 O O . PRO A 1 764 ? 5.801 -24.319 5.459 1.00 90.81 764 PRO A O 1
ATOM 6100 N N . GLU A 1 765 ? 7.671 -25.063 6.431 1.00 90.12 765 GLU A N 1
ATOM 6101 C CA . GLU A 1 765 ? 8.079 -23.770 6.988 1.00 90.12 765 GLU A CA 1
ATOM 6102 C C . GLU A 1 765 ? 8.373 -22.738 5.892 1.00 90.12 765 GLU A C 1
ATOM 6104 O O . GLU A 1 765 ? 7.976 -21.577 6.008 1.00 90.12 765 GLU A O 1
ATOM 6109 N N . GLU A 1 766 ? 9.029 -23.162 4.811 1.00 92.00 766 GLU A N 1
ATOM 6110 C CA . GLU A 1 766 ? 9.370 -22.314 3.666 1.00 92.00 766 GLU A CA 1
ATOM 6111 C C . GLU A 1 766 ? 8.161 -21.975 2.786 1.00 92.00 766 GLU A C 1
ATOM 6113 O O . GLU A 1 766 ? 8.187 -20.969 2.076 1.00 92.00 766 GLU A O 1
ATOM 6118 N N . ALA A 1 767 ? 7.099 -22.777 2.848 1.00 91.06 767 ALA A N 1
ATOM 6119 C CA . ALA A 1 767 ? 5.863 -22.560 2.108 1.00 91.06 767 ALA A CA 1
ATOM 6120 C C . ALA A 1 767 ? 4.849 -21.680 2.873 1.00 91.06 767 ALA A C 1
ATOM 6122 O O . ALA A 1 767 ? 3.838 -21.266 2.309 1.00 91.06 767 ALA A O 1
ATOM 6123 N N . ALA A 1 768 ? 5.074 -21.362 4.150 1.00 94.50 768 ALA A N 1
ATOM 6124 C CA . ALA A 1 768 ? 4.130 -20.571 4.944 1.00 94.50 768 ALA A CA 1
ATOM 6125 C C . ALA A 1 768 ? 3.823 -19.189 4.322 1.00 94.50 768 ALA A C 1
ATOM 6127 O O . ALA A 1 768 ? 4.677 -18.567 3.694 1.00 94.50 768 ALA A O 1
ATOM 6128 N N . CYS A 1 769 ? 2.632 -18.640 4.580 1.00 95.31 769 CYS A N 1
ATOM 6129 C CA . CYS A 1 769 ? 2.210 -17.329 4.071 1.00 95.31 769 CYS A CA 1
ATOM 6130 C C . CYS A 1 769 ? 3.153 -16.183 4.469 1.00 95.31 769 CYS A C 1
ATOM 6132 O O . CYS A 1 769 ? 3.241 -15.192 3.760 1.00 95.31 769 CYS A O 1
ATOM 6134 N N . SER A 1 770 ? 3.840 -16.285 5.609 1.00 93.38 770 SER A N 1
ATOM 6135 C CA . SER A 1 770 ? 4.823 -15.288 6.057 1.00 93.38 770 SER A CA 1
ATOM 6136 C C . SER A 1 770 ? 6.238 -15.530 5.524 1.00 93.38 770 SER A C 1
ATOM 6138 O O . SER A 1 770 ? 7.133 -14.729 5.802 1.00 93.38 770 SER A O 1
ATOM 6140 N N . SER A 1 771 ? 6.461 -16.658 4.845 1.00 91.75 771 SER A N 1
ATOM 6141 C CA . SER A 1 771 ? 7.765 -17.046 4.321 1.00 91.75 771 SER A CA 1
ATOM 6142 C C . SER A 1 771 ? 8.161 -16.146 3.159 1.00 91.75 771 SER A C 1
ATOM 6144 O O . SER A 1 771 ? 7.353 -15.831 2.279 1.00 91.75 771 SER A O 1
ATOM 6146 N N . LYS A 1 772 ? 9.424 -15.719 3.187 1.00 91.06 772 LYS A N 1
ATOM 6147 C CA . LYS A 1 772 ? 10.013 -14.786 2.235 1.00 91.06 772 LYS A CA 1
ATOM 6148 C C . LYS A 1 772 ? 11.440 -15.194 1.912 1.00 91.06 772 LYS A C 1
ATOM 6150 O O . LYS A 1 772 ? 12.252 -15.388 2.815 1.00 91.06 772 LYS A O 1
ATOM 6155 N N . ALA A 1 773 ? 11.758 -15.212 0.627 1.00 90.69 773 ALA A N 1
ATOM 6156 C CA . ALA A 1 773 ? 13.121 -15.242 0.113 1.00 90.69 773 ALA A CA 1
ATOM 6157 C C . ALA A 1 773 ? 13.451 -13.911 -0.585 1.00 90.69 773 ALA A C 1
ATOM 6159 O O . ALA A 1 773 ? 12.574 -13.073 -0.801 1.00 90.69 773 ALA A O 1
ATOM 6160 N N . MET A 1 774 ? 14.727 -13.688 -0.910 1.00 91.12 774 MET A N 1
ATOM 6161 C CA . MET A 1 774 ? 15.192 -12.443 -1.533 1.00 91.12 774 MET A CA 1
ATOM 6162 C C . MET A 1 774 ? 16.169 -12.731 -2.663 1.00 91.12 774 MET A C 1
ATOM 6164 O O . MET A 1 774 ? 17.301 -13.154 -2.409 1.00 91.12 774 MET A O 1
ATOM 6168 N N . PHE A 1 775 ? 15.769 -12.441 -3.895 1.00 90.12 775 PHE A N 1
ATOM 6169 C CA . PHE A 1 775 ? 16.620 -12.596 -5.076 1.00 90.12 775 PHE A CA 1
ATOM 6170 C C . PHE A 1 775 ? 16.954 -11.230 -5.684 1.00 90.12 775 PHE A C 1
ATOM 6172 O O . PHE A 1 775 ? 16.221 -10.251 -5.526 1.00 90.12 775 PHE A O 1
ATOM 6179 N N . ALA A 1 776 ? 18.091 -11.153 -6.378 1.00 89.19 776 ALA A N 1
ATOM 6180 C CA . ALA A 1 776 ? 18.413 -9.989 -7.195 1.00 89.19 776 ALA A CA 1
ATOM 6181 C C . ALA A 1 776 ? 17.432 -9.900 -8.385 1.00 89.19 776 ALA A C 1
ATOM 6183 O O . ALA A 1 776 ? 17.034 -10.934 -8.918 1.00 89.19 776 ALA A O 1
ATOM 6184 N N . PRO A 1 777 ? 17.058 -8.694 -8.844 1.00 89.06 777 PRO A N 1
ATOM 6185 C CA . PRO A 1 777 ? 15.985 -8.490 -9.817 1.00 89.06 777 PRO A CA 1
ATOM 6186 C C . PRO A 1 777 ? 16.301 -9.053 -11.202 1.00 89.06 777 PRO A C 1
ATOM 6188 O O . PRO A 1 777 ? 15.382 -9.226 -11.994 1.00 89.06 777 PRO A O 1
ATOM 6191 N N . ILE A 1 778 ? 17.579 -9.321 -11.485 1.00 86.81 778 ILE A N 1
ATOM 6192 C CA . ILE A 1 778 ? 18.065 -9.934 -12.727 1.00 86.81 778 ILE A CA 1
ATOM 6193 C C . ILE A 1 778 ? 18.004 -11.466 -12.708 1.00 86.81 778 ILE A C 1
ATOM 6195 O O . ILE A 1 778 ? 18.157 -12.086 -13.755 1.00 86.81 778 ILE A O 1
ATOM 6199 N N . ILE A 1 779 ? 17.828 -12.084 -11.535 1.00 88.50 779 ILE A N 1
ATOM 6200 C CA . ILE A 1 779 ? 17.780 -13.542 -11.413 1.00 88.50 779 ILE A CA 1
ATOM 6201 C C . ILE A 1 779 ? 16.429 -14.025 -11.927 1.00 88.50 779 ILE A C 1
ATOM 6203 O O . ILE A 1 779 ? 15.389 -13.507 -11.531 1.00 88.50 779 ILE A O 1
ATOM 6207 N N . SER A 1 780 ? 16.454 -15.052 -12.767 1.00 92.06 780 SER A N 1
ATOM 6208 C CA . SER A 1 780 ? 15.295 -15.853 -13.142 1.00 92.06 780 SER A CA 1
ATOM 6209 C C . SER A 1 780 ? 15.462 -17.269 -12.585 1.00 92.06 780 SER A C 1
ATOM 6211 O O . SER A 1 780 ? 16.570 -17.801 -12.527 1.00 92.06 780 SER A O 1
ATOM 6213 N N . SER A 1 781 ? 14.368 -17.880 -12.127 1.00 94.69 781 SER A N 1
ATOM 6214 C CA . SER A 1 781 ? 14.382 -19.234 -11.561 1.00 94.69 781 SER A CA 1
ATOM 6215 C C . SER A 1 781 ? 13.159 -20.023 -12.003 1.00 94.69 781 SER A C 1
ATOM 6217 O O . SER A 1 781 ? 12.052 -19.488 -12.046 1.00 94.69 781 SER A O 1
ATOM 6219 N N . VAL A 1 782 ? 13.345 -21.319 -12.263 1.00 95.25 782 VAL A N 1
ATOM 6220 C CA . VAL A 1 782 ? 12.258 -22.247 -12.611 1.00 95.25 782 VAL A CA 1
ATOM 6221 C C . VAL A 1 782 ? 11.216 -22.370 -11.501 1.00 95.25 782 VAL A C 1
ATOM 6223 O O . VAL A 1 782 ? 10.063 -22.674 -11.797 1.00 95.25 782 VAL A O 1
ATOM 6226 N N . THR A 1 783 ? 11.610 -22.113 -10.250 1.00 95.00 783 THR A N 1
ATOM 6227 C CA . THR A 1 783 ? 10.755 -22.170 -9.055 1.00 95.00 783 THR A CA 1
ATOM 6228 C C . THR A 1 783 ? 10.023 -20.868 -8.761 1.00 95.00 783 THR A C 1
ATOM 6230 O O . THR A 1 783 ? 9.223 -20.833 -7.829 1.00 95.00 783 THR A O 1
ATOM 6233 N N . VAL A 1 784 ? 10.306 -19.799 -9.515 1.00 96.94 784 VAL A N 1
ATOM 6234 C CA . VAL A 1 784 ? 9.796 -18.457 -9.229 1.00 96.94 784 VAL A CA 1
ATOM 6235 C C . VAL A 1 784 ? 8.924 -17.964 -10.378 1.00 96.94 784 VAL A C 1
ATOM 6237 O O . VAL A 1 784 ? 9.390 -17.833 -11.513 1.00 96.94 784 VAL A O 1
ATOM 6240 N N . GLY A 1 785 ? 7.663 -17.684 -10.068 1.00 97.62 785 GLY A N 1
ATOM 6241 C CA . GLY A 1 785 ? 6.700 -17.007 -10.927 1.00 97.62 785 GLY A CA 1
ATOM 6242 C C . GLY A 1 785 ? 6.195 -15.723 -10.278 1.00 97.62 785 GLY A C 1
ATOM 6243 O O . GLY A 1 785 ? 6.948 -15.013 -9.609 1.00 97.62 785 GLY A O 1
ATOM 6244 N N . PHE A 1 786 ? 4.935 -15.376 -10.531 1.00 98.06 786 PHE A N 1
ATOM 6245 C CA . PHE A 1 786 ? 4.314 -14.154 -10.025 1.00 98.06 786 PHE A CA 1
ATOM 6246 C C . PHE A 1 786 ? 2.798 -14.177 -10.228 1.00 98.06 786 PHE A C 1
ATOM 6248 O O . PHE A 1 786 ? 2.278 -14.935 -11.048 1.00 98.06 786 PHE A O 1
ATOM 6255 N N . ARG A 1 787 ? 2.108 -13.261 -9.548 1.00 97.62 787 ARG A N 1
ATOM 6256 C CA . ARG A 1 787 ? 0.718 -12.901 -9.834 1.00 97.62 787 ARG A CA 1
ATOM 6257 C C . ARG A 1 787 ? 0.540 -11.386 -9.800 1.00 97.62 787 ARG A C 1
ATOM 6259 O O . ARG A 1 787 ? 1.337 -10.670 -9.186 1.00 97.62 787 ARG A O 1
ATOM 6266 N N . CYS A 1 788 ? -0.486 -10.885 -10.479 1.00 98.31 788 CYS A N 1
ATOM 6267 C CA . CYS A 1 788 ? -0.719 -9.453 -10.587 1.00 98.31 788 CYS A CA 1
ATOM 6268 C C . CYS A 1 788 ? -1.824 -8.971 -9.636 1.00 98.31 788 CYS A C 1
ATOM 6270 O O . CYS A 1 788 ? -2.787 -9.678 -9.334 1.00 98.31 788 CYS A O 1
ATOM 6272 N N . CYS A 1 789 ? -1.694 -7.720 -9.208 1.00 98.06 789 CYS A N 1
ATOM 6273 C CA . CYS A 1 789 ? -2.658 -6.979 -8.409 1.00 98.06 789 CYS A CA 1
ATOM 6274 C C . CYS A 1 789 ? -3.125 -5.723 -9.153 1.00 98.06 789 CYS A C 1
ATOM 6276 O O . CYS A 1 789 ? -2.421 -5.184 -10.010 1.00 98.06 789 CYS A O 1
ATOM 6278 N N . LEU A 1 790 ? -4.323 -5.252 -8.822 1.00 96.75 790 LEU A N 1
ATOM 6279 C CA . LEU A 1 790 ? -4.944 -4.073 -9.415 1.00 96.75 790 LEU A CA 1
ATOM 6280 C C . LEU A 1 790 ? -5.652 -3.269 -8.326 1.00 96.75 790 LEU A C 1
ATOM 6282 O O . LEU A 1 790 ? -6.447 -3.816 -7.565 1.00 96.75 790 LEU A O 1
ATOM 6286 N N . ASP A 1 791 ? -5.382 -1.971 -8.270 1.00 92.69 791 ASP A N 1
ATOM 6287 C CA . ASP A 1 791 ? -6.062 -1.071 -7.342 1.00 92.69 791 ASP A CA 1
ATOM 6288 C C . ASP A 1 791 ? -7.523 -0.852 -7.782 1.00 92.69 791 ASP A C 1
ATOM 6290 O O . ASP A 1 791 ? -7.836 -0.848 -8.977 1.00 92.69 791 ASP A O 1
ATOM 6294 N N . LEU A 1 792 ? -8.440 -0.690 -6.822 1.00 90.25 792 LEU A N 1
ATOM 6295 C CA . LEU A 1 792 ? -9.831 -0.353 -7.136 1.00 90.25 792 LEU A CA 1
ATOM 6296 C C . LEU A 1 792 ? -9.927 1.075 -7.713 1.00 90.25 792 LEU A C 1
ATOM 6298 O O . LEU A 1 792 ? -9.233 1.967 -7.219 1.00 90.25 792 LEU A O 1
ATOM 6302 N N . PRO A 1 793 ? -10.818 1.328 -8.692 1.00 84.12 793 PRO A N 1
ATOM 6303 C CA . PRO A 1 793 ? -11.015 2.663 -9.261 1.00 84.12 793 PRO A CA 1
ATOM 6304 C C . PRO A 1 793 ? -11.513 3.647 -8.199 1.00 84.12 793 PRO A C 1
ATOM 6306 O O . PRO A 1 793 ? -12.181 3.244 -7.237 1.00 84.12 793 PRO A O 1
ATOM 6309 N N . LEU A 1 794 ? -11.206 4.938 -8.347 1.00 68.94 794 LEU A N 1
ATOM 6310 C CA . LEU A 1 794 ? -11.716 5.964 -7.435 1.00 68.94 794 LEU A CA 1
ATOM 6311 C C . LEU A 1 794 ? -13.234 6.121 -7.627 1.00 68.94 794 LEU A C 1
ATOM 6313 O O . LEU A 1 794 ? -13.766 5.947 -8.720 1.00 68.94 794 LEU A O 1
ATOM 6317 N N . VAL A 1 795 ? -13.960 6.404 -6.542 1.00 56.41 795 VAL A N 1
ATOM 6318 C CA . VAL A 1 795 ? -15.421 6.575 -6.605 1.00 56.41 795 VAL A CA 1
ATOM 6319 C C . VAL A 1 795 ? -15.727 7.844 -7.412 1.00 56.41 795 VAL A C 1
ATOM 6321 O O . VAL A 1 795 ? -15.411 8.932 -6.939 1.00 56.41 795 VAL A O 1
ATOM 6324 N N . GLY A 1 796 ? -16.329 7.697 -8.600 1.00 43.47 796 GLY A N 1
ATOM 6325 C CA . GLY A 1 796 ? -16.692 8.805 -9.501 1.00 43.47 796 GLY A CA 1
ATOM 6326 C C . GLY A 1 796 ? -16.051 8.781 -10.899 1.00 43.47 796 GLY A C 1
ATOM 6327 O O . GLY A 1 796 ? -16.222 9.747 -11.633 1.00 43.47 796 GLY A O 1
ATOM 6328 N N . GLU A 1 797 ? -15.318 7.723 -11.263 1.00 31.42 797 GLU A N 1
ATOM 6329 C CA . GLU A 1 797 ? -14.719 7.544 -12.604 1.00 31.42 797 GLU A CA 1
ATOM 6330 C C . GLU A 1 797 ? -15.542 6.641 -13.556 1.00 31.42 797 GLU A C 1
ATOM 6332 O O . GLU A 1 797 ? -15.055 6.319 -14.639 1.00 31.42 797 GLU A O 1
ATOM 6337 N N . GLU A 1 798 ? -16.761 6.232 -13.173 1.00 30.55 798 GLU A N 1
ATOM 6338 C CA . GLU A 1 798 ? -17.699 5.481 -14.039 1.00 30.55 798 GLU A CA 1
ATOM 6339 C C . GLU A 1 798 ? -18.758 6.384 -14.673 1.00 30.55 798 GLU A C 1
ATOM 6341 O O . GLU A 1 798 ? -19.403 7.152 -13.918 1.00 30.55 798 GLU A O 1
#

Sequence (798 aa):
DPDRARDLATEAEAALVRGDMLSAVRMLQQAIKLDTKNDTLRQRLAGLVTPEVRKLVDAGRKMLVNGQYSEAARAFRNAVDLDPSDEEARRLLETAEGKLLDKRNAINEIRQFIKEMRFDDVVKRWNELPPELREKNLEKQVERIKNVTIPARQLVTQADEANNGGRINEAVELYQKVLELDPNNQRAKEGLKEVQRKKSRADVLLKEGYEHFLARDFERAIDVWSNILRVVPGDEQVKKRLIEAHNEYISDLKGKEGGFSKIIRLRKGLVELEPSNREARAALERDEAKLKEYNELSERASKAFSRRRYGQAARYWGKLLDADPQNKKITASLKAARRKLRGRRIRNFIGFVVFLLVLAGGAVVYLENDMLRRAADAADKGNIEQAIRILERPRFDIPVLVFKKRHQDKLTELRRNFYRQQADHLRRSGDIEGAVKLLQQLIRIVGDDDKTLKKSLEREIHRTLADDLRCKATAAEEAGNFEEAASLYSQVSSKAAAAGDKDDSSAAAAKSRVLEILNTLARPEKTDPVERVFLIKEALGIDPLYPRLQELVRQGGYNFEAAAEKLRLGEEMLDAGNFEKAFPILEEAQKLDPSLTRARIMAAFARDNIYCRQKNMALITQRIMGRFSANPHWRAADRSKAYCMDVYEYPNRKGEEPRTSVSFLEAQSFCRQHGKRLCRTDEWEAACATSRRFTYPYGNAYVDGRCNSGAGTSKEPSGSRSGCVNAFGLYDMTGNVAEWTENRAAVGTDARHFINGGHWGSSPEEAACSSKAMFAPIISSVTVGFRCCLDLPLVGEE

Mean predicted aligned error: 21.41 Å

Secondary structure (DSSP, 8-state):
-HHHHHHHHHHHHHHHHTT-HHHHHHHHHHHHHHSTT-HHHHHHHHHHHHHHHHHHHHHHHHHHHTT-HHHHHHHHHHHHHH-TT-HHHHHHHHHHHHHHHHHHHHHHHHHHHHHTT-HHHHHHHHHHS-GGG--HHHHHHHHHIIIIIHHHHHHHHHHHHHHHTT-HHHHHHHHHHHHHH-TT-HHHHHHHHHHHHHHHHHHHHHHHHHHHHHTT-HHHHHHHHHHHHHH-TT-HHHHHHHHHHHHHHHHHHTTSTTHHHHHHHHHHHHHHH-TT-HHHHHHHHHHHHHHHHHHHHHHHHHHHHHTT-HHHHHHHHHHHHHHSTT-HHHHHHHHHHHHHHHHHHHHHHHHHHHHHTTSSHHHHHHHHHHHHHHHHHHHHTT-HHHHHHHHHS-------HHHHHHHHHHHHHHHHHHHHHHHHHHHHTT-HHHHHHHHHHHHHHHTTS-HHHHHHHHHHHHHHHHHHHHHHHHHHHHTT-HHHHHHHHHHHHHHHHHHT-SSTHHHHHHHHHHHHHHHHHTSSSSS-HHHHHHHHHHHH---S--HHHHHHHHHHT--HHHHHHHHHHHHHHHHTT-HHHHHHHHHHHHHH-TT-HHHHHHHHHHHHHHHHHTTTEEEE-SS----TTS-----HHHHTT-EEEESSSTTT-TTSPP--S--HHHHHHHHHHTT-EEPPHHHHHHHHHTTTT-SBTTBSS--TTSSS-SS--S---TT-STT-B-TT--B-SSSSSEEEEEEEE--SSS-EEEEES--TT--HHHHSTT-EEEE-TT---TTEEE-EEEEPPPTT--

Foldseek 3Di:
DQVQLVVLQVVLVVCVVVVNNLSSLVSLVVSCVVVVVDVVSVVVLCVSLVVQLVVLQVVLVVCVVVLVLVSSLVSLVVNCSSPVPPPSSVVSNVVSVVLVVVLVVLVVVLVVCVVVVVLVVNLVSVVVNDPSSDDPVVVVVNCLSVQQVVQLVVLLVVLVVCQVQLVLVSSLVSLVVNCVRPVPPPSSVVSNVLSVVLVVQLVVLQVVLVVCVVVVVLVVSLVSLVVNCVSRVPDPVSLVVNLVSLVSLLVVLVLPAVSLVVNLVSLVVNCVSPVPDPVSVVVNVVSVVVVVVLVVLQVQLVVCVVVVVLVSNLVSLVVSCVVRVPHPVSVVSNVVSVVSVVVVVVVVVVVVLVVVLVPPPPPPVVVLVVLVVVLVVCVVVVNLVVSLVSLPPDDDDDDDPVSVVVSLVVNLVSLVVVLQVVLVVCVVVVNLVSSLVSLVVSLVSVPPPDPPVNLQSQLVNLQSQLVVLQVVLVVCVVVVVLVSNLLSLLSSLVSNVSSVPVPCCRNVVSVVVSVVSLVVVQDDDDDDNVVSVVVVCVSRVDDDPDVVVVVVLVVVQADQVQLVVLLVVLLVCVQVVNLVVSQVSLVVSCVNPVVPPLSVLSNVVSVLQVVLVVVQWFKAWLAPPHRSVPPRDRDPVRQQRIWTWQQWAPVSDFQAFHDFQDFLVRQQVVQVVVVWGFAALVRLLCCQCPNVNAQGQQHVDDDPPQALEAPADAAGGWCPRVSQAHPRNRGLSAARAWAWGDDFDPDDPAGWTKTAQWYNYHHSNCRTSNHIDTDGRPGTDRRYGGITMGRGDDPPPD

Nearest PDB structures (foldseek):
  6eou-assembly1_A  TM=1.739E-01  e=3.170E-07  Homo sapiens
  5xw7-assembly1_A  TM=1.979E-01  e=2.857E-02  Enterobacter sp. CJF-002
  6xns-assembly1_B  TM=1.804E-01  e=1.735E-01  synthetic construct